Protein AF-0000000077965692 (afdb_homodimer)

Sequence (1534 aa):
MMKACFEKTFIILVHLPHLLVQPVHASSDSSGSSSQPGALPLSIAKLDIVFDLKQIVYFKNTDRTGEGQREEEEVNTMHAKKRQTDRMEVKLLWMSVLLSTPILTLCDPLFILSAPNLLRVGSPENILVEAQDYNGDALSVRISVKNFPAKNIEVFSKVVTLPKGTFQILTDIEIPADSNIFSDDEEKHFVFLQAQFPSVTLEKVILVSFQSGYIFIQTDKPIYTPSSTVRYRIFSVMPNLVSPSSETAVTVDIMNPQNITIESYQLSTSKGVKSTNFILPKLGTTGFWKIIARYTRSPKKTFTAEFEVKEYVLPTFEIKLKTSKSYYYVGSKPTTLELTIEATYLFGQKVYGNAYVIFGVMQGETKTALEHSLQKVTINDGVGTAVLTREMIEKTFKHLTELIGDSIYISVNVLTESGSEMVEAERRGIQIVTSPYTIRFERTAHFYKPGMPFDVAVLVTNPDGTPAGNVEVKITPGDSSGVTKPNGITKVKVNTPGDSRSLTITAKTNDEGLTSEQQDSKTLTAQAYQSIANSQNYLHIGIDSPEFEIGDTATVNLYTGKSPGVTNQDVTYMILSKGQIVKAGRFKREGQALVALSLPVTKDMVPSFRFVAYYNVGSNEVVSDSVWVDVKDTCMGKLQLEVKEKKDLKFFDTGKKITLQITGDPGAKVGLVVVDKAVHVLNKNRLTQTKIWDVVEKHDTGCTGGSGADNMGVFTDAGLAFESNTAGGTKTRTGFSPSSVSADLNVNPLCSVCGKFKCKIWNGSHLMMKACFEKTFIILVHLPHLLVQPVHASSDSSGSSSQPGALPLSIAKLDIVFDLKQIVYFKNTDRTGEGQREEEEVNTMHAKKRQTDRMEVKLLWMSVLLSTPILTLCDPLFILSAPNLLRVGSPENILVEAQDYNGDALSVRISVKNFPAKNIEVFSKVVTLPKGTFQILTDIEIPADSNIFSDDEEKHFVFLQAQFPSVTLEKVILVSFQSGYIFIQTDKPIYTPSSTVRYRIFSVMPNLVSPSSETAVTVDIMNPQNITIESYQLSTSKGVKSTNFILPKLGTTGFWKIIARYTRSPKKTFTAEFEVKEYVLPTFEIKLKTSKSYYYVGSKPTTLELTIEATYLFGQKVYGNAYVIFGVMQGETKTALEHSLQKVTINDGVGTAVLTREMIEKTFKHLTELIGDSIYISVNVLTESGSEMVEAERRGIQIVTSPYTIRFERTAHFYKPGMPFDVAVLVTNPDGTPAGNVEVKITPGDSSGVTKPNGITKVKVNTPGDSRSLTITAKTNDEGLTSEQQDSKTLTAQAYQSIANSQNYLHIGIDSPEFEIGDTATVNLYTGKSPGVTNQDVTYMILSKGQIVKAGRFKREGQALVALSLPVTKDMVPSFRFVAYYNVGSNEVVSDSVWVDVKDTCMGKLQLEVKEKKDLKFFDTGKKITLQITGDPGAKVGLVVVDKAVHVLNKNRLTQTKIWDVVEKHDTGCTGGSGADNMGVFTDAGLAFESNTAGGTKTRTGFSPSSVSADLNVNPLCSVCGKFKCKIWNGSHL

Nearest PDB structures (foldseek):
  2qki-assembly1_A  TM=9.426E-01  e=3.457E-65  Homo sapiens
  2ice-assembly2_D  TM=9.412E-01  e=1.027E-64  Homo sapiens
  8ayh-assembly1_B  TM=9.323E-01  e=8.019E-61  Naja kaouthia
  3l5n-assembly1_A  TM=9.253E-01  e=7.263E-61  Homo sapiens
  6tav-assembly1_C  TM=7.176E-01  e=3.365E-34  Homo sapiens

Organism: NCBI:txid2873325

Secondary structure (DSSP, 8-state):
-------------EE--------------------------S--EEEEEEE----------------------------------------------------------EEEEEEESEEEBTSEEEEEEEEES--SS-EEEEEEEEETTT---EEEEEEEEE-TTT-EEEEEEEB-TT-TTS-TT-S-EEEEEEEE-SS-EEEEEEEEE----EEEEEES-SEE-TT-EEEEEEEEE-TTSPPPSS-EEEEEEEE-TTS-EEEEEEEEEBTTEEEEEEEPPTTPPPEEEEEEEEETTEEEEEEEEEEEE------SEEEEEEES-SEEE-SSS---EEEEEEEEETTSPBP-EEEEEEEEEEETTEEEE-GGG-EEEEEBTTEEEEEE-HHHHHTT-S-GGGGTT-EEEEEEEEEETTSS-EEEEEEEEEEEES-S-EEE-TT--SEE-TTSEEEEEEEEE-TTS-B--S-EEEEETTTEEEE--TTSEEEEEEEPPTT-SEEEEEEEE--TTS-TTTS-EEEEEEEEP--GGG-----EEE---S-B-TT-EEEEEEE-TT-TT-SS--EEEEEEETTEEEEEEEE--SS-SEEEEEEE--GGG-SEEEEEEEEEETTTEEEEEEEEEEB----SS-EEEEESS-TT---EETT--EEEEEEE-TT---------HHHHHH------HHHHHHHHHTT----SSB--SSHHHHHHHTTEEEEESSS-BPPPP--SSGGGS-----S--TT--SS------------/------------EEE--------------------------S--EEEEEEE----------------------------------------------------------EEEEEEESEEEBTSEEEEEEEEES--SS-EEEEEEEEETTT---EEEEEEEEE-TTT-EEEEEEEB-TT-TTS-TT-S-EEEEEEEE-SS-EEEEEEEEE----EEEEEES-SEE-TT-EEEEEEEEE-TTSPPPSS-EEEEEEEE-TTS-EEEEEEEEEBTTEEEEEEEPPTTPPPEEEEEEEEETTEEEEEEEEEEEE------SEEEEEEES-SEEE-SSS---EEEEEEEEETTSPBP-EEEEEEEEEEETTEEEE-GGG-EEEEEBTTEEEEEE-HHHHHTT-S-GGGGTT-EEEEEEEEEETTSS-EEEEEEEEEEEES-S-EEE--S--SEE-TTSEEEEEEEEE-TTS-B--S-EEEEETTTEEEE--TTSEEEEEEEPPTT-SEEEEEEEE--TTS-TTTS-EEEEEEEEPB-GGG-----EEE---S-B-TT-EEEEEEE-TT-TT-SS--EEEEEEETTEEEEEEEE--SS-SEEEEEEE--GGG-SEEEEEEEEEETTTEEEEEEEEEEB----SS-EEEEESS-TT--EEETT--EEEEEEE-TT---------HHHHHH------HHHHHHHHHTT----SSB--SBHHHHHHHTTEEEEESSS-BPPPP--SSGGGS-----S--TT--SS------------

Radius of gyration: 38.32 Å; Cα contacts (8 Å, |Δi|>4): 3491; chains: 2; bounding box: 116×124×104 Å

Foldseek 3Di:
DFQCQDDPFDFFFAAADDCPPDPPDPDDDDDDDPDDPDDPPLDQDWDWDWDQVDDPDDDDDDDDDDDDDDPDDDDDDDDDDDDDDDDDDDDDDDDDPPPPDVPPCLFPKWWKKKFFLEAEAADKFKIKTFIFSDQDAKWKKKKWKAFPPRRPDTQWIDIDIQHHPGRMDIDITHRYLPPPRDDPPDPWGWMWIWIDTPVDIWIDIGIYDHDFFDKDKFWLFQEAEAQDKIKMKIFTAGLLRFFDPDWFKKKKFKAAPVGDTPDIDIDTDDSGMDIDMDGGHNPGDWFKIKIWMDTPSHRPDIDIDIHTYDDDDQAQKFKDKDKPDLAAADDPDKDKIKIKIFIAGSQGFAFWFKKWKWKWKDDDPDIGTQPQQTDIWTQDRRITMGMDTPVSVCVVPVDLVVRAQIWMKMKMWTAGRVSPDIDIDMDIQHGYHNAQKDKDQPQFFQEDAAQDKGKTKIAIAGSSRQADFQWKKFKPDPRWIFTAHNRRITITIDGHHRDDQKDKMKIWTDDPVDDRRRIDMDIGMHGYADEDVNQSFAKDWDWPDQEAEQFDKTKIKIARPVRVLDDFWKKKKFKAALSHTDDIDIGGGDGDRMDIDIHHHHPRQPQKMKMKMWTDRRNAAIHIKMAIHGYDQDRPKDWDKAWPPDNPDSYHHNSDITIIIIGIRPPHDDDHRHDHVSSCSVPVDTDDSVVVSVVSVQSQLAAHRMGANYRQRRQLNNSMWMIMDRHGTHDNDDDRHSLPDDPPPPDPCVSPDVDDDDPPPPPPPDD/DFQCQADPFDFFFAAADDCPPDPPDDDDDDDDDPPDPDDPPLDQDWDWDWDQVDDPDDDDDPDDDDDPDDDDDDDDDDDDDDDDDDDDDDDDDDPDDCPPPVCPVLQPKWWKKKFFLEAEAADKFKIKTFIFSDQDAKWKKKKWKAFPPVRPDTQWIDIDIQHHPGRMDIDITHRYLPDPRDDPPDPWGWMWIWIGTPVDIWIDIGIYDHDFFDKDKFWLFQEAEAQDKIKMKIFTAGLLRFFDPDWFKKKKFKAAPVRHTDDIDIDTDDSGMDIDMDGGHNPGDWFKIKIWMDTPSHRVDIDIDIHTYDDDDQAQKFKDKDKPDLAAADDDDWDKIKIKIFIAGSQGFAFWFKKWKWKWKDDDPDIGTQPQQTDIWTQDRRITMGMDTPVSVCVVPVDLVVRQQIKMKMKMWTAGRVSPDIDIDMDIQHGYHNAQKDKDQDQFFQEDAAQDKGKTKIAIAGSSRQADFQWKKFKPDPGWIFTHHNRRITITIDGHHRPDQKDKMKIWTDDPVDDRRRIDMDIGMHGYADEDVNQSFAKDWDWPDQEAEQFDKTKIKIARPVRVLDDFWKKKKFKAALSHTDDIDIGGGDGDRMDIDIHHHHPRQPQKMKMKMWTDRRNAGIHIKMAIHGYDQDRPKDWDKAFPPDNPDSHHHNSDITIIIIGIRPPHDHDHRHDHPSSCSVPVDTDDSVVVSVVSVQSQLAAHRMGANYRQRRQLNNSMWMIMDRHGTHDNDDDRGNLPDDDPPPDPSVSPDPDDDDPPPPPPDDD

Structure (mmCIF, N/CA/C/O backbone):
data_AF-0000000077965692-model_v1
#
loop_
_entity.id
_entity.type
_entity.pdbx_description
1 polymer 'Alpha-2-macroglobulin bait region domain-containing protein'
#
loop_
_atom_site.group_PDB
_atom_site.id
_atom_site.type_symbol
_atom_site.label_atom_id
_atom_site.label_alt_id
_atom_site.label_comp_id
_atom_site.label_asym_id
_atom_site.label_entity_id
_atom_site.label_seq_id
_atom_site.pdbx_PDB_ins_code
_atom_site.Cartn_x
_atom_site.Cartn_y
_atom_site.Cartn_z
_atom_site.occupancy
_atom_site.B_iso_or_equiv
_atom_site.auth_seq_id
_atom_site.auth_comp_id
_atom_site.auth_asym_id
_atom_site.auth_atom_id
_atom_site.pdbx_PDB_model_num
ATOM 1 N N . MET A 1 1 ? 13.414 -26.125 9.875 1 20.34 1 MET A N 1
ATOM 2 C CA . MET A 1 1 ? 12.57 -25.844 8.719 1 20.34 1 MET A CA 1
ATOM 3 C C . MET A 1 1 ? 13.289 -24.938 7.723 1 20.34 1 MET A C 1
ATOM 5 O O . MET A 1 1 ? 13.688 -23.828 8.062 1 20.34 1 MET A O 1
ATOM 9 N N . MET A 1 2 ? 13.93 -25.578 6.766 1 22.38 2 MET A N 1
ATOM 10 C CA . MET A 1 2 ? 14.781 -25 5.73 1 22.38 2 MET A CA 1
ATOM 11 C C . MET A 1 2 ? 13.977 -24.078 4.812 1 22.38 2 MET A C 1
ATOM 13 O O . MET A 1 2 ? 13.086 -24.547 4.098 1 22.38 2 MET A O 1
ATOM 17 N N . LYS A 1 3 ? 13.656 -22.891 5.227 1 29.83 3 LYS A N 1
ATOM 18 C CA . LYS A 1 3 ? 12.961 -21.859 4.438 1 29.83 3 LYS A CA 1
ATOM 19 C C . LYS A 1 3 ? 13.773 -21.469 3.209 1 29.83 3 LYS A C 1
ATOM 21 O O . LYS A 1 3 ? 14.969 -21.188 3.314 1 29.83 3 LYS A O 1
ATOM 26 N N . ALA A 1 4 ? 13.375 -21.922 2.07 1 27.72 4 ALA A N 1
ATOM 27 C CA . ALA A 1 4 ? 14.047 -21.828 0.774 1 27.72 4 ALA A CA 1
ATOM 28 C C . ALA A 1 4 ? 14.211 -20.391 0.331 1 27.72 4 ALA A C 1
ATOM 30 O O . ALA A 1 4 ? 13.227 -19.719 0.004 1 27.72 4 ALA A O 1
ATOM 31 N N . CYS A 1 5 ? 14.961 -19.609 0.973 1 32.5 5 CYS A N 1
ATOM 32 C CA . CYS A 1 5 ? 15.305 -18.281 0.483 1 32.5 5 CYS A CA 1
ATOM 33 C C . CYS A 1 5 ? 16.266 -18.359 -0.698 1 32.5 5 CYS A C 1
ATOM 35 O O . CYS A 1 5 ? 17.328 -18.984 -0.598 1 32.5 5 CYS A O 1
ATOM 37 N N . PHE A 1 6 ? 15.789 -18.453 -1.827 1 27.97 6 PHE A N 1
ATOM 38 C CA . PHE A 1 6 ? 16.641 -18.578 -3.002 1 27.97 6 PHE A CA 1
ATOM 39 C C . PHE A 1 6 ? 17.594 -17.406 -3.117 1 27.97 6 PHE A C 1
ATOM 41 O O . PHE A 1 6 ? 17.312 -16.312 -2.631 1 27.97 6 PHE A O 1
ATOM 48 N N . GLU A 1 7 ? 18.781 -17.719 -3.635 1 26.59 7 GLU A N 1
ATOM 49 C CA . GLU A 1 7 ? 20.109 -17.125 -3.746 1 26.59 7 GLU A CA 1
ATOM 50 C C . GLU A 1 7 ? 20.094 -15.914 -4.676 1 26.59 7 GLU A C 1
ATOM 52 O O . GLU A 1 7 ? 19.547 -15.984 -5.777 1 26.59 7 GLU A O 1
ATOM 57 N N . LYS A 1 8 ? 20.062 -14.734 -4.168 1 30.25 8 LYS A N 1
ATOM 58 C CA . LYS A 1 8 ? 20.438 -13.594 -4.996 1 30.25 8 LYS A CA 1
ATOM 59 C C . LYS A 1 8 ? 21.797 -13.812 -5.633 1 30.25 8 LYS A C 1
ATOM 61 O O . LYS A 1 8 ? 22.781 -14.117 -4.941 1 30.25 8 LYS A O 1
ATOM 66 N N . THR A 1 9 ? 21.891 -14.305 -6.836 1 26.03 9 THR A N 1
ATOM 67 C CA . THR A 1 9 ? 23.141 -14.484 -7.578 1 26.03 9 THR A CA 1
ATOM 68 C C . THR A 1 9 ? 23.875 -13.156 -7.734 1 26.03 9 THR A C 1
ATOM 70 O O . THR A 1 9 ? 23.297 -12.18 -8.234 1 26.03 9 THR A O 1
ATOM 73 N N . PHE A 1 10 ? 24.641 -12.859 -6.887 1 26.67 10 PHE A N 1
ATOM 74 C CA . PHE A 1 10 ? 25.547 -11.75 -7.133 1 26.67 10 PHE A CA 1
ATOM 75 C C . PHE A 1 10 ? 26.594 -12.133 -8.18 1 26.67 10 PHE A C 1
ATOM 77 O O . PHE A 1 10 ? 27.219 -13.188 -8.086 1 26.67 10 PHE A O 1
ATOM 84 N N . ILE A 1 11 ? 26.375 -11.641 -9.297 1 25.83 11 ILE A N 1
ATOM 85 C CA . ILE A 1 11 ? 27.359 -11.797 -10.359 1 25.83 11 ILE A CA 1
ATOM 86 C C . ILE A 1 11 ? 28.562 -10.922 -10.078 1 25.83 11 ILE A C 1
ATOM 88 O O . ILE A 1 11 ? 28.453 -9.695 -10 1 25.83 11 ILE A O 1
ATOM 92 N N . ILE A 1 12 ? 29.453 -11.398 -9.312 1 26.05 12 ILE A N 1
ATOM 93 C CA . ILE A 1 12 ? 30.734 -10.727 -9.172 1 26.05 12 ILE A CA 1
ATOM 94 C C . ILE A 1 12 ? 31.5 -10.773 -10.5 1 26.05 12 ILE A C 1
ATOM 96 O O . ILE A 1 12 ? 31.766 -11.859 -11.023 1 26.05 12 ILE A O 1
ATOM 100 N N . LEU A 1 13 ? 31.469 -9.672 -11.18 1 24.53 13 LEU A N 1
ATOM 101 C CA . LEU A 1 13 ? 32.156 -9.539 -12.461 1 24.53 13 LEU A CA 1
ATOM 102 C C . LEU A 1 13 ? 33.688 -9.453 -12.258 1 24.53 13 LEU A C 1
ATOM 104 O O . LEU A 1 13 ? 34.156 -8.523 -11.617 1 24.53 13 LEU A O 1
ATOM 108 N N . VAL A 1 14 ? 34.469 -10.523 -12.133 1 24.59 14 VAL A N 1
ATOM 109 C CA . VAL A 1 14 ? 35.906 -10.578 -11.969 1 24.59 14 VAL A CA 1
ATOM 110 C C . VAL A 1 14 ? 36.594 -10.406 -13.328 1 24.59 14 VAL A C 1
ATOM 112 O O . VAL A 1 14 ? 36.25 -11.102 -14.289 1 24.59 14 VAL A O 1
ATOM 115 N N . HIS A 1 15 ? 37.125 -9.258 -13.625 1 22.61 15 HIS A N 1
ATOM 116 C CA . HIS A 1 15 ? 38.031 -9.133 -14.781 1 22.61 15 HIS A CA 1
ATOM 117 C C . HIS A 1 15 ? 39.312 -9.898 -14.562 1 22.61 15 HIS A C 1
ATOM 119 O O . HIS A 1 15 ? 40.031 -9.641 -13.602 1 22.61 15 HIS A O 1
ATOM 125 N N . LEU A 1 16 ? 39.469 -11.086 -15.008 1 22.11 16 LEU A N 1
ATOM 126 C CA . LEU A 1 16 ? 40.656 -11.938 -14.906 1 22.11 16 LEU A CA 1
ATOM 127 C C . LEU A 1 16 ? 41.781 -11.43 -15.805 1 22.11 16 LEU A C 1
ATOM 129 O O . LEU A 1 16 ? 41.656 -11.445 -17.031 1 22.11 16 LEU A O 1
ATOM 133 N N . PRO A 1 17 ? 42.5 -10.336 -15.453 1 22.45 17 PRO A N 1
ATOM 134 C CA . PRO A 1 17 ? 43.688 -10.211 -16.312 1 22.45 17 PRO A CA 1
ATOM 135 C C . PRO A 1 17 ? 44.5 -11.5 -16.391 1 22.45 17 PRO A C 1
ATOM 137 O O . PRO A 1 17 ? 44.25 -12.43 -15.625 1 22.45 17 PRO A O 1
ATOM 140 N N . HIS A 1 18 ? 45.719 -11.375 -17.125 1 19.8 18 HIS A N 1
ATOM 141 C CA . HIS A 1 18 ? 46.719 -12.414 -17.391 1 19.8 18 HIS A CA 1
ATOM 142 C C . HIS A 1 18 ? 47.25 -13.016 -16.094 1 19.8 18 HIS A C 1
ATOM 144 O O . HIS A 1 18 ? 47.375 -12.32 -15.078 1 19.8 18 HIS A O 1
ATOM 150 N N . LEU A 1 19 ? 47.219 -14.312 -16 1 20.28 19 LEU A N 1
ATOM 151 C CA . LEU A 1 19 ? 47.406 -15.375 -15.023 1 20.28 19 LEU A CA 1
ATOM 152 C C . LEU A 1 19 ? 48.875 -15.375 -14.523 1 20.28 19 LEU A C 1
ATOM 154 O O . LEU A 1 19 ? 49.719 -16.062 -15.086 1 20.28 19 LEU A O 1
ATOM 158 N N . LEU A 1 20 ? 49.562 -14.203 -14.289 1 18.62 20 LEU A N 1
ATOM 159 C CA . LEU A 1 20 ? 50.875 -14.617 -13.836 1 18.62 20 LEU A CA 1
ATOM 160 C C . LEU A 1 20 ? 50.812 -15.289 -12.469 1 18.62 20 LEU A C 1
ATOM 162 O O . LEU A 1 20 ? 50.219 -14.734 -11.531 1 18.62 20 LEU A O 1
ATOM 166 N N . VAL A 1 21 ? 50.844 -16.578 -12.375 1 18.39 21 VAL A N 1
ATOM 167 C CA . VAL A 1 21 ? 50.719 -17.625 -11.375 1 18.39 21 VAL A CA 1
ATOM 168 C C . VAL A 1 21 ? 51.781 -17.469 -10.297 1 18.39 21 VAL A C 1
ATOM 170 O O . VAL A 1 21 ? 52.188 -18.453 -9.664 1 18.39 21 VAL A O 1
ATOM 173 N N . GLN A 1 22 ? 52.156 -16.328 -9.758 1 18.36 22 GLN A N 1
ATOM 174 C CA . GLN A 1 22 ? 53.281 -16.656 -8.906 1 18.36 22 GLN A CA 1
ATOM 175 C C . GLN A 1 22 ? 52.844 -17.359 -7.633 1 18.36 22 GLN A C 1
ATOM 177 O O . GLN A 1 22 ? 51.781 -17.016 -7.062 1 18.36 22 GLN A O 1
ATOM 182 N N . PRO A 1 23 ? 53.375 -18.547 -7.23 1 19 23 PRO A N 1
ATOM 183 C CA . PRO A 1 23 ? 53.125 -19.578 -6.215 1 19 23 PRO A CA 1
ATOM 184 C C . PRO A 1 23 ? 53.312 -19.062 -4.793 1 19 23 PRO A C 1
ATOM 186 O O . PRO A 1 23 ? 54.375 -18.609 -4.43 1 19 23 PRO A O 1
ATOM 189 N N . VAL A 1 24 ? 52.562 -18.062 -4.332 1 19.28 24 VAL A N 1
ATOM 190 C CA . VAL A 1 24 ? 53.062 -17.609 -3.037 1 19.28 24 VAL A CA 1
ATOM 191 C C . VAL A 1 24 ? 52.781 -18.656 -1.971 1 19.28 24 VAL A C 1
ATOM 193 O O . VAL A 1 24 ? 51.688 -19.219 -1.938 1 19.28 24 VAL A O 1
ATOM 196 N N . HIS A 1 25 ? 53.812 -19.328 -1.282 1 18.61 25 HIS A N 1
ATOM 197 C CA . HIS A 1 25 ? 54 -20.375 -0.296 1 18.61 25 HIS A CA 1
ATOM 198 C C . HIS A 1 25 ? 53.406 -20 1.05 1 18.61 25 HIS A C 1
ATOM 200 O O . HIS A 1 25 ? 53.781 -18.984 1.646 1 18.61 25 HIS A O 1
ATOM 206 N N . ALA A 1 26 ? 52.062 -20.203 1.242 1 18.59 26 ALA A N 1
ATOM 207 C CA . ALA A 1 26 ? 51.344 -19.875 2.473 1 18.59 26 ALA A CA 1
ATOM 208 C C . ALA A 1 26 ? 51.812 -20.766 3.627 1 18.59 26 ALA A C 1
ATOM 210 O O . ALA A 1 26 ? 51.844 -21.984 3.5 1 18.59 26 ALA A O 1
ATOM 211 N N . SER A 1 27 ? 52.688 -20.281 4.488 1 18.56 27 SER A N 1
ATOM 212 C CA . SER A 1 27 ? 53.188 -20.953 5.672 1 18.56 27 SER A CA 1
ATOM 213 C C . SER A 1 27 ? 52.094 -21.234 6.668 1 18.56 27 SER A C 1
ATOM 215 O O . SER A 1 27 ? 51.094 -20.5 6.738 1 18.56 27 SER A O 1
ATOM 217 N N . SER A 1 28 ? 51.969 -22.5 7.262 1 17.98 28 SER A N 1
ATOM 218 C CA . SER A 1 28 ? 51.094 -23.406 7.988 1 17.98 28 SER A CA 1
ATOM 219 C C . SER A 1 28 ? 50.875 -22.938 9.43 1 17.98 28 SER A C 1
ATOM 221 O O . SER A 1 28 ? 50.219 -23.625 10.219 1 17.98 28 SER A O 1
ATOM 223 N N . ASP A 1 29 ? 51 -21.703 9.93 1 19.22 29 ASP A N 1
ATOM 224 C CA . ASP A 1 29 ? 51.188 -21.781 11.367 1 19.22 29 ASP A CA 1
ATOM 225 C C . ASP A 1 29 ? 49.906 -22.156 12.086 1 19.22 29 ASP A C 1
ATOM 227 O O . ASP A 1 29 ? 48.844 -21.672 11.734 1 19.22 29 ASP A O 1
ATOM 231 N N . SER A 1 30 ? 49.844 -23.312 12.922 1 17.92 30 SER A N 1
ATOM 232 C CA . SER A 1 30 ? 48.906 -24.234 13.578 1 17.92 30 SER A CA 1
ATOM 233 C C . SER A 1 30 ? 48.25 -23.609 14.797 1 17.92 30 SER A C 1
ATOM 235 O O . SER A 1 30 ? 47.469 -24.25 15.492 1 17.92 30 SER A O 1
ATOM 237 N N . SER A 1 31 ? 48.312 -22.312 15.227 1 19.34 31 SER A N 1
ATOM 238 C CA . SER A 1 31 ? 48.156 -22.266 16.672 1 19.34 31 SER A CA 1
ATOM 239 C C . SER A 1 31 ? 46.719 -22.531 17.078 1 19.34 31 SER A C 1
ATOM 241 O O . SER A 1 31 ? 45.781 -22.234 16.328 1 19.34 31 SER A O 1
ATOM 243 N N . GLY A 1 32 ? 46.406 -23.453 18.094 1 18.28 32 GLY A N 1
ATOM 244 C CA . GLY A 1 32 ? 45.406 -24.297 18.719 1 18.28 32 GLY A CA 1
ATOM 245 C C . GLY A 1 32 ? 44.375 -23.516 19.516 1 18.28 32 GLY A C 1
ATOM 246 O O . GLY A 1 32 ? 43.562 -24.109 20.234 1 18.28 32 GLY A O 1
ATOM 247 N N . SER A 1 33 ? 44.125 -22.188 19.422 1 19.03 33 SER A N 1
ATOM 248 C CA . SER A 1 33 ? 43.5 -21.656 20.641 1 19.03 33 SER A CA 1
ATOM 249 C C . SER A 1 33 ? 42.062 -22.109 20.781 1 19.03 33 SER A C 1
ATOM 251 O O . SER A 1 33 ? 41.344 -22.281 19.781 1 19.03 33 SER A O 1
ATOM 253 N N . SER A 1 34 ? 41.625 -22.766 21.922 1 19.19 34 SER A N 1
ATOM 254 C CA . SER A 1 34 ? 40.531 -23.516 22.469 1 19.19 34 SER A CA 1
ATOM 255 C C . SER A 1 34 ? 39.312 -22.625 22.703 1 19.19 34 SER A C 1
ATOM 257 O O . SER A 1 34 ? 38.344 -23.031 23.328 1 19.19 34 SER A O 1
ATOM 259 N N . SER A 1 35 ? 38.875 -21.766 21.766 1 18.41 35 SER A N 1
ATOM 260 C CA . SER A 1 35 ? 37.875 -20.781 22.203 1 18.41 35 SER A CA 1
ATOM 261 C C . SER A 1 35 ? 36.562 -21.438 22.531 1 18.41 35 SER A C 1
ATOM 263 O O . SER A 1 35 ? 36.125 -22.375 21.844 1 18.41 35 SER A O 1
ATOM 265 N N . GLN A 1 36 ? 36.062 -21.328 23.828 1 19.59 36 GLN A N 1
ATOM 266 C CA . GLN A 1 36 ? 34.906 -21.875 24.547 1 19.59 36 GLN A CA 1
ATOM 267 C C . GLN A 1 36 ? 33.594 -21.469 23.891 1 19.59 36 GLN A C 1
ATOM 269 O O . GLN A 1 36 ? 33.5 -20.359 23.359 1 19.59 36 GLN A O 1
ATOM 274 N N . PRO A 1 37 ? 32.594 -22.438 23.719 1 20.31 37 PRO A N 1
ATOM 275 C CA . PRO A 1 37 ? 31.406 -22.469 22.859 1 20.31 37 PRO A CA 1
ATOM 276 C C . PRO A 1 37 ? 30.281 -21.578 23.391 1 20.31 37 PRO A C 1
ATOM 278 O O . PRO A 1 37 ? 29.141 -21.672 22.906 1 20.31 37 PRO A O 1
ATOM 281 N N . GLY A 1 38 ? 30.594 -20.359 23.938 1 18.16 38 GLY A N 1
ATOM 282 C CA . GLY A 1 38 ? 29.484 -19.75 24.641 1 18.16 38 GLY A CA 1
ATOM 283 C C . GLY A 1 38 ? 28.219 -19.656 23.812 1 18.16 38 GLY A C 1
ATOM 284 O O . GLY A 1 38 ? 28.25 -19.859 22.594 1 18.16 38 GLY A O 1
ATOM 285 N N . ALA A 1 39 ? 26.953 -19.203 24.5 1 20.78 39 ALA A N 1
ATOM 286 C CA . ALA A 1 39 ? 25.516 -19.203 24.312 1 20.78 39 ALA A CA 1
ATOM 287 C C . ALA A 1 39 ? 25.109 -18.375 23.094 1 20.78 39 ALA A C 1
ATOM 289 O O . ALA A 1 39 ? 25.344 -17.156 23.062 1 20.78 39 ALA A O 1
ATOM 290 N N . LEU A 1 40 ? 25.156 -18.984 21.953 1 21.86 40 LEU A N 1
ATOM 291 C CA . LEU A 1 40 ? 25.062 -18.25 20.703 1 21.86 40 LEU A CA 1
ATOM 292 C C . LEU A 1 40 ? 23.672 -17.625 20.531 1 21.86 40 LEU A C 1
ATOM 294 O O . LEU A 1 40 ? 22.672 -18.328 20.516 1 21.86 40 LEU A O 1
ATOM 298 N N . PRO A 1 41 ? 23.391 -16.5 21.172 1 24.17 41 PRO A N 1
ATOM 299 C CA . PRO A 1 41 ? 22.125 -15.82 20.891 1 24.17 41 PRO A CA 1
ATOM 300 C C . PRO A 1 41 ? 21.75 -15.844 19.406 1 24.17 41 PRO A C 1
ATOM 302 O O . PRO A 1 41 ? 22.625 -16 18.562 1 24.17 41 PRO A O 1
ATOM 305 N N . LEU A 1 42 ? 20.484 -16.234 19.125 1 28.45 42 LEU A N 1
ATOM 306 C CA . LEU A 1 42 ? 19.859 -16.422 17.828 1 28.45 42 LEU A CA 1
ATOM 307 C C . LEU A 1 42 ? 20.297 -15.344 16.844 1 28.45 42 LEU A C 1
ATOM 309 O O . LEU A 1 42 ? 19.562 -14.375 16.625 1 28.45 42 LEU A O 1
ATOM 313 N N . SER A 1 43 ? 21.547 -14.844 16.984 1 26.5 43 SER A N 1
ATOM 314 C CA . SER A 1 43 ? 22.203 -13.758 16.266 1 26.5 43 SER A CA 1
ATOM 315 C C . SER A 1 43 ? 22.344 -14.094 14.781 1 26.5 43 SER A C 1
ATOM 317 O O . SER A 1 43 ? 22.484 -15.258 14.414 1 26.5 43 SER A O 1
ATOM 319 N N . ILE A 1 44 ? 21.75 -13.258 13.883 1 33.59 44 ILE A N 1
ATOM 320 C CA . ILE A 1 44 ? 22.047 -13.18 12.461 1 33.59 44 ILE A CA 1
ATOM 321 C C . ILE A 1 44 ? 23.516 -13.578 12.227 1 33.59 44 ILE A C 1
ATOM 323 O O . ILE A 1 44 ? 24.422 -13.062 12.891 1 33.59 44 ILE A O 1
ATOM 327 N N . ALA A 1 45 ? 23.688 -14.805 12 1 32.72 45 ALA A N 1
ATOM 328 C CA . ALA A 1 45 ? 25.031 -15.312 11.766 1 32.72 45 ALA A CA 1
ATOM 329 C C . ALA A 1 45 ? 25.672 -14.656 10.539 1 32.72 45 ALA A C 1
ATOM 331 O O . ALA A 1 45 ? 25.047 -14.562 9.484 1 32.72 45 ALA A O 1
ATOM 332 N N . LYS A 1 46 ? 26.578 -13.797 10.773 1 37.38 46 LYS A N 1
ATOM 333 C CA . LYS A 1 46 ? 27.406 -13.227 9.719 1 37.38 46 LYS A CA 1
ATOM 334 C C . LYS A 1 46 ? 28.562 -14.156 9.367 1 37.38 46 LYS A C 1
ATOM 336 O O . LYS A 1 46 ? 29.281 -14.625 10.258 1 37.38 46 LYS A O 1
ATOM 341 N N . LEU A 1 47 ? 28.453 -15.008 8.328 1 32.66 47 LEU A N 1
ATOM 342 C CA . LEU A 1 47 ? 29.547 -15.859 7.852 1 32.66 47 LEU A CA 1
ATOM 343 C C . LEU A 1 47 ? 30.375 -15.141 6.797 1 32.66 47 LEU A C 1
ATOM 345 O O . LEU A 1 47 ? 29.828 -14.555 5.859 1 32.66 47 LEU A O 1
ATOM 349 N N . ASP A 1 48 ? 31.625 -14.961 7.137 1 33.25 48 ASP A N 1
ATOM 350 C CA . ASP A 1 48 ? 32.562 -14.461 6.16 1 33.25 48 ASP A CA 1
ATOM 351 C C . ASP A 1 48 ? 33.125 -15.594 5.285 1 33.25 48 ASP A C 1
ATOM 353 O O . ASP A 1 48 ? 33.594 -16.594 5.797 1 33.25 48 ASP A O 1
ATOM 357 N N . ILE A 1 49 ? 32.625 -15.781 4.199 1 31.31 49 ILE A N 1
ATOM 358 C CA . ILE A 1 49 ? 33.156 -16.781 3.293 1 31.31 49 ILE A CA 1
ATOM 359 C C . ILE A 1 49 ? 34.219 -16.141 2.406 1 31.31 49 ILE A C 1
ATOM 361 O O . ILE A 1 49 ? 34 -15.117 1.771 1 31.31 49 ILE A O 1
ATOM 365 N N . VAL A 1 50 ? 35.438 -16.594 2.641 1 31.55 50 VAL A N 1
ATOM 366 C CA . VAL A 1 50 ? 36.562 -16.172 1.842 1 31.55 50 VAL A CA 1
ATOM 367 C C . VAL A 1 50 ? 36.688 -17.062 0.604 1 31.55 50 VAL A C 1
ATOM 369 O O . VAL A 1 50 ? 36.719 -18.297 0.712 1 31.55 50 VAL A O 1
ATOM 372 N N . PHE A 1 51 ? 36.312 -16.672 -0.489 1 27.39 51 PHE A N 1
ATOM 373 C CA . PHE A 1 51 ? 36.469 -17.438 -1.725 1 27.39 51 PHE A CA 1
ATOM 374 C C . PHE A 1 51 ? 37.875 -17.266 -2.275 1 27.39 51 PHE A C 1
ATOM 376 O O . PHE A 1 51 ? 38.375 -16.141 -2.43 1 27.39 51 PHE A O 1
ATOM 383 N N . ASP A 1 52 ? 38.719 -18.359 -1.998 1 26.03 52 ASP A N 1
ATOM 384 C CA . ASP A 1 52 ? 39.938 -18.453 -2.812 1 26.03 52 ASP A CA 1
ATOM 385 C C . ASP A 1 52 ? 39.594 -18.844 -4.25 1 26.03 52 ASP A C 1
ATOM 387 O O . ASP A 1 52 ? 39.031 -19.906 -4.492 1 26.03 52 ASP A O 1
ATOM 391 N N . LEU A 1 53 ? 39.469 -18.016 -5.098 1 25.91 53 LEU A N 1
ATOM 392 C CA . LEU A 1 53 ? 39.062 -18.281 -6.469 1 25.91 53 LEU A CA 1
ATOM 393 C C . LEU A 1 53 ? 39.969 -19.328 -7.113 1 25.91 53 LEU A C 1
ATOM 395 O O . LEU A 1 53 ? 40.719 -19.016 -8.031 1 25.91 53 LEU A O 1
ATOM 399 N N . LYS A 1 54 ? 40.625 -20.266 -6.246 1 22.17 54 LYS A N 1
ATOM 400 C CA . LYS A 1 54 ? 41.438 -21.234 -6.984 1 22.17 54 LYS A CA 1
ATOM 401 C C . LYS A 1 54 ? 40.562 -22.062 -7.926 1 22.17 54 LYS A C 1
ATOM 403 O O . LYS A 1 54 ? 39.344 -22.031 -7.855 1 22.17 54 LYS A O 1
ATOM 408 N N . GLN A 1 55 ? 41.188 -23.438 -8.461 1 19.61 55 GLN A N 1
ATOM 409 C CA . GLN A 1 55 ? 40.969 -24.453 -9.477 1 19.61 55 GLN A CA 1
ATOM 410 C C . GLN A 1 55 ? 39.688 -25.266 -9.172 1 19.61 55 GLN A C 1
ATOM 412 O O . GLN A 1 55 ? 39.406 -25.562 -8.008 1 19.61 55 GLN A O 1
ATOM 417 N N . ILE A 1 56 ? 38.781 -25.266 -10.055 1 20.05 56 ILE A N 1
ATOM 418 C CA . ILE A 1 56 ? 37.531 -26.016 -10.125 1 20.05 56 ILE A CA 1
ATOM 419 C C . ILE A 1 56 ? 37.844 -27.516 -10.008 1 20.05 56 ILE A C 1
ATOM 421 O O . ILE A 1 56 ? 38.562 -28.078 -10.828 1 20.05 56 ILE A O 1
ATOM 425 N N . VAL A 1 57 ? 38 -28.125 -8.875 1 17.42 57 VAL A N 1
ATOM 426 C CA . VAL A 1 57 ? 38.406 -29.516 -8.664 1 17.42 57 VAL A CA 1
ATOM 427 C C . VAL A 1 57 ? 37.281 -30.438 -9.141 1 17.42 57 VAL A C 1
ATOM 429 O O . VAL A 1 57 ? 36.094 -30.234 -8.805 1 17.42 57 VAL A O 1
ATOM 432 N N . TYR A 1 58 ? 37.562 -31.234 -10.266 1 18.03 58 TYR A N 1
ATOM 433 C CA . TYR A 1 58 ? 36.844 -32.219 -11.062 1 18.03 58 TYR A CA 1
ATOM 434 C C . TYR A 1 58 ? 36.531 -33.469 -10.227 1 18.03 58 TYR A C 1
ATOM 436 O O . TYR A 1 58 ? 37.406 -34.031 -9.578 1 18.03 58 TYR A O 1
ATOM 444 N N . PHE A 1 59 ? 35.344 -33.5 -9.68 1 17.05 59 PHE A N 1
ATOM 445 C CA . PHE A 1 59 ? 35 -34.688 -8.906 1 17.05 59 PHE A CA 1
ATOM 446 C C . PHE A 1 59 ? 34.75 -35.875 -9.828 1 17.05 59 PHE A C 1
ATOM 448 O O . PHE A 1 59 ? 34.094 -35.75 -10.867 1 17.05 59 PHE A O 1
ATOM 455 N N . LYS A 1 60 ? 35.5 -37 -9.797 1 17.39 60 LYS A N 1
ATOM 456 C CA . LYS A 1 60 ? 35.594 -38.219 -10.594 1 17.39 60 LYS A CA 1
ATOM 457 C C . LYS A 1 60 ? 34.531 -39.219 -10.203 1 17.39 60 LYS A C 1
ATOM 459 O O . LYS A 1 60 ? 34.562 -39.781 -9.117 1 17.39 60 LYS A O 1
ATOM 464 N N . ASN A 1 61 ? 33.344 -38.969 -10.633 1 16.3 61 ASN A N 1
ATOM 465 C CA . ASN A 1 61 ? 32.312 -39.938 -10.312 1 16.3 61 ASN A CA 1
ATOM 466 C C . ASN A 1 61 ? 32.5 -41.25 -11.094 1 16.3 61 ASN A C 1
ATOM 468 O O . ASN A 1 61 ? 32.625 -41.219 -12.32 1 16.3 61 ASN A O 1
ATOM 472 N N . THR A 1 62 ? 32.656 -42.406 -10.477 1 15.64 62 THR A N 1
ATOM 473 C CA . THR A 1 62 ? 33 -43.688 -11.102 1 15.64 62 THR A CA 1
ATOM 474 C C . THR A 1 62 ? 31.719 -44.438 -11.539 1 15.64 62 THR A C 1
ATOM 476 O O . THR A 1 62 ? 31.703 -45.062 -12.594 1 15.64 62 THR A O 1
ATOM 479 N N . ASP A 1 63 ? 30.594 -44.688 -10.891 1 16.08 63 ASP A N 1
ATOM 480 C CA . ASP A 1 63 ? 30.203 -46.094 -10.836 1 16.08 63 ASP A CA 1
ATOM 481 C C . ASP A 1 63 ? 29.281 -46.469 -11.984 1 16.08 63 ASP A C 1
ATOM 483 O O . ASP A 1 63 ? 28.453 -45.656 -12.406 1 16.08 63 ASP A O 1
ATOM 487 N N . ARG A 1 64 ? 29.203 -47.875 -12.523 1 16.16 64 ARG A N 1
ATOM 488 C CA . ARG A 1 64 ? 28.938 -48.594 -13.766 1 16.16 64 ARG A CA 1
ATOM 489 C C . ARG A 1 64 ? 27.453 -48.906 -13.891 1 16.16 64 ARG A C 1
ATOM 491 O O . ARG A 1 64 ? 26.828 -48.625 -14.906 1 16.16 64 ARG A O 1
ATOM 498 N N . THR A 1 65 ? 26.844 -50.156 -13.406 1 15.26 65 THR A N 1
ATOM 499 C CA . THR A 1 65 ? 26.609 -51.219 -14.359 1 15.26 65 THR A CA 1
ATOM 500 C C . THR A 1 65 ? 25.156 -51.219 -14.828 1 15.26 65 THR A C 1
ATOM 502 O O . THR A 1 65 ? 24.891 -51.156 -16.031 1 15.26 65 THR A O 1
ATOM 505 N N . GLY A 1 66 ? 24.25 -52.344 -14.438 1 14.72 66 GLY A N 1
ATOM 506 C CA . GLY A 1 66 ? 23.719 -53.438 -15.234 1 14.72 66 GLY A CA 1
ATOM 507 C C . GLY A 1 66 ? 22.312 -53.188 -15.727 1 14.72 66 GLY A C 1
ATOM 508 O O . GLY A 1 66 ? 21.656 -52.25 -15.297 1 14.72 66 GLY A O 1
ATOM 509 N N . GLU A 1 67 ? 21.406 -54.375 -15.977 1 15.93 67 GLU A N 1
ATOM 510 C CA . GLU A 1 67 ? 20.688 -55.125 -17 1 15.93 67 GLU A CA 1
ATOM 511 C C . GLU A 1 67 ? 19.188 -54.875 -16.922 1 15.93 67 GLU A C 1
ATOM 513 O O . GLU A 1 67 ? 18.672 -54.469 -15.883 1 15.93 67 GLU A O 1
ATOM 518 N N . GLY A 1 68 ? 18.531 -55.094 -18.031 1 15.47 68 GLY A N 1
ATOM 519 C CA . GLY A 1 68 ? 17.359 -54.75 -18.828 1 15.47 68 GLY A CA 1
ATOM 520 C C . GLY A 1 68 ? 16.078 -55.312 -18.266 1 15.47 68 GLY A C 1
ATOM 521 O O . GLY A 1 68 ? 15.102 -54.594 -18.078 1 15.47 68 GLY A O 1
ATOM 522 N N . GLN A 1 69 ? 15.547 -56.656 -18.578 1 16.28 69 GLN A N 1
ATOM 523 C CA . GLN A 1 69 ? 14.391 -56.875 -19.438 1 16.28 69 GLN A CA 1
ATOM 524 C C . GLN A 1 69 ? 13.172 -57.281 -18.625 1 16.28 69 GLN A C 1
ATOM 526 O O . GLN A 1 69 ? 12.109 -57.594 -19.172 1 16.28 69 GLN A O 1
ATOM 531 N N . ARG A 1 70 ? 12.883 -57 -17.453 1 16.09 70 ARG A N 1
ATOM 532 C CA . ARG A 1 70 ? 11.984 -58.031 -16.906 1 16.09 70 ARG A CA 1
ATOM 533 C C . ARG A 1 70 ? 10.562 -57.812 -17.406 1 16.09 70 ARG A C 1
ATOM 535 O O . ARG A 1 70 ? 9.961 -56.75 -17.203 1 16.09 70 ARG A O 1
ATOM 542 N N . GLU A 1 71 ? 9.977 -58.688 -18.328 1 15.95 71 GLU A N 1
ATOM 543 C CA . GLU A 1 71 ? 8.703 -58.688 -19.047 1 15.95 71 GLU A CA 1
ATOM 544 C C . GLU A 1 71 ? 7.57 -59.188 -18.141 1 15.95 71 GLU A C 1
ATOM 546 O O . GLU A 1 71 ? 6.402 -59.188 -18.547 1 15.95 71 GLU A O 1
ATOM 551 N N . GLU A 1 72 ? 7.832 -59.719 -16.875 1 14.56 72 GLU A N 1
ATOM 552 C CA . GLU A 1 72 ? 6.934 -60.812 -16.578 1 14.56 72 GLU A CA 1
ATOM 553 C C . GLU A 1 72 ? 5.473 -60.375 -16.609 1 14.56 72 GLU A C 1
ATOM 555 O O . GLU A 1 72 ? 5.188 -59.188 -16.609 1 14.56 72 GLU A O 1
ATOM 560 N N . GLU A 1 73 ? 4.699 -61 -15.656 1 14.98 73 GLU A N 1
ATOM 561 C CA . GLU A 1 73 ? 3.668 -62.031 -15.547 1 14.98 73 GLU A CA 1
ATOM 562 C C . GLU A 1 73 ? 2.287 -61.406 -15.352 1 14.98 73 GLU A C 1
ATOM 564 O O . GLU A 1 73 ? 1.356 -61.688 -16.109 1 14.98 73 GLU A O 1
ATOM 569 N N . GLU A 1 74 ? 1.732 -61.531 -14.172 1 14.99 74 GLU A N 1
ATOM 570 C CA . GLU A 1 74 ? 0.628 -62.438 -13.883 1 14.99 74 GLU A CA 1
ATOM 571 C C . GLU A 1 74 ? -0.7 -61.688 -13.812 1 14.99 74 GLU A C 1
ATOM 573 O O . GLU A 1 74 ? -1.672 -62.094 -14.461 1 14.99 74 GLU A O 1
ATOM 578 N N . VAL A 1 75 ? -1.079 -61.062 -12.688 1 14.52 75 VAL A N 1
ATOM 579 C CA . VAL A 1 75 ? -2.07 -61.781 -11.883 1 14.52 75 VAL A CA 1
ATOM 580 C C . VAL A 1 75 ? -3.463 -61.219 -12.172 1 14.52 75 VAL A C 1
ATOM 582 O O . VAL A 1 75 ? -3.6 -60.156 -12.781 1 14.52 75 VAL A O 1
ATOM 585 N N . ASN A 1 76 ? -4.348 -60.906 -11.109 1 14.5 76 ASN A N 1
ATOM 586 C CA . ASN A 1 76 ? -5.469 -61.594 -10.469 1 14.5 76 ASN A CA 1
ATOM 587 C C . ASN A 1 76 ? -6.789 -60.875 -10.742 1 14.5 76 ASN A C 1
ATOM 589 O O . ASN A 1 76 ? -7.695 -61.438 -11.359 1 14.5 76 ASN A O 1
ATOM 593 N N . THR A 1 77 ? -7.543 -60.344 -9.695 1 14.66 77 THR A N 1
ATOM 594 C CA . THR A 1 77 ? -8.727 -60.938 -9.062 1 14.66 77 THR A CA 1
ATOM 595 C C . THR A 1 77 ? -9.969 -60.094 -9.375 1 14.66 77 THR A C 1
ATOM 597 O O . THR A 1 77 ? -10.992 -60.656 -9.797 1 14.66 77 THR A O 1
ATOM 600 N N . MET A 1 78 ? -10.25 -58.906 -8.734 1 14.46 78 MET A N 1
ATOM 601 C CA . MET A 1 78 ? -11.352 -58.969 -7.785 1 14.46 78 MET A CA 1
ATOM 602 C C . MET A 1 78 ? -12.656 -58.531 -8.422 1 14.46 78 MET A C 1
ATOM 604 O O . MET A 1 78 ? -12.656 -57.969 -9.531 1 14.46 78 MET A O 1
ATOM 608 N N . HIS A 1 79 ? -13.453 -57.469 -7.766 1 15 79 HIS A N 1
ATOM 609 C CA . HIS A 1 79 ? -14.641 -57.594 -6.93 1 15 79 HIS A CA 1
ATOM 610 C C . HIS A 1 79 ? -15.883 -57.062 -7.641 1 15 79 HIS A C 1
ATOM 612 O O . HIS A 1 79 ? -16.938 -57.719 -7.641 1 15 79 HIS A O 1
ATOM 618 N N . ALA A 1 80 ? -16.094 -55.844 -8.195 1 13.66 80 ALA A N 1
ATOM 619 C CA . ALA A 1 80 ? -17.078 -55.062 -7.457 1 13.66 80 ALA A CA 1
ATOM 620 C C . ALA A 1 80 ? -18.484 -55.344 -7.973 1 13.66 80 ALA A C 1
ATOM 622 O O . ALA A 1 80 ? -18.672 -55.719 -9.125 1 13.66 80 ALA A O 1
ATOM 623 N N . LYS A 1 81 ? -19.484 -54.75 -7.047 1 15.08 81 LYS A N 1
ATOM 624 C CA . LYS A 1 81 ? -20.734 -54.906 -6.301 1 15.08 81 LYS A CA 1
ATOM 625 C C . LYS A 1 81 ? -21.906 -54.281 -7.051 1 15.08 81 LYS A C 1
ATOM 627 O O . LYS A 1 81 ? -23.062 -54.562 -6.746 1 15.08 81 LYS A O 1
ATOM 632 N N . LYS A 1 82 ? -21.844 -53.406 -8.094 1 15.07 82 LYS A N 1
ATOM 633 C CA . LYS A 1 82 ? -22.734 -52.281 -7.887 1 15.07 82 LYS A CA 1
ATOM 634 C C . LYS A 1 82 ? -24.188 -52.656 -8.109 1 15.07 82 LYS A C 1
ATOM 636 O O . LYS A 1 82 ? -24.609 -52.938 -9.242 1 15.07 82 LYS A O 1
ATOM 641 N N . ARG A 1 83 ? -24.891 -53.219 -7.105 1 15.73 83 ARG A N 1
ATOM 642 C CA . ARG A 1 83 ? -26.234 -53.781 -7.254 1 15.73 83 ARG A CA 1
ATOM 643 C C . ARG A 1 83 ? -27.281 -52.656 -7.309 1 15.73 83 ARG A C 1
ATOM 645 O O . ARG A 1 83 ? -28.453 -52.906 -7.551 1 15.73 83 ARG A O 1
ATOM 652 N N . GLN A 1 84 ? -27.109 -51.406 -6.875 1 15.7 84 GLN A N 1
ATOM 653 C CA . GLN A 1 84 ? -28.188 -50.844 -6.07 1 15.7 84 GLN A CA 1
ATOM 654 C C . GLN A 1 84 ? -29.422 -50.562 -6.922 1 15.7 84 GLN A C 1
ATOM 656 O O . GLN A 1 84 ? -29.328 -50 -8.016 1 15.7 84 GLN A O 1
ATOM 661 N N . THR A 1 85 ? -30.609 -51.188 -6.531 1 16.89 85 THR A N 1
ATOM 662 C CA . THR A 1 85 ? -32 -51.375 -6.965 1 16.89 85 THR A CA 1
ATOM 663 C C . THR A 1 85 ? -32.812 -50.125 -6.703 1 16.89 85 THR A C 1
ATOM 665 O O . THR A 1 85 ? -32.719 -49.531 -5.621 1 16.89 85 THR A O 1
ATOM 668 N N . ASP A 1 86 ? -33.312 -49.312 -7.637 1 17.83 86 ASP A N 1
ATOM 669 C CA . ASP A 1 86 ? -34 -48.031 -7.801 1 17.83 86 ASP A CA 1
ATOM 670 C C . ASP A 1 86 ? -35.438 -48.094 -7.348 1 17.83 86 ASP A C 1
ATOM 672 O O . ASP A 1 86 ? -36.344 -48.438 -8.141 1 17.83 86 ASP A O 1
ATOM 676 N N . ARG A 1 87 ? -35.75 -48.406 -5.996 1 17.36 87 ARG A N 1
ATOM 677 C CA . ARG A 1 87 ? -37.156 -48.594 -5.691 1 17.36 87 ARG A CA 1
ATOM 678 C C . ARG A 1 87 ? -37.938 -47.281 -5.73 1 17.36 87 ARG A C 1
ATOM 680 O O . ARG A 1 87 ? -37.438 -46.25 -5.215 1 17.36 87 ARG A O 1
ATOM 687 N N . MET A 1 88 ? -39.062 -47.188 -6.414 1 18.92 88 MET A N 1
ATOM 688 C CA . MET A 1 88 ? -39.969 -46.156 -6.934 1 18.92 88 MET A CA 1
ATOM 689 C C . MET A 1 88 ? -40.969 -45.719 -5.875 1 18.92 88 MET A C 1
ATOM 691 O O . MET A 1 88 ? -41.812 -44.875 -6.129 1 18.92 88 MET A O 1
ATOM 695 N N . GLU A 1 89 ? -40.688 -45.719 -4.508 1 18.28 89 GLU A N 1
ATOM 696 C CA . GLU A 1 89 ? -41.969 -45.688 -3.766 1 18.28 89 GLU A CA 1
ATOM 697 C C . GLU A 1 89 ? -42.656 -44.312 -3.91 1 18.28 89 GLU A C 1
ATOM 699 O O . GLU A 1 89 ? -41.969 -43.281 -3.977 1 18.28 89 GLU A O 1
ATOM 704 N N . VAL A 1 90 ? -44.031 -44.25 -3.986 1 20.03 90 VAL A N 1
ATOM 705 C CA . VAL A 1 90 ? -45.188 -43.438 -4.367 1 20.03 90 VAL A CA 1
ATOM 706 C C . VAL A 1 90 ? -45.688 -42.656 -3.158 1 20.03 90 VAL A C 1
ATOM 708 O O . VAL A 1 90 ? -46.656 -41.906 -3.258 1 20.03 90 VAL A O 1
ATOM 711 N N . LYS A 1 91 ? -44.938 -42.219 -2.16 1 19.59 91 LYS A N 1
ATOM 712 C CA . LYS A 1 91 ? -45.688 -41.844 -0.974 1 19.59 91 LYS A CA 1
ATOM 713 C C . LYS A 1 91 ? -46.656 -40.688 -1.282 1 19.59 91 LYS A C 1
ATOM 715 O O . LYS A 1 91 ? -46.375 -39.844 -2.135 1 19.59 91 LYS A O 1
ATOM 720 N N . LEU A 1 92 ? -47.844 -40.75 -0.506 1 20.28 92 LEU A N 1
ATOM 721 C CA . LEU A 1 92 ? -49.156 -40.188 -0.281 1 20.28 92 LEU A CA 1
ATOM 722 C C . LEU A 1 92 ? -49.062 -38.781 0.331 1 20.28 92 LEU A C 1
ATOM 724 O O . LEU A 1 92 ? -48.25 -38.562 1.251 1 20.28 92 LEU A O 1
ATOM 728 N N . LEU A 1 93 ? -49.75 -37.719 -0.228 1 21.7 93 LEU A N 1
ATOM 729 C CA . LEU A 1 93 ? -49.875 -36.281 -0.255 1 21.7 93 LEU A CA 1
ATOM 730 C C . LEU A 1 93 ? -50.594 -35.781 0.993 1 21.7 93 LEU A C 1
ATOM 732 O O . LEU A 1 93 ? -50.906 -34.562 1.107 1 21.7 93 LEU A O 1
ATOM 736 N N . TRP A 1 94 ? -50.656 -36.406 2.234 1 24.34 94 TRP A N 1
ATOM 737 C CA . TRP A 1 94 ? -51.688 -35.906 3.135 1 24.34 94 TRP A CA 1
ATOM 738 C C . TRP A 1 94 ? -51.406 -34.469 3.545 1 24.34 94 TRP A C 1
ATOM 740 O O . TRP A 1 94 ? -50.25 -34.125 3.781 1 24.34 94 TRP A O 1
ATOM 750 N N . MET A 1 95 ? -52.438 -33.594 3.504 1 24.88 95 MET A N 1
ATOM 751 C CA . MET A 1 95 ? -52.688 -32.156 3.561 1 24.88 95 MET A CA 1
ATOM 752 C C . MET A 1 95 ? -52.656 -31.641 5 1 24.88 95 MET A C 1
ATOM 754 O O . MET A 1 95 ? -53.719 -31.453 5.613 1 24.88 95 MET A O 1
ATOM 758 N N . SER A 1 96 ? -52 -32.219 6.023 1 27.41 96 SER A N 1
ATOM 759 C CA . SER A 1 96 ? -52.375 -31.75 7.352 1 27.41 96 SER A CA 1
ATOM 760 C C . SER A 1 96 ? -52.094 -30.25 7.523 1 27.41 96 SER A C 1
ATOM 762 O O . SER A 1 96 ? -51.062 -29.75 7.07 1 27.41 96 SER A O 1
ATOM 764 N N . VAL A 1 97 ? -53.094 -29.5 7.883 1 30.73 97 VAL A N 1
ATOM 765 C CA . VAL A 1 97 ? -53.281 -28.078 8.195 1 30.73 97 VAL A CA 1
ATOM 766 C C . VAL A 1 97 ? -52.5 -27.734 9.461 1 30.73 97 VAL A C 1
ATOM 768 O O . VAL A 1 97 ? -52.875 -28.141 10.562 1 30.73 97 VAL A O 1
ATOM 771 N N . LEU A 1 98 ? -51.219 -27.969 9.625 1 27.97 98 LEU A N 1
ATOM 772 C CA . LEU A 1 98 ? -50.562 -27.734 10.898 1 27.97 98 LEU A CA 1
ATOM 773 C C . LEU A 1 98 ? -50.625 -26.25 11.281 1 27.97 98 LEU A C 1
ATOM 775 O O . LEU A 1 98 ? -50.406 -25.375 10.445 1 27.97 98 LEU A O 1
ATOM 779 N N . LEU A 1 99 ? -51.438 -25.906 12.289 1 32.44 99 LEU A N 1
ATOM 780 C CA . LEU A 1 99 ? -51.531 -24.75 13.164 1 32.44 99 LEU A CA 1
ATOM 781 C C . LEU A 1 99 ? -50.156 -24.266 13.586 1 32.44 99 LEU A C 1
ATOM 783 O O . LEU A 1 99 ? -49.406 -25 14.234 1 32.44 99 LEU A O 1
ATOM 787 N N . SER A 1 100 ? -49.594 -23.375 12.844 1 28.16 100 SER A N 1
ATOM 788 C CA . SER A 1 100 ? -48.188 -22.969 12.914 1 28.16 100 SER A CA 1
ATOM 789 C C . SER A 1 100 ? -47.938 -22.172 14.18 1 28.16 100 SER A C 1
ATOM 791 O O . SER A 1 100 ? -48.438 -21.062 14.352 1 28.16 100 SER A O 1
ATOM 793 N N . THR A 1 101 ? -48.094 -22.75 15.422 1 33.97 101 THR A N 1
ATOM 794 C CA . THR A 1 101 ? -47.5 -22.078 16.578 1 33.97 101 THR A CA 1
ATOM 795 C C . THR A 1 101 ? -46.188 -21.391 16.203 1 33.97 101 THR A C 1
ATOM 797 O O . THR A 1 101 ? -45.469 -21.859 15.32 1 33.97 101 THR A O 1
ATOM 800 N N . PRO A 1 102 ? -46.125 -20.125 16.609 1 36.06 102 PRO A N 1
ATOM 801 C CA . PRO A 1 102 ? -44.812 -19.547 16.266 1 36.06 102 PRO A CA 1
ATOM 802 C C . PRO A 1 102 ? -43.656 -20.438 16.656 1 36.06 102 PRO A C 1
ATOM 804 O O . PRO A 1 102 ? -43.469 -20.734 17.844 1 36.06 102 PRO A O 1
ATOM 807 N N . ILE A 1 103 ? -43.469 -21.531 16.016 1 33.44 103 ILE A N 1
ATOM 808 C CA . ILE A 1 103 ? -42.312 -22.406 16.219 1 33.44 103 ILE A CA 1
ATOM 809 C C . ILE A 1 103 ? -41.062 -21.562 16.359 1 33.44 103 ILE A C 1
ATOM 811 O O . ILE A 1 103 ? -40.688 -20.812 15.438 1 33.44 103 ILE A O 1
ATOM 815 N N . LEU A 1 104 ? -40.875 -21.062 17.594 1 36.69 104 LEU A N 1
ATOM 816 C CA . LEU A 1 104 ? -39.438 -20.797 17.766 1 36.69 104 LEU A CA 1
ATOM 817 C C . LEU A 1 104 ? -38.594 -21.734 16.906 1 36.69 104 LEU A C 1
ATOM 819 O O . LEU A 1 104 ? -38.625 -22.953 17.125 1 36.69 104 LEU A O 1
ATOM 823 N N . THR A 1 105 ? -38.812 -21.688 15.703 1 37.41 105 THR A N 1
ATOM 824 C CA . THR A 1 105 ? -38.125 -22.531 14.734 1 37.41 105 THR A CA 1
ATOM 825 C C . THR A 1 105 ? -36.719 -22.844 15.203 1 37.41 105 THR A C 1
ATOM 827 O O . THR A 1 105 ? -35.875 -21.938 15.289 1 37.41 105 THR A O 1
ATOM 830 N N . LEU A 1 106 ? -36.594 -23.531 16.281 1 44.69 106 LEU A N 1
ATOM 831 C CA . LEU A 1 106 ? -35.312 -24.172 16.547 1 44.69 106 LEU A CA 1
ATOM 832 C C . LEU A 1 106 ? -34.625 -24.578 15.242 1 44.69 106 LEU A C 1
ATOM 834 O O . LEU A 1 106 ? -35.125 -25.391 14.484 1 44.69 106 LEU A O 1
ATOM 838 N N . CYS A 1 107 ? -34.062 -23.656 14.594 1 59.25 107 CYS A N 1
ATOM 839 C CA . CYS A 1 107 ? -33.375 -23.906 13.344 1 59.25 107 CYS A CA 1
ATOM 840 C C . CYS A 1 107 ? -32.531 -25.188 13.453 1 59.25 107 CYS A C 1
ATOM 842 O O . CYS A 1 107 ? -31.828 -25.391 14.445 1 59.25 107 CYS A O 1
ATOM 844 N N . ASP A 1 108 ? -32.906 -26.281 12.805 1 80.12 108 ASP A N 1
ATOM 845 C CA . ASP A 1 108 ? -32.156 -27.516 12.68 1 80.12 108 ASP A CA 1
ATOM 846 C C . ASP A 1 108 ? -30.672 -27.234 12.398 1 80.12 108 ASP A C 1
ATOM 848 O O . ASP A 1 108 ? -30.359 -26.375 11.586 1 80.12 108 ASP A O 1
ATOM 852 N N . PRO A 1 109 ? -29.938 -27.891 13.234 1 89.94 109 PRO A N 1
ATOM 853 C CA . PRO A 1 109 ? -28.5 -27.656 13.039 1 89.94 109 PRO A CA 1
ATOM 854 C C . PRO A 1 109 ? -28.016 -28.062 11.648 1 89.94 109 PRO A C 1
ATOM 856 O O . PRO A 1 109 ? -28.594 -28.953 11.031 1 89.94 109 PRO A O 1
ATOM 859 N N . LEU A 1 110 ? -27.172 -27.359 11.125 1 94.19 110 LEU A N 1
ATOM 860 C CA . LEU A 1 110 ? -26.516 -27.656 9.852 1 94.19 110 LEU A CA 1
ATOM 861 C C . LEU A 1 110 ? -25.109 -28.203 10.078 1 94.19 110 LEU A C 1
ATOM 863 O O . LEU A 1 110 ? -24.25 -27.5 10.602 1 94.19 110 LEU A O 1
ATOM 867 N N . PHE A 1 111 ? -24.922 -29.516 9.711 1 96 111 PHE A N 1
ATOM 868 C CA . PHE A 1 111 ? -23.609 -30.141 9.797 1 96 111 PHE A CA 1
ATOM 869 C C . PHE A 1 111 ? -22.859 -30 8.477 1 96 111 PHE A C 1
ATOM 871 O O . PHE A 1 111 ? -23.438 -30.234 7.406 1 96 111 PHE A O 1
ATOM 878 N N . ILE A 1 112 ? -21.578 -29.562 8.609 1 97.12 112 ILE A N 1
ATOM 879 C CA . ILE A 1 112 ? -20.859 -29.234 7.391 1 97.12 112 ILE A CA 1
ATOM 880 C C . ILE A 1 112 ? -19.484 -29.891 7.41 1 97.12 112 ILE A C 1
ATOM 882 O O . ILE A 1 112 ? -18.828 -29.969 8.453 1 97.12 112 ILE A O 1
ATOM 886 N N . LEU A 1 113 ? -19.062 -30.422 6.273 1 98 113 LEU A N 1
ATOM 887 C CA . LEU A 1 113 ? -17.719 -30.922 5.988 1 98 113 LEU A CA 1
ATOM 888 C C . LEU A 1 113 ? -17.125 -30.219 4.781 1 98 113 LEU A C 1
ATOM 890 O O . LEU A 1 113 ? -17.703 -30.234 3.691 1 98 113 LEU A O 1
ATOM 894 N N . SER A 1 114 ? -16.031 -29.5 4.992 1 98 114 SER A N 1
ATOM 895 C CA . SER A 1 114 ? -15.312 -28.828 3.912 1 98 114 SER A CA 1
ATOM 896 C C . SER A 1 114 ? -13.875 -29.328 3.795 1 98 114 SER A C 1
ATOM 898 O O . SER A 1 114 ? -13.211 -29.547 4.805 1 98 114 SER A O 1
ATOM 900 N N . ALA A 1 115 ? -13.406 -29.547 2.576 1 97.44 115 ALA A N 1
ATOM 901 C CA . ALA A 1 115 ? -12.062 -30.047 2.279 1 97.44 115 ALA A CA 1
ATOM 902 C C . ALA A 1 115 ? -11.586 -29.547 0.921 1 97.44 115 ALA A C 1
ATOM 904 O O . ALA A 1 115 ? -12.383 -29.094 0.096 1 97.44 115 ALA A O 1
ATOM 905 N N . PRO A 1 116 ? -10.258 -29.547 0.781 1 94.38 116 PRO A N 1
ATOM 906 C CA . PRO A 1 116 ? -9.812 -29.297 -0.594 1 94.38 116 PRO A CA 1
ATOM 907 C C . PRO A 1 116 ? -10.406 -30.297 -1.589 1 94.38 116 PRO A C 1
ATOM 909 O O . PRO A 1 116 ? -10.57 -31.469 -1.268 1 94.38 116 PRO A O 1
ATOM 912 N N . ASN A 1 117 ? -10.828 -29.812 -2.746 1 94 117 ASN A N 1
ATOM 913 C CA . ASN A 1 117 ? -11.469 -30.719 -3.699 1 94 117 ASN A CA 1
ATOM 914 C C . ASN A 1 117 ? -10.445 -31.578 -4.434 1 94 117 ASN A C 1
ATOM 916 O O . ASN A 1 117 ? -10.797 -32.344 -5.324 1 94 117 ASN A O 1
ATOM 920 N N . LEU A 1 118 ? -9.234 -31.375 -4.172 1 90.75 118 LEU A N 1
ATOM 921 C CA . LEU A 1 118 ? -8.117 -32.219 -4.574 1 90.75 118 LEU A CA 1
ATOM 922 C C . LEU A 1 118 ? -7.219 -32.531 -3.385 1 90.75 118 LEU A C 1
ATOM 924 O O . LEU A 1 118 ? -6.531 -31.656 -2.867 1 90.75 118 LEU A O 1
ATOM 928 N N . LEU A 1 119 ? -7.191 -33.781 -2.963 1 90.62 119 LEU A N 1
ATOM 929 C CA . LEU A 1 119 ? -6.402 -34.188 -1.798 1 90.62 119 LEU A CA 1
ATOM 930 C C . LEU A 1 119 ? -5.055 -34.75 -2.221 1 90.62 119 LEU A C 1
ATOM 932 O O . LEU A 1 119 ? -4.992 -35.562 -3.143 1 90.62 119 LEU A O 1
ATOM 936 N N . ARG A 1 120 ? -4.102 -34.406 -1.518 1 85.94 120 ARG A N 1
ATOM 937 C CA . ARG A 1 120 ? -2.77 -34.906 -1.827 1 85.94 120 ARG A CA 1
ATOM 938 C C . ARG A 1 120 ? -2.455 -36.156 -1.008 1 85.94 120 ARG A C 1
ATOM 940 O O . ARG A 1 120 ? -2.805 -36.25 0.172 1 85.94 120 ARG A O 1
ATOM 947 N N . VAL A 1 121 ? -1.803 -37 -1.675 1 82.88 121 VAL A N 1
ATOM 948 C CA . VAL A 1 121 ? -1.392 -38.25 -1.018 1 82.88 121 VAL A CA 1
ATOM 949 C C . VAL A 1 121 ? -0.011 -38.062 -0.39 1 82.88 121 VAL A C 1
ATOM 951 O O . VAL A 1 121 ? 0.885 -37.469 -1.006 1 82.88 121 VAL A O 1
ATOM 954 N N . GLY A 1 122 ? 0.142 -38.438 0.834 1 78.06 122 GLY A N 1
ATOM 955 C CA . GLY A 1 122 ? 1.439 -38.375 1.491 1 78.06 122 GLY A CA 1
ATOM 956 C C . GLY A 1 122 ? 1.684 -37.094 2.26 1 78.06 122 GLY A C 1
ATOM 957 O O . GLY A 1 122 ? 2.791 -36.875 2.748 1 78.06 122 GLY A O 1
ATOM 958 N N . SER A 1 123 ? 0.825 -36.25 2.23 1 79.81 123 SER A N 1
ATOM 959 C CA . SER A 1 123 ? 0.953 -34.969 2.947 1 79.81 123 SER A CA 1
ATOM 960 C C . SER A 1 123 ? -0.297 -34.688 3.768 1 79.81 123 SER A C 1
ATOM 962 O O . SER A 1 123 ? -1.409 -35.031 3.365 1 79.81 123 SER A O 1
ATOM 964 N N . PRO A 1 124 ? -0.069 -34.031 4.852 1 87.81 124 PRO A N 1
ATOM 965 C CA . PRO A 1 124 ? -1.244 -33.656 5.637 1 87.81 124 PRO A CA 1
ATOM 966 C C . PRO A 1 124 ? -2.107 -32.625 4.945 1 87.81 124 PRO A C 1
ATOM 968 O O . PRO A 1 124 ? -1.581 -31.688 4.328 1 87.81 124 PRO A O 1
ATOM 971 N N . GLU A 1 125 ? -3.381 -32.875 5.008 1 91.81 125 GLU A N 1
ATOM 972 C CA . GLU A 1 125 ? -4.359 -31.969 4.43 1 91.81 125 GLU A CA 1
ATOM 973 C C . GLU A 1 125 ? -5.359 -31.5 5.484 1 91.81 125 GLU A C 1
ATOM 975 O O . GLU A 1 125 ? -5.938 -32.312 6.207 1 91.81 125 GLU A O 1
ATOM 980 N N . ASN A 1 126 ? -5.57 -30.188 5.516 1 95.44 126 ASN A N 1
ATOM 981 C CA . ASN A 1 126 ? -6.516 -29.656 6.484 1 95.44 126 ASN A CA 1
ATOM 982 C C . ASN A 1 126 ? -7.953 -29.75 5.977 1 95.44 126 ASN A C 1
ATOM 984 O O . ASN A 1 126 ? -8.211 -29.531 4.793 1 95.44 126 ASN A O 1
ATOM 988 N N . ILE A 1 127 ? -8.859 -30.141 6.801 1 97.62 127 ILE A N 1
ATOM 989 C CA . ILE A 1 127 ? -10.289 -30.141 6.508 1 97.62 127 ILE A CA 1
ATOM 990 C C . ILE A 1 127 ? -11.039 -29.406 7.617 1 97.62 127 ILE A C 1
ATOM 992 O O . ILE A 1 127 ? -10.555 -29.297 8.742 1 97.62 127 ILE A O 1
ATOM 996 N N . LEU A 1 128 ? -12.141 -28.828 7.297 1 98.12 128 LEU A N 1
ATOM 997 C CA . LEU A 1 128 ? -12.969 -28.109 8.25 1 98.12 128 LEU A CA 1
ATOM 998 C C . LEU A 1 128 ? -14.258 -28.859 8.547 1 98.12 128 LEU A C 1
ATOM 1000 O O . LEU A 1 128 ? -14.977 -29.25 7.621 1 98.12 128 LEU A O 1
ATOM 1004 N N . VAL A 1 129 ? -14.523 -29.156 9.797 1 97.81 129 VAL A N 1
ATOM 1005 C CA . VAL A 1 129 ? -15.766 -29.766 10.258 1 97.81 129 VAL A CA 1
ATOM 1006 C C . VAL A 1 129 ? -16.469 -28.844 11.242 1 97.81 129 VAL A C 1
ATOM 1008 O O . VAL A 1 129 ? -15.852 -28.344 12.188 1 97.81 129 VAL A O 1
ATOM 1011 N N . GLU A 1 130 ? -17.734 -28.609 10.977 1 96.5 130 GLU A N 1
ATOM 1012 C CA . GLU A 1 130 ? -18.422 -27.688 11.875 1 96.5 130 GLU A CA 1
ATOM 1013 C C . GLU A 1 130 ? -19.922 -28.016 11.953 1 96.5 130 GLU A C 1
ATOM 1015 O O . GLU A 1 130 ? -20.438 -28.75 11.117 1 96.5 130 GLU A O 1
ATOM 1020 N N . ALA A 1 131 ? -20.547 -27.594 12.992 1 95 131 ALA A N 1
ATOM 1021 C CA . ALA A 1 131 ? -21.984 -27.594 13.203 1 95 131 ALA A CA 1
ATOM 1022 C C . ALA A 1 131 ? -22.516 -26.188 13.453 1 95 131 ALA A C 1
ATOM 1024 O O . ALA A 1 131 ? -22.062 -25.5 14.375 1 95 131 ALA A O 1
ATOM 1025 N N . GLN A 1 132 ? -23.406 -25.797 12.617 1 92.44 132 GLN A N 1
ATOM 1026 C CA . GLN A 1 132 ? -24 -24.469 12.75 1 92.44 132 GLN A CA 1
ATOM 1027 C C . GLN A 1 132 ? -25.391 -24.547 13.391 1 92.44 132 GLN A C 1
ATOM 1029 O O . GLN A 1 132 ? -26.125 -25.5 13.172 1 92.44 132 GLN A O 1
ATOM 1034 N N . ASP A 1 133 ? -25.703 -23.531 14.148 1 88.75 133 ASP A N 1
ATOM 1035 C CA . ASP A 1 133 ? -26.984 -23.391 14.82 1 88.75 133 ASP A CA 1
ATOM 1036 C C . ASP A 1 133 ? -27.234 -24.547 15.773 1 88.75 133 ASP A C 1
ATOM 1038 O O . ASP A 1 133 ? -28.359 -25.031 15.891 1 88.75 133 ASP A O 1
ATOM 1042 N N . TYR A 1 134 ? -26.172 -25.078 16.328 1 89.69 134 TYR A N 1
ATOM 1043 C CA . TYR A 1 134 ? -26.25 -26.156 17.312 1 89.69 134 TYR A CA 1
ATOM 1044 C C . TYR A 1 134 ? -26.109 -25.609 18.734 1 89.69 134 TYR A C 1
ATOM 1046 O O . TYR A 1 134 ? -25.266 -24.75 18.984 1 89.69 134 TYR A O 1
ATOM 1054 N N . ASN A 1 135 ? -26.984 -25.969 19.641 1 86.69 135 ASN A N 1
ATOM 1055 C CA . ASN A 1 135 ? -26.969 -25.469 21.016 1 86.69 135 ASN A CA 1
ATOM 1056 C C . ASN A 1 135 ? -26.688 -26.578 22.016 1 86.69 135 ASN A C 1
ATOM 1058 O O . ASN A 1 135 ? -26.922 -26.422 23.219 1 86.69 135 ASN A O 1
ATOM 1062 N N . GLY A 1 136 ? -26.062 -27.594 21.703 1 87.81 136 GLY A N 1
ATOM 1063 C CA . GLY A 1 136 ? -25.781 -28.672 22.625 1 87.81 136 GLY A CA 1
ATOM 1064 C C . GLY A 1 136 ? -24.375 -28.625 23.203 1 87.81 136 GLY A C 1
ATOM 1065 O O . GLY A 1 136 ? -23.797 -27.547 23.359 1 87.81 136 GLY A O 1
ATOM 1066 N N . ASP A 1 137 ? -23.953 -29.734 23.688 1 91.19 137 ASP A N 1
ATOM 1067 C CA . ASP A 1 137 ? -22.609 -29.859 24.234 1 91.19 137 ASP A CA 1
ATOM 1068 C C . ASP A 1 137 ? -21.594 -30.156 23.141 1 91.19 137 ASP A C 1
ATOM 1070 O O . ASP A 1 137 ? -21.938 -30.188 21.953 1 91.19 137 ASP A O 1
ATOM 1074 N N . ALA A 1 138 ? -20.391 -30.297 23.625 1 94.06 138 ALA A N 1
ATOM 1075 C CA . ALA A 1 138 ? -19.328 -30.625 22.672 1 94.06 138 ALA A CA 1
ATOM 1076 C C . ALA A 1 138 ? -19.703 -31.859 21.844 1 94.06 138 ALA A C 1
ATOM 1078 O O . ALA A 1 138 ? -20.344 -32.781 22.344 1 94.06 138 ALA A O 1
ATOM 1079 N N . LEU A 1 139 ? -19.359 -31.859 20.547 1 94.69 139 LEU A N 1
ATOM 1080 C CA . LEU A 1 139 ? -19.719 -32.906 19.609 1 94.69 139 LEU A CA 1
ATOM 1081 C C . LEU A 1 139 ? -18.484 -33.719 19.219 1 94.69 139 LEU A C 1
ATOM 1083 O O . LEU A 1 139 ? -17.469 -33.156 18.828 1 94.69 139 LEU A O 1
ATOM 1087 N N . SER A 1 140 ? -18.625 -34.938 19.359 1 96.19 140 SER A N 1
ATOM 1088 C CA . SER A 1 140 ? -17.578 -35.844 18.859 1 96.19 140 SER A CA 1
ATOM 1089 C C . SER A 1 140 ? -17.859 -36.281 17.438 1 96.19 140 SER A C 1
ATOM 1091 O O . SER A 1 140 ? -18.938 -36.781 17.141 1 96.19 140 SER A O 1
ATOM 1093 N N . VAL A 1 141 ? -16.906 -36.094 16.562 1 97.56 141 VAL A N 1
ATOM 1094 C CA . VAL A 1 141 ? -17.062 -36.438 15.148 1 97.56 141 VAL A CA 1
ATOM 1095 C C . VAL A 1 141 ? -15.93 -37.375 14.727 1 97.56 141 VAL A C 1
ATOM 1097 O O . VAL A 1 141 ? -14.758 -37.094 15 1 97.56 141 VAL A O 1
ATOM 1100 N N . ARG A 1 142 ? -16.234 -38.438 14.07 1 98 142 ARG A N 1
ATOM 1101 C CA . ARG A 1 142 ? -15.227 -39.344 13.531 1 98 142 ARG A CA 1
ATOM 1102 C C . ARG A 1 142 ? -14.977 -39.062 12.055 1 98 142 ARG A C 1
ATOM 1104 O O . ARG A 1 142 ? -15.898 -39.156 11.242 1 98 142 ARG A O 1
ATOM 1111 N N . ILE A 1 143 ? -13.766 -38.812 11.766 1 98 143 ILE A N 1
ATOM 1112 C CA . ILE A 1 143 ? -13.359 -38.594 10.391 1 98 143 ILE A CA 1
ATOM 1113 C C . ILE A 1 143 ? -12.656 -39.812 9.828 1 98 143 ILE A C 1
ATOM 1115 O O . ILE A 1 143 ? -11.797 -40.406 10.484 1 98 143 ILE A O 1
ATOM 1119 N N . SER A 1 144 ? -13.055 -40.188 8.609 1 97.12 144 SER A N 1
ATOM 1120 C CA . SER A 1 144 ? -12.43 -41.375 8 1 97.12 144 SER A CA 1
ATOM 1121 C C . SER A 1 144 ? -12.266 -41.188 6.492 1 97.12 144 SER A C 1
ATOM 1123 O O . SER A 1 144 ? -13.008 -40.438 5.867 1 97.12 144 SER A O 1
ATOM 1125 N N . VAL A 1 145 ? -11.242 -41.812 6.02 1 96.69 145 VAL A N 1
ATOM 1126 C CA . VAL A 1 145 ? -10.992 -41.844 4.582 1 96.69 145 VAL A CA 1
ATOM 1127 C C . VAL A 1 145 ? -11.008 -43.312 4.109 1 96.69 145 VAL A C 1
ATOM 1129 O O . VAL A 1 145 ? -10.297 -44.156 4.648 1 96.69 145 VAL A O 1
ATOM 1132 N N . LYS A 1 146 ? -11.828 -43.531 3.045 1 95.12 146 LYS A N 1
ATOM 1133 C CA . LYS A 1 146 ? -11.969 -44.875 2.529 1 95.12 146 LYS A CA 1
ATOM 1134 C C . LYS A 1 146 ? -11.656 -44.938 1.034 1 95.12 146 LYS A C 1
ATOM 1136 O O . LYS A 1 146 ? -11.695 -43.906 0.351 1 95.12 146 LYS A O 1
ATOM 1141 N N . ASN A 1 147 ? -11.352 -46.125 0.639 1 91.25 147 ASN A N 1
ATOM 1142 C CA . ASN A 1 147 ? -11.039 -46.281 -0.776 1 91.25 147 ASN A CA 1
ATOM 1143 C C . ASN A 1 147 ? -12.281 -46.125 -1.647 1 91.25 147 ASN A C 1
ATOM 1145 O O . ASN A 1 147 ? -13.406 -46.344 -1.179 1 91.25 147 ASN A O 1
ATOM 1149 N N . PHE A 1 148 ? -12.086 -45.75 -2.711 1 90.62 148 PHE A N 1
ATOM 1150 C CA . PHE A 1 148 ? -13.125 -45.625 -3.721 1 90.62 148 PHE A CA 1
ATOM 1151 C C . PHE A 1 148 ? -12.859 -46.531 -4.91 1 90.62 148 PHE A C 1
ATOM 1153 O O . PHE A 1 148 ? -11.727 -46.656 -5.363 1 90.62 148 PHE A O 1
ATOM 1160 N N . PRO A 1 149 ? -13.836 -47.219 -5.418 1 89.75 149 PRO A N 1
ATOM 1161 C CA . PRO A 1 149 ? -15.273 -47.125 -5.137 1 89.75 149 PRO A CA 1
ATOM 1162 C C . PRO A 1 149 ? -15.742 -48.156 -4.117 1 89.75 149 PRO A C 1
ATOM 1164 O O . PRO A 1 149 ? -16.891 -48.125 -3.664 1 89.75 149 PRO A O 1
ATOM 1167 N N . ALA A 1 150 ? -14.945 -49.094 -3.701 1 87.38 150 ALA A N 1
ATOM 1168 C CA . ALA A 1 150 ? -15.344 -50.219 -2.898 1 87.38 150 ALA A CA 1
ATOM 1169 C C . ALA A 1 150 ? -15.719 -49.812 -1.48 1 87.38 150 ALA A C 1
ATOM 1171 O O . ALA A 1 150 ? -16.625 -50.375 -0.869 1 87.38 150 ALA A O 1
ATOM 1172 N N . LYS A 1 151 ? -15.102 -48.844 -0.919 1 91.25 151 LYS A N 1
ATOM 1173 C CA . LYS A 1 151 ? -15.383 -48.312 0.418 1 91.25 151 LYS A CA 1
ATOM 1174 C C . LYS A 1 151 ? -15.133 -49.375 1.481 1 91.25 151 LYS A C 1
ATOM 1176 O O . LYS A 1 151 ? -15.852 -49.438 2.479 1 91.25 151 LYS A O 1
ATOM 1181 N N . ASN A 1 152 ? -14.266 -50.312 1.254 1 90.44 152 ASN A N 1
ATOM 1182 C CA . ASN A 1 152 ? -14.055 -51.438 2.174 1 90.44 152 ASN A CA 1
ATOM 1183 C C . ASN A 1 152 ? -12.734 -51.281 2.932 1 90.44 152 ASN A C 1
ATOM 1185 O O . ASN A 1 152 ? -12.484 -52 3.893 1 90.44 152 ASN A O 1
ATOM 1189 N N . ILE A 1 153 ? -11.953 -50.406 2.461 1 92.62 153 ILE A N 1
ATOM 1190 C CA . ILE A 1 153 ? -10.672 -50.219 3.125 1 92.62 153 ILE A CA 1
ATOM 1191 C C . ILE A 1 153 ? -10.625 -48.781 3.711 1 92.62 153 ILE A C 1
ATOM 1193 O O . ILE A 1 153 ? -10.828 -47.812 2.994 1 92.62 153 ILE A O 1
ATOM 1197 N N . GLU A 1 154 ? -10.406 -48.719 5.02 1 93.81 154 GLU A N 1
ATOM 1198 C CA . GLU A 1 154 ? -10.195 -47.438 5.695 1 93.81 154 GLU A CA 1
ATOM 1199 C C . GLU A 1 154 ? -8.711 -47.094 5.793 1 93.81 154 GLU A C 1
ATOM 1201 O O . GLU A 1 154 ? -7.961 -47.781 6.492 1 93.81 154 GLU A O 1
ATOM 1206 N N . VAL A 1 155 ? -8.344 -46.125 5.211 1 91.94 155 VAL A N 1
ATOM 1207 C CA . VAL A 1 155 ? -6.926 -45.781 5.125 1 91.94 155 VAL A CA 1
ATOM 1208 C C . VAL A 1 155 ? -6.559 -44.812 6.23 1 91.94 155 VAL A C 1
ATOM 1210 O O . VAL A 1 155 ? -5.391 -44.688 6.605 1 91.94 155 VAL A O 1
ATOM 1213 N N . PHE A 1 156 ? -7.461 -44.094 6.691 1 94.19 156 PHE A N 1
ATOM 1214 C CA . PHE A 1 156 ? -7.238 -43.094 7.738 1 94.19 156 PHE A CA 1
ATOM 1215 C C . PHE A 1 156 ? -8.484 -42.906 8.586 1 94.19 156 PHE A C 1
ATOM 1217 O O . PHE A 1 156 ? -9.609 -43 8.086 1 94.19 156 PHE A O 1
ATOM 1224 N N . SER A 1 157 ? -8.297 -42.75 9.906 1 95.25 157 SER A N 1
ATOM 1225 C CA . SER A 1 157 ? -9.406 -42.406 10.797 1 95.25 157 SER A CA 1
ATOM 1226 C C . SER A 1 157 ? -8.93 -41.625 12 1 95.25 157 SER A C 1
ATOM 1228 O O . SER A 1 157 ? -7.812 -41.812 12.477 1 95.25 157 SER A O 1
ATOM 1230 N N . LYS A 1 158 ? -9.727 -40.625 12.367 1 96 158 LYS A N 1
ATOM 1231 C CA . LYS A 1 158 ? -9.422 -39.781 13.508 1 96 158 LYS A CA 1
ATOM 1232 C C . LYS A 1 158 ? -10.703 -39.25 14.148 1 96 158 LYS A C 1
ATOM 1234 O O . LYS A 1 158 ? -11.68 -38.969 13.453 1 96 158 LYS A O 1
ATOM 1239 N N . VAL A 1 159 ? -10.727 -39.281 15.445 1 97.12 159 VAL A N 1
ATOM 1240 C CA . VAL A 1 159 ? -11.867 -38.719 16.156 1 97.12 159 VAL A CA 1
ATOM 1241 C C . VAL A 1 159 ? -11.523 -37.312 16.672 1 97.12 159 VAL A C 1
ATOM 1243 O O . VAL A 1 159 ? -10.477 -37.125 17.297 1 97.12 159 VAL A O 1
ATOM 1246 N N . VAL A 1 160 ? -12.375 -36.438 16.375 1 97 160 VAL A N 1
ATOM 1247 C CA . VAL A 1 160 ? -12.141 -35.062 16.828 1 97 160 VAL A CA 1
ATOM 1248 C C . VAL A 1 160 ? -13.344 -34.562 17.625 1 97 160 VAL A C 1
ATOM 1250 O O . VAL A 1 160 ? -14.445 -35.094 17.5 1 97 160 VAL A O 1
ATOM 1253 N N . THR A 1 161 ? -13.094 -33.562 18.484 1 96.62 161 THR A N 1
ATOM 1254 C CA . THR A 1 161 ? -14.148 -32.969 19.297 1 96.62 161 THR A CA 1
ATOM 1255 C C . THR A 1 161 ? -14.383 -31.516 18.875 1 96.62 161 THR A C 1
ATOM 1257 O O . THR A 1 161 ? -13.445 -30.703 18.859 1 96.62 161 THR A O 1
ATOM 1260 N N . LEU A 1 162 ? -15.602 -31.234 18.516 1 96.44 162 LEU A N 1
ATOM 1261 C CA . LEU A 1 162 ? -15.984 -29.859 18.281 1 96.44 162 LEU A CA 1
ATOM 1262 C C . LEU A 1 162 ? -16.25 -29.125 19.594 1 96.44 162 LEU A C 1
ATOM 1264 O O . LEU A 1 162 ? -17.188 -29.484 20.312 1 96.44 162 LEU A O 1
ATOM 1268 N N . PRO A 1 163 ? -15.477 -28.156 19.922 1 94.56 163 PRO A N 1
ATOM 1269 C CA . PRO A 1 163 ? -15.648 -27.484 21.219 1 94.56 163 PRO A CA 1
ATOM 1270 C C . PRO A 1 163 ? -17 -26.797 21.344 1 94.56 163 PRO A C 1
ATOM 1272 O O . PRO A 1 163 ? -17.5 -26.234 20.359 1 94.56 163 PRO A O 1
ATOM 1275 N N . LYS A 1 164 ? -17.484 -26.797 22.578 1 92.38 164 LYS A N 1
ATOM 1276 C CA . LYS A 1 164 ? -18.734 -26.125 22.859 1 92.38 164 LYS A CA 1
ATOM 1277 C C . LYS A 1 164 ? -18.641 -24.625 22.562 1 92.38 164 LYS A C 1
ATOM 1279 O O . LYS A 1 164 ? -17.656 -23.984 22.906 1 92.38 164 LYS A O 1
ATOM 1284 N N . GLY A 1 165 ? -19.656 -24.141 21.891 1 86.81 165 GLY A N 1
ATOM 1285 C CA . GLY A 1 165 ? -19.688 -22.734 21.578 1 86.81 165 GLY A CA 1
ATOM 1286 C C . GLY A 1 165 ? -19.469 -22.453 20.094 1 86.81 165 GLY A C 1
ATOM 1287 O O . GLY A 1 165 ? -20.391 -22.062 19.391 1 86.81 165 GLY A O 1
ATOM 1288 N N . THR A 1 166 ? -18.328 -22.812 19.609 1 88.19 166 THR A N 1
ATOM 1289 C CA . THR A 1 166 ? -18.016 -22.562 18.203 1 88.19 166 THR A CA 1
ATOM 1290 C C . THR A 1 166 ? -18.438 -23.734 17.328 1 88.19 166 THR A C 1
ATOM 1292 O O . THR A 1 166 ? -18.922 -23.547 16.219 1 88.19 166 THR A O 1
ATOM 1295 N N . PHE A 1 167 ? -18.266 -24.984 17.875 1 94.38 167 PHE A N 1
ATOM 1296 C CA . PHE A 1 167 ? -18.578 -26.234 17.188 1 94.38 167 PHE A CA 1
ATOM 1297 C C . PHE A 1 167 ? -17.922 -26.281 15.82 1 94.38 167 PHE A C 1
ATOM 1299 O O . PHE A 1 167 ? -18.562 -26.594 14.82 1 94.38 167 PHE A O 1
ATOM 1306 N N . GLN A 1 168 ? -16.75 -25.797 15.719 1 95.88 168 GLN A N 1
ATOM 1307 C CA . GLN A 1 168 ? -15.93 -25.781 14.516 1 95.88 168 GLN A CA 1
ATOM 1308 C C . GLN A 1 168 ? -14.508 -26.25 14.805 1 95.88 168 GLN A C 1
ATOM 1310 O O . GLN A 1 168 ? -13.953 -25.938 15.859 1 95.88 168 GLN A O 1
ATOM 1315 N N . ILE A 1 169 ? -13.961 -27.016 13.898 1 96 169 ILE A N 1
ATOM 1316 C CA . ILE A 1 169 ? -12.578 -27.438 14.094 1 96 169 ILE A CA 1
ATOM 1317 C C . ILE A 1 169 ? -11.891 -27.594 12.742 1 96 169 ILE A C 1
ATOM 1319 O O . ILE A 1 169 ? -12.508 -28.047 11.773 1 96 169 ILE A O 1
ATOM 1323 N N . LEU A 1 170 ? -10.773 -27.031 12.625 1 96.75 170 LEU A N 1
ATOM 1324 C CA . LEU A 1 170 ? -9.859 -27.312 11.523 1 96.75 170 LEU A CA 1
ATOM 1325 C C . LEU A 1 170 ? -8.875 -28.406 11.906 1 96.75 170 LEU A C 1
ATOM 1327 O O . LEU A 1 170 ? -8.117 -28.266 12.867 1 96.75 170 LEU A O 1
ATOM 1331 N N . THR A 1 171 ? -8.93 -29.484 11.211 1 95.94 171 THR A N 1
ATOM 1332 C CA . THR A 1 171 ? -8.078 -30.625 11.531 1 95.94 171 THR A CA 1
ATOM 1333 C C . THR A 1 171 ? -7.41 -31.188 10.281 1 95.94 171 THR A C 1
ATOM 1335 O O . THR A 1 171 ? -7.766 -30.797 9.164 1 95.94 171 THR A O 1
ATOM 1338 N N . ASP A 1 172 ? -6.402 -31.984 10.469 1 94.69 172 ASP A N 1
ATOM 1339 C CA . ASP A 1 172 ? -5.668 -32.531 9.328 1 94.69 172 ASP A CA 1
ATOM 1340 C C . ASP A 1 172 ? -5.949 -34 9.141 1 94.69 172 ASP A C 1
ATOM 1342 O O . ASP A 1 172 ? -6.297 -34.719 10.094 1 94.69 172 ASP A O 1
ATOM 1346 N N . ILE A 1 173 ? -5.918 -34.406 7.898 1 94.56 173 ILE A N 1
ATOM 1347 C CA . ILE A 1 173 ? -5.953 -35.812 7.52 1 94.56 173 ILE A CA 1
ATOM 1348 C C . ILE A 1 173 ? -4.746 -36.156 6.648 1 94.56 173 ILE A C 1
ATOM 1350 O O . ILE A 1 173 ? -4.109 -35.25 6.086 1 94.56 173 ILE A O 1
ATOM 1354 N N . GLU A 1 174 ? -4.445 -37.406 6.66 1 90.38 174 GLU A N 1
ATOM 1355 C CA . GLU A 1 174 ? -3.33 -37.812 5.816 1 90.38 174 GLU A CA 1
ATOM 1356 C C . GLU A 1 174 ? -3.629 -39.156 5.125 1 90.38 174 GLU A C 1
ATOM 1358 O O . GLU A 1 174 ? -3.998 -40.125 5.781 1 90.38 174 GLU A O 1
ATOM 1363 N N . ILE A 1 175 ? -3.578 -39.094 3.852 1 88.81 175 ILE A N 1
ATOM 1364 C CA . ILE A 1 175 ? -3.646 -40.312 3.07 1 88.81 175 ILE A CA 1
ATOM 1365 C C . ILE A 1 175 ? -2.24 -40.875 2.861 1 88.81 175 ILE A C 1
ATOM 1367 O O . ILE A 1 175 ? -1.42 -40.281 2.17 1 88.81 175 ILE A O 1
ATOM 1371 N N . PRO A 1 176 ? -2.014 -41.938 3.355 1 83.75 176 PRO A N 1
ATOM 1372 C CA . PRO A 1 176 ? -0.655 -42.469 3.238 1 83.75 176 PRO A CA 1
ATOM 1373 C C . PRO A 1 176 ? -0.27 -42.781 1.795 1 83.75 176 PRO A C 1
ATOM 1375 O O . PRO A 1 176 ? -1.098 -43.281 1.025 1 83.75 176 PRO A O 1
ATOM 1378 N N . ALA A 1 177 ? 0.961 -42.5 1.439 1 72.94 177 ALA A N 1
ATOM 1379 C CA . ALA A 1 177 ? 1.467 -42.75 0.089 1 72.94 177 ALA A CA 1
ATOM 1380 C C . ALA A 1 177 ? 1.564 -44.219 -0.208 1 72.94 177 ALA A C 1
ATOM 1382 O O . ALA A 1 177 ? 1.438 -44.656 -1.36 1 72.94 177 ALA A O 1
ATOM 1383 N N . ASP A 1 178 ? 1.865 -45 0.785 1 68.88 178 ASP A N 1
ATOM 1384 C CA . ASP A 1 178 ? 2.08 -46.406 0.618 1 68.88 178 ASP A CA 1
ATOM 1385 C C . ASP A 1 178 ? 0.762 -47.188 0.699 1 68.88 178 ASP A C 1
ATOM 1387 O O . ASP A 1 178 ? 0.757 -48.406 0.862 1 68.88 178 ASP A O 1
ATOM 1391 N N . SER A 1 179 ? -0.235 -46.438 0.474 1 67.25 179 SER A N 1
ATOM 1392 C CA . SER A 1 179 ? -1.516 -47.125 0.574 1 67.25 179 SER A CA 1
ATOM 1393 C C . SER A 1 179 ? -1.787 -47.969 -0.668 1 67.25 179 SER A C 1
ATOM 1395 O O . SER A 1 179 ? -1.407 -47.594 -1.777 1 67.25 179 SER A O 1
ATOM 1397 N N . ASN A 1 180 ? -1.826 -49.188 -0.605 1 68.62 180 ASN A N 1
ATOM 1398 C CA . ASN A 1 180 ? -2.096 -50.125 -1.699 1 68.62 180 ASN A CA 1
ATOM 1399 C C . ASN A 1 180 ? -3.52 -49.969 -2.225 1 68.62 180 ASN A C 1
ATOM 1401 O O . ASN A 1 180 ? -4.109 -50.938 -2.715 1 68.62 180 ASN A O 1
ATOM 1405 N N . ILE A 1 181 ? -3.965 -48.75 -2.074 1 76.12 181 ILE A N 1
ATOM 1406 C CA . ILE A 1 181 ? -5.359 -48.594 -2.48 1 76.12 181 ILE A CA 1
ATOM 1407 C C . ILE A 1 181 ? -5.434 -48.031 -3.893 1 76.12 181 ILE A C 1
ATOM 1409 O O . ILE A 1 181 ? -6.5 -48.031 -4.512 1 76.12 181 ILE A O 1
ATOM 1413 N N . PHE A 1 182 ? -4.348 -47.656 -4.344 1 77 182 PHE A N 1
ATOM 1414 C CA . PHE A 1 182 ? -4.375 -47 -5.656 1 77 182 PHE A CA 1
ATOM 1415 C C . PHE A 1 182 ? -3.783 -47.938 -6.711 1 77 182 PHE A C 1
ATOM 1417 O O . PHE A 1 182 ? -2.734 -48.562 -6.492 1 77 182 PHE A O 1
ATOM 1424 N N . SER A 1 183 ? -4.629 -48.125 -7.707 1 69.19 183 SER A N 1
ATOM 1425 C CA . SER A 1 183 ? -4.156 -48.969 -8.812 1 69.19 183 SER A CA 1
ATOM 1426 C C . SER A 1 183 ? -3.271 -48.156 -9.766 1 69.19 183 SER A C 1
ATOM 1428 O O . SER A 1 183 ? -3.486 -46.969 -9.961 1 69.19 183 SER A O 1
ATOM 1430 N N . ASP A 1 184 ? -2.223 -48.719 -10.18 1 62.16 184 ASP A N 1
ATOM 1431 C CA . ASP A 1 184 ? -1.269 -48.094 -11.094 1 62.16 184 ASP A CA 1
ATOM 1432 C C . ASP A 1 184 ? -1.903 -47.844 -12.453 1 62.16 184 ASP A C 1
ATOM 1434 O O . ASP A 1 184 ? -1.431 -46.969 -13.203 1 62.16 184 ASP A O 1
ATOM 1438 N N . ASP A 1 185 ? -2.996 -48.406 -12.742 1 59.94 185 ASP A N 1
ATOM 1439 C CA . ASP A 1 185 ? -3.512 -48.375 -14.109 1 59.94 185 ASP A CA 1
ATOM 1440 C C . ASP A 1 185 ? -4.41 -47.156 -14.336 1 59.94 185 ASP A C 1
ATOM 1442 O O . ASP A 1 185 ? -4.703 -46.812 -15.477 1 59.94 185 ASP A O 1
ATOM 1446 N N . GLU A 1 186 ? -4.848 -46.625 -13.281 1 66.25 186 GLU A N 1
ATOM 1447 C CA . GLU A 1 186 ? -5.801 -45.531 -13.5 1 66.25 186 GLU A CA 1
ATOM 1448 C C . GLU A 1 186 ? -5.129 -44.156 -13.359 1 66.25 186 GLU A C 1
ATOM 1450 O O . GLU A 1 186 ? -4.219 -44 -12.547 1 66.25 186 GLU A O 1
ATOM 1455 N N . GLU A 1 187 ? -5.59 -43.281 -14.328 1 71.06 187 GLU A N 1
ATOM 1456 C CA . GLU A 1 187 ? -5.031 -41.938 -14.328 1 71.06 187 GLU A CA 1
ATOM 1457 C C . GLU A 1 187 ? -5.59 -41.094 -13.18 1 71.06 187 GLU A C 1
ATOM 1459 O O . GLU A 1 187 ? -4.875 -40.281 -12.594 1 71.06 187 GLU A O 1
ATOM 1464 N N . LYS A 1 188 ? -6.902 -41.438 -12.867 1 83.12 188 LYS A N 1
ATOM 1465 C CA . LYS A 1 188 ? -7.566 -40.656 -11.82 1 83.12 188 LYS A CA 1
ATOM 1466 C C . LYS A 1 188 ? -7.988 -41.562 -10.656 1 83.12 188 LYS A C 1
ATOM 1468 O O . LYS A 1 188 ? -8.531 -42.656 -10.867 1 83.12 188 LYS A O 1
ATOM 1473 N N . HIS A 1 189 ? -7.648 -41.219 -9.484 1 86.19 189 HIS A N 1
ATOM 1474 C CA . HIS A 1 189 ? -8.016 -41.938 -8.266 1 86.19 189 HIS A CA 1
ATOM 1475 C C . HIS A 1 189 ? -8.867 -41.062 -7.348 1 86.19 189 HIS A C 1
ATOM 1477 O O . HIS A 1 189 ? -8.719 -39.844 -7.336 1 86.19 189 HIS A O 1
ATOM 1483 N N . PHE A 1 190 ? -9.805 -41.688 -6.676 1 91.94 190 PHE A N 1
ATOM 1484 C CA . PHE A 1 190 ? -10.711 -41 -5.77 1 91.94 190 PHE A CA 1
ATOM 1485 C C . PHE A 1 190 ? -10.719 -41.656 -4.398 1 91.94 190 PHE A C 1
ATOM 1487 O O . PHE A 1 190 ? -10.312 -42.812 -4.262 1 91.94 190 PHE A O 1
ATOM 1494 N N . VAL A 1 191 ? -11.156 -40.938 -3.432 1 94.25 191 VAL A N 1
ATOM 1495 C CA . VAL A 1 191 ? -11.352 -41.469 -2.092 1 94.25 191 VAL A CA 1
ATOM 1496 C C . VAL A 1 191 ? -12.68 -40.969 -1.526 1 94.25 191 VAL A C 1
ATOM 1498 O O . VAL A 1 191 ? -13.227 -39.969 -1.996 1 94.25 191 VAL A O 1
ATOM 1501 N N . PHE A 1 192 ? -13.219 -41.781 -0.543 1 96.25 192 PHE A N 1
ATOM 1502 C CA . PHE A 1 192 ? -14.359 -41.312 0.237 1 96.25 192 PHE A CA 1
ATOM 1503 C C . PHE A 1 192 ? -13.898 -40.594 1.504 1 96.25 192 PHE A C 1
ATOM 1505 O O . PHE A 1 192 ? -13.164 -41.188 2.312 1 96.25 192 PHE A O 1
ATOM 1512 N N . LEU A 1 193 ? -14.25 -39.406 1.626 1 97.38 193 LEU A N 1
ATOM 1513 C CA . LEU A 1 193 ? -14.062 -38.656 2.875 1 97.38 193 LEU A CA 1
ATOM 1514 C C . LEU A 1 193 ? -15.359 -38.594 3.67 1 97.38 193 LEU A C 1
ATOM 1516 O O . LEU A 1 193 ? -16.375 -38.125 3.164 1 97.38 193 LEU A O 1
ATOM 1520 N N . GLN A 1 194 ? -15.266 -39.094 4.906 1 97.69 194 GLN A N 1
ATOM 1521 C CA . GLN A 1 194 ? -16.484 -39.188 5.707 1 97.69 194 GLN A CA 1
ATOM 1522 C C . GLN A 1 194 ? -16.312 -38.469 7.043 1 97.69 194 GLN A C 1
ATOM 1524 O O . GLN A 1 194 ? -15.242 -38.531 7.656 1 97.69 194 GLN A O 1
ATOM 1529 N N . ALA A 1 195 ? -17.297 -37.75 7.445 1 98 195 ALA A N 1
ATOM 1530 C CA . ALA A 1 195 ? -17.438 -37.188 8.789 1 98 195 ALA A CA 1
ATOM 1531 C C . ALA A 1 195 ? -18.703 -37.719 9.469 1 98 195 ALA A C 1
ATOM 1533 O O . ALA A 1 195 ? -19.812 -37.344 9.078 1 98 195 ALA A O 1
ATOM 1534 N N . GLN A 1 196 ? -18.484 -38.469 10.469 1 97.88 196 GLN A N 1
ATOM 1535 C CA . GLN A 1 196 ? -19.609 -39.094 11.172 1 97.88 196 GLN A CA 1
ATOM 1536 C C . GLN A 1 196 ? -19.969 -38.312 12.43 1 97.88 196 GLN A C 1
ATOM 1538 O O . GLN A 1 196 ? -19.344 -38.5 13.477 1 97.88 196 GLN A O 1
ATOM 1543 N N . PHE A 1 197 ? -21.031 -37.562 12.305 1 96.31 197 PHE A N 1
ATOM 1544 C CA . PHE A 1 197 ? -21.625 -36.906 13.461 1 96.31 197 PHE A CA 1
ATOM 1545 C C . PHE A 1 197 ? -22.531 -37.844 14.234 1 96.31 197 PHE A C 1
ATOM 1547 O O . PHE A 1 197 ? -22.891 -38.906 13.727 1 96.31 197 PHE A O 1
ATOM 1554 N N . PRO A 1 198 ? -22.906 -37.5 15.461 1 93.5 198 PRO A N 1
ATOM 1555 C CA . PRO A 1 198 ? -23.797 -38.375 16.203 1 93.5 198 PRO A CA 1
ATOM 1556 C C . PRO A 1 198 ? -25.125 -38.594 15.5 1 93.5 198 PRO A C 1
ATOM 1558 O O . PRO A 1 198 ? -25.672 -39.719 15.539 1 93.5 198 PRO A O 1
ATOM 1561 N N . SER A 1 199 ? -25.625 -37.625 14.812 1 91.5 199 SER A N 1
ATOM 1562 C CA . SER A 1 199 ? -26.969 -37.688 14.234 1 91.5 199 SER A CA 1
ATOM 1563 C C . SER A 1 199 ? -26.906 -38 12.742 1 91.5 199 SER A C 1
ATOM 1565 O O . SER A 1 199 ? -27.891 -38.438 12.156 1 91.5 199 SER A O 1
ATOM 1567 N N . VAL A 1 200 ? -25.781 -37.688 12.094 1 95.19 200 VAL A N 1
ATOM 1568 C CA . VAL A 1 200 ? -25.719 -37.812 10.641 1 95.19 200 VAL A CA 1
ATOM 1569 C C . VAL A 1 200 ? -24.281 -38.125 10.203 1 95.19 200 VAL A C 1
ATOM 1571 O O . VAL A 1 200 ? -23.328 -37.781 10.906 1 95.19 200 VAL A O 1
ATOM 1574 N N . THR A 1 201 ? -24.156 -38.812 9.086 1 96.94 201 THR A N 1
ATOM 1575 C CA . THR A 1 201 ? -22.844 -39.031 8.469 1 96.94 201 THR A CA 1
ATOM 1576 C C . THR A 1 201 ? -22.766 -38.312 7.121 1 96.94 201 THR A C 1
ATOM 1578 O O . THR A 1 201 ? -23.578 -38.562 6.234 1 96.94 201 THR A O 1
ATOM 1581 N N . LEU A 1 202 ? -21.781 -37.469 7.062 1 97.69 202 LEU A N 1
ATOM 1582 C CA . LEU A 1 202 ? -21.516 -36.781 5.797 1 97.69 202 LEU A CA 1
ATOM 1583 C C . LEU A 1 202 ? -20.438 -37.5 5.008 1 97.69 202 LEU A C 1
ATOM 1585 O O . LEU A 1 202 ? -19.469 -38 5.586 1 97.69 202 LEU A O 1
ATOM 1589 N N . GLU A 1 203 ? -20.641 -37.594 3.674 1 96.5 203 GLU A N 1
ATOM 1590 C CA . GLU A 1 203 ? -19.703 -38.281 2.805 1 96.5 203 GLU A CA 1
ATOM 1591 C C . GLU A 1 203 ? -19.469 -37.5 1.508 1 96.5 203 GLU A C 1
ATOM 1593 O O . GLU A 1 203 ? -20.422 -36.969 0.931 1 96.5 203 GLU A O 1
ATOM 1598 N N . LYS A 1 204 ? -18.234 -37.5 1.151 1 96.19 204 LYS A N 1
ATOM 1599 C CA . LYS A 1 204 ? -17.859 -36.812 -0.091 1 96.19 204 LYS A CA 1
ATOM 1600 C C . LYS A 1 204 ? -16.781 -37.594 -0.842 1 96.19 204 LYS A C 1
ATOM 1602 O O . LYS A 1 204 ? -15.852 -38.125 -0.231 1 96.19 204 LYS A O 1
ATOM 1607 N N . VAL A 1 205 ? -17 -37.781 -2.189 1 95.81 205 VAL A N 1
ATOM 1608 C CA . VAL A 1 205 ? -15.969 -38.344 -3.047 1 95.81 205 VAL A CA 1
ATOM 1609 C C . VAL A 1 205 ? -15.008 -37.25 -3.516 1 95.81 205 VAL A C 1
ATOM 1611 O O . VAL A 1 205 ? -15.43 -36.25 -4.074 1 95.81 205 VAL A O 1
ATOM 1614 N N . ILE A 1 206 ? -13.742 -37.469 -3.285 1 95.62 206 ILE A N 1
ATOM 1615 C CA . ILE A 1 206 ? -12.766 -36.406 -3.611 1 95.62 206 ILE A CA 1
ATOM 1616 C C . ILE A 1 206 ? -11.648 -37 -4.469 1 95.62 206 ILE A C 1
ATOM 1618 O O . ILE A 1 206 ? -11.188 -38.125 -4.215 1 95.62 206 ILE A O 1
ATOM 1622 N N . LEU A 1 207 ? -11.289 -36.25 -5.477 1 91.75 207 LEU A N 1
ATOM 1623 C CA . LEU A 1 207 ? -10.156 -36.594 -6.332 1 91.75 207 LEU A CA 1
ATOM 1624 C C . LEU A 1 207 ? -8.852 -36.531 -5.555 1 91.75 207 LEU A C 1
ATOM 1626 O O . LEU A 1 207 ? -8.695 -35.688 -4.672 1 91.75 207 LEU A O 1
ATOM 1630 N N . VAL A 1 208 ? -7.859 -37.406 -5.855 1 88.31 208 VAL A N 1
ATOM 1631 C CA . VAL A 1 208 ? -6.578 -37.406 -5.152 1 88.31 208 VAL A CA 1
ATOM 1632 C C . VAL A 1 208 ? -5.453 -37.094 -6.129 1 88.31 208 VAL A C 1
ATOM 1634 O O . VAL A 1 208 ? -5.539 -37.406 -7.316 1 88.31 208 VAL A O 1
ATOM 1637 N N . SER A 1 209 ? -4.473 -36.344 -5.594 1 82.38 209 SER A N 1
ATOM 1638 C CA . SER A 1 209 ? -3.283 -36 -6.371 1 82.38 209 SER A CA 1
ATOM 1639 C C . SER A 1 209 ? -2.023 -36.562 -5.711 1 82.38 209 SER A C 1
ATOM 1641 O O . SER A 1 209 ? -1.904 -36.562 -4.484 1 82.38 209 SER A O 1
ATOM 1643 N N . PHE A 1 210 ? -1.122 -37.062 -6.52 1 76.25 210 PHE A N 1
ATOM 1644 C CA . PHE A 1 210 ? 0.12 -37.625 -6.008 1 76.25 210 PHE A CA 1
ATOM 1645 C C . PHE A 1 210 ? 1.252 -36.625 -6.078 1 76.25 210 PHE A C 1
ATOM 1647 O O . PHE A 1 210 ? 2.426 -37 -6.125 1 76.25 210 PHE A O 1
ATOM 1654 N N . GLN A 1 211 ? 0.845 -35.406 -5.953 1 69.88 211 GLN A N 1
ATOM 1655 C CA . GLN A 1 211 ? 1.863 -34.344 -5.93 1 69.88 211 GLN A CA 1
ATOM 1656 C C . GLN A 1 211 ? 2.619 -34.344 -4.602 1 69.88 211 GLN A C 1
ATOM 1658 O O . GLN A 1 211 ? 2.043 -34.062 -3.553 1 69.88 211 GLN A O 1
ATOM 1663 N N . SER A 1 212 ? 3.891 -34.688 -4.68 1 68.81 212 SER A N 1
ATOM 1664 C CA . SER A 1 212 ? 4.695 -34.844 -3.471 1 68.81 212 SER A CA 1
ATOM 1665 C C . SER A 1 212 ? 5.426 -33.562 -3.123 1 68.81 212 SER A C 1
ATOM 1667 O O . SER A 1 212 ? 5.953 -33.406 -2.018 1 68.81 212 SER A O 1
ATOM 1669 N N . GLY A 1 213 ? 5.395 -32.656 -3.998 1 80.44 213 GLY A N 1
ATOM 1670 C CA . GLY A 1 213 ? 6.129 -31.422 -3.752 1 80.44 213 GLY A CA 1
ATOM 1671 C C . GLY A 1 213 ? 6.598 -30.734 -5.023 1 80.44 213 GLY A C 1
ATOM 1672 O O . GLY A 1 213 ? 5.973 -30.875 -6.078 1 80.44 213 GLY A O 1
ATOM 1673 N N . TYR A 1 214 ? 7.594 -29.906 -4.805 1 86.44 214 TYR A N 1
ATOM 1674 C CA . TYR A 1 214 ? 8.195 -29.203 -5.93 1 86.44 214 TYR A CA 1
ATOM 1675 C C . TYR A 1 214 ? 9.672 -29.547 -6.066 1 86.44 214 TYR A C 1
ATOM 1677 O O . TYR A 1 214 ? 10.344 -29.812 -5.07 1 86.44 214 TYR A O 1
ATOM 1685 N N . ILE A 1 215 ? 10.094 -29.578 -7.281 1 89.88 215 ILE A N 1
ATOM 1686 C CA . ILE A 1 215 ? 11.508 -29.75 -7.562 1 89.88 215 ILE A CA 1
ATOM 1687 C C . ILE A 1 215 ? 12.016 -28.578 -8.406 1 89.88 215 ILE A C 1
ATOM 1689 O O . ILE A 1 215 ? 11.398 -28.219 -9.414 1 89.88 215 ILE A O 1
ATOM 1693 N N . PHE A 1 216 ? 13 -28 -7.949 1 91.62 216 PHE A N 1
ATOM 1694 C CA . PHE A 1 216 ? 13.641 -26.938 -8.711 1 91.62 216 PHE A CA 1
ATOM 1695 C C . PHE A 1 216 ? 15.055 -27.328 -9.117 1 91.62 216 PHE A C 1
ATOM 1697 O O . PHE A 1 216 ? 15.797 -27.906 -8.32 1 91.62 216 PHE A O 1
ATOM 1704 N N . ILE A 1 217 ? 15.383 -27.031 -10.359 1 93.5 217 ILE A N 1
ATOM 1705 C CA . ILE A 1 217 ? 16.688 -27.391 -10.906 1 93.5 217 ILE A CA 1
ATOM 1706 C C . ILE A 1 217 ? 17.469 -26.125 -11.266 1 93.5 217 ILE A C 1
ATOM 1708 O O . ILE A 1 217 ? 16.938 -25.234 -11.922 1 93.5 217 ILE A O 1
ATOM 1712 N N . GLN A 1 218 ? 18.656 -26.062 -10.805 1 92.38 218 GLN A N 1
ATOM 1713 C CA . GLN A 1 218 ? 19.516 -24.922 -11.109 1 92.38 218 GLN A CA 1
ATOM 1714 C C . GLN A 1 218 ? 20.828 -25.391 -11.758 1 92.38 218 GLN A C 1
ATOM 1716 O O . GLN A 1 218 ? 21.547 -26.203 -11.195 1 92.38 218 GLN A O 1
ATOM 1721 N N . THR A 1 219 ? 21.109 -24.875 -12.938 1 92.44 219 THR A N 1
ATOM 1722 C CA . THR A 1 219 ? 22.406 -25.125 -13.57 1 92.44 219 THR A CA 1
ATOM 1723 C C . THR A 1 219 ? 23.391 -24.016 -13.219 1 92.44 219 THR A C 1
ATOM 1725 O O . THR A 1 219 ? 22.984 -22.891 -12.883 1 92.44 219 THR A O 1
ATOM 1728 N N . ASP A 1 220 ? 24.609 -24.312 -13.305 1 88.94 220 ASP A N 1
ATOM 1729 C CA . ASP A 1 220 ? 25.625 -23.312 -12.961 1 88.94 220 ASP A CA 1
ATOM 1730 C C . ASP A 1 220 ? 25.719 -22.25 -14.047 1 88.94 220 ASP A C 1
ATOM 1732 O O . ASP A 1 220 ? 26.031 -21.094 -13.758 1 88.94 220 ASP A O 1
ATOM 1736 N N . LYS A 1 221 ? 25.469 -22.766 -15.273 1 89.19 221 LYS A N 1
ATOM 1737 C CA . LYS A 1 221 ? 25.484 -21.859 -16.422 1 89.19 221 LYS A CA 1
ATOM 1738 C C . LYS A 1 221 ? 24.266 -22.062 -17.297 1 89.19 221 LYS A C 1
ATOM 1740 O O . LYS A 1 221 ? 23.703 -23.156 -17.359 1 89.19 221 LYS A O 1
ATOM 1745 N N . PRO A 1 222 ? 24 -20.953 -18.016 1 89.94 222 PRO A N 1
ATOM 1746 C CA . PRO A 1 222 ? 22.891 -21.109 -18.938 1 89.94 222 PRO A CA 1
ATOM 1747 C C . PRO A 1 222 ? 23.328 -21.672 -20.297 1 89.94 222 PRO A C 1
ATOM 1749 O O . PRO A 1 222 ? 22.484 -22.125 -21.078 1 89.94 222 PRO A O 1
ATOM 1752 N N . ILE A 1 223 ? 24.609 -21.625 -20.547 1 90.19 223 ILE A N 1
ATOM 1753 C CA . ILE A 1 223 ? 25.141 -22.047 -21.828 1 90.19 223 ILE A CA 1
ATOM 1754 C C . ILE A 1 223 ? 26.422 -22.844 -21.641 1 90.19 223 ILE A C 1
ATOM 1756 O O . ILE A 1 223 ? 27.266 -22.484 -20.812 1 90.19 223 ILE A O 1
ATOM 1760 N N . TYR A 1 224 ? 26.5 -23.953 -22.438 1 90.94 224 TYR A N 1
ATOM 1761 C CA . TYR A 1 224 ? 27.656 -24.844 -22.344 1 90.94 224 TYR A CA 1
ATOM 1762 C C . TYR A 1 224 ? 28.219 -25.141 -23.734 1 90.94 224 TYR A C 1
ATOM 1764 O O . TYR A 1 224 ? 27.5 -25.047 -24.734 1 90.94 224 TYR A O 1
ATOM 1772 N N . THR A 1 225 ? 29.5 -25.469 -23.719 1 89.19 225 THR A N 1
ATOM 1773 C CA . THR A 1 225 ? 30.125 -26 -24.922 1 89.19 225 THR A CA 1
ATOM 1774 C C . THR A 1 225 ? 30.078 -27.516 -24.938 1 89.19 225 THR A C 1
ATOM 1776 O O . THR A 1 225 ? 30.016 -28.156 -23.875 1 89.19 225 THR A O 1
ATOM 1779 N N . PRO A 1 226 ? 30.078 -27.984 -26.156 1 89.12 226 PRO A N 1
ATOM 1780 C CA . PRO A 1 226 ? 30.141 -29.453 -26.172 1 89.12 226 PRO A CA 1
ATOM 1781 C C . PRO A 1 226 ? 31.312 -30.016 -25.375 1 89.12 226 PRO A C 1
ATOM 1783 O O . PRO A 1 226 ? 32.375 -29.375 -25.297 1 89.12 226 PRO A O 1
ATOM 1786 N N . SER A 1 227 ? 31.188 -31.172 -24.75 1 87.5 227 SER A N 1
ATOM 1787 C CA . SER A 1 227 ? 32.188 -31.875 -23.938 1 87.5 227 SER A CA 1
ATOM 1788 C C . SER A 1 227 ? 32.375 -31.203 -22.594 1 87.5 227 SER A C 1
ATOM 1790 O O . SER A 1 227 ? 33.188 -31.656 -21.781 1 87.5 227 SER A O 1
ATOM 1792 N N . SER A 1 228 ? 31.609 -30.156 -22.406 1 89.81 228 SER A N 1
ATOM 1793 C CA . SER A 1 228 ? 31.688 -29.484 -21.109 1 89.81 228 SER A CA 1
ATOM 1794 C C . SER A 1 228 ? 30.875 -30.219 -20.047 1 89.81 228 SER A C 1
ATOM 1796 O O . SER A 1 228 ? 30.016 -31.047 -20.375 1 89.81 228 SER A O 1
ATOM 1798 N N . THR A 1 229 ? 31.234 -29.906 -18.844 1 92.38 229 THR A N 1
ATOM 1799 C CA . THR A 1 229 ? 30.516 -30.484 -17.719 1 92.38 229 THR A CA 1
ATOM 1800 C C . THR A 1 229 ? 29.375 -29.562 -17.266 1 92.38 229 THR A C 1
ATOM 1802 O O . THR A 1 229 ? 29.609 -28.391 -16.938 1 92.38 229 THR A O 1
ATOM 1805 N N . VAL A 1 230 ? 28.188 -30.141 -17.297 1 93.5 230 VAL A N 1
ATOM 1806 C CA . VAL A 1 230 ? 27.031 -29.422 -16.797 1 93.5 230 VAL A CA 1
ATOM 1807 C C . VAL A 1 230 ? 26.844 -29.688 -15.297 1 93.5 230 VAL A C 1
ATOM 1809 O O . VAL A 1 230 ? 26.531 -30.812 -14.898 1 93.5 230 VAL A O 1
ATOM 1812 N N . ARG A 1 231 ? 27.109 -28.703 -14.508 1 93.88 231 ARG A N 1
ATOM 1813 C CA . ARG A 1 231 ? 26.859 -28.812 -13.07 1 93.88 231 ARG A CA 1
ATOM 1814 C C . ARG A 1 231 ? 25.484 -28.266 -12.695 1 93.88 231 ARG A C 1
ATOM 1816 O O . ARG A 1 231 ? 25.109 -27.172 -13.141 1 93.88 231 ARG A O 1
ATOM 1823 N N . TYR A 1 232 ? 24.766 -29.078 -11.984 1 92.94 232 TYR A N 1
ATOM 1824 C CA . TYR A 1 232 ? 23.438 -28.609 -11.609 1 92.94 232 TYR A CA 1
ATOM 1825 C C . TYR A 1 232 ? 23.062 -29.109 -10.219 1 92.94 232 TYR A C 1
ATOM 1827 O O . TYR A 1 232 ? 23.688 -30.016 -9.68 1 92.94 232 TYR A O 1
ATOM 1835 N N . ARG A 1 233 ? 22.172 -28.391 -9.648 1 92.75 233 ARG A N 1
ATOM 1836 C CA . ARG A 1 233 ? 21.625 -28.734 -8.328 1 92.75 233 ARG A CA 1
ATOM 1837 C C . ARG A 1 233 ? 20.125 -28.922 -8.391 1 92.75 233 ARG A C 1
ATOM 1839 O O . ARG A 1 233 ? 19.438 -28.281 -9.18 1 92.75 233 ARG A O 1
ATOM 1846 N N . ILE A 1 234 ? 19.734 -29.859 -7.559 1 91.75 234 ILE A N 1
ATOM 1847 C CA . ILE A 1 234 ? 18.312 -30.141 -7.461 1 91.75 234 ILE A CA 1
ATOM 1848 C C . ILE A 1 234 ? 17.812 -29.781 -6.066 1 91.75 234 ILE A C 1
ATOM 1850 O O . ILE A 1 234 ? 18.406 -30.188 -5.062 1 91.75 234 ILE A O 1
ATOM 1854 N N . PHE A 1 235 ? 16.781 -29.016 -6.047 1 89.81 235 PHE A N 1
ATOM 1855 C CA . PHE A 1 235 ? 16.094 -28.672 -4.805 1 89.81 235 PHE A CA 1
ATOM 1856 C C . PHE A 1 235 ? 14.727 -29.344 -4.73 1 89.81 235 PHE A C 1
ATOM 1858 O O . PHE A 1 235 ? 13.852 -29.078 -5.559 1 89.81 235 PHE A O 1
ATOM 1865 N N . SER A 1 236 ? 14.594 -30.203 -3.812 1 88.06 236 SER A N 1
ATOM 1866 C CA . SER A 1 236 ? 13.297 -30.828 -3.594 1 88.06 236 SER A CA 1
ATOM 1867 C C . SER A 1 236 ? 12.617 -30.281 -2.342 1 88.06 236 SER A C 1
ATOM 1869 O O . SER A 1 236 ? 13.195 -30.312 -1.253 1 88.06 236 SER A O 1
ATOM 1871 N N . VAL A 1 237 ? 11.438 -29.812 -2.486 1 85.12 237 VAL A N 1
ATOM 1872 C CA . VAL A 1 237 ? 10.711 -29.25 -1.349 1 85.12 237 VAL A CA 1
ATOM 1873 C C . VAL A 1 237 ? 9.312 -29.859 -1.28 1 85.12 237 VAL A C 1
ATOM 1875 O O . VAL A 1 237 ? 8.766 -30.281 -2.2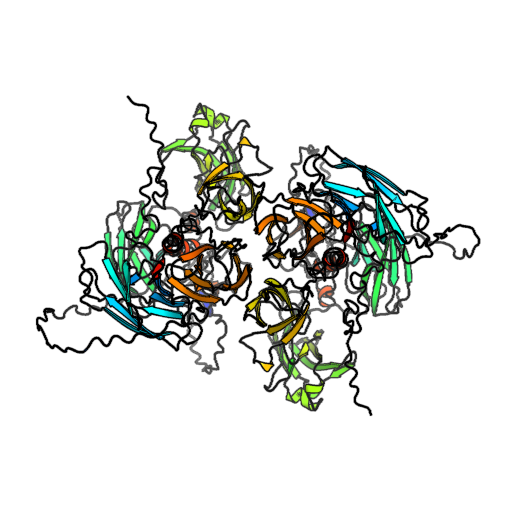99 1 85.12 237 VAL A O 1
ATOM 1878 N N . MET A 1 238 ? 8.773 -29.828 -0.109 1 79.31 238 MET A N 1
ATOM 1879 C CA . MET A 1 238 ? 7.41 -30.297 0.124 1 79.31 238 MET A CA 1
ATOM 1880 C C . MET A 1 238 ? 6.391 -29.266 -0.354 1 79.31 238 MET A C 1
ATOM 1882 O O . MET A 1 238 ? 6.754 -28.141 -0.694 1 79.31 238 MET A O 1
ATOM 1886 N N . PRO A 1 239 ? 5.188 -29.672 -0.383 1 75.62 239 PRO A N 1
ATOM 1887 C CA . PRO A 1 239 ? 4.172 -28.734 -0.859 1 75.62 239 PRO A CA 1
ATOM 1888 C C . PRO A 1 239 ? 4.105 -27.469 -0.021 1 75.62 239 PRO A C 1
ATOM 1890 O O . PRO A 1 239 ? 3.723 -26.406 -0.528 1 75.62 239 PRO A O 1
ATOM 1893 N N . ASN A 1 240 ? 4.453 -27.516 1.22 1 73.19 240 ASN A N 1
ATOM 1894 C CA . ASN A 1 240 ? 4.477 -26.328 2.066 1 73.19 240 ASN A CA 1
ATOM 1895 C C . ASN A 1 240 ? 5.812 -25.594 1.968 1 73.19 240 ASN A C 1
ATOM 1897 O O . ASN A 1 240 ? 6.082 -24.672 2.746 1 73.19 240 ASN A O 1
ATOM 1901 N N . LEU A 1 241 ? 6.648 -26.078 1.039 1 79.31 241 LEU A N 1
ATOM 1902 C CA . LEU A 1 241 ? 7.91 -25.453 0.651 1 79.31 241 LEU A CA 1
ATOM 1903 C C . LEU A 1 241 ? 8.969 -25.641 1.736 1 79.31 241 LEU A C 1
ATOM 1905 O O . LEU A 1 241 ? 9.922 -24.859 1.82 1 79.31 241 LEU A O 1
ATOM 1909 N N . VAL A 1 242 ? 8.703 -26.625 2.568 1 76.94 242 VAL A N 1
ATOM 1910 C CA . VAL A 1 242 ? 9.727 -27 3.543 1 76.94 242 VAL A CA 1
ATOM 1911 C C . VAL A 1 242 ? 10.508 -28.203 3.033 1 76.94 242 VAL A C 1
ATOM 1913 O O . VAL A 1 242 ? 10 -29 2.234 1 76.94 242 VAL A O 1
ATOM 1916 N N . SER A 1 243 ? 11.734 -28.234 3.434 1 79.38 243 SER A N 1
ATOM 1917 C CA . SER A 1 243 ? 12.547 -29.375 3.039 1 79.38 243 SER A CA 1
ATOM 1918 C C . SER A 1 243 ? 11.984 -30.672 3.605 1 79.38 243 SER A C 1
ATOM 1920 O O . SER A 1 243 ? 11.492 -30.703 4.738 1 79.38 243 SER A O 1
ATOM 1922 N N . PRO A 1 244 ? 12.062 -31.703 2.803 1 75.19 244 PRO A N 1
ATOM 1923 C CA . PRO A 1 244 ? 11.602 -33 3.318 1 75.19 244 PRO A CA 1
ATOM 1924 C C . PRO A 1 244 ? 12.445 -33.5 4.484 1 75.19 244 PRO A C 1
ATOM 1926 O O . PRO A 1 244 ? 13.648 -33.25 4.527 1 75.19 244 PRO A O 1
ATOM 1929 N N . SER A 1 245 ? 11.734 -33.938 5.461 1 67.19 245 SER A N 1
ATOM 1930 C CA . SER A 1 245 ? 12.422 -34.469 6.637 1 67.19 245 SER A CA 1
ATOM 1931 C C . SER A 1 245 ? 13.203 -35.75 6.301 1 67.19 245 SER A C 1
ATOM 1933 O O . SER A 1 245 ? 14.234 -36.031 6.918 1 67.19 245 SER A O 1
ATOM 1935 N N . SER A 1 246 ? 12.648 -36.5 5.379 1 69.62 246 SER A N 1
ATOM 1936 C CA . SER A 1 246 ? 13.297 -37.75 5.012 1 69.62 246 SER A CA 1
ATOM 1937 C C . SER A 1 246 ? 13.883 -37.688 3.607 1 69.62 246 SER A C 1
ATOM 1939 O O . SER A 1 246 ? 13.633 -36.719 2.869 1 69.62 246 SER A O 1
ATOM 1941 N N . GLU A 1 247 ? 14.75 -38.625 3.389 1 75.31 247 GLU A N 1
ATOM 1942 C CA . GLU A 1 247 ? 15.336 -38.75 2.057 1 75.31 247 GLU A CA 1
ATOM 1943 C C . GLU A 1 247 ? 14.266 -39 1.005 1 75.31 247 GLU A C 1
ATOM 1945 O O . GLU A 1 247 ? 13.359 -39.812 1.228 1 75.31 247 GLU A O 1
ATOM 1950 N N . THR A 1 248 ? 14.25 -38.188 0.052 1 77.56 248 THR A N 1
ATOM 1951 C CA . THR A 1 248 ? 13.312 -38.312 -1.05 1 77.56 248 THR A CA 1
ATOM 1952 C C . THR A 1 248 ? 14.039 -38.688 -2.342 1 77.56 248 THR A C 1
ATOM 1954 O O . THR A 1 248 ? 15.07 -38.094 -2.662 1 77.56 248 THR A O 1
ATOM 1957 N N . ALA A 1 249 ? 13.547 -39.656 -2.957 1 83.81 249 ALA A N 1
ATOM 1958 C CA . ALA A 1 249 ? 14.156 -40.094 -4.207 1 83.81 249 ALA A CA 1
ATOM 1959 C C . ALA A 1 249 ? 13.625 -39.281 -5.391 1 83.81 249 ALA A C 1
ATOM 1961 O O . ALA A 1 249 ? 12.414 -39.125 -5.543 1 83.81 249 ALA A O 1
ATOM 1962 N N . VAL A 1 250 ? 14.555 -38.781 -6.113 1 89.62 250 VAL A N 1
ATOM 1963 C CA . VAL A 1 250 ? 14.234 -38 -7.309 1 89.62 250 VAL A CA 1
ATOM 1964 C C . VAL A 1 250 ? 14.867 -38.656 -8.531 1 89.62 250 VAL A C 1
ATOM 1966 O O . VAL A 1 250 ? 16.047 -39.031 -8.508 1 89.62 250 VAL A O 1
ATOM 1969 N N . THR A 1 251 ? 14.039 -38.812 -9.539 1 92.06 251 THR A N 1
ATOM 1970 C CA . THR A 1 251 ? 14.547 -39.312 -10.82 1 92.06 251 THR A CA 1
ATOM 1971 C C . THR A 1 251 ? 14.859 -38.156 -11.758 1 92.06 251 THR A C 1
ATOM 1973 O O . THR A 1 251 ? 14.047 -37.25 -11.93 1 92.06 251 THR A O 1
ATOM 1976 N N . VAL A 1 252 ? 16.031 -38.188 -12.305 1 94.62 252 VAL A N 1
ATOM 1977 C CA . VAL A 1 252 ? 16.484 -37.125 -13.188 1 94.62 252 VAL A CA 1
ATOM 1978 C C . VAL A 1 252 ? 16.766 -37.688 -14.578 1 94.62 252 VAL A C 1
ATOM 1980 O O . VAL A 1 252 ? 17.484 -38.656 -14.719 1 94.62 252 VAL A O 1
ATOM 1983 N N . ASP A 1 253 ? 16.172 -37.031 -15.586 1 95.19 253 ASP A N 1
ATOM 1984 C CA . ASP A 1 253 ? 16.438 -37.344 -16.984 1 95.19 253 ASP A CA 1
ATOM 1985 C C . ASP A 1 253 ? 17.062 -36.156 -17.719 1 95.19 253 ASP A C 1
ATOM 1987 O O . ASP A 1 253 ? 16.609 -35.031 -17.578 1 95.19 253 ASP A O 1
ATOM 1991 N N . ILE A 1 254 ? 18.125 -36.406 -18.406 1 95.5 254 ILE A N 1
ATOM 1992 C CA . ILE A 1 254 ? 18.734 -35.406 -19.266 1 95.5 254 ILE A CA 1
ATOM 1993 C C . ILE A 1 254 ? 18.328 -35.688 -20.719 1 95.5 254 ILE A C 1
ATOM 1995 O O . ILE A 1 254 ? 18.594 -36.75 -21.266 1 95.5 254 ILE A O 1
ATOM 1999 N N . MET A 1 255 ? 17.734 -34.688 -21.266 1 94.81 255 MET A N 1
ATOM 2000 C CA . MET A 1 255 ? 17.203 -34.844 -22.609 1 94.81 255 MET A CA 1
ATOM 2001 C C . MET A 1 255 ? 17.922 -33.906 -23.594 1 94.81 255 MET A C 1
ATOM 2003 O O . MET A 1 255 ? 18.188 -32.75 -23.266 1 94.81 255 MET A O 1
ATOM 2007 N N . ASN A 1 256 ? 18.188 -34.406 -24.734 1 91.69 256 ASN A N 1
ATOM 2008 C CA . ASN A 1 256 ? 18.797 -33.562 -25.781 1 91.69 256 ASN A CA 1
ATOM 2009 C C . ASN A 1 256 ? 17.75 -32.75 -26.531 1 91.69 256 ASN A C 1
ATOM 2011 O O . ASN A 1 256 ? 16.562 -32.875 -26.25 1 91.69 256 ASN A O 1
ATOM 2015 N N . PRO A 1 257 ? 18.172 -31.875 -27.406 1 90.75 257 PRO A N 1
ATOM 2016 C CA . PRO A 1 257 ? 17.234 -31 -28.109 1 90.75 257 PRO A CA 1
ATOM 2017 C C . PRO A 1 257 ? 16.219 -31.781 -28.953 1 90.75 257 PRO A C 1
ATOM 2019 O O . PRO A 1 257 ? 15.164 -31.234 -29.297 1 90.75 257 PRO A O 1
ATOM 2022 N N . GLN A 1 258 ? 16.469 -33.031 -29.281 1 89.62 258 GLN A N 1
ATOM 2023 C CA . GLN A 1 258 ? 15.555 -33.844 -30.047 1 89.62 258 GLN A CA 1
ATOM 2024 C C . GLN A 1 258 ? 14.594 -34.594 -29.141 1 89.62 258 GLN A C 1
ATOM 2026 O O . GLN A 1 258 ? 13.867 -35.5 -29.578 1 89.62 258 GLN A O 1
ATOM 2031 N N . ASN A 1 259 ? 14.758 -34.375 -27.891 1 91.44 259 ASN A N 1
ATOM 2032 C CA . ASN A 1 259 ? 13.883 -34.938 -26.875 1 91.44 259 ASN A CA 1
ATOM 2033 C C . ASN A 1 259 ? 14.188 -36.406 -26.625 1 91.44 259 ASN A C 1
ATOM 2035 O O . ASN A 1 259 ? 13.273 -37.219 -26.422 1 91.44 259 ASN A O 1
ATOM 2039 N N . ILE A 1 260 ? 15.344 -36.719 -26.828 1 91.94 260 ILE A N 1
ATOM 2040 C CA . ILE A 1 260 ? 15.805 -38.062 -26.5 1 91.94 260 ILE A CA 1
ATOM 2041 C C . ILE A 1 260 ? 16.531 -38.062 -25.172 1 91.94 260 ILE A C 1
ATOM 2043 O O . ILE A 1 260 ? 17.438 -37.25 -24.953 1 91.94 260 ILE A O 1
ATOM 2047 N N . THR A 1 261 ? 16.141 -39 -24.312 1 93.94 261 THR A N 1
ATOM 2048 C CA . THR A 1 261 ? 16.812 -39.125 -23.031 1 93.94 261 THR A CA 1
ATOM 2049 C C . THR A 1 261 ? 18.203 -39.719 -23.172 1 93.94 261 THR A C 1
ATOM 2051 O O . THR A 1 261 ? 18.328 -40.875 -23.625 1 93.94 261 THR A O 1
ATOM 2054 N N . ILE A 1 262 ? 19.172 -39.094 -22.766 1 91.5 262 ILE A N 1
ATOM 2055 C CA . ILE A 1 262 ? 20.562 -39.531 -22.891 1 91.5 262 ILE A CA 1
ATOM 2056 C C . ILE A 1 262 ? 21 -40.25 -21.609 1 91.5 262 ILE A C 1
ATOM 2058 O O . ILE A 1 262 ? 21.797 -41.188 -21.656 1 91.5 262 ILE A O 1
ATOM 2062 N N . GLU A 1 263 ? 20.578 -39.75 -20.562 1 92.31 263 GLU A N 1
ATOM 2063 C CA . GLU A 1 263 ? 20.922 -40.281 -19.25 1 92.31 263 GLU A CA 1
ATOM 2064 C C . GLU A 1 263 ? 19.75 -40.188 -18.281 1 92.31 263 GLU A C 1
ATOM 2066 O O . GLU A 1 263 ? 19 -39.188 -18.312 1 92.31 263 GLU A O 1
ATOM 2071 N N . SER A 1 264 ? 19.531 -41.25 -17.562 1 92.88 264 SER A N 1
ATOM 2072 C CA . SER A 1 264 ? 18.5 -41.312 -16.531 1 92.88 264 SER A CA 1
ATOM 2073 C C . SER A 1 264 ? 19.062 -41.875 -15.227 1 92.88 264 SER A C 1
ATOM 2075 O O . SER A 1 264 ? 19.719 -42.906 -15.234 1 92.88 264 SER A O 1
ATOM 2077 N N . TYR A 1 265 ? 18.938 -41.188 -14.133 1 90.94 265 TYR A N 1
ATOM 2078 C CA . TYR A 1 265 ? 19.438 -41.719 -12.867 1 90.94 265 TYR A CA 1
ATOM 2079 C C . TYR A 1 265 ? 18.578 -41.25 -11.695 1 90.94 265 TYR A C 1
ATOM 2081 O O . TYR A 1 265 ? 17.797 -40.312 -11.828 1 90.94 265 TYR A O 1
ATOM 2089 N N . GLN A 1 266 ? 18.672 -42 -10.672 1 90.5 266 GLN A N 1
ATOM 2090 C CA . GLN A 1 266 ? 17.938 -41.688 -9.445 1 90.5 266 GLN A CA 1
ATOM 2091 C C . GLN A 1 266 ? 18.859 -41.062 -8.398 1 90.5 266 GLN A C 1
ATOM 2093 O O . GLN A 1 266 ? 20.016 -41.5 -8.234 1 90.5 266 GLN A O 1
ATOM 2098 N N . LEU A 1 267 ? 18.391 -39.969 -7.883 1 89.19 267 LEU A N 1
ATOM 2099 C CA . LEU A 1 267 ? 19.125 -39.25 -6.844 1 89.19 267 LEU A CA 1
ATOM 2100 C C . LEU A 1 267 ? 18.328 -39.219 -5.543 1 89.19 267 LEU A C 1
ATOM 2102 O O . LEU A 1 267 ? 17.094 -39.188 -5.566 1 89.19 267 LEU A O 1
ATOM 2106 N N . SER A 1 268 ? 19.062 -39.375 -4.504 1 85.5 268 SER A N 1
ATOM 2107 C CA . SER A 1 268 ? 18.453 -39.125 -3.195 1 85.5 268 SER A CA 1
ATOM 2108 C C . SER A 1 268 ? 18.781 -37.75 -2.658 1 85.5 268 SER A C 1
ATOM 2110 O O . SER A 1 268 ? 19.953 -37.344 -2.621 1 85.5 268 SER A O 1
ATOM 2112 N N . THR A 1 269 ? 17.812 -37.031 -2.391 1 79.81 269 THR A N 1
ATOM 2113 C CA . THR A 1 269 ? 18.047 -35.688 -1.848 1 79.81 269 THR A CA 1
ATOM 2114 C C . THR A 1 269 ? 17.938 -35.688 -0.325 1 79.81 269 THR A C 1
ATOM 2116 O O . THR A 1 269 ? 16.922 -36.125 0.23 1 79.81 269 THR A O 1
ATOM 2119 N N . SER A 1 270 ? 19.109 -35.469 0.262 1 76 270 SER A N 1
ATOM 2120 C CA . SER A 1 270 ? 19.141 -35.312 1.712 1 76 270 SER A CA 1
ATOM 2121 C C . SER A 1 270 ? 18.844 -33.875 2.115 1 76 270 SER A C 1
ATOM 2123 O O . SER A 1 270 ? 19.531 -32.938 1.666 1 76 270 SER A O 1
ATOM 2125 N N . LYS A 1 271 ? 17.938 -33.719 2.879 1 78 271 LYS A N 1
ATOM 2126 C CA . LYS A 1 271 ? 17.531 -32.406 3.361 1 78 271 LYS A CA 1
ATOM 2127 C C . LYS A 1 271 ? 17.109 -31.5 2.207 1 78 271 LYS A C 1
ATOM 2129 O O . LYS A 1 271 ? 17.312 -30.281 2.252 1 78 271 LYS A O 1
ATOM 2134 N N . GLY A 1 272 ? 16.859 -32.062 1.04 1 83 272 GLY A N 1
ATOM 2135 C CA . GLY A 1 272 ? 16.172 -31.375 -0.034 1 83 272 GLY A CA 1
ATOM 2136 C C . GLY A 1 272 ? 17.109 -30.844 -1.096 1 83 272 GLY A C 1
ATOM 2137 O O . GLY A 1 272 ? 16.672 -30.203 -2.059 1 83 272 GLY A O 1
ATOM 2138 N N . VAL A 1 273 ? 18.422 -30.969 -0.918 1 87.81 273 VAL A N 1
ATOM 2139 C CA . VAL A 1 273 ? 19.328 -30.422 -1.92 1 87.81 273 VAL A CA 1
ATOM 2140 C C . VAL A 1 273 ? 20.344 -31.484 -2.33 1 87.81 273 VAL A C 1
ATOM 2142 O O . VAL A 1 273 ? 20.844 -32.219 -1.49 1 87.81 273 VAL A O 1
ATOM 2145 N N . LYS A 1 274 ? 20.547 -31.562 -3.564 1 89.62 274 LYS A N 1
ATOM 2146 C CA . LYS A 1 274 ? 21.594 -32.438 -4.102 1 89.62 274 LYS A CA 1
ATOM 2147 C C . LYS A 1 274 ? 22.297 -31.797 -5.293 1 89.62 274 LYS A C 1
ATOM 2149 O O . LYS A 1 274 ? 21.641 -31.266 -6.191 1 89.62 274 LYS A O 1
ATOM 2154 N N . SER A 1 275 ? 23.594 -31.781 -5.188 1 90.5 275 SER A N 1
ATOM 2155 C CA . SER A 1 275 ? 24.406 -31.297 -6.301 1 90.5 275 SER A CA 1
ATOM 2156 C C . SER A 1 275 ? 24.984 -32.438 -7.113 1 90.5 275 SER A C 1
ATOM 2158 O O . SER A 1 275 ? 25.391 -33.469 -6.551 1 90.5 275 SER A O 1
ATOM 2160 N N . THR A 1 276 ? 24.844 -32.312 -8.406 1 90.88 276 THR A N 1
ATOM 2161 C CA . THR A 1 276 ? 25.375 -33.312 -9.297 1 90.88 276 THR A CA 1
ATOM 2162 C C . THR A 1 276 ? 25.859 -32.719 -10.609 1 90.88 276 THR A C 1
ATOM 2164 O O . THR A 1 276 ? 25.844 -31.484 -10.766 1 90.88 276 THR A O 1
ATOM 2167 N N . ASN A 1 277 ? 26.422 -33.531 -11.461 1 93.56 277 ASN A N 1
ATOM 2168 C CA . ASN A 1 277 ? 26.953 -33.031 -12.734 1 93.56 277 ASN A CA 1
ATOM 2169 C C . ASN A 1 277 ? 26.688 -34.031 -13.859 1 93.56 277 ASN A C 1
ATOM 2171 O O . ASN A 1 277 ? 26.359 -35.188 -13.617 1 93.56 277 ASN A O 1
ATOM 2175 N N . PHE A 1 278 ? 26.719 -33.562 -15.07 1 93 278 PHE A N 1
ATOM 2176 C CA . PHE A 1 278 ? 26.578 -34.312 -16.312 1 93 278 PHE A CA 1
ATOM 2177 C C . PHE A 1 278 ? 27.594 -33.844 -17.344 1 93 278 PHE A C 1
ATOM 2179 O O . PHE A 1 278 ? 27.766 -32.656 -17.562 1 93 278 PHE A O 1
ATOM 2186 N N . ILE A 1 279 ? 28.281 -34.812 -17.828 1 92.38 279 ILE A N 1
ATOM 2187 C CA . ILE A 1 279 ? 29.266 -34.469 -18.844 1 92.38 279 ILE A CA 1
ATOM 2188 C C . ILE A 1 279 ? 28.641 -34.562 -20.219 1 92.38 279 ILE A C 1
ATOM 2190 O O . ILE A 1 279 ? 28.172 -35.625 -20.625 1 92.38 279 ILE A O 1
ATOM 2194 N N . LEU A 1 280 ? 28.656 -33.531 -20.938 1 92.94 280 LEU A N 1
ATOM 2195 C CA . LEU A 1 280 ? 28.125 -33.5 -22.281 1 92.94 280 LEU A CA 1
ATOM 2196 C C . LEU A 1 280 ? 28.984 -34.312 -23.234 1 92.94 280 LEU A C 1
ATOM 2198 O O . LEU A 1 280 ? 30.219 -34.312 -23.141 1 92.94 280 LEU A O 1
ATOM 2202 N N . PRO A 1 281 ? 28.266 -34.938 -24.125 1 86.88 281 PRO A N 1
ATOM 2203 C CA . PRO A 1 281 ? 29.047 -35.719 -25.094 1 86.88 281 PRO A CA 1
ATOM 2204 C C . PRO A 1 281 ? 29.844 -34.812 -26.047 1 86.88 281 PRO A C 1
ATOM 2206 O O . PRO A 1 281 ? 29.453 -33.688 -26.312 1 86.88 281 PRO A O 1
ATOM 2209 N N . LYS A 1 282 ? 31.047 -35.344 -26.5 1 77.88 282 LYS A N 1
ATOM 2210 C CA . LYS A 1 282 ? 31.922 -34.625 -27.406 1 77.88 282 LYS A CA 1
ATOM 2211 C C . LYS A 1 282 ? 31.203 -34.281 -28.719 1 77.88 282 LYS A C 1
ATOM 2213 O O . LYS A 1 282 ? 31.344 -33.188 -29.25 1 77.88 282 LYS A O 1
ATOM 2218 N N . LEU A 1 283 ? 30.562 -35.312 -29.328 1 69 283 LEU A N 1
ATOM 2219 C CA . LEU A 1 283 ? 29.844 -35.094 -30.578 1 69 283 LEU A CA 1
ATOM 2220 C C . LEU A 1 283 ? 28.359 -34.812 -30.297 1 69 283 LEU A C 1
ATOM 2222 O O . LEU A 1 283 ? 27.5 -35.281 -31.062 1 69 283 LEU A O 1
ATOM 2226 N N . GLY A 1 284 ? 28.172 -34 -29.344 1 65.69 284 GLY A N 1
ATOM 2227 C CA . GLY A 1 284 ? 26.797 -33.844 -28.953 1 65.69 284 GLY A CA 1
ATOM 2228 C C . GLY A 1 284 ? 26.031 -32.844 -29.781 1 65.69 284 GLY A C 1
ATOM 2229 O O . GLY A 1 284 ? 26.656 -31.984 -30.438 1 65.69 284 GLY A O 1
ATOM 2230 N N . THR A 1 285 ? 24.703 -32.875 -29.875 1 80.56 285 THR A N 1
ATOM 2231 C CA . THR A 1 285 ? 23.766 -32.031 -30.609 1 80.56 285 THR A CA 1
ATOM 2232 C C . THR A 1 285 ? 23.688 -30.656 -29.953 1 80.56 285 THR A C 1
ATOM 2234 O O . THR A 1 285 ? 23.594 -30.531 -28.734 1 80.56 285 THR A O 1
ATOM 2237 N N . THR A 1 286 ? 23.953 -29.625 -30.781 1 88.62 286 THR A N 1
ATOM 2238 C CA . THR A 1 286 ? 23.797 -28.25 -30.312 1 88.62 286 THR A CA 1
ATOM 2239 C C . THR A 1 286 ? 22.312 -27.891 -30.203 1 88.62 286 THR A C 1
ATOM 2241 O O . THR A 1 286 ? 21.469 -28.5 -30.859 1 88.62 286 THR A O 1
ATOM 2244 N N . GLY A 1 287 ? 22.016 -27.172 -29.25 1 89.31 287 GLY A N 1
ATOM 2245 C CA . GLY A 1 287 ? 20.641 -26.766 -29.016 1 89.31 287 GLY A CA 1
ATOM 2246 C C . GLY A 1 287 ? 20.281 -26.688 -27.531 1 89.31 287 GLY A C 1
ATOM 2247 O O . GLY A 1 287 ? 21.156 -26.609 -26.688 1 89.31 287 GLY A O 1
ATOM 2248 N N . PHE A 1 288 ? 19.016 -26.594 -27.359 1 90.81 288 PHE A N 1
ATOM 2249 C CA . PHE A 1 288 ? 18.531 -26.5 -25.984 1 90.81 288 PHE A CA 1
ATOM 2250 C C . PHE A 1 288 ? 18.312 -27.891 -25.391 1 90.81 288 PHE A C 1
ATOM 2252 O O . PHE A 1 288 ? 17.516 -28.672 -25.906 1 90.81 288 PHE A O 1
ATOM 2259 N N . TRP A 1 289 ? 19.016 -28.125 -24.359 1 92.25 289 TRP A N 1
ATOM 2260 C CA . TRP A 1 289 ? 18.891 -29.359 -23.594 1 92.25 289 TRP A CA 1
ATOM 2261 C C . TRP A 1 289 ? 17.969 -29.172 -22.391 1 92.25 289 TRP A C 1
ATOM 2263 O O . TRP A 1 289 ? 17.672 -28.047 -22 1 92.25 289 TRP A O 1
ATOM 2273 N N . LYS A 1 290 ? 17.5 -30.312 -21.891 1 94.94 290 LYS A N 1
ATOM 2274 C CA . LYS A 1 290 ? 16.578 -30.25 -20.766 1 94.94 290 LYS A CA 1
ATOM 2275 C C . LYS A 1 290 ? 17 -31.203 -19.656 1 94.94 290 LYS A C 1
ATOM 2277 O O . LYS A 1 290 ? 17.469 -32.312 -19.938 1 94.94 290 LYS A O 1
ATOM 2282 N N . ILE A 1 291 ? 16.906 -30.75 -18.469 1 94.94 291 ILE A N 1
ATOM 2283 C CA . ILE A 1 291 ? 16.969 -31.594 -17.297 1 94.94 291 ILE A CA 1
ATOM 2284 C C . ILE A 1 291 ? 15.562 -31.781 -16.719 1 94.94 291 ILE A C 1
ATOM 2286 O O . ILE A 1 291 ? 14.922 -30.828 -16.297 1 94.94 291 ILE A O 1
ATOM 2290 N N . ILE A 1 292 ? 15.109 -33 -16.734 1 95 292 ILE A N 1
ATOM 2291 C CA . ILE A 1 292 ? 13.766 -33.312 -16.25 1 95 292 ILE A CA 1
ATOM 2292 C C . ILE A 1 292 ? 13.859 -34.094 -14.945 1 95 292 ILE A C 1
ATOM 2294 O O . ILE A 1 292 ? 14.539 -35.125 -14.883 1 95 292 ILE A O 1
ATOM 2298 N N . ALA A 1 293 ? 13.258 -33.562 -13.961 1 92.75 293 ALA A N 1
ATOM 2299 C CA . ALA A 1 293 ? 13.25 -34.219 -12.664 1 92.75 293 ALA A CA 1
ATOM 2300 C C . ALA A 1 293 ? 11.82 -34.531 -12.211 1 92.75 293 ALA A C 1
ATOM 2302 O O . ALA A 1 293 ? 10.891 -33.812 -12.531 1 92.75 293 ALA A O 1
ATOM 2303 N N . ARG A 1 294 ? 11.703 -35.625 -11.516 1 89.81 294 ARG A N 1
ATOM 2304 C CA . ARG A 1 294 ? 10.422 -36.031 -10.945 1 89.81 294 ARG A CA 1
ATOM 2305 C C . ARG A 1 294 ? 10.633 -36.844 -9.664 1 89.81 294 ARG A C 1
ATOM 2307 O O . ARG A 1 294 ? 11.656 -37.5 -9.5 1 89.81 294 ARG A O 1
ATOM 2314 N N . TYR A 1 295 ? 9.695 -36.688 -8.82 1 82.69 295 TYR A N 1
ATOM 2315 C CA . TYR A 1 295 ? 9.727 -37.594 -7.668 1 82.69 295 TYR A CA 1
ATOM 2316 C C . TYR A 1 295 ? 9.508 -39.031 -8.102 1 82.69 295 TYR A C 1
ATOM 2318 O O . TYR A 1 295 ? 8.609 -39.312 -8.898 1 82.69 295 TYR A O 1
ATOM 2326 N N . THR A 1 296 ? 10.305 -39.812 -7.555 1 76.94 296 THR A N 1
ATOM 2327 C CA . THR A 1 296 ? 10.266 -41.219 -7.973 1 76.94 296 THR A CA 1
ATOM 2328 C C . THR A 1 296 ? 8.898 -41.844 -7.676 1 76.94 296 THR A C 1
ATOM 2330 O O . THR A 1 296 ? 8.391 -42.625 -8.461 1 76.94 296 THR A O 1
ATOM 2333 N N . ARG A 1 297 ? 8.32 -41.406 -6.633 1 69.06 297 ARG A N 1
ATOM 2334 C CA . ARG A 1 297 ? 7.039 -41.938 -6.199 1 69.06 297 ARG A CA 1
ATOM 2335 C C . ARG A 1 297 ? 5.879 -41.312 -6.953 1 69.06 297 ARG A C 1
ATOM 2337 O O . ARG A 1 297 ? 4.762 -41.812 -6.945 1 69.06 297 ARG A O 1
ATOM 2344 N N . SER A 1 298 ? 6.102 -40.156 -7.527 1 72.31 298 SER A N 1
ATOM 2345 C CA . SER A 1 298 ? 5.094 -39.438 -8.312 1 72.31 298 SER A CA 1
ATOM 2346 C C . SER A 1 298 ? 5.633 -39.062 -9.688 1 72.31 298 SER A C 1
ATOM 2348 O O . SER A 1 298 ? 5.867 -37.875 -9.961 1 72.31 298 SER A O 1
ATOM 2350 N N . PRO A 1 299 ? 5.652 -39.969 -10.57 1 69.88 299 PRO A N 1
ATOM 2351 C CA . PRO A 1 299 ? 6.355 -39.75 -11.828 1 69.88 299 PRO A CA 1
ATOM 2352 C C . PRO A 1 299 ? 5.555 -38.875 -12.805 1 69.88 299 PRO A C 1
ATOM 2354 O O . PRO A 1 299 ? 6.102 -38.375 -13.789 1 69.88 299 PRO A O 1
ATOM 2357 N N . LYS A 1 300 ? 4.395 -38.688 -12.539 1 70.88 300 LYS A N 1
ATOM 2358 C CA . LYS A 1 300 ? 3.564 -37.969 -13.508 1 70.88 300 LYS A CA 1
ATOM 2359 C C . LYS A 1 300 ? 3.889 -36.469 -13.523 1 70.88 300 LYS A C 1
ATOM 2361 O O . LYS A 1 300 ? 3.73 -35.812 -14.547 1 70.88 300 LYS A O 1
ATOM 2366 N N . LYS A 1 301 ? 4.254 -35.938 -12.43 1 77.19 301 LYS A N 1
ATOM 2367 C CA . LYS A 1 301 ? 4.594 -34.531 -12.398 1 77.19 301 LYS A CA 1
ATOM 2368 C C . LYS A 1 301 ? 6.094 -34.312 -12.609 1 77.19 301 LYS A C 1
ATOM 2370 O O . LYS A 1 301 ? 6.906 -34.844 -11.844 1 77.19 301 LYS A O 1
ATOM 2375 N N . THR A 1 302 ? 6.367 -33.594 -13.633 1 86.06 302 THR A N 1
ATOM 2376 C CA . THR A 1 302 ? 7.773 -33.375 -13.945 1 86.06 302 THR A CA 1
ATOM 2377 C C . THR A 1 302 ? 8.133 -31.906 -13.797 1 86.06 302 THR A C 1
ATOM 2379 O O . THR A 1 302 ? 7.273 -31.031 -13.938 1 86.06 302 THR A O 1
ATOM 2382 N N . PHE A 1 303 ? 9.289 -31.703 -13.422 1 90 303 PHE A N 1
ATOM 2383 C CA . PHE A 1 303 ? 9.891 -30.391 -13.352 1 90 303 PHE A CA 1
ATOM 2384 C C . PHE A 1 303 ? 11.086 -30.281 -14.297 1 90 303 PHE A C 1
ATOM 2386 O O . PHE A 1 303 ? 11.898 -31.203 -14.375 1 90 303 PHE A O 1
ATOM 2393 N N . THR A 1 304 ? 11.133 -29.172 -15.016 1 91.56 304 THR A N 1
ATOM 2394 C CA . THR A 1 304 ? 12.117 -29.109 -16.094 1 91.56 304 THR A CA 1
ATOM 2395 C C . THR A 1 304 ? 12.945 -27.844 -16 1 91.56 304 THR A C 1
ATOM 2397 O O . THR A 1 304 ? 12.438 -26.781 -15.609 1 91.56 304 THR A O 1
ATOM 2400 N N . ALA A 1 305 ? 14.188 -27.906 -16.281 1 92.31 305 ALA A N 1
ATOM 2401 C CA . ALA A 1 305 ? 15.102 -26.797 -16.516 1 92.31 305 ALA A CA 1
ATOM 2402 C C . ALA A 1 305 ? 15.82 -26.938 -17.844 1 92.31 305 ALA A C 1
ATOM 2404 O O . ALA A 1 305 ? 16.188 -28.047 -18.25 1 92.31 305 ALA A O 1
ATOM 2405 N N . GLU A 1 306 ? 16.062 -25.859 -18.516 1 92.38 306 GLU A N 1
ATOM 2406 C CA . GLU A 1 306 ? 16.703 -25.891 -19.828 1 92.38 306 GLU A CA 1
ATOM 2407 C C . GLU A 1 306 ? 18.047 -25.172 -19.812 1 92.38 306 GLU A C 1
ATOM 2409 O O . GLU A 1 306 ? 18.266 -24.266 -19.016 1 92.38 306 GLU A O 1
ATOM 2414 N N . PHE A 1 307 ? 18.953 -25.656 -20.609 1 91.31 307 PHE A N 1
ATOM 2415 C CA . PHE A 1 307 ? 20.234 -25 -20.859 1 91.31 307 PHE A CA 1
ATOM 2416 C C . PHE A 1 307 ? 20.641 -25.141 -22.328 1 91.31 307 PHE A C 1
ATOM 2418 O O . PHE A 1 307 ? 20.188 -26.062 -23.016 1 91.31 307 PHE A O 1
ATOM 2425 N N . GLU A 1 308 ? 21.438 -24.266 -22.766 1 92 308 GLU A N 1
ATOM 2426 C CA . GLU A 1 308 ? 21.828 -24.25 -24.172 1 92 308 GLU A CA 1
ATOM 2427 C C . GLU A 1 308 ? 23.234 -24.828 -24.359 1 92 308 GLU A C 1
ATOM 2429 O O . GLU A 1 308 ? 24.125 -24.562 -23.531 1 92 308 GLU A O 1
ATOM 2434 N N . VAL A 1 309 ? 23.344 -25.641 -25.406 1 90.81 309 VAL A N 1
ATOM 2435 C CA . VAL A 1 309 ? 24.656 -26.156 -25.766 1 90.81 309 VAL A CA 1
ATOM 2436 C C . VAL A 1 309 ? 25.047 -25.656 -27.156 1 90.81 309 VAL A C 1
ATOM 2438 O O . VAL A 1 309 ? 24.328 -25.875 -28.141 1 90.81 309 VAL A O 1
ATOM 2441 N N . LYS A 1 310 ? 26.109 -24.938 -27.234 1 88.69 310 LYS A N 1
ATOM 2442 C CA . LYS A 1 310 ? 26.641 -24.438 -28.5 1 88.69 310 LYS A CA 1
ATOM 2443 C C . LYS A 1 310 ? 28.094 -24 -28.359 1 88.69 310 LYS A C 1
ATOM 2445 O O . LYS A 1 310 ? 28.562 -23.75 -27.234 1 88.69 310 LYS A O 1
ATOM 2450 N N . GLU A 1 311 ? 28.688 -23.953 -29.578 1 84.62 311 GLU A N 1
ATOM 2451 C CA . GLU A 1 311 ? 30.031 -23.359 -29.562 1 84.62 311 GLU A CA 1
ATOM 2452 C C . GLU A 1 311 ? 29.938 -21.844 -29.453 1 84.62 311 GLU A C 1
ATOM 2454 O O . GLU A 1 311 ? 29.094 -21.203 -30.078 1 84.62 311 GLU A O 1
ATOM 2459 N N . TYR A 1 312 ? 30.672 -21.344 -28.484 1 80.88 312 TYR A N 1
ATOM 2460 C CA . TYR A 1 312 ? 30.641 -19.891 -28.359 1 80.88 312 TYR A CA 1
ATOM 2461 C C . TYR A 1 312 ? 32 -19.359 -27.906 1 80.88 312 TYR A C 1
ATOM 2463 O O . TYR A 1 312 ? 32.812 -20.094 -27.359 1 80.88 312 TYR A O 1
ATOM 2471 N N . VAL A 1 313 ? 32.219 -18.141 -28.391 1 77.5 313 VAL A N 1
ATOM 2472 C CA . VAL A 1 313 ? 33.375 -17.391 -27.906 1 77.5 313 VAL A CA 1
ATOM 2473 C C . VAL A 1 313 ? 32.938 -16.297 -26.938 1 77.5 313 VAL A C 1
ATOM 2475 O O . VAL A 1 313 ? 31.891 -15.656 -27.172 1 77.5 313 VAL A O 1
ATOM 2478 N N . LEU A 1 314 ? 33.656 -16.219 -25.844 1 78.62 314 LEU A N 1
ATOM 2479 C CA . LEU A 1 314 ? 33.281 -15.203 -24.859 1 78.62 314 LEU A CA 1
ATOM 2480 C C . LEU A 1 314 ? 33.531 -13.805 -25.422 1 78.62 314 LEU A C 1
ATOM 2482 O O . LEU A 1 314 ? 34.594 -13.508 -25.938 1 78.62 314 LEU A O 1
ATOM 2486 N N . PRO A 1 315 ? 32.531 -13.039 -25.391 1 82.38 315 PRO A N 1
ATOM 2487 C CA . PRO A 1 315 ? 32.719 -11.672 -25.891 1 82.38 315 PRO A CA 1
ATOM 2488 C C . PRO A 1 315 ? 33.625 -10.828 -25 1 82.38 315 PRO A C 1
ATOM 2490 O O . PRO A 1 315 ? 33.688 -11.062 -23.781 1 82.38 315 PRO A O 1
ATOM 2493 N N . THR A 1 316 ? 34.344 -9.969 -25.703 1 80.81 316 THR A N 1
ATOM 2494 C CA . THR A 1 316 ? 35.25 -9.102 -24.969 1 80.81 316 THR A CA 1
ATOM 2495 C C . THR A 1 316 ? 34.531 -7.844 -24.469 1 80.81 316 THR A C 1
ATOM 2497 O O . THR A 1 316 ? 35.031 -7.148 -23.578 1 80.81 316 THR A O 1
ATOM 2500 N N . PHE A 1 317 ? 33.562 -7.484 -25.188 1 86.5 317 PHE A N 1
ATOM 2501 C CA . PHE A 1 317 ? 32.781 -6.352 -24.734 1 86.5 317 PHE A CA 1
ATOM 2502 C C . PHE A 1 317 ? 31.281 -6.652 -24.875 1 86.5 317 PHE A C 1
ATOM 2504 O O . PHE A 1 317 ? 30.891 -7.617 -25.531 1 86.5 317 PHE A O 1
ATOM 2511 N N . GLU A 1 318 ? 30.547 -5.957 -24.156 1 88.06 318 GLU A N 1
ATOM 2512 C CA . GLU A 1 318 ? 29.094 -6.133 -24.141 1 88.06 318 GLU A CA 1
ATOM 2513 C C . GLU A 1 318 ? 28.406 -5.078 -25 1 88.06 318 GLU A C 1
ATOM 2515 O O . GLU A 1 318 ? 28.812 -3.914 -25 1 88.06 318 GLU A O 1
ATOM 2520 N N . ILE A 1 319 ? 27.5 -5.594 -25.812 1 90.94 319 ILE A N 1
ATOM 2521 C CA . ILE A 1 319 ? 26.672 -4.703 -26.609 1 90.94 319 ILE A CA 1
ATOM 2522 C C . ILE A 1 319 ? 25.25 -4.672 -26.047 1 90.94 319 ILE A C 1
ATOM 2524 O O . ILE A 1 319 ? 24.625 -5.719 -25.875 1 90.94 319 ILE A O 1
ATOM 2528 N N . LYS A 1 320 ? 24.859 -3.51 -25.688 1 91.19 320 LYS A N 1
ATOM 2529 C CA . LYS A 1 320 ? 23.469 -3.312 -25.281 1 91.19 320 LYS A CA 1
ATOM 2530 C C . LYS A 1 320 ? 22.688 -2.551 -26.344 1 91.19 320 LYS A C 1
ATOM 2532 O O . LYS A 1 320 ? 23.109 -1.472 -26.766 1 91.19 320 LYS A O 1
ATOM 2537 N N . LEU A 1 321 ? 21.656 -3.193 -26.797 1 93.75 321 LEU A N 1
ATOM 2538 C CA . LEU A 1 321 ? 20.797 -2.588 -27.812 1 93.75 321 LEU A CA 1
ATOM 2539 C C . LEU A 1 321 ? 19.531 -2.023 -27.172 1 93.75 321 LEU A C 1
ATOM 2541 O O . LEU A 1 321 ? 18.656 -2.779 -26.766 1 93.75 321 LEU A O 1
ATOM 2545 N N . LYS A 1 322 ? 19.453 -0.7 -27.156 1 92.38 322 LYS A N 1
ATOM 2546 C CA . LYS A 1 322 ? 18.297 -0.029 -26.578 1 92.38 322 LYS A CA 1
ATOM 2547 C C . LYS A 1 322 ? 17.469 0.679 -27.641 1 92.38 322 LYS A C 1
ATOM 2549 O O . LYS A 1 322 ? 18.016 1.482 -28.406 1 92.38 322 LYS A O 1
ATOM 2554 N N . THR A 1 323 ? 16.266 0.337 -27.703 1 92 323 THR A N 1
ATOM 2555 C CA . THR A 1 323 ? 15.383 1.009 -28.656 1 92 323 THR A CA 1
ATOM 2556 C C . THR A 1 323 ? 14.586 2.113 -27.969 1 92 323 THR A C 1
ATOM 2558 O O . THR A 1 323 ? 14.391 2.074 -26.75 1 92 323 THR A O 1
ATOM 2561 N N . SER A 1 324 ? 14.25 3.064 -28.75 1 86.94 324 SER A N 1
ATOM 2562 C CA . SER A 1 324 ? 13.453 4.168 -28.219 1 86.94 324 SER A CA 1
ATOM 2563 C C . SER A 1 324 ? 12.117 3.678 -27.672 1 86.94 324 SER A C 1
ATOM 2565 O O . SER A 1 324 ? 11.609 4.203 -26.672 1 86.94 324 SER A O 1
ATOM 2567 N N . LYS A 1 325 ? 11.578 2.695 -28.422 1 84.12 325 LYS A N 1
ATOM 2568 C CA . LYS A 1 325 ? 10.352 2.033 -28 1 84.12 325 LYS A CA 1
ATOM 2569 C C . LYS A 1 325 ? 10.5 0.514 -28.031 1 84.12 325 LYS A C 1
ATOM 2571 O O . LYS A 1 325 ? 11.328 -0.014 -28.781 1 84.12 325 LYS A O 1
ATOM 2576 N N . SER A 1 326 ? 9.82 -0.063 -27.219 1 84.88 326 SER A N 1
ATOM 2577 C CA . SER A 1 326 ? 9.898 -1.521 -27.203 1 84.88 326 SER A CA 1
ATOM 2578 C C . SER A 1 326 ? 8.93 -2.139 -28.203 1 84.88 326 SER A C 1
ATOM 2580 O O . SER A 1 326 ? 8.836 -3.363 -28.312 1 84.88 326 SER A O 1
ATOM 2582 N N . TYR A 1 327 ? 8.281 -1.273 -28.984 1 87.5 327 TYR A N 1
ATOM 2583 C CA . TYR A 1 327 ? 7.312 -1.698 -30 1 87.5 327 TYR A CA 1
ATOM 2584 C C . TYR A 1 327 ? 7.363 -0.79 -31.219 1 87.5 327 TYR A C 1
ATOM 2586 O O . TYR A 1 327 ? 8.016 0.259 -31.188 1 87.5 327 TYR A O 1
ATOM 2594 N N . TYR A 1 328 ? 6.832 -1.353 -32.312 1 89.69 328 TYR A N 1
ATOM 2595 C CA . TYR A 1 328 ? 6.664 -0.544 -33.5 1 89.69 328 TYR A CA 1
ATOM 2596 C C . TYR A 1 328 ? 5.188 -0.334 -33.812 1 89.69 328 TYR A C 1
ATOM 2598 O O . TYR A 1 328 ? 4.465 -1.293 -34.094 1 89.69 328 TYR A O 1
ATOM 2606 N N . TYR A 1 329 ? 4.855 0.932 -33.812 1 86.25 329 TYR A N 1
ATOM 2607 C CA . TYR A 1 329 ? 3.449 1.276 -33.969 1 86.25 329 TYR A CA 1
ATOM 2608 C C . TYR A 1 329 ? 3.119 1.456 -35.469 1 86.25 329 TYR A C 1
ATOM 2610 O O . TYR A 1 329 ? 3.844 2.141 -36.188 1 86.25 329 TYR A O 1
ATOM 2618 N N . VAL A 1 330 ? 2.094 0.726 -35.812 1 84.38 330 VAL A N 1
ATOM 2619 C CA . VAL A 1 330 ? 1.573 0.886 -37.188 1 84.38 330 VAL A CA 1
ATOM 2620 C C . VAL A 1 330 ? 0.31 1.743 -37.156 1 84.38 330 VAL A C 1
ATOM 2622 O O . VAL A 1 330 ? -0.72 1.324 -36.625 1 84.38 330 VAL A O 1
ATOM 2625 N N . GLY A 1 331 ? 0.287 2.961 -37.375 1 75.25 331 GLY A N 1
ATOM 2626 C CA . GLY A 1 331 ? -0.869 3.84 -37.438 1 75.25 331 GLY A CA 1
ATOM 2627 C C . GLY A 1 331 ? -0.737 4.922 -38.5 1 75.25 331 GLY A C 1
ATOM 2628 O O . GLY A 1 331 ? 0.017 4.766 -39.469 1 75.25 331 GLY A O 1
ATOM 2629 N N . SER A 1 332 ? -1.598 5.953 -38.312 1 67.75 332 SER A N 1
ATOM 2630 C CA . SER A 1 332 ? -1.688 7.012 -39.312 1 67.75 332 SER A CA 1
ATOM 2631 C C . SER A 1 332 ? -0.451 7.902 -39.281 1 67.75 332 SER A C 1
ATOM 2633 O O . SER A 1 332 ? -0.051 8.445 -40.344 1 67.75 332 SER A O 1
ATOM 2635 N N . LYS A 1 333 ? 0.268 7.875 -38.156 1 70.25 333 LYS A N 1
ATOM 2636 C CA . LYS A 1 333 ? 1.437 8.742 -38.062 1 70.25 333 LYS A CA 1
ATOM 2637 C C . LYS A 1 333 ? 2.727 7.957 -38.281 1 70.25 333 LYS A C 1
ATOM 2639 O O . LYS A 1 333 ? 2.846 6.816 -37.812 1 70.25 333 LYS A O 1
ATOM 2644 N N . PRO A 1 334 ? 3.562 8.656 -39.031 1 70.69 334 PRO A N 1
ATOM 2645 C CA . PRO A 1 334 ? 4.836 7.969 -39.25 1 70.69 334 PRO A CA 1
ATOM 2646 C C . PRO A 1 334 ? 5.602 7.738 -37.938 1 70.69 334 PRO A C 1
ATOM 2648 O O . PRO A 1 334 ? 5.734 8.656 -37.125 1 70.69 334 PRO A O 1
ATOM 2651 N N . THR A 1 335 ? 5.852 6.457 -37.719 1 79.12 335 THR A N 1
ATOM 2652 C CA . THR A 1 335 ? 6.598 6.094 -36.5 1 79.12 335 THR A CA 1
ATOM 2653 C C . THR A 1 335 ? 8 5.625 -36.875 1 79.12 335 THR A C 1
ATOM 2655 O O . THR A 1 335 ? 8.203 4.965 -37.906 1 79.12 335 THR A O 1
ATOM 2658 N N . THR A 1 336 ? 9.031 6.195 -36.25 1 88.81 336 THR A N 1
ATOM 2659 C CA . THR A 1 336 ? 10.406 5.742 -36.406 1 88.81 336 THR A CA 1
ATOM 2660 C C . THR A 1 336 ? 10.875 4.992 -35.156 1 88.81 336 THR A C 1
ATOM 2662 O O . THR A 1 336 ? 10.352 5.207 -34.062 1 88.81 336 THR A O 1
ATOM 2665 N N . LEU A 1 337 ? 11.648 4.027 -35.375 1 92.31 337 LEU A N 1
ATOM 2666 C CA . LEU A 1 337 ? 12.273 3.285 -34.312 1 92.31 337 LEU A CA 1
ATOM 2667 C C . LEU A 1 337 ? 13.758 3.611 -34.219 1 92.31 337 LEU A C 1
ATOM 2669 O O . LEU A 1 337 ? 14.523 3.336 -35.125 1 92.31 337 LEU A O 1
ATOM 2673 N N . GLU A 1 338 ? 14.109 4.207 -33.156 1 94.12 338 GLU A N 1
ATOM 2674 C CA . GLU A 1 338 ? 15.508 4.559 -32.938 1 94.12 338 GLU A CA 1
ATOM 2675 C C . GLU A 1 338 ? 16.219 3.508 -32.094 1 94.12 338 GLU A C 1
ATOM 2677 O O . GLU A 1 338 ? 15.656 2.99 -31.141 1 94.12 338 GLU A O 1
ATOM 2682 N N . LEU A 1 339 ? 17.375 3.172 -32.5 1 95.56 339 LEU A N 1
ATOM 2683 C CA . LEU A 1 339 ? 18.219 2.213 -31.797 1 95.56 339 LEU A CA 1
ATOM 2684 C C . LEU A 1 339 ? 19.453 2.896 -31.234 1 95.56 339 LEU A C 1
ATOM 2686 O O . LEU A 1 339 ? 20.141 3.633 -31.938 1 95.56 339 LEU A O 1
ATOM 2690 N N . THR A 1 340 ? 19.672 2.721 -30 1 95.44 340 THR A N 1
ATOM 2691 C CA . THR A 1 340 ? 20.906 3.137 -29.359 1 95.44 340 THR A CA 1
ATOM 2692 C C . THR A 1 340 ? 21.781 1.927 -29.047 1 95.44 340 THR A C 1
ATOM 2694 O O . THR A 1 340 ? 21.344 1.002 -28.359 1 95.44 340 THR A O 1
ATOM 2697 N N . ILE A 1 341 ? 22.984 1.959 -29.531 1 96.06 341 ILE A N 1
ATOM 2698 C CA . ILE A 1 341 ? 23.953 0.894 -29.297 1 96.06 341 ILE A CA 1
ATOM 2699 C C . ILE A 1 341 ? 24.953 1.323 -28.234 1 96.06 341 ILE A C 1
ATOM 2701 O O . ILE A 1 341 ? 25.578 2.375 -28.344 1 96.06 341 ILE A O 1
ATOM 2705 N N . GLU A 1 342 ? 25.047 0.561 -27.234 1 94.88 342 GLU A N 1
ATOM 2706 C CA . GLU A 1 342 ? 26.062 0.775 -26.203 1 94.88 342 GLU A CA 1
ATOM 2707 C C . GLU A 1 342 ? 27.047 -0.381 -26.141 1 94.88 342 GLU A C 1
ATOM 2709 O O . GLU A 1 342 ? 26.672 -1.524 -25.891 1 94.88 342 GLU A O 1
ATOM 2714 N N . ALA A 1 343 ? 28.234 -0.082 -26.375 1 93.19 343 ALA A N 1
ATOM 2715 C CA . ALA A 1 343 ? 29.297 -1.089 -26.359 1 93.19 343 ALA A CA 1
ATOM 2716 C C . ALA A 1 343 ? 30.344 -0.773 -25.297 1 93.19 343 ALA A C 1
ATOM 2718 O O . ALA A 1 343 ? 30.969 0.284 -25.344 1 93.19 343 ALA A O 1
ATOM 2719 N N . THR A 1 344 ? 30.5 -1.673 -24.406 1 89.25 344 THR A N 1
ATOM 2720 C CA . THR A 1 344 ? 31.438 -1.493 -23.312 1 89.25 344 THR A CA 1
ATOM 2721 C C . THR A 1 344 ? 32.25 -2.758 -23.094 1 89.25 344 THR A C 1
ATOM 2723 O O . THR A 1 344 ? 31.703 -3.859 -23.031 1 89.25 344 THR A O 1
ATOM 2726 N N . TYR A 1 345 ? 33.469 -2.51 -23.062 1 84.44 345 TYR A N 1
ATOM 2727 C CA . TYR A 1 345 ? 34.312 -3.648 -22.734 1 84.44 345 TYR A CA 1
ATOM 2728 C C . TYR A 1 345 ? 33.906 -4.25 -21.391 1 84.44 345 TYR A C 1
ATOM 2730 O O . TYR A 1 345 ? 33.375 -3.549 -20.516 1 84.44 345 TYR A O 1
ATOM 2738 N N . LEU A 1 346 ? 34.094 -5.441 -21.172 1 77.75 346 LEU A N 1
ATOM 2739 C CA . LEU A 1 346 ? 33.688 -6.145 -19.953 1 77.75 346 LEU A CA 1
ATOM 2740 C C . LEU A 1 346 ? 34.406 -5.566 -18.734 1 77.75 346 LEU A C 1
ATOM 2742 O O . LEU A 1 346 ? 33.938 -5.715 -17.609 1 77.75 346 LEU A O 1
ATOM 2746 N N . PHE A 1 347 ? 35.531 -4.93 -19 1 68.75 347 PHE A N 1
ATOM 2747 C CA . PHE A 1 347 ? 36.25 -4.309 -17.906 1 68.75 347 PHE A CA 1
ATOM 2748 C C . PHE A 1 347 ? 35.875 -2.846 -17.75 1 68.75 347 PHE A C 1
ATOM 2750 O O . PHE A 1 347 ? 36.469 -2.119 -16.938 1 68.75 347 PHE A O 1
ATOM 2757 N N . GLY A 1 348 ? 34.906 -2.328 -18.531 1 75.69 348 GLY A N 1
ATOM 2758 C CA . GLY A 1 348 ? 34.312 -1.048 -18.203 1 75.69 348 GLY A CA 1
ATOM 2759 C C . GLY A 1 348 ? 34.625 0.036 -19.219 1 75.69 348 GLY A C 1
ATOM 2760 O O . GLY A 1 348 ? 33.938 1.051 -19.297 1 75.69 348 GLY A O 1
ATOM 2761 N N . GLN A 1 349 ? 35.719 -0.169 -20.031 1 79.81 349 GLN A N 1
ATOM 2762 C CA . GLN A 1 349 ? 36.094 0.859 -21 1 79.81 349 GLN A CA 1
ATOM 2763 C C . GLN A 1 349 ? 35.094 0.894 -22.156 1 79.81 349 GLN A C 1
ATOM 2765 O O . GLN A 1 349 ? 34.562 -0.139 -22.547 1 79.81 349 GLN A O 1
ATOM 2770 N N . LYS A 1 350 ? 35 2.084 -22.703 1 90.31 350 LYS A N 1
ATOM 2771 C CA . LYS A 1 350 ? 34.062 2.268 -23.828 1 90.31 350 LYS A CA 1
ATOM 2772 C C . LYS A 1 350 ? 34.719 1.819 -25.141 1 90.31 350 LYS A C 1
ATOM 2774 O O . LYS A 1 350 ? 35.938 1.987 -25.328 1 90.31 350 LYS A O 1
ATOM 2779 N N . VAL A 1 351 ? 33.906 1.333 -25.953 1 91.62 351 VAL A N 1
ATOM 2780 C CA . VAL A 1 351 ? 34.375 0.811 -27.219 1 91.62 351 VAL A CA 1
ATOM 2781 C C . VAL A 1 351 ? 34.375 1.917 -28.281 1 91.62 351 VAL A C 1
ATOM 2783 O O . VAL A 1 351 ? 33.438 2.746 -28.297 1 91.62 351 VAL A O 1
ATOM 2786 N N . TYR A 1 352 ? 35.438 1.943 -29.078 1 92.88 352 TYR A N 1
ATOM 2787 C CA . TYR A 1 352 ? 35.469 2.771 -30.281 1 92.88 352 TYR A CA 1
ATOM 2788 C C . TYR A 1 352 ? 35.531 1.908 -31.531 1 92.88 352 TYR A C 1
ATOM 2790 O O . TYR A 1 352 ? 36.281 0.936 -31.594 1 92.88 352 TYR A O 1
ATOM 2798 N N . GLY A 1 353 ? 34.656 2.281 -32.5 1 94.44 353 GLY A N 1
ATOM 2799 C CA . GLY A 1 353 ? 34.625 1.513 -33.719 1 94.44 353 GLY A CA 1
ATOM 2800 C C . GLY A 1 353 ? 33.406 1.808 -34.594 1 94.44 353 GLY A C 1
ATOM 2801 O O . GLY A 1 353 ? 32.969 2.955 -34.688 1 94.44 353 GLY A O 1
ATOM 2802 N N . ASN A 1 354 ? 33.094 0.751 -35.344 1 95.25 354 ASN A N 1
ATOM 2803 C CA . ASN A 1 354 ? 31.938 0.875 -36.25 1 95.25 354 ASN A CA 1
ATOM 2804 C C . ASN A 1 354 ? 30.938 -0.257 -36.031 1 95.25 354 ASN A C 1
ATOM 2806 O O . ASN A 1 354 ? 31.328 -1.396 -35.75 1 95.25 354 ASN A O 1
ATOM 2810 N N . ALA A 1 355 ? 29.688 0.152 -36.125 1 96.5 355 ALA A N 1
ATOM 2811 C CA . ALA A 1 355 ? 28.625 -0.839 -36.031 1 96.5 355 ALA A CA 1
ATOM 2812 C C . ALA A 1 355 ? 27.844 -0.956 -37.344 1 96.5 355 ALA A C 1
ATOM 2814 O O . ALA A 1 355 ? 27.609 0.048 -38 1 96.5 355 ALA A O 1
ATOM 2815 N N . TYR A 1 356 ? 27.578 -2.131 -37.719 1 95.94 356 TYR A N 1
ATOM 2816 C CA . TYR A 1 356 ? 26.719 -2.428 -38.875 1 95.94 356 TYR A CA 1
ATOM 2817 C C . TYR A 1 356 ? 25.359 -2.939 -38.406 1 95.94 356 TYR A C 1
ATOM 2819 O O . TYR A 1 356 ? 25.281 -3.988 -37.75 1 95.94 356 TYR A O 1
ATOM 2827 N N . VAL A 1 357 ? 24.344 -2.168 -38.719 1 97.44 357 VAL A N 1
ATOM 2828 C CA . VAL A 1 357 ? 23 -2.443 -38.188 1 97.44 357 VAL A CA 1
ATOM 2829 C C . VAL A 1 357 ? 22.078 -2.855 -39.312 1 97.44 357 VAL A C 1
ATOM 2831 O O . VAL A 1 357 ? 22.078 -2.236 -40.375 1 97.44 357 VAL A O 1
ATOM 2834 N N . ILE A 1 358 ? 21.375 -3.889 -39.156 1 96.5 358 ILE A N 1
ATOM 2835 C CA . ILE A 1 358 ? 20.328 -4.301 -40.094 1 96.5 358 ILE A CA 1
ATOM 2836 C C . ILE A 1 358 ? 19.047 -4.637 -39.344 1 96.5 358 ILE A C 1
ATOM 2838 O O . ILE A 1 358 ? 19.109 -5.273 -38.281 1 96.5 358 ILE A O 1
ATOM 2842 N N . PHE A 1 359 ? 17.953 -4.098 -39.812 1 97 359 PHE A N 1
ATOM 2843 C CA . PHE A 1 359 ? 16.656 -4.418 -39.25 1 97 359 PHE A CA 1
ATOM 2844 C C . PHE A 1 359 ? 15.969 -5.516 -40.062 1 97 359 PHE A C 1
ATOM 2846 O O . PHE A 1 359 ? 16.297 -5.734 -41.219 1 97 359 PHE A O 1
ATOM 2853 N N . GLY A 1 360 ? 15.094 -6.199 -39.406 1 95.88 360 GLY A N 1
ATOM 2854 C CA . GLY A 1 360 ? 14.328 -7.238 -40.062 1 95.88 360 GLY A CA 1
ATOM 2855 C C . GLY A 1 360 ? 13 -7.535 -39.406 1 95.88 360 GLY A C 1
ATOM 2856 O O . GLY A 1 360 ? 12.68 -6.945 -38.375 1 95.88 360 GLY A O 1
ATOM 2857 N N . VAL A 1 361 ? 12.203 -8.398 -40.062 1 95 361 VAL A N 1
ATOM 2858 C CA . VAL A 1 361 ? 10.898 -8.805 -39.531 1 95 361 VAL A CA 1
ATOM 2859 C C . VAL A 1 361 ? 10.875 -10.312 -39.281 1 95 361 VAL A C 1
ATOM 2861 O O . VAL A 1 361 ? 11.391 -11.078 -40.094 1 95 361 VAL A O 1
ATOM 2864 N N . MET A 1 362 ? 10.461 -10.602 -38.125 1 93.81 362 MET A N 1
ATOM 2865 C CA . MET A 1 362 ? 10.266 -12.008 -37.781 1 93.81 362 MET A CA 1
ATOM 2866 C C . MET A 1 362 ? 8.812 -12.414 -38 1 93.81 362 MET A C 1
ATOM 2868 O O . MET A 1 362 ? 7.914 -11.891 -37.312 1 93.81 362 MET A O 1
ATOM 2872 N N . GLN A 1 363 ? 8.531 -13.281 -38.844 1 90.88 363 GLN A N 1
ATOM 2873 C CA . GLN A 1 363 ? 7.219 -13.891 -39.031 1 90.88 363 GLN A CA 1
ATOM 2874 C C . GLN A 1 363 ? 7.223 -15.352 -38.594 1 90.88 363 GLN A C 1
ATOM 2876 O O . GLN A 1 363 ? 7.598 -16.234 -39.375 1 90.88 363 GLN A O 1
ATOM 2881 N N . GLY A 1 364 ? 6.773 -15.633 -37.438 1 80.94 364 GLY A N 1
ATOM 2882 C CA . GLY A 1 364 ? 6.988 -16.953 -36.875 1 80.94 364 GLY A CA 1
ATOM 2883 C C . GLY A 1 364 ? 8.453 -17.281 -36.656 1 80.94 364 GLY A C 1
ATOM 2884 O O . GLY A 1 364 ? 9.148 -16.578 -35.938 1 80.94 364 GLY A O 1
ATOM 2885 N N . GLU A 1 365 ? 8.922 -18.297 -37.344 1 82.69 365 GLU A N 1
ATOM 2886 C CA . GLU A 1 365 ? 10.32 -18.703 -37.219 1 82.69 365 GLU A CA 1
ATOM 2887 C C . GLU A 1 365 ? 11.141 -18.188 -38.406 1 82.69 365 GLU A C 1
ATOM 2889 O O . GLU A 1 365 ? 12.367 -18.328 -38.406 1 82.69 365 GLU A O 1
ATOM 2894 N N . THR A 1 366 ? 10.461 -17.453 -39.281 1 88.62 366 THR A N 1
ATOM 2895 C CA . THR A 1 366 ? 11.133 -16.984 -40.469 1 88.62 366 THR A CA 1
ATOM 2896 C C . THR A 1 366 ? 11.641 -15.555 -40.281 1 88.62 366 THR A C 1
ATOM 2898 O O . THR A 1 366 ? 10.891 -14.672 -39.844 1 88.62 366 THR A O 1
ATOM 2901 N N . LYS A 1 367 ? 12.844 -15.375 -40.594 1 92.25 367 LYS A N 1
ATOM 2902 C CA . LYS A 1 367 ? 13.484 -14.07 -40.531 1 92.25 367 LYS A CA 1
ATOM 2903 C C . LYS A 1 367 ? 13.602 -13.453 -41.938 1 92.25 367 LYS A C 1
ATOM 2905 O O . LYS A 1 367 ? 14.109 -14.094 -42.875 1 92.25 367 LYS A O 1
ATOM 2910 N N . THR A 1 368 ? 13.023 -12.25 -42.094 1 93.62 368 THR A N 1
ATOM 2911 C CA . THR A 1 368 ? 13.195 -11.492 -43.344 1 93.62 368 THR A CA 1
ATOM 2912 C C . THR A 1 368 ? 13.938 -10.188 -43.062 1 93.62 368 THR A C 1
ATOM 2914 O O . THR A 1 368 ? 13.438 -9.312 -42.344 1 93.62 368 THR A O 1
ATOM 2917 N N . ALA A 1 369 ? 15.07 -10.07 -43.562 1 95.06 369 ALA A N 1
ATOM 2918 C CA . ALA A 1 369 ? 15.875 -8.867 -43.375 1 95.06 369 ALA A CA 1
ATOM 2919 C C . ALA A 1 369 ? 15.367 -7.73 -44.25 1 95.06 369 ALA A C 1
ATOM 2921 O O . ALA A 1 369 ? 14.969 -7.957 -45.406 1 95.06 369 ALA A O 1
ATOM 2922 N N . LEU A 1 370 ? 15.391 -6.578 -43.781 1 95.25 370 LEU A N 1
ATOM 2923 C CA . LEU A 1 370 ? 15.125 -5.371 -44.562 1 95.25 370 LEU A CA 1
ATOM 2924 C C . LEU A 1 370 ? 16.406 -4.824 -45.156 1 95.25 370 LEU A C 1
ATOM 2926 O O . LEU A 1 370 ? 17.094 -3.998 -44.562 1 95.25 370 LEU A O 1
ATOM 2930 N N . GLU A 1 371 ? 16.625 -5.145 -46.281 1 93.31 371 GLU A N 1
ATOM 2931 C CA . GLU A 1 371 ? 17.906 -4.863 -46.938 1 93.31 371 GLU A CA 1
ATOM 2932 C C . GLU A 1 371 ? 18.172 -3.363 -46.969 1 93.31 371 GLU A C 1
ATOM 2934 O O . GLU A 1 371 ? 19.328 -2.932 -46.844 1 93.31 371 GLU A O 1
ATOM 2939 N N . HIS A 1 372 ? 17.141 -2.631 -47.156 1 92.94 372 HIS A N 1
ATOM 2940 C CA . HIS A 1 372 ? 17.297 -1.19 -47.312 1 92.94 372 HIS A CA 1
ATOM 2941 C C . HIS A 1 372 ? 17.531 -0.516 -45.969 1 92.94 372 HIS A C 1
ATOM 2943 O O . HIS A 1 372 ? 17.797 0.686 -45.906 1 92.94 372 HIS A O 1
ATOM 2949 N N . SER A 1 373 ? 17.516 -1.267 -44.906 1 94.31 373 SER A N 1
ATOM 2950 C CA . SER A 1 373 ? 17.703 -0.694 -43.594 1 94.31 373 SER A CA 1
ATOM 2951 C C . SER A 1 373 ? 19.156 -0.808 -43.156 1 94.31 373 SER A C 1
ATOM 2953 O O . SER A 1 373 ? 19.516 -0.322 -42.062 1 94.31 373 SER A O 1
ATOM 2955 N N . LEU A 1 374 ? 20.016 -1.438 -43.875 1 95.56 374 LEU A N 1
ATOM 2956 C CA . LEU A 1 374 ? 21.406 -1.592 -43.531 1 95.56 374 LEU A CA 1
ATOM 2957 C C . LEU A 1 374 ? 22.078 -0.234 -43.312 1 95.56 374 LEU A C 1
ATOM 2959 O O . LEU A 1 374 ? 22 0.64 -44.188 1 95.56 374 LEU A O 1
ATOM 2963 N N . GLN A 1 375 ? 22.688 -0.07 -42.156 1 95.75 375 GLN A N 1
ATOM 2964 C CA . GLN A 1 375 ? 23.328 1.19 -41.812 1 95.75 375 GLN A CA 1
ATOM 2965 C C . GLN A 1 375 ? 24.688 0.95 -41.156 1 95.75 375 GLN A C 1
ATOM 2967 O O . GLN A 1 375 ? 24.844 0.013 -40.375 1 95.75 375 GLN A O 1
ATOM 2972 N N . LYS A 1 376 ? 25.672 1.718 -41.531 1 95.06 376 LYS A N 1
ATOM 2973 C CA . LYS A 1 376 ? 26.953 1.796 -40.844 1 95.06 376 LYS A CA 1
ATOM 2974 C C . LYS A 1 376 ? 26.969 2.971 -39.875 1 95.06 376 LYS A C 1
ATOM 2976 O O . LYS A 1 376 ? 26.766 4.117 -40.25 1 95.06 376 LYS A O 1
ATOM 2981 N N . VAL A 1 377 ? 27.156 2.684 -38.656 1 95.81 377 VAL A N 1
ATOM 2982 C CA . VAL A 1 377 ? 27.094 3.691 -37.594 1 95.81 377 VAL A CA 1
ATOM 2983 C C . VAL A 1 377 ? 28.438 3.738 -36.844 1 95.81 377 VAL A C 1
ATOM 2985 O O . VAL A 1 377 ? 29.031 2.695 -36.562 1 95.81 377 VAL A O 1
ATOM 2988 N N . THR A 1 378 ? 28.922 4.918 -36.531 1 95.31 378 THR A N 1
ATOM 2989 C CA . THR A 1 378 ? 30.156 5.078 -35.75 1 95.31 378 THR A CA 1
ATOM 2990 C C . THR A 1 378 ? 29.875 4.973 -34.281 1 95.31 378 THR A C 1
ATOM 2992 O O . THR A 1 378 ? 28.922 5.559 -33.75 1 95.31 378 THR A O 1
ATOM 2995 N N . ILE A 1 379 ? 30.641 4.141 -33.625 1 95.5 379 ILE A N 1
ATOM 2996 C CA . ILE A 1 379 ? 30.578 4.027 -32.188 1 95.5 379 ILE A CA 1
ATOM 2997 C C . ILE A 1 379 ? 31.625 4.934 -31.547 1 95.5 379 ILE A C 1
ATOM 2999 O O . ILE A 1 379 ? 32.844 4.695 -31.688 1 95.5 379 ILE A O 1
ATOM 3003 N N . ASN A 1 380 ? 31.141 5.926 -30.922 1 93.19 380 ASN A N 1
ATOM 3004 C CA . ASN A 1 380 ? 32 6.863 -30.203 1 93.19 380 ASN A CA 1
ATOM 3005 C C . ASN A 1 380 ? 31.75 6.82 -28.703 1 93.19 380 ASN A C 1
ATOM 3007 O O . ASN A 1 380 ? 30.625 7 -28.25 1 93.19 380 ASN A O 1
ATOM 3011 N N . ASP A 1 381 ? 32.781 6.559 -28.031 1 92 381 ASP A N 1
ATOM 3012 C CA . ASP A 1 381 ? 32.719 6.438 -26.578 1 92 381 ASP A CA 1
ATOM 3013 C C . ASP A 1 381 ? 31.672 5.398 -26.172 1 92 381 ASP A C 1
ATOM 3015 O O . ASP A 1 381 ? 30.875 5.625 -25.25 1 92 381 ASP A O 1
ATOM 3019 N N . GLY A 1 382 ? 31.656 4.441 -27.031 1 93.62 382 GLY A N 1
ATOM 3020 C CA . GLY A 1 382 ? 30.844 3.281 -26.719 1 93.62 382 GLY A CA 1
ATOM 3021 C C . GLY A 1 382 ? 29.391 3.443 -27.141 1 93.62 382 GLY A C 1
ATOM 3022 O O . GLY A 1 382 ? 28.547 2.588 -26.859 1 93.62 382 GLY A O 1
ATOM 3023 N N . VAL A 1 383 ? 29.047 4.57 -27.797 1 95.44 383 VAL A N 1
ATOM 3024 C CA . VAL A 1 383 ? 27.641 4.805 -28.109 1 95.44 383 VAL A CA 1
ATOM 3025 C C . VAL A 1 383 ? 27.469 5.047 -29.609 1 95.44 383 VAL A C 1
ATOM 3027 O O . VAL A 1 383 ? 28.312 5.711 -30.219 1 95.44 383 VAL A O 1
ATOM 3030 N N . GLY A 1 384 ? 26.5 4.461 -30.234 1 95.38 384 GLY A N 1
ATOM 3031 C CA . GLY A 1 384 ? 26.062 4.68 -31.594 1 95.38 384 GLY A CA 1
ATOM 3032 C C . GLY A 1 384 ? 24.547 4.656 -31.75 1 95.38 384 GLY A C 1
ATOM 3033 O O . GLY A 1 384 ? 23.844 4.117 -30.906 1 95.38 384 GLY A O 1
ATOM 3034 N N . THR A 1 385 ? 24.016 5.344 -32.844 1 96.12 385 THR A N 1
ATOM 3035 C CA . THR A 1 385 ? 22.562 5.395 -33.031 1 96.12 385 THR A CA 1
ATOM 3036 C C . THR A 1 385 ? 22.188 5.031 -34.438 1 96.12 385 THR A C 1
ATOM 3038 O O . THR A 1 385 ? 22.891 5.375 -35.406 1 96.12 385 THR A O 1
ATOM 3041 N N . ALA A 1 386 ? 21.156 4.289 -34.594 1 96.06 386 ALA A N 1
ATOM 3042 C CA . ALA A 1 386 ? 20.562 3.928 -35.875 1 96.06 386 ALA A CA 1
ATOM 3043 C C . ALA A 1 386 ? 19.047 4.148 -35.875 1 96.06 386 ALA A C 1
ATOM 3045 O O . ALA A 1 386 ? 18.438 4.27 -34.812 1 96.06 386 ALA A O 1
ATOM 3046 N N . VAL A 1 387 ? 18.422 4.273 -37.094 1 95.88 387 VAL A N 1
ATOM 3047 C CA . VAL A 1 387 ? 17 4.57 -37.156 1 95.88 387 VAL A CA 1
ATOM 3048 C C . VAL A 1 387 ? 16.328 3.695 -38.219 1 95.88 387 VAL A C 1
ATOM 3050 O O . VAL A 1 387 ? 16.891 3.473 -39.281 1 95.88 387 VAL A O 1
ATOM 3053 N N . LEU A 1 388 ? 15.242 3.145 -37.906 1 95.06 388 LEU A N 1
ATOM 3054 C CA . LEU A 1 388 ? 14.367 2.459 -38.844 1 95.06 388 LEU A CA 1
ATOM 3055 C C . LEU A 1 388 ? 13.18 3.338 -39.219 1 95.06 388 LEU A C 1
ATOM 3057 O O . LEU A 1 388 ? 12.414 3.758 -38.344 1 95.06 388 LEU A O 1
ATOM 3061 N N . THR A 1 389 ? 13.008 3.582 -40.5 1 92.25 389 THR A N 1
ATOM 3062 C CA . THR A 1 389 ? 11.891 4.406 -40.969 1 92.25 389 THR A CA 1
ATOM 3063 C C . THR A 1 389 ? 10.812 3.543 -41.625 1 92.25 389 THR A C 1
ATOM 3065 O O . THR A 1 389 ? 11.078 2.4 -42 1 92.25 389 THR A O 1
ATOM 3068 N N . ARG A 1 390 ? 9.664 4.105 -41.719 1 90.12 390 ARG A N 1
ATOM 3069 C CA . ARG A 1 390 ? 8.531 3.418 -42.312 1 90.12 390 ARG A CA 1
ATOM 3070 C C . ARG A 1 390 ? 8.836 3.072 -43.781 1 90.12 390 ARG A C 1
ATOM 3072 O O . ARG A 1 390 ? 8.469 1.997 -44.25 1 90.12 390 ARG A O 1
ATOM 3079 N N . GLU A 1 391 ? 9.539 3.936 -44.469 1 89.31 391 GLU A N 1
ATOM 3080 C CA . GLU A 1 391 ? 9.875 3.74 -45.875 1 89.31 391 GLU A CA 1
ATOM 3081 C C . GLU A 1 391 ? 10.75 2.508 -46.062 1 89.31 391 GLU A C 1
ATOM 3083 O O . GLU A 1 391 ? 10.602 1.776 -47.031 1 89.31 391 GLU A O 1
ATOM 3088 N N . MET A 1 392 ? 11.586 2.32 -45.094 1 93.44 392 MET A N 1
ATOM 3089 C CA . MET A 1 392 ? 12.492 1.181 -45.188 1 93.44 392 MET A CA 1
ATOM 3090 C C . MET A 1 392 ? 11.727 -0.135 -45.094 1 93.44 392 MET A C 1
ATOM 3092 O O . MET A 1 392 ? 12.094 -1.111 -45.75 1 93.44 392 MET A O 1
ATOM 3096 N N . ILE A 1 393 ? 10.711 -0.148 -44.375 1 92.62 393 ILE A N 1
ATOM 3097 C CA . ILE A 1 393 ? 9.891 -1.343 -44.219 1 92.62 393 ILE A CA 1
ATOM 3098 C C . ILE A 1 393 ? 9.023 -1.541 -45.469 1 92.62 393 ILE A C 1
ATOM 3100 O O . ILE A 1 393 ? 8.891 -2.66 -45.969 1 92.62 393 ILE A O 1
ATOM 3104 N N . GLU A 1 394 ? 8.461 -0.412 -46 1 89.94 394 GLU A N 1
ATOM 3105 C CA . GLU A 1 394 ? 7.516 -0.468 -47.094 1 89.94 394 GLU A CA 1
ATOM 3106 C C . GLU A 1 394 ? 8.211 -0.897 -48.406 1 89.94 394 GLU A C 1
ATOM 3108 O O . GLU A 1 394 ? 7.555 -1.363 -49.344 1 89.94 394 GLU A O 1
ATOM 3113 N N . LYS A 1 395 ? 9.492 -0.757 -48.406 1 92.31 395 LYS A N 1
ATOM 3114 C CA . LYS A 1 395 ? 10.234 -1.196 -49.562 1 92.31 395 LYS A CA 1
ATOM 3115 C C . LYS A 1 395 ? 10.227 -2.717 -49.688 1 92.31 395 LYS A C 1
ATOM 3117 O O . LYS A 1 395 ? 10.336 -3.262 -50.781 1 92.31 395 LYS A O 1
ATOM 3122 N N . THR A 1 396 ? 10.133 -3.322 -48.625 1 91.94 396 THR A N 1
ATOM 3123 C CA . THR A 1 396 ? 10.094 -4.781 -48.625 1 91.94 396 THR A CA 1
ATOM 3124 C C . THR A 1 396 ? 8.664 -5.289 -48.5 1 91.94 396 THR A C 1
ATOM 3126 O O . THR A 1 396 ? 8.281 -6.258 -49.156 1 91.94 396 THR A O 1
ATOM 3129 N N . PHE A 1 397 ? 7.926 -4.645 -47.625 1 91.19 397 PHE A N 1
ATOM 3130 C CA . PHE A 1 397 ? 6.531 -5.012 -47.406 1 91.19 397 PHE A CA 1
ATOM 3131 C C . PHE A 1 397 ? 5.598 -3.893 -47.844 1 91.19 397 PHE A C 1
ATOM 3133 O O . PHE A 1 397 ? 5.594 -2.809 -47.281 1 91.19 397 PHE A O 1
ATOM 3140 N N . LYS A 1 398 ? 4.777 -4.129 -48.781 1 86.62 398 LYS A N 1
ATOM 3141 C CA . LYS A 1 398 ? 3.941 -3.09 -49.375 1 86.62 398 LYS A CA 1
ATOM 3142 C C . LYS A 1 398 ? 2.91 -2.57 -48.406 1 86.62 398 LYS A C 1
ATOM 3144 O O . LYS A 1 398 ? 2.613 -1.374 -48.375 1 86.62 398 LYS A O 1
ATOM 3149 N N . HIS A 1 399 ? 2.336 -3.486 -47.562 1 86.81 399 HIS A N 1
ATOM 3150 C CA . HIS A 1 399 ? 1.334 -3.057 -46.594 1 86.81 399 HIS A CA 1
ATOM 3151 C C . HIS A 1 399 ? 1.77 -3.383 -45.188 1 86.81 399 HIS A C 1
ATOM 3153 O O . HIS A 1 399 ? 1.771 -4.551 -44.781 1 86.81 399 HIS A O 1
ATOM 3159 N N . LEU A 1 400 ? 2.014 -2.35 -44.406 1 86.31 400 LEU A N 1
ATOM 3160 C CA . LEU A 1 400 ? 2.477 -2.498 -43.031 1 86.31 400 LEU A CA 1
ATOM 3161 C C . LEU A 1 400 ? 1.444 -3.238 -42.188 1 86.31 400 LEU A C 1
ATOM 3163 O O . LEU A 1 400 ? 1.791 -3.863 -41.188 1 86.31 400 LEU A O 1
ATOM 3167 N N . THR A 1 401 ? 0.14 -3.121 -42.562 1 85.62 401 THR A N 1
ATOM 3168 C CA . THR A 1 401 ? -0.948 -3.713 -41.781 1 85.62 401 THR A CA 1
ATOM 3169 C C . THR A 1 401 ? -0.829 -5.234 -41.781 1 85.62 401 THR A C 1
ATOM 3171 O O . THR A 1 401 ? -1.347 -5.887 -40.844 1 85.62 401 THR A O 1
ATOM 3174 N N . GLU A 1 402 ? -0.081 -5.785 -42.75 1 87.19 402 GLU A N 1
ATOM 3175 C CA . GLU A 1 402 ? 0.09 -7.23 -42.812 1 87.19 402 GLU A CA 1
ATOM 3176 C C . GLU A 1 402 ? 1.084 -7.727 -41.781 1 87.19 402 GLU A C 1
ATOM 3178 O O . GLU A 1 402 ? 1.114 -8.914 -41.438 1 87.19 402 GLU A O 1
ATOM 3183 N N . LEU A 1 403 ? 1.797 -6.785 -41.25 1 91.19 403 LEU A N 1
ATOM 3184 C CA . LEU A 1 403 ? 2.855 -7.168 -40.344 1 91.19 403 LEU A CA 1
ATOM 3185 C C . LEU A 1 403 ? 2.367 -7.086 -38.906 1 91.19 403 LEU A C 1
ATOM 3187 O O . LEU A 1 403 ? 3.104 -7.43 -37.969 1 91.19 403 LEU A O 1
ATOM 3191 N N . ILE A 1 404 ? 1.115 -6.695 -38.781 1 88.12 404 ILE A N 1
ATOM 3192 C CA . ILE A 1 404 ? 0.584 -6.574 -37.406 1 88.12 404 ILE A CA 1
ATOM 3193 C C . ILE A 1 404 ? 0.599 -7.938 -36.719 1 88.12 404 ILE A C 1
ATOM 3195 O O . ILE A 1 404 ? 0.13 -8.93 -37.281 1 88.12 404 ILE A O 1
ATOM 3199 N N . GLY A 1 405 ? 1.194 -8.008 -35.5 1 86.12 405 GLY A N 1
ATOM 3200 C CA . GLY A 1 405 ? 1.336 -9.258 -34.781 1 86.12 405 GLY A CA 1
ATOM 3201 C C . GLY A 1 405 ? 2.729 -9.852 -34.875 1 86.12 405 GLY A C 1
ATOM 3202 O O . GLY A 1 405 ? 3.123 -10.664 -34.062 1 86.12 405 GLY A O 1
ATOM 3203 N N . ASP A 1 406 ? 3.426 -9.383 -35.969 1 91.5 406 ASP A N 1
ATOM 3204 C CA . ASP A 1 406 ? 4.805 -9.828 -36.156 1 91.5 406 ASP A CA 1
ATOM 3205 C C . ASP A 1 406 ? 5.762 -8.961 -35.312 1 91.5 406 ASP A C 1
ATOM 3207 O O . ASP A 1 406 ? 5.332 -8.062 -34.594 1 91.5 406 ASP A O 1
ATOM 3211 N N . SER A 1 407 ? 7.043 -9.344 -35.406 1 93.5 407 SER A N 1
ATOM 3212 C CA . SER A 1 407 ? 8.016 -8.586 -34.625 1 93.5 407 SER A CA 1
ATOM 3213 C C . SER A 1 407 ? 9.219 -8.188 -35.469 1 93.5 407 SER A C 1
ATOM 3215 O O . SER A 1 407 ? 9.5 -8.812 -36.5 1 93.5 407 SER A O 1
ATOM 3217 N N . ILE A 1 408 ? 9.812 -7.109 -35.062 1 93.62 408 ILE A N 1
ATOM 3218 C CA . ILE A 1 408 ? 11.039 -6.625 -35.656 1 93.62 408 ILE A CA 1
ATOM 3219 C C . ILE A 1 408 ? 12.25 -7.145 -34.906 1 93.62 408 ILE A C 1
ATOM 3221 O O . ILE A 1 408 ? 12.219 -7.223 -33.656 1 93.62 408 ILE A O 1
ATOM 3225 N N . TYR A 1 409 ? 13.219 -7.594 -35.594 1 94.81 409 TYR A N 1
ATOM 3226 C CA . TYR A 1 409 ? 14.5 -7.895 -34.969 1 94.81 409 TYR A CA 1
ATOM 3227 C C . TYR A 1 409 ? 15.594 -6.965 -35.469 1 94.81 409 TYR A C 1
ATOM 3229 O O . TYR A 1 409 ? 15.461 -6.379 -36.562 1 94.81 409 TYR A O 1
ATOM 3237 N N . ILE A 1 410 ? 16.578 -6.777 -34.688 1 96.06 410 ILE A N 1
ATOM 3238 C CA . ILE A 1 410 ? 17.734 -5.938 -35 1 96.06 410 ILE A CA 1
ATOM 3239 C C . ILE A 1 410 ? 19.016 -6.742 -34.875 1 96.06 410 ILE A C 1
ATOM 3241 O O . ILE A 1 410 ? 19.25 -7.379 -33.844 1 96.06 410 ILE A O 1
ATOM 3245 N N . SER A 1 411 ? 19.75 -6.719 -35.844 1 95.19 411 SER A N 1
ATOM 3246 C CA . SER A 1 411 ? 21.062 -7.348 -35.844 1 95.19 411 SER A CA 1
ATOM 3247 C C . SER A 1 411 ? 22.188 -6.309 -35.938 1 95.19 411 SER A C 1
ATOM 3249 O O . SER A 1 411 ? 22.188 -5.5 -36.875 1 95.19 411 SER A O 1
ATOM 3251 N N . VAL A 1 412 ? 23.062 -6.41 -35 1 95.75 412 VAL A N 1
ATOM 3252 C CA . VAL A 1 412 ? 24.141 -5.43 -34.969 1 95.75 412 VAL A CA 1
ATOM 3253 C C . VAL A 1 412 ? 25.484 -6.152 -34.875 1 95.75 412 VAL A C 1
ATOM 3255 O O . VAL A 1 412 ? 25.641 -7.094 -34.094 1 95.75 412 VAL A O 1
ATOM 3258 N N . ASN A 1 413 ? 26.391 -5.711 -35.688 1 94.31 413 ASN A N 1
ATOM 3259 C CA . ASN A 1 413 ? 27.781 -6.141 -35.625 1 94.31 413 ASN A CA 1
ATOM 3260 C C . ASN A 1 413 ? 28.719 -4.973 -35.344 1 94.31 413 ASN A C 1
ATOM 3262 O O . ASN A 1 413 ? 28.812 -4.039 -36.125 1 94.31 413 ASN A O 1
ATOM 3266 N N . VAL A 1 414 ? 29.375 -5.066 -34.219 1 94.62 414 VAL A N 1
ATOM 3267 C CA . VAL A 1 414 ? 30.281 -3.986 -33.844 1 94.62 414 VAL A CA 1
ATOM 3268 C C . VAL A 1 414 ? 31.719 -4.426 -34.094 1 94.62 414 VAL A C 1
ATOM 3270 O O . VAL A 1 414 ? 32.156 -5.461 -33.594 1 94.62 414 VAL A O 1
ATOM 3273 N N . LEU A 1 415 ? 32.375 -3.613 -34.844 1 93.62 415 LEU A N 1
ATOM 3274 C CA . LEU A 1 415 ? 33.781 -3.818 -35.125 1 93.62 415 LEU A CA 1
ATOM 3275 C C . LEU A 1 415 ? 34.625 -2.725 -34.5 1 93.62 415 LEU A C 1
ATOM 3277 O O . LEU A 1 415 ? 34.375 -1.536 -34.688 1 93.62 415 LEU A O 1
ATOM 3281 N N . THR A 1 416 ? 35.562 -3.191 -33.656 1 92.31 416 THR A N 1
ATOM 3282 C CA . THR A 1 416 ? 36.438 -2.209 -33.031 1 92.31 416 THR A CA 1
ATOM 3283 C C . THR A 1 416 ? 37.219 -1.409 -34.062 1 92.31 416 THR A C 1
ATOM 3285 O O . THR A 1 416 ? 37.312 -1.822 -35.219 1 92.31 416 THR A O 1
ATOM 3288 N N . GLU A 1 417 ? 37.688 -0.345 -33.656 1 88.44 417 GLU A N 1
ATOM 3289 C CA . GLU A 1 417 ? 38.438 0.527 -34.531 1 88.44 417 GLU A CA 1
ATOM 3290 C C . GLU A 1 417 ? 39.656 -0.191 -35.125 1 88.44 417 GLU A C 1
ATOM 3292 O O . GLU A 1 417 ? 40 0.023 -36.281 1 88.44 417 GLU A O 1
ATOM 3297 N N . SER A 1 418 ? 40.25 -1.021 -34.188 1 83.5 418 SER A N 1
ATOM 3298 C CA . SER A 1 418 ? 41.406 -1.772 -34.625 1 83.5 418 SER A CA 1
ATOM 3299 C C . SER A 1 418 ? 41.031 -2.873 -35.625 1 83.5 418 SER A C 1
ATOM 3301 O O . SER A 1 418 ? 41.875 -3.395 -36.344 1 83.5 418 SER A O 1
ATOM 3303 N N . GLY A 1 419 ? 39.75 -3.217 -35.688 1 82 419 GLY A N 1
ATOM 3304 C CA . GLY A 1 419 ? 39.281 -4.309 -36.531 1 82 419 GLY A CA 1
ATOM 3305 C C . GLY A 1 419 ? 39.625 -5.68 -35.969 1 82 419 GLY A C 1
ATOM 3306 O O . GLY A 1 419 ? 39.375 -6.699 -36.625 1 82 419 GLY A O 1
ATOM 3307 N N . SER A 1 420 ? 40.156 -5.73 -34.812 1 80.88 420 SER A N 1
ATOM 3308 C CA . SER A 1 420 ? 40.656 -6.977 -34.219 1 80.88 420 SER A CA 1
ATOM 3309 C C . SER A 1 420 ? 39.531 -7.781 -33.594 1 80.88 420 SER A C 1
ATOM 3311 O O . SER A 1 420 ? 39.594 -9.008 -33.5 1 80.88 420 SER A O 1
ATOM 3313 N N . GLU A 1 421 ? 38.531 -7.043 -33.188 1 86.44 421 GLU A N 1
ATOM 3314 C CA . GLU A 1 421 ? 37.469 -7.742 -32.469 1 86.44 421 GLU A CA 1
ATOM 3315 C C . GLU A 1 421 ? 36.094 -7.379 -33.062 1 86.44 421 GLU A C 1
ATOM 3317 O O . GLU A 1 421 ? 35.844 -6.227 -33.438 1 86.44 421 GLU A O 1
ATOM 3322 N N . MET A 1 422 ? 35.281 -8.422 -33.219 1 87.88 422 MET A N 1
ATOM 3323 C CA . MET A 1 422 ? 33.906 -8.234 -33.656 1 87.88 422 MET A CA 1
ATOM 3324 C C . MET A 1 422 ? 32.938 -8.969 -32.75 1 87.88 422 MET A C 1
ATOM 3326 O O . MET A 1 422 ? 33.156 -10.133 -32.406 1 87.88 422 MET A O 1
ATOM 3330 N N . VAL A 1 423 ? 32.031 -8.234 -32.312 1 89.19 423 VAL A N 1
ATOM 3331 C CA . VAL A 1 423 ? 30.984 -8.836 -31.469 1 89.19 423 VAL A CA 1
ATOM 3332 C C . VAL A 1 423 ? 29.609 -8.594 -32.094 1 89.19 423 VAL A C 1
ATOM 3334 O O . VAL A 1 423 ? 29.344 -7.508 -32.594 1 89.19 423 VAL A O 1
ATOM 3337 N N . GLU A 1 424 ? 28.859 -9.625 -32.125 1 88.19 424 GLU A N 1
ATOM 3338 C CA . GLU A 1 424 ? 27.516 -9.547 -32.688 1 88.19 424 GLU A CA 1
ATOM 3339 C C . GLU A 1 424 ? 26.453 -9.555 -31.578 1 88.19 424 GLU A C 1
ATOM 3341 O O . GLU A 1 424 ? 26.641 -10.211 -30.547 1 88.19 424 GLU A O 1
ATOM 3346 N N . ALA A 1 425 ? 25.453 -8.766 -31.766 1 90.06 425 ALA A N 1
ATOM 3347 C CA . ALA A 1 425 ? 24.312 -8.734 -30.859 1 90.06 425 ALA A CA 1
ATOM 3348 C C . ALA A 1 425 ? 23 -8.648 -31.625 1 90.06 425 ALA A C 1
ATOM 3350 O O . ALA A 1 425 ? 22.953 -8.07 -32.719 1 90.06 425 ALA A O 1
ATOM 3351 N N . GLU A 1 426 ? 22.047 -9.266 -31.109 1 90.5 426 GLU A N 1
ATOM 3352 C CA . GLU A 1 426 ? 20.734 -9.258 -31.734 1 90.5 426 GLU A CA 1
ATOM 3353 C C . GLU A 1 426 ? 19.641 -8.961 -30.703 1 90.5 426 GLU A C 1
ATOM 3355 O O . GLU A 1 426 ? 19.703 -9.445 -29.578 1 90.5 426 GLU A O 1
ATOM 3360 N N . ARG A 1 427 ? 18.781 -8.117 -31.109 1 91.5 427 ARG A N 1
ATOM 3361 C CA . ARG A 1 427 ? 17.594 -7.84 -30.297 1 91.5 427 ARG A CA 1
ATOM 3362 C C . ARG A 1 427 ? 16.328 -8.258 -31.031 1 91.5 427 ARG A C 1
ATOM 3364 O O . ARG A 1 427 ? 16.094 -7.855 -32.188 1 91.5 427 ARG A O 1
ATOM 3371 N N . ARG A 1 428 ? 15.633 -9.102 -30.406 1 88.69 428 ARG A N 1
ATOM 3372 C CA . ARG A 1 428 ? 14.375 -9.578 -30.969 1 88.69 428 ARG A CA 1
ATOM 3373 C C . ARG A 1 428 ? 13.188 -9.125 -30.125 1 88.69 428 ARG A C 1
ATOM 3375 O O . ARG A 1 428 ? 13.359 -8.461 -29.109 1 88.69 428 ARG A O 1
ATOM 3382 N N . GLY A 1 429 ? 11.977 -9.336 -30.656 1 87.12 429 GLY A N 1
ATOM 3383 C CA . GLY A 1 429 ? 10.773 -9.188 -29.844 1 87.12 429 GLY A CA 1
ATOM 3384 C C . GLY A 1 429 ? 10.18 -7.793 -29.922 1 87.12 429 GLY A C 1
ATOM 3385 O O . GLY A 1 429 ? 9.422 -7.391 -29.031 1 87.12 429 GLY A O 1
ATOM 3386 N N . ILE A 1 430 ? 10.562 -6.961 -30.812 1 91.5 430 ILE A N 1
ATOM 3387 C CA . ILE A 1 430 ? 9.922 -5.664 -31 1 91.5 430 ILE A CA 1
ATOM 3388 C C . ILE A 1 430 ? 8.617 -5.836 -31.781 1 91.5 430 ILE A C 1
ATOM 3390 O O . ILE A 1 430 ? 8.617 -5.812 -33 1 91.5 430 ILE A O 1
ATOM 3394 N N . GLN A 1 431 ? 7.582 -5.898 -31.125 1 91.06 431 GLN A N 1
ATOM 3395 C CA . GLN A 1 431 ? 6.293 -6.25 -31.719 1 91.06 431 GLN A CA 1
ATOM 3396 C C . GLN A 1 431 ? 5.742 -5.109 -32.562 1 91.06 431 GLN A C 1
ATOM 3398 O O . GLN A 1 431 ? 5.883 -3.938 -32.219 1 91.06 431 GLN A O 1
ATOM 3403 N N . ILE A 1 432 ? 5.207 -5.461 -33.688 1 91.5 432 ILE A N 1
ATOM 3404 C CA . ILE A 1 432 ? 4.484 -4.512 -34.531 1 91.5 432 ILE A CA 1
ATOM 3405 C C . ILE A 1 432 ? 3.012 -4.484 -34.125 1 91.5 432 ILE A C 1
ATOM 3407 O O . ILE A 1 432 ? 2.295 -5.473 -34.281 1 91.5 432 ILE A O 1
ATOM 3411 N N . VAL A 1 433 ? 2.646 -3.402 -33.531 1 90 433 VAL A N 1
ATOM 3412 C CA . VAL A 1 433 ? 1.335 -3.381 -32.906 1 90 433 VAL A CA 1
ATOM 3413 C C . VAL A 1 433 ? 0.572 -2.129 -33.344 1 90 433 VAL A C 1
ATOM 3415 O O . VAL A 1 433 ? 1.15 -1.213 -33.938 1 90 433 VAL A O 1
ATOM 3418 N N . THR A 1 434 ? -0.757 -2.17 -33.062 1 87.56 434 THR A N 1
ATOM 3419 C CA . THR A 1 434 ? -1.595 -0.994 -33.25 1 87.56 434 THR A CA 1
ATOM 3420 C C . THR A 1 434 ? -1.785 -0.233 -31.953 1 87.56 434 THR A C 1
ATOM 3422 O O . THR A 1 434 ? -2.221 0.92 -31.953 1 87.56 434 THR A O 1
ATOM 3425 N N . SER A 1 435 ? -1.545 -0.926 -30.875 1 88.19 435 SER A N 1
ATOM 3426 C CA . SER A 1 435 ? -1.527 -0.325 -29.547 1 88.19 435 SER A CA 1
ATOM 3427 C C . SER A 1 435 ? -0.331 -0.813 -28.734 1 88.19 435 SER A C 1
ATOM 3429 O O . SER A 1 435 ? 0.037 -1.987 -28.812 1 88.19 435 SER A O 1
ATOM 3431 N N . PRO A 1 436 ? 0.243 0.094 -28.031 1 89.62 436 PRO A N 1
ATOM 3432 C CA . PRO A 1 436 ? 1.387 -0.331 -27.219 1 89.62 436 PRO A CA 1
ATOM 3433 C C . PRO A 1 436 ? 0.971 -1.105 -25.969 1 89.62 436 PRO A C 1
ATOM 3435 O O . PRO A 1 436 ? 1.827 -1.591 -25.234 1 89.62 436 PRO A O 1
ATOM 3438 N N . TYR A 1 437 ? -0.326 -1.153 -25.828 1 93.5 437 TYR A N 1
ATOM 3439 C CA . TYR A 1 437 ? -0.801 -1.856 -24.641 1 93.5 437 TYR A CA 1
ATOM 3440 C C . TYR A 1 437 ? -1.714 -3.016 -25.016 1 93.5 437 TYR A C 1
ATOM 3442 O O . TYR A 1 437 ? -2.297 -3.023 -26.109 1 93.5 437 TYR A O 1
ATOM 3450 N N . THR A 1 438 ? -1.702 -4.012 -24.203 1 91.75 438 THR A N 1
ATOM 3451 C CA . THR A 1 438 ? -2.684 -5.086 -24.281 1 91.75 438 THR A CA 1
ATOM 3452 C C . THR A 1 438 ? -3.412 -5.25 -22.953 1 91.75 438 THR A C 1
ATOM 3454 O O . THR A 1 438 ? -2.779 -5.406 -21.906 1 91.75 438 THR A O 1
ATOM 3457 N N . ILE A 1 439 ? -4.754 -5.215 -23.047 1 94.75 439 ILE A N 1
ATOM 3458 C CA . ILE A 1 439 ? -5.57 -5.352 -21.844 1 94.75 439 ILE A CA 1
ATOM 3459 C C . ILE A 1 439 ? -6.07 -6.793 -21.719 1 94.75 439 ILE A C 1
ATOM 3461 O O . ILE A 1 439 ? -6.488 -7.395 -22.703 1 94.75 439 ILE A O 1
ATOM 3465 N N . ARG A 1 440 ? -5.965 -7.297 -20.516 1 93.19 440 ARG A N 1
ATOM 3466 C CA . ARG A 1 440 ? -6.551 -8.594 -20.203 1 93.19 440 ARG A CA 1
ATOM 3467 C C . ARG A 1 440 ? -7.289 -8.547 -18.875 1 93.19 440 ARG A C 1
ATOM 3469 O O . ARG A 1 440 ? -6.855 -7.863 -17.938 1 93.19 440 ARG A O 1
ATOM 3476 N N . PHE A 1 441 ? -8.422 -9.242 -18.797 1 91.19 441 PHE A N 1
ATOM 3477 C CA . PHE A 1 441 ? -9.141 -9.391 -17.547 1 91.19 441 PHE A CA 1
ATOM 3478 C C . PHE A 1 441 ? -8.656 -10.625 -16.797 1 91.19 441 PHE A C 1
ATOM 3480 O O . PHE A 1 441 ? -9.305 -11.68 -16.828 1 91.19 441 PHE A O 1
ATOM 3487 N N . GLU A 1 442 ? -7.48 -10.375 -16.156 1 80.62 442 GLU A N 1
ATOM 3488 C CA . GLU A 1 442 ? -6.922 -11.484 -15.398 1 80.62 442 GLU A CA 1
ATOM 3489 C C . GLU A 1 442 ? -7.465 -11.5 -13.969 1 80.62 442 GLU A C 1
ATOM 3491 O O . GLU A 1 442 ? -7.461 -10.469 -13.289 1 80.62 442 GLU A O 1
ATOM 3496 N N . ARG A 1 443 ? -8.117 -12.562 -13.523 1 79.75 443 ARG A N 1
ATOM 3497 C CA . ARG A 1 443 ? -8.562 -12.789 -12.156 1 79.75 443 ARG A CA 1
ATOM 3498 C C . ARG A 1 443 ? -9.844 -12 -11.852 1 79.75 443 ARG A C 1
ATOM 3500 O O . ARG A 1 443 ? -10.086 -11.617 -10.711 1 79.75 443 ARG A O 1
ATOM 3507 N N . THR A 1 444 ? -10.445 -11.414 -12.828 1 90.5 444 THR A N 1
ATOM 3508 C CA . THR A 1 444 ? -11.781 -10.867 -12.664 1 90.5 444 THR A CA 1
ATOM 3509 C C . THR A 1 444 ? -12.82 -11.977 -12.633 1 90.5 444 THR A C 1
ATOM 3511 O O . THR A 1 444 ? -12.797 -12.883 -13.469 1 90.5 444 THR A O 1
ATOM 3514 N N . ALA A 1 445 ? -13.688 -11.883 -11.719 1 90.12 445 ALA A N 1
ATOM 3515 C CA . ALA A 1 445 ? -14.75 -12.891 -11.602 1 90.12 445 ALA A CA 1
ATOM 3516 C C . ALA A 1 445 ? -15.703 -12.812 -12.789 1 90.12 445 ALA A C 1
ATOM 3518 O O . ALA A 1 445 ? -15.836 -11.766 -13.422 1 90.12 445 ALA A O 1
ATOM 3519 N N . HIS A 1 446 ? -16.406 -13.914 -13.078 1 91.62 446 HIS A N 1
ATOM 3520 C CA . HIS A 1 446 ? -17.344 -13.969 -14.195 1 91.62 446 HIS A CA 1
ATOM 3521 C C . HIS A 1 446 ? -18.781 -13.781 -13.719 1 91.62 446 HIS A C 1
ATOM 3523 O O . HIS A 1 446 ? -19.688 -13.625 -14.531 1 91.62 446 HIS A O 1
ATOM 3529 N N . PHE A 1 447 ? -18.891 -13.789 -12.453 1 93.56 447 PHE A N 1
ATOM 3530 C CA . PHE A 1 447 ? -20.203 -13.625 -11.859 1 93.56 447 PHE A CA 1
ATOM 3531 C C . PHE A 1 447 ? -20.203 -12.5 -10.836 1 93.56 447 PHE A C 1
ATOM 3533 O O . PHE A 1 447 ? -19.25 -12.336 -10.086 1 93.56 447 PHE A O 1
ATOM 3540 N N . TYR A 1 448 ? -21.203 -11.695 -10.891 1 92.12 448 TYR A N 1
ATOM 3541 C CA . TYR A 1 448 ? -21.312 -10.594 -9.938 1 92.12 448 TYR A CA 1
ATOM 3542 C C . TYR A 1 448 ? -22.594 -10.719 -9.117 1 92.12 448 TYR A C 1
ATOM 3544 O O . TYR A 1 448 ? -23.5 -11.469 -9.484 1 92.12 448 TYR A O 1
ATOM 3552 N N . LYS A 1 449 ? -22.672 -10.117 -8.016 1 91.56 449 LYS A N 1
ATOM 3553 C CA . LYS A 1 449 ? -23.875 -10.023 -7.18 1 91.56 449 LYS A CA 1
ATOM 3554 C C . LYS A 1 449 ? -24.609 -8.711 -7.434 1 91.56 449 LYS A C 1
ATOM 3556 O O . LYS A 1 449 ? -24.094 -7.633 -7.125 1 91.56 449 LYS A O 1
ATOM 3561 N N . PRO A 1 450 ? -25.797 -8.82 -7.852 1 88.81 450 PRO A N 1
ATOM 3562 C CA . PRO A 1 450 ? -26.547 -7.605 -8.188 1 88.81 450 PRO A CA 1
ATOM 3563 C C . PRO A 1 450 ? -26.688 -6.648 -7.012 1 88.81 450 PRO A C 1
ATOM 3565 O O . PRO A 1 450 ? -26.984 -7.082 -5.891 1 88.81 450 PRO A O 1
ATOM 3568 N N . GLY A 1 451 ? -26.469 -5.418 -7.281 1 86.31 451 GLY A N 1
ATOM 3569 C CA . GLY A 1 451 ? -26.641 -4.391 -6.27 1 86.31 451 GLY A CA 1
ATOM 3570 C C . GLY A 1 451 ? -25.406 -4.211 -5.395 1 86.31 451 GLY A C 1
ATOM 3571 O O . GLY A 1 451 ? -25.422 -3.406 -4.461 1 86.31 451 GLY A O 1
ATOM 3572 N N . MET A 1 452 ? -24.422 -5.023 -5.695 1 88.81 452 MET A N 1
ATOM 3573 C CA . MET A 1 452 ? -23.172 -4.938 -4.949 1 88.81 452 MET A CA 1
ATOM 3574 C C . MET A 1 452 ? -22.016 -4.52 -5.855 1 88.81 452 MET A C 1
ATOM 3576 O O . MET A 1 452 ? -22.094 -4.699 -7.074 1 88.81 452 MET A O 1
ATOM 3580 N N . PRO A 1 453 ? -21.016 -3.969 -5.281 1 89.69 453 PRO A N 1
ATOM 3581 C CA . PRO A 1 453 ? -19.875 -3.615 -6.129 1 89.69 453 PRO A CA 1
ATOM 3582 C C . PRO A 1 453 ? -19.203 -4.836 -6.754 1 89.69 453 PRO A C 1
ATOM 3584 O O . PRO A 1 453 ? -19.156 -5.902 -6.133 1 89.69 453 PRO A O 1
ATOM 3587 N N . PHE A 1 454 ? -18.797 -4.66 -7.977 1 90.69 454 PHE A N 1
ATOM 3588 C CA . PHE A 1 454 ? -18.094 -5.695 -8.727 1 90.69 454 PHE A CA 1
ATOM 3589 C C . PHE A 1 454 ? -16.641 -5.316 -8.945 1 90.69 454 PHE A C 1
ATOM 3591 O O . PHE A 1 454 ? -16.344 -4.258 -9.5 1 90.69 454 PHE A O 1
ATOM 3598 N N . ASP A 1 455 ? -15.727 -6.172 -8.438 1 89.06 455 ASP A N 1
ATOM 3599 C CA . ASP A 1 455 ? -14.297 -5.91 -8.586 1 89.06 455 ASP A CA 1
ATOM 3600 C C . ASP A 1 455 ? -13.812 -6.309 -9.977 1 89.06 455 ASP A C 1
ATOM 3602 O O . ASP A 1 455 ? -13.898 -7.477 -10.367 1 89.06 455 ASP A O 1
ATOM 3606 N N . VAL A 1 456 ? -13.242 -5.363 -10.656 1 90.75 456 VAL A N 1
ATOM 3607 C CA . VAL A 1 456 ? -12.688 -5.613 -11.977 1 90.75 456 VAL A CA 1
ATOM 3608 C C . VAL A 1 456 ? -11.164 -5.465 -11.938 1 90.75 456 VAL A C 1
ATOM 3610 O O . VAL A 1 456 ? -10.648 -4.375 -11.664 1 90.75 456 VAL A O 1
ATOM 3613 N N . ALA A 1 457 ? -10.516 -6.562 -12.125 1 89.25 457 ALA A N 1
ATOM 3614 C CA . ALA A 1 457 ? -9.055 -6.547 -12.219 1 89.25 457 ALA A CA 1
ATOM 3615 C C . ALA A 1 457 ? -8.602 -6.57 -13.68 1 89.25 457 ALA A C 1
ATOM 3617 O O . ALA A 1 457 ? -8.984 -7.457 -14.438 1 89.25 457 ALA A O 1
ATOM 3618 N N . VAL A 1 458 ? -7.793 -5.57 -14.016 1 92.06 458 VAL A N 1
ATOM 3619 C CA . VAL A 1 458 ? -7.312 -5.449 -15.391 1 92.06 458 VAL A CA 1
ATOM 3620 C C . VAL A 1 458 ? -5.785 -5.52 -15.414 1 92.06 458 VAL A C 1
ATOM 3622 O O . VAL A 1 458 ? -5.113 -4.82 -14.648 1 92.06 458 VAL A O 1
ATOM 3625 N N . LEU A 1 459 ? -5.289 -6.402 -16.219 1 92.94 459 LEU A N 1
ATOM 3626 C CA . LEU A 1 459 ? -3.855 -6.48 -16.484 1 92.94 459 LEU A CA 1
ATOM 3627 C C . LEU A 1 459 ? -3.502 -5.797 -17.797 1 92.94 459 LEU A C 1
ATOM 3629 O O . LEU A 1 459 ? -4.074 -6.117 -18.844 1 92.94 459 LEU A O 1
ATOM 3633 N N . VAL A 1 460 ? -2.641 -4.828 -17.688 1 95 460 VAL A N 1
ATOM 3634 C CA . VAL A 1 460 ? -2.129 -4.16 -18.875 1 95 460 VAL A CA 1
ATOM 3635 C C . VAL A 1 460 ? -0.673 -4.562 -19.109 1 95 460 VAL A C 1
ATOM 3637 O O . VAL A 1 460 ? 0.153 -4.48 -18.203 1 95 460 VAL A O 1
ATOM 3640 N N . THR A 1 461 ? -0.4 -5.023 -20.281 1 92.94 461 THR A N 1
ATOM 3641 C CA . THR A 1 461 ? 0.962 -5.426 -20.625 1 92.94 461 THR A CA 1
ATOM 3642 C C . THR A 1 461 ? 1.465 -4.66 -21.844 1 92.94 461 THR A C 1
ATOM 3644 O O . THR A 1 461 ? 0.669 -4.164 -22.641 1 92.94 461 THR A O 1
ATOM 3647 N N . ASN A 1 462 ? 2.773 -4.617 -21.859 1 89.56 462 ASN A N 1
ATOM 3648 C CA . ASN A 1 462 ? 3.422 -4.156 -23.078 1 89.56 462 ASN A CA 1
ATOM 3649 C C . ASN A 1 462 ? 3.338 -5.199 -24.188 1 89.56 462 ASN A C 1
ATOM 3651 O O . ASN A 1 462 ? 2.934 -6.34 -23.953 1 89.56 462 ASN A O 1
ATOM 3655 N N . PRO A 1 463 ? 3.629 -4.859 -25.375 1 84.31 463 PRO A N 1
ATOM 3656 C CA . PRO A 1 463 ? 3.547 -5.824 -26.469 1 84.31 463 PRO A CA 1
ATOM 3657 C C . PRO A 1 463 ? 4.438 -7.043 -26.25 1 84.31 463 PRO A C 1
ATOM 3659 O O . PRO A 1 463 ? 4.141 -8.133 -26.75 1 84.31 463 PRO A O 1
ATOM 3662 N N . ASP A 1 464 ? 5.477 -6.844 -25.438 1 77.94 464 ASP A N 1
ATOM 3663 C CA . ASP A 1 464 ? 6.379 -7.965 -25.203 1 77.94 464 ASP A CA 1
ATOM 3664 C C . ASP A 1 464 ? 5.871 -8.844 -24.062 1 77.94 464 ASP A C 1
ATOM 3666 O O . ASP A 1 464 ? 6.504 -9.836 -23.703 1 77.94 464 ASP A O 1
ATOM 3670 N N . GLY A 1 465 ? 4.828 -8.375 -23.484 1 83.06 465 GLY A N 1
ATOM 3671 C CA . GLY A 1 465 ? 4.23 -9.195 -22.453 1 83.06 465 GLY A CA 1
ATOM 3672 C C . GLY A 1 465 ? 4.594 -8.734 -21.047 1 83.06 465 GLY A C 1
ATOM 3673 O O . GLY A 1 465 ? 4.047 -9.227 -20.062 1 83.06 465 GLY A O 1
ATOM 3674 N N . THR A 1 466 ? 5.539 -7.828 -21.031 1 84.88 466 THR A N 1
ATOM 3675 C CA . THR A 1 466 ? 5.914 -7.32 -19.719 1 84.88 466 THR A CA 1
ATOM 3676 C C . THR A 1 466 ? 4.82 -6.414 -19.156 1 84.88 466 THR A C 1
ATOM 3678 O O . THR A 1 466 ? 4.117 -5.738 -19.906 1 84.88 466 THR A O 1
ATOM 3681 N N . PRO A 1 467 ? 4.688 -6.402 -17.828 1 90.12 467 PRO A N 1
ATOM 3682 C CA . PRO A 1 467 ? 3.652 -5.555 -17.234 1 90.12 467 PRO A CA 1
ATOM 3683 C C . PRO A 1 467 ? 3.895 -4.07 -17.469 1 90.12 467 PRO A C 1
ATOM 3685 O O . PRO A 1 467 ? 5.039 -3.613 -17.453 1 90.12 467 PRO A O 1
ATOM 3688 N N . ALA A 1 468 ? 2.814 -3.402 -17.812 1 91.88 468 ALA A N 1
ATOM 3689 C CA . ALA A 1 468 ? 2.879 -1.957 -18 1 91.88 468 ALA A CA 1
ATOM 3690 C C . ALA A 1 468 ? 2.398 -1.211 -16.766 1 91.88 468 ALA A C 1
ATOM 3692 O O . ALA A 1 468 ? 1.208 -1.232 -16.438 1 91.88 468 ALA A O 1
ATOM 3693 N N . GLY A 1 469 ? 3.279 -0.5 -16.125 1 88.81 469 GLY A N 1
ATOM 3694 C CA . GLY A 1 469 ? 2.918 0.272 -14.953 1 88.81 469 GLY A CA 1
ATOM 3695 C C . GLY A 1 469 ? 2.557 1.71 -15.273 1 88.81 469 GLY A C 1
ATOM 3696 O O . GLY A 1 469 ? 2.93 2.232 -16.328 1 88.81 469 GLY A O 1
ATOM 3697 N N . ASN A 1 470 ? 1.716 2.326 -14.398 1 87.62 470 ASN A N 1
ATOM 3698 C CA . ASN A 1 470 ? 1.366 3.742 -14.438 1 87.62 470 ASN A CA 1
ATOM 3699 C C . ASN A 1 470 ? 0.536 4.082 -15.672 1 87.62 470 ASN A C 1
ATOM 3701 O O . ASN A 1 470 ? 0.761 5.105 -16.312 1 87.62 470 ASN A O 1
ATOM 3705 N N . VAL A 1 471 ? -0.285 3.188 -16.078 1 91.19 471 VAL A N 1
ATOM 3706 C CA . VAL A 1 471 ? -1.211 3.418 -17.172 1 91.19 471 VAL A CA 1
ATOM 3707 C C . VAL A 1 471 ? -2.631 3.578 -16.641 1 91.19 471 VAL A C 1
ATOM 3709 O O . VAL A 1 471 ? -3.129 2.709 -15.922 1 91.19 471 VAL A O 1
ATOM 3712 N N . GLU A 1 472 ? -3.244 4.645 -16.984 1 91.94 472 GLU A N 1
ATOM 3713 C CA . GLU A 1 472 ? -4.629 4.848 -16.578 1 91.94 472 GLU A CA 1
ATOM 3714 C C . GLU A 1 472 ? -5.586 4.004 -17.406 1 91.94 472 GLU A C 1
ATOM 3716 O O . GLU A 1 472 ? -5.445 3.92 -18.625 1 91.94 472 GLU A O 1
ATOM 3721 N N . VAL A 1 473 ? -6.453 3.379 -16.75 1 93.12 473 VAL A N 1
ATOM 3722 C CA . VAL A 1 473 ? -7.465 2.557 -17.406 1 93.12 473 VAL A CA 1
ATOM 3723 C C . VAL A 1 473 ? -8.859 3.043 -17.016 1 93.12 473 VAL A C 1
ATOM 3725 O O . VAL A 1 473 ? -9.172 3.18 -15.836 1 93.12 473 VAL A O 1
ATOM 3728 N N . LYS A 1 474 ? -9.656 3.273 -18.047 1 93.25 474 LYS A N 1
ATOM 3729 C CA . LYS A 1 474 ? -11.047 3.674 -17.828 1 93.25 474 LYS A CA 1
ATOM 3730 C C . LYS A 1 474 ? -11.992 2.49 -18 1 93.25 474 LYS A C 1
ATOM 3732 O O . LYS A 1 474 ? -11.852 1.702 -18.938 1 93.25 474 LYS A O 1
ATOM 3737 N N . ILE A 1 475 ? -12.859 2.395 -17.047 1 93.25 475 ILE A N 1
ATOM 3738 C CA . ILE A 1 475 ? -13.812 1.291 -17.062 1 93.25 475 ILE A CA 1
ATOM 3739 C C . ILE A 1 475 ? -15.219 1.831 -17.297 1 93.25 475 ILE A C 1
ATOM 3741 O O . ILE A 1 475 ? -15.625 2.816 -16.672 1 93.25 475 ILE A O 1
ATOM 3745 N N . THR A 1 476 ? -15.922 1.282 -18.219 1 91.44 476 THR A N 1
ATOM 3746 C CA . THR A 1 476 ? -17.328 1.59 -18.484 1 91.44 476 THR A CA 1
ATOM 3747 C C . THR A 1 476 ? -18.188 0.345 -18.328 1 91.44 476 THR A C 1
ATOM 3749 O O . THR A 1 476 ? -17.812 -0.744 -18.766 1 91.44 476 THR A O 1
ATOM 3752 N N . PRO A 1 477 ? -19.312 0.413 -17.641 1 86.69 477 PRO A N 1
ATOM 3753 C CA . PRO A 1 477 ? -20.062 1.595 -17.203 1 86.69 477 PRO A CA 1
ATOM 3754 C C . PRO A 1 477 ? -19.562 2.152 -15.867 1 86.69 477 PRO A C 1
ATOM 3756 O O . PRO A 1 477 ? -18.75 1.518 -15.195 1 86.69 477 PRO A O 1
ATOM 3759 N N . GLY A 1 478 ? -20.078 3.402 -15.352 1 78.12 478 GLY A N 1
ATOM 3760 C CA . GLY A 1 478 ? -19.828 4.016 -14.055 1 78.12 478 GLY A CA 1
ATOM 3761 C C . GLY A 1 478 ? -18.703 5.035 -14.078 1 78.12 478 GLY A C 1
ATOM 3762 O O . GLY A 1 478 ? -18.516 5.777 -13.117 1 78.12 478 GLY A O 1
ATOM 3763 N N . ASP A 1 479 ? -17.969 5.105 -15.125 1 78.56 479 ASP A N 1
ATOM 3764 C CA . ASP A 1 479 ? -16.906 6.094 -15.289 1 78.56 479 ASP A CA 1
ATOM 3765 C C . ASP A 1 479 ? -15.836 5.934 -14.219 1 78.56 479 ASP A C 1
ATOM 3767 O O . ASP A 1 479 ? -15.406 6.918 -13.609 1 78.56 479 ASP A O 1
ATOM 3771 N N . SER A 1 480 ? -15.555 4.801 -13.867 1 84.88 480 SER A N 1
ATOM 3772 C CA . SER A 1 480 ? -14.477 4.543 -12.914 1 84.88 480 SER A CA 1
ATOM 3773 C C . SER A 1 480 ? -13.141 4.387 -13.633 1 84.88 480 SER A C 1
ATOM 3775 O O . SER A 1 480 ? -13.094 4.027 -14.805 1 84.88 480 SER A O 1
ATOM 3777 N N . SER A 1 481 ? -12.094 4.859 -13 1 88.38 481 SER A N 1
ATOM 3778 C CA . SER A 1 481 ? -10.758 4.727 -13.586 1 88.38 481 SER A CA 1
ATOM 3779 C C . SER A 1 481 ? -9.742 4.281 -12.547 1 88.38 481 SER A C 1
ATOM 3781 O O . SER A 1 481 ? -9.969 4.418 -11.344 1 88.38 481 SER A O 1
ATOM 3783 N N . GLY A 1 482 ? -8.766 3.576 -13.023 1 86.88 482 GLY A N 1
ATOM 3784 C CA . GLY A 1 482 ? -7.641 3.148 -12.203 1 86.88 482 GLY A CA 1
ATOM 3785 C C . GLY A 1 482 ? -6.305 3.26 -12.914 1 86.88 482 GLY A C 1
ATOM 3786 O O . GLY A 1 482 ? -6.258 3.396 -14.141 1 86.88 482 GLY A O 1
ATOM 3787 N N . VAL A 1 483 ? -5.23 3.322 -12.141 1 88.25 483 VAL A N 1
ATOM 3788 C CA . VAL A 1 483 ? -3.879 3.363 -12.688 1 88.25 483 VAL A CA 1
ATOM 3789 C C . VAL A 1 483 ? -3.143 2.068 -12.352 1 88.25 483 VAL A C 1
ATOM 3791 O O . VAL A 1 483 ? -3.152 1.624 -11.203 1 88.25 483 VAL A O 1
ATOM 3794 N N . THR A 1 484 ? -2.535 1.528 -13.312 1 89.88 484 THR A N 1
ATOM 3795 C CA . THR A 1 484 ? -1.862 0.25 -13.117 1 89.88 484 THR A CA 1
ATOM 3796 C C . THR A 1 484 ? -0.633 0.419 -12.227 1 89.88 484 THR A C 1
ATOM 3798 O O . THR A 1 484 ? 0.077 1.423 -12.328 1 89.88 484 THR A O 1
ATOM 3801 N N . LYS A 1 485 ? -0.42 -0.567 -11.445 1 83.69 485 LYS A N 1
ATOM 3802 C CA . LYS A 1 485 ? 0.792 -0.653 -10.633 1 83.69 485 LYS A CA 1
ATOM 3803 C C . LYS A 1 485 ? 1.948 -1.243 -11.438 1 83.69 485 LYS A C 1
ATOM 3805 O O . LYS A 1 485 ? 1.783 -1.593 -12.609 1 83.69 485 LYS A O 1
ATOM 3810 N N . PRO A 1 486 ? 3.16 -1.326 -10.82 1 82.38 486 PRO A N 1
ATOM 3811 C CA . PRO A 1 486 ? 4.312 -1.861 -11.555 1 82.38 486 PRO A CA 1
ATOM 3812 C C . PRO A 1 486 ? 4.078 -3.283 -12.062 1 82.38 486 PRO A C 1
ATOM 3814 O O . PRO A 1 486 ? 4.684 -3.697 -13.055 1 82.38 486 PRO A O 1
ATOM 3817 N N . ASN A 1 487 ? 3.234 -3.975 -11.445 1 82 487 ASN A N 1
ATOM 3818 C CA . ASN A 1 487 ? 2.93 -5.328 -11.898 1 82 487 ASN A CA 1
ATOM 3819 C C . ASN A 1 487 ? 1.916 -5.32 -13.047 1 82 487 ASN A C 1
ATOM 3821 O O . ASN A 1 487 ? 1.512 -6.379 -13.523 1 82 487 ASN A O 1
ATOM 3825 N N . GLY A 1 488 ? 1.485 -4.148 -13.438 1 90.12 488 GLY A N 1
ATOM 3826 C CA . GLY A 1 488 ? 0.598 -3.982 -14.578 1 90.12 488 GLY A CA 1
ATOM 3827 C C . GLY A 1 488 ? -0.868 -4.141 -14.219 1 90.12 488 GLY A C 1
ATOM 3828 O O . GLY A 1 488 ? -1.735 -4.082 -15.094 1 90.12 488 GLY A O 1
ATOM 3829 N N . ILE A 1 489 ? -1.169 -4.336 -12.945 1 88.56 489 ILE A N 1
ATOM 3830 C CA . ILE A 1 489 ? -2.541 -4.645 -12.555 1 88.56 489 ILE A CA 1
ATOM 3831 C C . ILE A 1 489 ? -3.178 -3.42 -11.906 1 88.56 489 ILE A C 1
ATOM 3833 O O . ILE A 1 489 ? -2.527 -2.709 -11.133 1 88.56 489 ILE A O 1
ATOM 3837 N N . THR A 1 490 ? -4.402 -3.137 -12.242 1 87.25 490 THR A N 1
ATOM 3838 C CA . THR A 1 490 ? -5.246 -2.186 -11.523 1 87.25 490 THR A CA 1
ATOM 3839 C C . THR A 1 490 ? -6.594 -2.811 -11.18 1 87.25 490 THR A C 1
ATOM 3841 O O . THR A 1 490 ? -7.098 -3.66 -11.914 1 87.25 490 THR A O 1
ATOM 3844 N N . LYS A 1 491 ? -7.039 -2.502 -10.055 1 86.12 491 LYS A N 1
ATOM 3845 C CA . LYS A 1 491 ? -8.344 -2.986 -9.602 1 86.12 491 LYS A CA 1
ATOM 3846 C C . LYS A 1 491 ? -9.328 -1.834 -9.43 1 86.12 491 LYS A C 1
ATOM 3848 O O . LYS A 1 491 ? -9.016 -0.843 -8.766 1 86.12 491 LYS A O 1
ATOM 3853 N N . VAL A 1 492 ? -10.469 -1.986 -10.094 1 87.5 492 VAL A N 1
ATOM 3854 C CA . VAL A 1 492 ? -11.492 -0.947 -10.031 1 87.5 492 VAL A CA 1
ATOM 3855 C C . VAL A 1 492 ? -12.844 -1.57 -9.68 1 87.5 492 VAL A C 1
ATOM 3857 O O . VAL A 1 492 ? -13.164 -2.67 -10.141 1 87.5 492 VAL A O 1
ATOM 3860 N N . LYS A 1 493 ? -13.578 -0.893 -8.852 1 89.06 493 LYS A N 1
ATOM 3861 C CA . LYS A 1 493 ? -14.906 -1.373 -8.484 1 89.06 493 LYS A CA 1
ATOM 3862 C C . LYS A 1 493 ? -15.977 -0.737 -9.367 1 89.06 493 LYS A C 1
ATOM 3864 O O . LYS A 1 493 ? -15.922 0.46 -9.656 1 89.06 493 LYS A O 1
ATOM 3869 N N . VAL A 1 494 ? -16.875 -1.543 -9.844 1 90.5 494 VAL A N 1
ATOM 3870 C CA . VAL A 1 494 ? -18.016 -1.087 -10.625 1 90.5 494 VAL A CA 1
ATOM 3871 C C . VAL A 1 494 ? -19.312 -1.386 -9.867 1 90.5 494 VAL A C 1
ATOM 3873 O O . VAL A 1 494 ? -19.547 -2.521 -9.453 1 90.5 494 VAL A O 1
ATOM 3876 N N . ASN A 1 495 ? -20.109 -0.392 -9.688 1 90.5 495 ASN A N 1
ATOM 3877 C CA . ASN A 1 495 ? -21.391 -0.599 -9.047 1 90.5 495 ASN A CA 1
ATOM 3878 C C . ASN A 1 495 ? -22.391 -1.263 -9.992 1 90.5 495 ASN A C 1
ATOM 3880 O O . ASN A 1 495 ? -22.531 -0.844 -11.141 1 90.5 495 ASN A O 1
ATOM 3884 N N . THR A 1 496 ? -23 -2.297 -9.555 1 90.31 496 THR A N 1
ATOM 3885 C CA . THR A 1 496 ? -23.953 -3.021 -10.391 1 90.31 496 THR A CA 1
ATOM 3886 C C . THR A 1 496 ? -25.391 -2.654 -10.031 1 90.31 496 THR A C 1
ATOM 3888 O O . THR A 1 496 ? -25.703 -2.424 -8.859 1 90.31 496 THR A O 1
ATOM 3891 N N . PRO A 1 497 ? -26.172 -2.576 -11.086 1 85.38 497 PRO A N 1
ATOM 3892 C CA . PRO A 1 497 ? -27.594 -2.348 -10.781 1 85.38 497 PRO A CA 1
ATOM 3893 C C . PRO A 1 497 ? -28.219 -3.516 -10.031 1 85.38 497 PRO A C 1
ATOM 3895 O O . PRO A 1 497 ? -27.797 -4.66 -10.188 1 85.38 497 PRO A O 1
ATOM 3898 N N . GLY A 1 498 ? -29.234 -3.299 -9.25 1 80.56 498 GLY A N 1
ATOM 3899 C CA . GLY A 1 498 ? -29.875 -4.316 -8.43 1 80.56 498 GLY A CA 1
ATOM 3900 C C . GLY A 1 498 ? -30.656 -5.336 -9.234 1 80.56 498 GLY A C 1
ATOM 3901 O O . GLY A 1 498 ? -30.891 -6.449 -8.758 1 80.56 498 GLY A O 1
ATOM 3902 N N . ASP A 1 499 ? -31.031 -5.008 -10.43 1 79.81 499 ASP A N 1
ATOM 3903 C CA . ASP A 1 499 ? -31.953 -5.887 -11.156 1 79.81 499 ASP A CA 1
ATOM 3904 C C . ASP A 1 499 ? -31.328 -6.355 -12.469 1 79.81 499 ASP A C 1
ATOM 3906 O O . ASP A 1 499 ? -32 -7.004 -13.281 1 79.81 499 ASP A O 1
ATOM 3910 N N . SER A 1 500 ? -30.125 -6.312 -12.648 1 83.44 500 SER A N 1
ATOM 3911 C CA . SER A 1 500 ? -29.516 -6.664 -13.93 1 83.44 500 SER A CA 1
ATOM 3912 C C . SER A 1 500 ? -29.047 -8.117 -13.945 1 83.44 500 SER A C 1
ATOM 3914 O O . SER A 1 500 ? -28.578 -8.633 -12.922 1 83.44 500 SER A O 1
ATOM 3916 N N . ARG A 1 501 ? -29.234 -8.852 -15.117 1 88.75 501 ARG A N 1
ATOM 3917 C CA . ARG A 1 501 ? -28.844 -10.25 -15.266 1 88.75 501 ARG A CA 1
ATOM 3918 C C . ARG A 1 501 ? -27.438 -10.375 -15.828 1 88.75 501 ARG A C 1
ATOM 3920 O O . ARG A 1 501 ? -26.797 -11.43 -15.719 1 88.75 501 ARG A O 1
ATOM 3927 N N . SER A 1 502 ? -27.062 -9.352 -16.531 1 93.19 502 SER A N 1
ATOM 3928 C CA . SER A 1 502 ? -25.703 -9.336 -17.078 1 93.19 502 SER A CA 1
ATOM 3929 C C . SER A 1 502 ? -25.109 -7.938 -17.031 1 93.19 502 SER A C 1
ATOM 3931 O O . SER A 1 502 ? -25.828 -6.949 -16.891 1 93.19 502 SER A O 1
ATOM 3933 N N . LEU A 1 503 ? -23.891 -7.871 -16.922 1 92.38 503 LEU A N 1
ATOM 3934 C CA . LEU A 1 503 ? -23.141 -6.621 -16.859 1 92.38 503 LEU A CA 1
ATOM 3935 C C . LEU A 1 503 ? -21.969 -6.633 -17.859 1 92.38 503 LEU A C 1
ATOM 3937 O O . LEU A 1 503 ? -21.078 -7.469 -17.75 1 92.38 503 LEU A O 1
ATOM 3941 N N . THR A 1 504 ? -22.062 -5.801 -18.875 1 94.62 504 THR A N 1
ATOM 3942 C CA . THR A 1 504 ? -20.984 -5.672 -19.828 1 94.62 504 THR A CA 1
ATOM 3943 C C . THR A 1 504 ? -20 -4.57 -19.422 1 94.62 504 THR A C 1
ATOM 3945 O O . THR A 1 504 ? -20.406 -3.416 -19.25 1 94.62 504 THR A O 1
ATOM 3948 N N . ILE A 1 505 ? -18.797 -4.949 -19.25 1 94.25 505 ILE A N 1
ATOM 3949 C CA . ILE A 1 505 ? -17.766 -4.039 -18.781 1 94.25 505 ILE A CA 1
ATOM 3950 C C . ILE A 1 505 ? -16.719 -3.842 -19.875 1 94.25 505 ILE A C 1
ATOM 3952 O O . ILE A 1 505 ? -16.25 -4.812 -20.469 1 94.25 505 ILE A O 1
ATOM 3956 N N . THR A 1 506 ? -16.375 -2.67 -20.156 1 95.75 506 THR A N 1
ATOM 3957 C CA . THR A 1 506 ? -15.328 -2.348 -21.109 1 95.75 506 THR A CA 1
ATOM 3958 C C . THR A 1 506 ? -14.195 -1.587 -20.438 1 95.75 506 THR A C 1
ATOM 3960 O O . THR A 1 506 ? -14.43 -0.596 -19.75 1 95.75 506 THR A O 1
ATOM 3963 N N . ALA A 1 507 ? -13.008 -2.135 -20.594 1 95 507 ALA A N 1
ATOM 3964 C CA . ALA A 1 507 ? -11.797 -1.466 -20.125 1 95 507 ALA A CA 1
ATOM 3965 C C . ALA A 1 507 ? -11.023 -0.838 -21.281 1 95 507 ALA A C 1
ATOM 3967 O O . ALA A 1 507 ? -10.836 -1.469 -22.312 1 95 507 ALA A O 1
ATOM 3968 N N . LYS A 1 508 ? -10.641 0.421 -21.109 1 95.56 508 LYS A N 1
ATOM 3969 C CA . LYS A 1 508 ? -9.891 1.15 -22.125 1 95.56 508 LYS A CA 1
ATOM 3970 C C . LYS A 1 508 ? -8.719 1.913 -21.516 1 95.56 508 LYS A C 1
ATOM 3972 O O . LYS A 1 508 ? -8.875 2.578 -20.484 1 95.56 508 LYS A O 1
ATOM 3977 N N . THR A 1 509 ? -7.562 1.716 -22.156 1 95.56 509 THR A N 1
ATOM 3978 C CA . THR A 1 509 ? -6.426 2.5 -21.672 1 95.56 509 THR A CA 1
ATOM 3979 C C . THR A 1 509 ? -6.633 3.982 -21.984 1 95.56 509 THR A C 1
ATOM 3981 O O . THR A 1 509 ? -7.301 4.34 -22.953 1 95.56 509 THR A O 1
ATOM 3984 N N . ASN A 1 510 ? -6.176 4.773 -21.047 1 92.88 510 ASN A N 1
ATOM 3985 C CA . ASN A 1 510 ? -6.25 6.223 -21.203 1 92.88 510 ASN A CA 1
ATOM 3986 C C . ASN A 1 510 ? -4.895 6.883 -20.969 1 92.88 510 ASN A C 1
ATOM 3988 O O . ASN A 1 510 ? -4.738 7.672 -20.031 1 92.88 510 ASN A O 1
ATOM 3992 N N . ASP A 1 511 ? -4.035 6.578 -21.859 1 89.31 511 ASP A N 1
ATOM 3993 C CA . ASP A 1 511 ? -2.709 7.191 -21.828 1 89.31 511 ASP A CA 1
ATOM 3994 C C . ASP A 1 511 ? -2.707 8.531 -22.578 1 89.31 511 ASP A C 1
ATOM 3996 O O . ASP A 1 511 ? -3.012 8.586 -23.766 1 89.31 511 ASP A O 1
ATOM 4000 N N . GLU A 1 512 ? -2.371 9.594 -21.938 1 84.88 512 GLU A N 1
ATOM 4001 C CA . GLU A 1 512 ? -2.412 10.945 -22.5 1 84.88 512 GLU A CA 1
ATOM 4002 C C . GLU A 1 512 ? -1.453 11.086 -23.672 1 84.88 512 GLU A C 1
ATOM 4004 O O . GLU A 1 512 ? -1.668 11.914 -24.562 1 84.88 512 GLU A O 1
ATOM 4009 N N . GLY A 1 513 ? -0.435 10.297 -23.766 1 80.31 513 GLY A N 1
ATOM 4010 C CA . GLY A 1 513 ? 0.543 10.367 -24.844 1 80.31 513 GLY A CA 1
ATOM 4011 C C . GLY A 1 513 ? 0.107 9.633 -26.094 1 80.31 513 GLY A C 1
ATOM 4012 O O . GLY A 1 513 ? 0.791 9.688 -27.109 1 80.31 513 GLY A O 1
ATOM 4013 N N . LEU A 1 514 ? -1.064 9.016 -26.031 1 86.19 514 LEU A N 1
ATOM 4014 C CA . LEU A 1 514 ? -1.556 8.227 -27.156 1 86.19 514 LEU A CA 1
ATOM 4015 C C . LEU A 1 514 ? -2.869 8.797 -27.672 1 86.19 514 LEU A C 1
ATOM 4017 O O . LEU A 1 514 ? -3.621 9.43 -26.938 1 86.19 514 LEU A O 1
ATOM 4021 N N . THR A 1 515 ? -3.08 8.586 -28.938 1 85.81 515 THR A N 1
ATOM 4022 C CA . THR A 1 515 ? -4.363 8.945 -29.531 1 85.81 515 THR A CA 1
ATOM 4023 C C . THR A 1 515 ? -5.441 7.93 -29.141 1 85.81 515 THR A C 1
ATOM 4025 O O . THR A 1 515 ? -5.129 6.848 -28.641 1 85.81 515 THR A O 1
ATOM 4028 N N . SER A 1 516 ? -6.652 8.227 -29.328 1 86.56 516 SER A N 1
ATOM 4029 C CA . SER A 1 516 ? -7.766 7.352 -28.969 1 86.56 516 SER A CA 1
ATOM 4030 C C . SER A 1 516 ? -7.684 6.027 -29.719 1 86.56 516 SER A C 1
ATOM 4032 O O . SER A 1 516 ? -8.062 4.98 -29.188 1 86.56 516 SER A O 1
ATOM 4034 N N . GLU A 1 517 ? -7.105 6.066 -30.953 1 83.56 517 GLU A N 1
ATOM 4035 C CA . GLU A 1 517 ? -7.016 4.863 -31.766 1 83.56 517 GLU A CA 1
ATOM 4036 C C . GLU A 1 517 ? -5.895 3.947 -31.281 1 83.56 517 GLU A C 1
ATOM 4038 O O . GLU A 1 517 ? -5.949 2.732 -31.469 1 83.56 517 GLU A O 1
ATOM 4043 N N . GLN A 1 518 ? -5.016 4.559 -30.609 1 86.69 518 GLN A N 1
ATOM 4044 C CA . GLN A 1 518 ? -3.859 3.799 -30.156 1 86.69 518 GLN A CA 1
ATOM 4045 C C . GLN A 1 518 ? -4.137 3.127 -28.812 1 86.69 518 GLN A C 1
ATOM 4047 O O . GLN A 1 518 ? -3.391 2.24 -28.391 1 86.69 518 GLN A O 1
ATOM 4052 N N . GLN A 1 519 ? -5.223 3.561 -28.25 1 92.62 519 GLN A N 1
ATOM 4053 C CA . GLN A 1 519 ? -5.562 2.959 -26.969 1 92.62 519 GLN A CA 1
ATOM 4054 C C . GLN A 1 519 ? -6.113 1.547 -27.156 1 92.62 519 GLN A C 1
ATOM 4056 O O . GLN A 1 519 ? -6.715 1.236 -28.188 1 92.62 519 GLN A O 1
ATOM 4061 N N . ASP A 1 520 ? -5.828 0.701 -26.297 1 92.06 520 ASP A N 1
ATOM 4062 C CA . ASP A 1 520 ? -6.402 -0.64 -26.328 1 92.06 520 ASP A CA 1
ATOM 4063 C C . ASP A 1 520 ? -7.719 -0.694 -25.562 1 92.06 520 ASP A C 1
ATOM 4065 O O . ASP A 1 520 ? -7.965 0.131 -24.688 1 92.06 520 ASP A O 1
ATOM 4069 N N . SER A 1 521 ? -8.586 -1.521 -26.031 1 94.56 521 SER A N 1
ATOM 4070 C CA . SER A 1 521 ? -9.883 -1.706 -25.391 1 94.56 521 SER A CA 1
ATOM 4071 C C . SER A 1 521 ? -10.312 -3.172 -25.406 1 94.56 521 SER A C 1
ATOM 4073 O O . SER A 1 521 ? -10.07 -3.879 -26.391 1 94.56 521 SER A O 1
ATOM 4075 N N . LYS A 1 522 ? -10.758 -3.66 -24.297 1 94.62 522 LYS A N 1
ATOM 4076 C CA . LYS A 1 522 ? -11.273 -5.02 -24.172 1 94.62 522 LYS A CA 1
ATOM 4077 C C . LYS A 1 522 ? -12.594 -5.035 -23.406 1 94.62 522 LYS A C 1
ATOM 4079 O O . LYS A 1 522 ? -12.805 -4.23 -22.5 1 94.62 522 LYS A O 1
ATOM 4084 N N . THR A 1 523 ? -13.516 -5.953 -23.812 1 95.25 523 THR A N 1
ATOM 4085 C CA . THR A 1 523 ? -14.828 -6.035 -23.172 1 95.25 523 THR A CA 1
ATOM 4086 C C . THR A 1 523 ? -15.047 -7.414 -22.562 1 95.25 523 THR A C 1
ATOM 4088 O O . THR A 1 523 ? -14.617 -8.422 -23.125 1 95.25 523 THR A O 1
ATOM 4091 N N . LEU A 1 524 ? -15.594 -7.441 -21.375 1 93.56 524 LEU A N 1
ATOM 4092 C CA . LEU A 1 524 ? -15.984 -8.648 -20.656 1 93.56 524 LEU A CA 1
ATOM 4093 C C . LEU A 1 524 ? -17.453 -8.57 -20.219 1 93.56 524 LEU A C 1
ATOM 4095 O O . LEU A 1 524 ? -17.922 -7.516 -19.797 1 93.56 524 LEU A O 1
ATOM 4099 N N . THR A 1 525 ? -18.156 -9.625 -20.375 1 94.25 525 THR A N 1
ATOM 4100 C CA . THR A 1 525 ? -19.531 -9.688 -19.891 1 94.25 525 THR A CA 1
ATOM 4101 C C . THR A 1 525 ? -19.641 -10.617 -18.688 1 94.25 525 THR A C 1
ATOM 4103 O O . THR A 1 525 ? -19.375 -11.82 -18.812 1 94.25 525 THR A O 1
ATOM 4106 N N . ALA A 1 526 ? -19.969 -10.125 -17.578 1 93.56 526 ALA A N 1
ATOM 4107 C CA . ALA A 1 526 ? -20.188 -10.898 -16.359 1 93.56 526 ALA A CA 1
ATOM 4108 C C . ALA A 1 526 ? -21.656 -11.234 -16.188 1 93.56 526 ALA A C 1
ATOM 4110 O O . ALA A 1 526 ? -22.531 -10.445 -16.562 1 93.56 526 ALA A O 1
ATOM 4111 N N . GLN A 1 527 ? -21.938 -12.422 -15.617 1 94.75 527 GLN A N 1
ATOM 4112 C CA . GLN A 1 527 ? -23.312 -12.859 -15.367 1 94.75 527 GLN A CA 1
ATOM 4113 C C . GLN A 1 527 ? -23.688 -12.695 -13.898 1 94.75 527 GLN A C 1
ATOM 4115 O O . GLN A 1 527 ? -22.812 -12.719 -13.031 1 94.75 527 GLN A O 1
ATOM 4120 N N . ALA A 1 528 ? -24.953 -12.484 -13.672 1 94.12 528 ALA A N 1
ATOM 4121 C CA . ALA A 1 528 ? -25.422 -12.328 -12.297 1 94.12 528 ALA A CA 1
ATOM 4122 C C . ALA A 1 528 ? -25.359 -13.648 -11.539 1 94.12 528 ALA A C 1
ATOM 4124 O O . ALA A 1 528 ? -25.672 -14.703 -12.094 1 94.12 528 ALA A O 1
ATOM 4125 N N . TYR A 1 529 ? -24.891 -13.578 -10.32 1 94 529 TYR A N 1
ATOM 4126 C CA . TYR A 1 529 ? -24.953 -14.688 -9.375 1 94 529 TYR A CA 1
ATOM 4127 C C . TYR A 1 529 ? -26.391 -15.195 -9.219 1 94 529 TYR A C 1
ATOM 4129 O O . TYR A 1 529 ? -27.328 -14.398 -9.125 1 94 529 TYR A O 1
ATOM 4137 N N . GLN A 1 530 ? -26.516 -16.531 -9.25 1 93.25 530 GLN A N 1
ATOM 4138 C CA . GLN A 1 530 ? -27.844 -17.125 -9.109 1 93.25 530 GLN A CA 1
ATOM 4139 C C . GLN A 1 530 ? -28.062 -17.641 -7.688 1 93.25 530 GLN A C 1
ATOM 4141 O O . GLN A 1 530 ? -27.469 -18.641 -7.293 1 93.25 530 GLN A O 1
ATOM 4146 N N . SER A 1 531 ? -28.938 -16.969 -6.953 1 92.25 531 SER A N 1
ATOM 4147 C CA . SER A 1 531 ? -29.266 -17.453 -5.613 1 92.25 531 SER A CA 1
ATOM 4148 C C . SER A 1 531 ? -30.203 -18.641 -5.672 1 92.25 531 SER A C 1
ATOM 4150 O O . SER A 1 531 ? -30.938 -18.828 -6.652 1 92.25 531 SER A O 1
ATOM 4152 N N . ILE A 1 532 ? -30.172 -19.453 -4.676 1 91.44 532 ILE A N 1
ATOM 4153 C CA . ILE A 1 532 ? -31.016 -20.625 -4.641 1 91.44 532 ILE A CA 1
ATOM 4154 C C . ILE A 1 532 ? -32.5 -20.219 -4.66 1 91.44 532 ILE A C 1
ATOM 4156 O O . ILE A 1 532 ? -32.906 -19.375 -3.865 1 91.44 532 ILE A O 1
ATOM 4160 N N . ALA A 1 533 ? -33.25 -20.719 -5.551 1 90.38 533 ALA A N 1
ATOM 4161 C CA . ALA A 1 533 ? -34.688 -20.469 -5.688 1 90.38 533 ALA A CA 1
ATOM 4162 C C . ALA A 1 533 ? -34.969 -18.969 -5.707 1 90.38 533 ALA A C 1
ATOM 4164 O O . ALA A 1 533 ? -35.969 -18.516 -5.117 1 90.38 533 ALA A O 1
ATOM 4165 N N . ASN A 1 534 ? -34.031 -18.219 -6.219 1 89.88 534 ASN A N 1
ATOM 4166 C CA . ASN A 1 534 ? -34.156 -16.766 -6.336 1 89.88 534 ASN A CA 1
ATOM 4167 C C . ASN A 1 534 ? -34.406 -16.109 -4.98 1 89.88 534 ASN A C 1
ATOM 4169 O O . ASN A 1 534 ? -35.281 -15.25 -4.855 1 89.88 534 ASN A O 1
ATOM 4173 N N . SER A 1 535 ? -33.75 -16.594 -3.965 1 91.88 535 SER A N 1
ATOM 4174 C CA . SER A 1 535 ? -33.906 -16.062 -2.611 1 91.88 535 SER A CA 1
ATOM 4175 C C . SER A 1 535 ? -33.406 -14.633 -2.508 1 91.88 535 SER A C 1
ATOM 4177 O O . SER A 1 535 ? -33.781 -13.898 -1.592 1 91.88 535 SER A O 1
ATOM 4179 N N . GLN A 1 536 ? -32.5 -14.211 -3.371 1 90.44 536 GLN A N 1
ATOM 4180 C CA . GLN A 1 536 ? -31.906 -12.883 -3.404 1 90.44 536 GLN A CA 1
ATOM 4181 C C . GLN A 1 536 ? -31.062 -12.641 -2.156 1 90.44 536 GLN A C 1
ATOM 4183 O O . GLN A 1 536 ? -30.922 -11.5 -1.711 1 90.44 536 GLN A O 1
ATOM 4188 N N . ASN A 1 537 ? -30.625 -13.805 -1.489 1 92.5 537 ASN A N 1
ATOM 4189 C CA . ASN A 1 537 ? -29.609 -13.703 -0.433 1 92.5 537 ASN A CA 1
ATOM 4190 C C . ASN A 1 537 ? -28.203 -13.688 -1.002 1 92.5 537 ASN A C 1
ATOM 4192 O O . ASN A 1 537 ? -27.812 -14.578 -1.76 1 92.5 537 ASN A O 1
ATOM 4196 N N . TYR A 1 538 ? -27.484 -12.602 -0.637 1 92 538 TYR A N 1
ATOM 4197 C CA . TYR A 1 538 ? -26.156 -12.438 -1.197 1 92 538 TYR A CA 1
ATOM 4198 C C . TYR A 1 538 ? -25.125 -12.219 -0.096 1 92 538 TYR A C 1
ATOM 4200 O O . TYR A 1 538 ? -25.484 -11.891 1.038 1 92 538 TYR A O 1
ATOM 4208 N N . LEU A 1 539 ? -23.938 -12.516 -0.356 1 93.75 539 LEU A N 1
ATOM 4209 C CA . LEU A 1 539 ? -22.75 -12.164 0.422 1 93.75 539 LEU A CA 1
ATOM 4210 C C . LEU A 1 539 ? -21.672 -11.562 -0.472 1 93.75 539 LEU A C 1
ATOM 4212 O O . LEU A 1 539 ? -21.375 -12.109 -1.54 1 93.75 539 LEU A O 1
ATOM 4216 N N . HIS A 1 540 ? -21.266 -10.406 -0.11 1 93 540 HIS A N 1
ATOM 4217 C CA . HIS A 1 540 ? -20.188 -9.773 -0.855 1 93 540 HIS A CA 1
ATOM 4218 C C . HIS A 1 540 ? -18.953 -9.57 0.024 1 93 540 HIS A C 1
ATOM 4220 O O . HIS A 1 540 ? -19.062 -9.039 1.133 1 93 540 HIS A O 1
ATOM 4226 N N . ILE A 1 541 ? -17.859 -10.047 -0.545 1 94 541 ILE A N 1
ATOM 4227 C CA . ILE A 1 541 ? -16.594 -9.859 0.156 1 94 541 ILE A CA 1
ATOM 4228 C C . ILE A 1 541 ? -15.797 -8.727 -0.49 1 94 541 ILE A C 1
ATOM 4230 O O . ILE A 1 541 ? -15.516 -8.766 -1.69 1 94 541 ILE A O 1
ATOM 4234 N N . GLY A 1 542 ? -15.523 -7.719 0.314 1 89.62 542 GLY A N 1
ATOM 4235 C CA . GLY A 1 542 ? -14.727 -6.605 -0.181 1 89.62 542 GLY A CA 1
ATOM 4236 C C . GLY A 1 542 ? -13.328 -6.562 0.413 1 89.62 542 GLY A C 1
ATOM 4237 O O . GLY A 1 542 ? -13.172 -6.492 1.633 1 89.62 542 GLY A O 1
ATOM 4238 N N . ILE A 1 543 ? -12.32 -6.664 -0.479 1 86.88 543 ILE A N 1
ATOM 4239 C CA . ILE A 1 543 ? -10.922 -6.457 -0.118 1 86.88 543 ILE A CA 1
ATOM 4240 C C . ILE A 1 543 ? -10.305 -5.414 -1.043 1 86.88 543 ILE A C 1
ATOM 4242 O O . ILE A 1 543 ? -10.242 -5.609 -2.258 1 86.88 543 ILE A O 1
ATOM 4246 N N . ASP A 1 544 ? -9.859 -4.32 -0.602 1 74.75 544 ASP A N 1
ATOM 4247 C CA . ASP A 1 544 ? -9.547 -3.178 -1.455 1 74.75 544 ASP A CA 1
ATOM 4248 C C . ASP A 1 544 ? -8.094 -3.219 -1.919 1 74.75 544 ASP A C 1
ATOM 4250 O O . ASP A 1 544 ? -7.766 -2.721 -2.998 1 74.75 544 ASP A O 1
ATOM 4254 N N . SER A 1 545 ? -7.191 -3.9 -1.298 1 70.94 545 SER A N 1
ATOM 4255 C CA . SER A 1 545 ? -5.801 -3.871 -1.738 1 70.94 545 SER A CA 1
ATOM 4256 C C . SER A 1 545 ? -5.566 -4.836 -2.895 1 70.94 545 SER A C 1
ATOM 4258 O O . SER A 1 545 ? -6.035 -5.977 -2.863 1 70.94 545 SER A O 1
ATOM 4260 N N . PRO A 1 546 ? -4.883 -4.258 -3.934 1 65.88 546 PRO A N 1
ATOM 4261 C CA . PRO A 1 546 ? -4.547 -5.168 -5.031 1 65.88 546 PRO A CA 1
ATOM 4262 C C . PRO A 1 546 ? -3.484 -6.195 -4.645 1 65.88 546 PRO A C 1
ATOM 4264 O O . PRO A 1 546 ? -3.387 -7.254 -5.273 1 65.88 546 PRO A O 1
ATOM 4267 N N . GLU A 1 547 ? -2.674 -5.812 -3.74 1 79.94 547 GLU A N 1
ATOM 4268 C CA . GLU A 1 547 ? -1.601 -6.707 -3.324 1 79.94 547 GLU A CA 1
ATOM 4269 C C . GLU A 1 547 ? -1.194 -6.449 -1.877 1 79.94 547 GLU A C 1
ATOM 4271 O O . GLU A 1 547 ? -1.111 -5.297 -1.446 1 79.94 547 GLU A O 1
ATOM 4276 N N . PHE A 1 548 ? -1.004 -7.566 -1.127 1 86.12 548 PHE A N 1
ATOM 4277 C CA . PHE A 1 548 ? -0.575 -7.457 0.262 1 86.12 548 PHE A CA 1
ATOM 4278 C C . PHE A 1 548 ? 0.855 -7.961 0.427 1 86.12 548 PHE A C 1
ATOM 4280 O O . PHE A 1 548 ? 1.383 -8.648 -0.45 1 86.12 548 PHE A O 1
ATOM 4287 N N . GLU A 1 549 ? 1.518 -7.523 1.496 1 84.75 549 GLU A N 1
ATOM 4288 C CA . GLU A 1 549 ? 2.811 -8.055 1.914 1 84.75 549 GLU A CA 1
ATOM 4289 C C . GLU A 1 549 ? 2.697 -8.805 3.236 1 84.75 549 GLU A C 1
ATOM 4291 O O . GLU A 1 549 ? 1.759 -8.586 4.004 1 84.75 549 GLU A O 1
ATOM 4296 N N . ILE A 1 550 ? 3.631 -9.695 3.379 1 83.88 550 ILE A N 1
ATOM 4297 C CA . ILE A 1 550 ? 3.658 -10.414 4.648 1 83.88 550 ILE A CA 1
ATOM 4298 C C . ILE A 1 550 ? 3.752 -9.414 5.801 1 83.88 550 ILE A C 1
ATOM 4300 O O . ILE A 1 550 ? 4.539 -8.469 5.75 1 83.88 550 ILE A O 1
ATOM 4304 N N . GLY A 1 551 ? 2.922 -9.617 6.762 1 77.38 551 GLY A N 1
ATOM 4305 C CA . GLY A 1 551 ? 2.92 -8.719 7.906 1 77.38 551 GLY A CA 1
ATOM 4306 C C . GLY A 1 551 ? 1.813 -7.688 7.852 1 77.38 551 GLY A C 1
ATOM 4307 O O . GLY A 1 551 ? 1.448 -7.105 8.875 1 77.38 551 GLY A O 1
ATOM 4308 N N . ASP A 1 552 ? 1.325 -7.48 6.676 1 81.19 552 ASP A N 1
ATOM 4309 C CA . ASP A 1 552 ? 0.182 -6.582 6.543 1 81.19 552 ASP A CA 1
ATOM 4310 C C . ASP A 1 552 ? -1.058 -7.168 7.215 1 81.19 552 ASP A C 1
ATOM 4312 O O . ASP A 1 552 ? -1.112 -8.367 7.488 1 81.19 552 ASP A O 1
ATOM 4316 N N . THR A 1 553 ? -1.937 -6.289 7.559 1 82.12 553 THR A N 1
ATOM 4317 C CA . THR A 1 553 ? -3.26 -6.707 8.008 1 82.12 553 THR A CA 1
ATOM 4318 C C . THR A 1 553 ? -4.324 -6.34 6.977 1 82.12 553 THR A C 1
ATOM 4320 O O . THR A 1 553 ? -4.57 -5.156 6.73 1 82.12 553 THR A O 1
ATOM 4323 N N . ALA A 1 554 ? -4.875 -7.34 6.418 1 87.5 554 ALA A N 1
ATOM 4324 C CA . ALA A 1 554 ? -5.93 -7.117 5.434 1 87.5 554 ALA A CA 1
ATOM 4325 C C . ALA A 1 554 ? -7.281 -6.926 6.109 1 87.5 554 ALA A C 1
ATOM 4327 O O . ALA A 1 554 ? -7.625 -7.656 7.047 1 87.5 554 ALA A O 1
ATOM 4328 N N . THR A 1 555 ? -7.98 -5.926 5.703 1 87.75 555 THR A N 1
ATOM 4329 C CA . THR A 1 555 ? -9.359 -5.754 6.148 1 87.75 555 THR A CA 1
ATOM 4330 C C . THR A 1 555 ? -10.328 -6.41 5.176 1 87.75 555 THR A C 1
ATOM 4332 O O . THR A 1 555 ? -10.359 -6.066 3.992 1 87.75 555 THR A O 1
ATOM 4335 N N . VAL A 1 556 ? -11.062 -7.344 5.66 1 92.25 556 VAL A N 1
ATOM 4336 C CA . VAL A 1 556 ? -12.062 -8.039 4.855 1 92.25 556 VAL A CA 1
ATOM 4337 C C . VAL A 1 556 ? -13.461 -7.57 5.242 1 92.25 556 VAL A C 1
ATOM 4339 O O . VAL A 1 556 ? -13.898 -7.766 6.379 1 92.25 556 VAL A O 1
ATOM 4342 N N . ASN A 1 557 ? -14.133 -6.988 4.289 1 91.25 557 ASN A N 1
ATOM 4343 C CA . ASN A 1 557 ? -15.492 -6.523 4.531 1 91.25 557 ASN A CA 1
ATOM 4344 C C . ASN A 1 557 ? -16.531 -7.52 4.012 1 91.25 557 ASN A C 1
ATOM 4346 O O . ASN A 1 557 ? -16.469 -7.938 2.854 1 91.25 557 ASN A O 1
ATOM 4350 N N . LEU A 1 558 ? -17.375 -7.914 4.859 1 93.12 558 LEU A N 1
ATOM 4351 C CA . LEU A 1 558 ? -18.469 -8.812 4.512 1 93.12 558 LEU A CA 1
ATOM 4352 C C . LEU A 1 558 ? -19.797 -8.07 4.523 1 93.12 558 LEU A C 1
ATOM 4354 O O . LEU A 1 558 ? -20.203 -7.508 5.551 1 93.12 558 LEU A O 1
ATOM 4358 N N . TYR A 1 559 ? -20.453 -8.164 3.398 1 90 559 TYR A N 1
ATOM 4359 C CA . TYR A 1 559 ? -21.703 -7.422 3.238 1 90 559 TYR A CA 1
ATOM 4360 C C . TYR A 1 559 ? -22.828 -8.336 2.777 1 90 559 TYR A C 1
ATOM 4362 O O . TYR A 1 559 ? -22.672 -9.078 1.806 1 90 559 TYR A O 1
ATOM 4370 N N . THR A 1 560 ? -23.922 -8.25 3.439 1 89.12 560 THR A N 1
ATOM 4371 C CA . THR A 1 560 ? -25.047 -9.109 3.088 1 89.12 560 THR A CA 1
ATOM 4372 C C . THR A 1 560 ? -26.078 -8.328 2.275 1 89.12 560 THR A C 1
ATOM 4374 O O . THR A 1 560 ? -27.016 -8.914 1.735 1 89.12 560 THR A O 1
ATOM 4377 N N . GLY A 1 561 ? -25.844 -7.059 2.143 1 77.94 561 GLY A N 1
ATOM 4378 C CA . GLY A 1 561 ? -26.781 -6.254 1.375 1 77.94 561 GLY A CA 1
ATOM 4379 C C . GLY A 1 561 ? -28.188 -6.262 1.953 1 77.94 561 GLY A C 1
ATOM 4380 O O . GLY A 1 561 ? -28.359 -6.246 3.174 1 77.94 561 GLY A O 1
ATOM 4381 N N . LYS A 1 562 ? -29.172 -6.156 1.013 1 76.81 562 LYS A N 1
ATOM 4382 C CA . LYS A 1 562 ? -30.578 -6.172 1.407 1 76.81 562 LYS A CA 1
ATOM 4383 C C . LYS A 1 562 ? -31.141 -7.594 1.375 1 76.81 562 LYS A C 1
ATOM 4385 O O . LYS A 1 562 ? -32.281 -7.805 0.947 1 76.81 562 LYS A O 1
ATOM 4390 N N . SER A 1 563 ? -30.328 -8.523 1.822 1 82.44 563 SER A N 1
ATOM 4391 C CA . SER A 1 563 ? -30.75 -9.922 1.811 1 82.44 563 SER A CA 1
ATOM 4392 C C . SER A 1 563 ? -31.906 -10.164 2.771 1 82.44 563 SER A C 1
ATOM 4394 O O . SER A 1 563 ? -31.781 -9.961 3.979 1 82.44 563 SER A O 1
ATOM 4396 N N . PRO A 1 564 ? -32.969 -10.609 2.23 1 82 564 PRO A N 1
ATOM 4397 C CA . PRO A 1 564 ? -34.156 -10.75 3.061 1 82 564 PRO A CA 1
ATOM 4398 C C . PRO A 1 564 ? -34 -11.797 4.156 1 82 564 PRO A C 1
ATOM 4400 O O . PRO A 1 564 ? -34.625 -11.703 5.207 1 82 564 PRO A O 1
ATOM 4403 N N . GLY A 1 565 ? -33.156 -12.758 3.955 1 81.94 565 GLY A N 1
ATOM 4404 C CA . GLY A 1 565 ? -33.031 -13.852 4.91 1 81.94 565 GLY A CA 1
ATOM 4405 C C . GLY A 1 565 ? -32.031 -13.578 6.004 1 81.94 565 GLY A C 1
ATOM 4406 O O . GLY A 1 565 ? -31.875 -14.383 6.926 1 81.94 565 GLY A O 1
ATOM 4407 N N . VAL A 1 566 ? -31.516 -12.383 5.996 1 81.19 566 VAL A N 1
ATOM 4408 C CA . VAL A 1 566 ? -30.422 -12.109 6.926 1 81.19 566 VAL A CA 1
ATOM 4409 C C . VAL A 1 566 ? -31 -11.633 8.258 1 81.19 566 VAL A C 1
ATOM 4411 O O . VAL A 1 566 ? -31.828 -10.727 8.297 1 81.19 566 VAL A O 1
ATOM 4414 N N . THR A 1 567 ? -30.594 -12.273 9.273 1 82.31 567 THR A N 1
ATOM 4415 C CA . THR A 1 567 ? -30.844 -11.852 10.648 1 82.31 567 THR A CA 1
ATOM 4416 C C . THR A 1 567 ? -29.547 -11.742 11.438 1 82.31 567 THR A C 1
ATOM 4418 O O . THR A 1 567 ? -28.75 -10.82 11.203 1 82.31 567 THR A O 1
ATOM 4421 N N . ASN A 1 568 ? -29.297 -12.672 12.352 1 82.56 568 ASN A N 1
ATOM 4422 C CA . ASN A 1 568 ? -28.062 -12.656 13.117 1 82.56 568 ASN A CA 1
ATOM 4423 C C . ASN A 1 568 ? -27.281 -13.953 12.953 1 82.56 568 ASN A C 1
ATOM 4425 O O . ASN A 1 568 ? -26.781 -14.516 13.93 1 82.56 568 ASN A O 1
ATOM 4429 N N . GLN A 1 569 ? -27.219 -14.328 11.703 1 87.19 569 GLN A N 1
ATOM 4430 C CA . GLN A 1 569 ? -26.484 -15.562 11.43 1 87.19 569 GLN A CA 1
ATOM 4431 C C . GLN A 1 569 ? -24.984 -15.352 11.586 1 87.19 569 GLN A C 1
ATOM 4433 O O . GLN A 1 569 ? -24.453 -14.281 11.258 1 87.19 569 GLN A O 1
ATOM 4438 N N . ASP A 1 570 ? -24.344 -16.406 12.023 1 90.12 570 ASP A N 1
ATOM 4439 C CA . ASP A 1 570 ? -22.875 -16.391 12.055 1 90.12 570 ASP A CA 1
ATOM 4440 C C . ASP A 1 570 ? -22.297 -16.5 10.648 1 90.12 570 ASP A C 1
ATOM 4442 O O . ASP A 1 570 ? -22.969 -17.016 9.742 1 90.12 570 ASP A O 1
ATOM 4446 N N . VAL A 1 571 ? -21.156 -15.977 10.531 1 93.81 571 VAL A N 1
ATOM 4447 C CA . VAL A 1 571 ? -20.453 -16.109 9.266 1 93.81 571 VAL A CA 1
ATOM 4448 C C . VAL A 1 571 ? -19.172 -16.922 9.453 1 93.81 571 VAL A C 1
ATOM 4450 O O . VAL A 1 571 ? -18.359 -16.625 10.336 1 93.81 571 VAL A O 1
ATOM 4453 N N . THR A 1 572 ? -19.047 -17.969 8.711 1 96.38 572 THR A N 1
ATOM 4454 C CA . THR A 1 572 ? -17.828 -18.766 8.695 1 96.38 572 THR A CA 1
ATOM 4455 C C . THR A 1 572 ? -16.922 -18.359 7.543 1 96.38 572 THR A C 1
ATOM 4457 O O . THR A 1 572 ? -17.391 -18.031 6.457 1 96.38 572 THR A O 1
ATOM 4460 N N . TYR A 1 573 ? -15.648 -18.344 7.793 1 96.94 573 TYR A N 1
ATOM 4461 C CA . TYR A 1 573 ? -14.719 -18.016 6.715 1 96.94 573 TYR A CA 1
ATOM 4462 C C . TYR A 1 573 ? -13.555 -19 6.695 1 96.94 573 TYR A C 1
ATOM 4464 O O . TYR A 1 573 ? -13.242 -19.625 7.715 1 96.94 573 TYR A O 1
ATOM 4472 N N . MET A 1 574 ? -12.984 -19.172 5.547 1 97.56 574 MET A N 1
ATOM 4473 C CA . MET A 1 574 ? -11.812 -20.016 5.316 1 97.56 574 MET A CA 1
ATOM 4474 C C . MET A 1 574 ? -10.805 -19.312 4.414 1 97.56 574 MET A C 1
ATOM 4476 O O . MET A 1 574 ? -11.195 -18.562 3.512 1 97.56 574 MET A O 1
ATOM 4480 N N . ILE A 1 575 ? -9.617 -19.578 4.695 1 96.56 575 ILE A N 1
ATOM 4481 C CA . ILE A 1 575 ? -8.523 -19.094 3.852 1 96.56 575 ILE A CA 1
ATOM 4482 C C . ILE A 1 575 ? -7.844 -20.266 3.16 1 96.56 575 ILE A C 1
ATOM 4484 O O . ILE A 1 575 ? -7.367 -21.188 3.82 1 96.56 575 ILE A O 1
ATOM 4488 N N . LEU A 1 576 ? -7.855 -20.156 1.85 1 94.94 576 LEU A N 1
ATOM 4489 C CA . LEU A 1 576 ? -7.223 -21.203 1.053 1 94.94 576 LEU A CA 1
ATOM 4490 C C . LEU A 1 576 ? -5.965 -20.688 0.369 1 94.94 576 LEU A C 1
ATOM 4492 O O . LEU A 1 576 ? -5.957 -19.562 -0.15 1 94.94 576 LEU A O 1
ATOM 4496 N N . SER A 1 577 ? -4.949 -21.406 0.447 1 91.94 577 SER A N 1
ATOM 4497 C CA . SER A 1 577 ? -3.701 -21.094 -0.242 1 91.94 577 SER A CA 1
ATOM 4498 C C . SER A 1 577 ? -2.994 -22.359 -0.711 1 91.94 577 SER A C 1
ATOM 4500 O O . SER A 1 577 ? -2.969 -23.359 0.004 1 91.94 577 SER A O 1
ATOM 4502 N N . LYS A 1 578 ? -2.5 -22.359 -1.948 1 87.31 578 LYS A N 1
ATOM 4503 C CA . LYS A 1 578 ? -1.793 -23.5 -2.527 1 87.31 578 LYS A CA 1
ATOM 4504 C C . LYS A 1 578 ? -2.629 -24.781 -2.434 1 87.31 578 LYS A C 1
ATOM 4506 O O . LYS A 1 578 ? -2.107 -25.844 -2.117 1 87.31 578 LYS A O 1
ATOM 4511 N N . GLY A 1 579 ? -3.908 -24.625 -2.457 1 87.06 579 GLY A N 1
ATOM 4512 C CA . GLY A 1 579 ? -4.828 -25.75 -2.5 1 87.06 579 GLY A CA 1
ATOM 4513 C C . GLY A 1 579 ? -5.18 -26.281 -1.126 1 87.06 579 GLY A C 1
ATOM 4514 O O . GLY A 1 579 ? -5.824 -27.328 -1.008 1 87.06 579 GLY A O 1
ATOM 4515 N N . GLN A 1 580 ? -4.809 -25.594 -0.094 1 90.44 580 GLN A N 1
ATOM 4516 C CA . GLN A 1 580 ? -5.043 -26.062 1.27 1 90.44 580 GLN A CA 1
ATOM 4517 C C . GLN A 1 580 ? -5.801 -25.016 2.084 1 90.44 580 GLN A C 1
ATOM 4519 O O . GLN A 1 580 ? -5.699 -23.828 1.815 1 90.44 580 GLN A O 1
ATOM 4524 N N . ILE A 1 581 ? -6.547 -25.547 3.043 1 95.56 581 ILE A N 1
ATOM 4525 C CA . ILE A 1 581 ? -7.145 -24.641 4.016 1 95.56 581 ILE A CA 1
ATOM 4526 C C . ILE A 1 581 ? -6.109 -24.266 5.074 1 95.56 581 ILE A C 1
ATOM 4528 O O . ILE A 1 581 ? -5.641 -25.125 5.824 1 95.56 581 ILE A O 1
ATOM 4532 N N . VAL A 1 582 ? -5.797 -23.062 5.129 1 93.69 582 VAL A N 1
ATOM 4533 C CA . VAL A 1 582 ? -4.715 -22.656 6.016 1 93.69 582 VAL A CA 1
ATOM 4534 C C . VAL A 1 582 ? -5.289 -22.062 7.305 1 93.69 582 VAL A C 1
ATOM 4536 O O . VAL A 1 582 ? -4.648 -22.109 8.359 1 93.69 582 VAL A O 1
ATOM 4539 N N . LYS A 1 583 ? -6.379 -21.5 7.215 1 94.94 583 LYS A N 1
ATOM 4540 C CA . LYS A 1 583 ? -7.031 -20.906 8.375 1 94.94 583 LYS A CA 1
ATOM 4541 C C . LYS A 1 583 ? -8.555 -20.938 8.234 1 94.94 583 LYS A C 1
ATOM 4543 O O . LYS A 1 583 ? -9.078 -20.953 7.117 1 94.94 583 LYS A O 1
ATOM 4548 N N . ALA A 1 584 ? -9.195 -21.094 9.32 1 96.06 584 ALA A N 1
ATOM 4549 C CA . ALA A 1 584 ? -10.648 -21.031 9.352 1 96.06 584 ALA A CA 1
ATOM 4550 C C . ALA A 1 584 ? -11.141 -20.344 10.633 1 96.06 584 ALA A C 1
ATOM 4552 O O . ALA A 1 584 ? -10.438 -20.344 11.641 1 96.06 584 ALA A O 1
ATOM 4553 N N . GLY A 1 585 ? -12.258 -19.672 10.531 1 92.81 585 GLY A N 1
ATOM 4554 C CA . GLY A 1 585 ? -12.828 -19 11.688 1 92.81 585 GLY A CA 1
ATOM 4555 C C . GLY A 1 585 ? -14.305 -18.688 11.531 1 92.81 585 GLY A C 1
ATOM 4556 O O . GLY A 1 585 ? -14.867 -18.875 10.445 1 92.81 585 GLY A O 1
ATOM 4557 N N . ARG A 1 586 ? -14.875 -18.359 12.664 1 92.12 586 ARG A N 1
ATOM 4558 C CA . ARG A 1 586 ? -16.281 -18 12.695 1 92.12 586 ARG A CA 1
ATOM 4559 C C . ARG A 1 586 ? -16.484 -16.641 13.375 1 92.12 586 ARG A C 1
ATOM 4561 O O . ARG A 1 586 ? -15.852 -16.359 14.391 1 92.12 586 ARG A O 1
ATOM 4568 N N . PHE A 1 587 ? -17.297 -15.812 12.695 1 89.81 587 PHE A N 1
ATOM 4569 C CA . PHE A 1 587 ? -17.672 -14.523 13.273 1 89.81 587 PHE A CA 1
A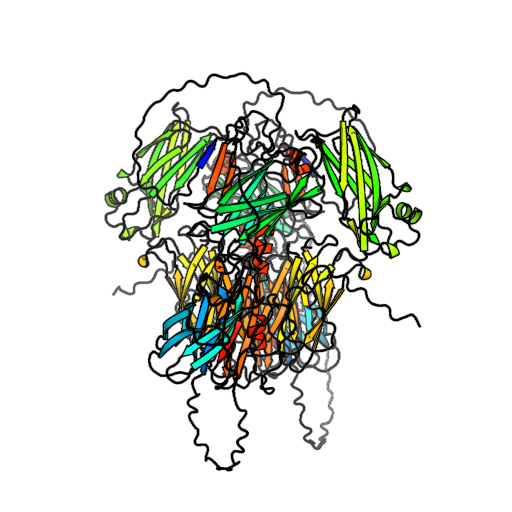TOM 4570 C C . PHE A 1 587 ? -19.125 -14.539 13.742 1 89.81 587 PHE A C 1
ATOM 4572 O O . PHE A 1 587 ? -20.031 -14.836 12.953 1 89.81 587 PHE A O 1
ATOM 4579 N N . LYS A 1 588 ? -19.203 -14.18 15 1 87.56 588 LYS A N 1
ATOM 4580 C CA . LYS A 1 588 ? -20.562 -14.07 15.547 1 87.56 588 LYS A CA 1
ATOM 4581 C C . LYS A 1 588 ? -21.141 -12.688 15.297 1 87.56 588 LYS A C 1
ATOM 4583 O O . LYS A 1 588 ? -20.672 -11.695 15.867 1 87.56 588 LYS A O 1
ATOM 4588 N N . ARG A 1 589 ? -22.141 -12.617 14.477 1 85.56 589 ARG A N 1
ATOM 4589 C CA . ARG A 1 589 ? -22.766 -11.336 14.117 1 85.56 589 ARG A CA 1
ATOM 4590 C C . ARG A 1 589 ? -23.766 -10.898 15.172 1 85.56 589 ARG A C 1
ATOM 4592 O O . ARG A 1 589 ? -24.484 -11.727 15.727 1 85.56 589 ARG A O 1
ATOM 4599 N N . GLU A 1 590 ? -23.75 -9.656 15.453 1 81.81 590 GLU A N 1
ATOM 4600 C CA . GLU A 1 590 ? -24.688 -9.055 16.391 1 81.81 590 GLU A CA 1
ATOM 4601 C C . GLU A 1 590 ? -25.438 -7.895 15.758 1 81.81 590 GLU A C 1
ATOM 4603 O O . GLU A 1 590 ? -25.344 -6.758 16.234 1 81.81 590 GLU A O 1
ATOM 4608 N N . GLY A 1 591 ? -26.141 -8.25 14.664 1 75.94 591 GLY A N 1
ATOM 4609 C CA . GLY A 1 591 ? -26.984 -7.254 14.031 1 75.94 591 GLY A CA 1
ATOM 4610 C C . GLY A 1 591 ? -26.266 -6.418 13 1 75.94 591 GLY A C 1
ATOM 4611 O O . GLY A 1 591 ? -26.859 -5.539 12.367 1 75.94 591 GLY A O 1
ATOM 4612 N N . GLN A 1 592 ? -25.078 -6.691 12.742 1 80.62 592 GLN A N 1
ATOM 4613 C CA . GLN A 1 592 ? -24.297 -5.914 11.781 1 80.62 592 GLN A CA 1
ATOM 4614 C C . GLN A 1 592 ? -24.656 -6.305 10.344 1 80.62 592 GLN A C 1
ATOM 4616 O O . GLN A 1 592 ? -24.766 -7.488 10.031 1 80.62 592 GLN A O 1
ATOM 4621 N N . ALA A 1 593 ? -24.922 -5.293 9.578 1 76.19 593 ALA A N 1
ATOM 4622 C CA . ALA A 1 593 ? -25.109 -5.566 8.156 1 76.19 593 ALA A CA 1
ATOM 4623 C C . ALA A 1 593 ? -23.766 -5.559 7.414 1 76.19 593 ALA A C 1
ATOM 4625 O O . ALA A 1 593 ? -23.672 -6.078 6.301 1 76.19 593 ALA A O 1
ATOM 4626 N N . LEU A 1 594 ? -22.859 -4.918 7.965 1 86.19 594 LEU A N 1
ATOM 4627 C CA . LEU A 1 594 ? -21.484 -4.895 7.461 1 86.19 594 LEU A CA 1
ATOM 4628 C C . LEU A 1 594 ? -20.5 -5.305 8.547 1 86.19 594 LEU A C 1
ATOM 4630 O O . LEU A 1 594 ? -20.5 -4.734 9.641 1 86.19 594 LEU A O 1
ATOM 4634 N N . VAL A 1 595 ? -19.766 -6.32 8.195 1 89 595 VAL A N 1
ATOM 4635 C CA . VAL A 1 595 ? -18.766 -6.832 9.133 1 89 595 VAL A CA 1
ATOM 4636 C C . VAL A 1 595 ? -17.375 -6.613 8.57 1 89 595 VAL A C 1
ATOM 4638 O O . VAL A 1 595 ? -17.141 -6.828 7.379 1 89 595 VAL A O 1
ATOM 4641 N N . ALA A 1 596 ? -16.531 -6.094 9.352 1 89.56 596 ALA A N 1
ATOM 4642 C CA . ALA A 1 596 ? -15.125 -5.949 8.969 1 89.56 596 ALA A CA 1
ATOM 4643 C C . ALA A 1 596 ? -14.242 -6.914 9.758 1 89.56 596 ALA A C 1
ATOM 4645 O O . ALA A 1 596 ? -14.227 -6.883 10.992 1 89.56 596 ALA A O 1
ATOM 4646 N N . LEU A 1 597 ? -13.547 -7.723 9.062 1 90.12 597 LEU A N 1
ATOM 4647 C CA . LEU A 1 597 ? -12.633 -8.672 9.688 1 90.12 597 LEU A CA 1
ATOM 4648 C C . LEU A 1 597 ? -11.18 -8.266 9.461 1 90.12 597 LEU A C 1
ATOM 4650 O O . LEU A 1 597 ? -10.82 -7.809 8.367 1 90.12 597 LEU A O 1
ATOM 4654 N N . SER A 1 598 ? -10.391 -8.391 10.516 1 85.62 598 SER A N 1
ATOM 4655 C CA . SER A 1 598 ? -8.953 -8.164 10.398 1 85.62 598 SER A CA 1
ATOM 4656 C C . SER A 1 598 ? -8.211 -9.477 10.164 1 85.62 598 SER A C 1
ATOM 4658 O O . SER A 1 598 ? -8.273 -10.391 10.984 1 85.62 598 SER A O 1
ATOM 4660 N N . LEU A 1 599 ? -7.508 -9.5 9.055 1 88.88 599 LEU A N 1
ATOM 4661 C CA . LEU A 1 599 ? -6.793 -10.711 8.688 1 88.88 599 LEU A CA 1
ATOM 4662 C C . LEU A 1 599 ? -5.297 -10.445 8.547 1 88.88 599 LEU A C 1
ATOM 4664 O O . LEU A 1 599 ? -4.859 -9.828 7.574 1 88.88 599 LEU A O 1
ATOM 4668 N N . PRO A 1 600 ? -4.516 -10.891 9.469 1 85.5 600 PRO A N 1
ATOM 4669 C CA . PRO A 1 600 ? -3.066 -10.781 9.281 1 85.5 600 PRO A CA 1
ATOM 4670 C C . PRO A 1 600 ? -2.557 -11.648 8.125 1 85.5 600 PRO A C 1
ATOM 4672 O O . PRO A 1 600 ? -2.891 -12.828 8.039 1 85.5 600 PRO A O 1
ATOM 4675 N N . VAL A 1 601 ? -1.847 -11.07 7.258 1 89.5 601 VAL A N 1
ATOM 4676 C CA . VAL A 1 601 ? -1.28 -11.789 6.121 1 89.5 601 VAL A CA 1
ATOM 4677 C C . VAL A 1 601 ? 0.004 -12.5 6.547 1 89.5 601 VAL A C 1
ATOM 4679 O O . VAL A 1 601 ? 0.955 -11.852 6.996 1 89.5 601 VAL A O 1
ATOM 4682 N N . THR A 1 602 ? 0.016 -13.797 6.422 1 88.38 602 THR A N 1
ATOM 4683 C CA . THR A 1 602 ? 1.146 -14.609 6.863 1 88.38 602 THR A CA 1
ATOM 4684 C C . THR A 1 602 ? 1.855 -15.242 5.672 1 88.38 602 THR A C 1
ATOM 4686 O O . THR A 1 602 ? 1.402 -15.109 4.531 1 88.38 602 THR A O 1
ATOM 4689 N N . LYS A 1 603 ? 2.963 -15.969 5.969 1 84.38 603 LYS A N 1
ATOM 4690 C CA . LYS A 1 603 ? 3.793 -16.609 4.953 1 84.38 603 LYS A CA 1
ATOM 4691 C C . LYS A 1 603 ? 3.02 -17.688 4.215 1 84.38 603 LYS A C 1
ATOM 4693 O O . LYS A 1 603 ? 3.283 -17.969 3.039 1 84.38 603 LYS A O 1
ATOM 4698 N N . ASP A 1 604 ? 2.029 -18.25 4.848 1 88.06 604 ASP A N 1
ATOM 4699 C CA . ASP A 1 604 ? 1.268 -19.344 4.246 1 88.06 604 ASP A CA 1
ATOM 4700 C C . ASP A 1 604 ? 0.354 -18.828 3.137 1 88.06 604 ASP A C 1
ATOM 4702 O O . ASP A 1 604 ? -0.146 -19.609 2.324 1 88.06 604 ASP A O 1
ATOM 4706 N N . MET A 1 605 ? 0.195 -17.625 3.096 1 91.62 605 MET A N 1
ATOM 4707 C CA . MET A 1 605 ? -0.751 -17.047 2.148 1 91.62 605 MET A CA 1
ATOM 4708 C C . MET A 1 605 ? -0.039 -16.594 0.88 1 91.62 605 MET A C 1
ATOM 4710 O O . MET A 1 605 ? -0.666 -16.031 -0.02 1 91.62 605 MET A O 1
ATOM 4714 N N . VAL A 1 606 ? 1.21 -16.828 0.765 1 88.12 606 VAL A N 1
ATOM 4715 C CA . VAL A 1 606 ? 1.997 -16.484 -0.418 1 88.12 606 VAL A CA 1
ATOM 4716 C C . VAL A 1 606 ? 1.956 -17.656 -1.409 1 88.12 606 VAL A C 1
ATOM 4718 O O . VAL A 1 606 ? 2.021 -18.812 -1.012 1 88.12 606 VAL A O 1
ATOM 4721 N N . PRO A 1 607 ? 1.882 -17.406 -2.535 1 88.56 607 PRO A N 1
ATOM 4722 C CA . PRO A 1 607 ? 1.891 -16.141 -3.281 1 88.56 607 PRO A CA 1
ATOM 4723 C C . PRO A 1 607 ? 0.5 -15.531 -3.414 1 88.56 607 PRO A C 1
ATOM 4725 O O . PRO A 1 607 ? 0.367 -14.383 -3.846 1 88.56 607 PRO A O 1
ATOM 4728 N N . SER A 1 608 ? -0.502 -16.297 -3.217 1 90.38 608 SER A N 1
ATOM 4729 C CA . SER A 1 608 ? -1.879 -15.82 -3.225 1 90.38 608 SER A CA 1
ATOM 4730 C C . SER A 1 608 ? -2.766 -16.656 -2.309 1 90.38 608 SER A C 1
ATOM 4732 O O . SER A 1 608 ? -2.371 -17.75 -1.879 1 90.38 608 SER A O 1
ATOM 4734 N N . PHE A 1 609 ? -3.869 -16.109 -1.996 1 92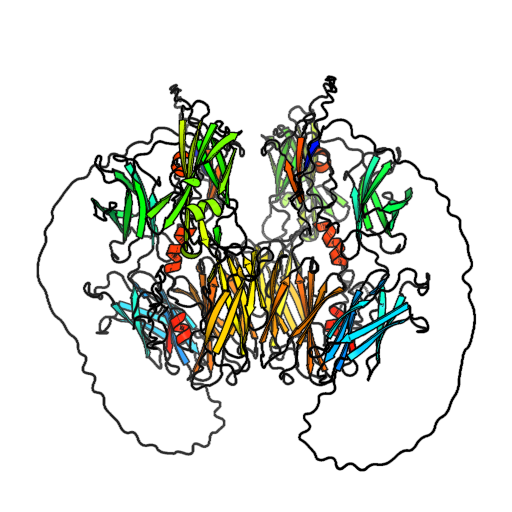.75 609 PHE A N 1
ATOM 4735 C CA . PHE A 1 609 ? -4.832 -16.875 -1.212 1 92.75 609 PHE A CA 1
ATOM 4736 C C . PHE A 1 609 ? -6.258 -16.516 -1.604 1 92.75 609 PHE A C 1
ATOM 4738 O O . PHE A 1 609 ? -6.488 -15.523 -2.295 1 92.75 609 PHE A O 1
ATOM 4745 N N . ARG A 1 610 ? -7.117 -17.406 -1.234 1 94.12 610 ARG A N 1
ATOM 4746 C CA . ARG A 1 610 ? -8.547 -17.188 -1.442 1 94.12 610 ARG A CA 1
ATOM 4747 C C . ARG A 1 610 ? -9.281 -17.062 -0.112 1 94.12 610 ARG A C 1
ATOM 4749 O O . ARG A 1 610 ? -9.031 -17.844 0.81 1 94.12 610 ARG A O 1
ATOM 4756 N N . PHE A 1 611 ? -10.031 -16.062 -0.038 1 95.56 611 PHE A N 1
ATOM 4757 C CA . PHE A 1 611 ? -10.906 -15.891 1.113 1 95.56 611 PHE A CA 1
ATOM 4758 C C . PHE A 1 611 ? -12.32 -16.359 0.79 1 95.56 611 PHE A C 1
ATOM 4760 O O . PHE A 1 611 ? -12.969 -15.812 -0.101 1 95.56 611 PHE A O 1
ATOM 4767 N N . VAL A 1 612 ? -12.797 -17.344 1.516 1 97.25 612 VAL A N 1
ATOM 4768 C CA . VAL A 1 612 ? -14.141 -17.875 1.325 1 97.25 612 VAL A CA 1
ATOM 4769 C C . VAL A 1 612 ? -14.969 -17.641 2.59 1 97.25 612 VAL A C 1
ATOM 4771 O O . VAL A 1 612 ? -14.484 -17.859 3.703 1 97.25 612 VAL A O 1
ATOM 4774 N N . ALA A 1 613 ? -16.125 -17.172 2.443 1 97.5 613 ALA A N 1
ATOM 4775 C CA . ALA A 1 613 ? -17.031 -16.969 3.574 1 97.5 613 ALA A CA 1
ATOM 4776 C C . ALA A 1 613 ? -18.453 -17.391 3.225 1 97.5 613 ALA A C 1
ATOM 4778 O O . ALA A 1 613 ? -18.844 -17.406 2.051 1 97.5 613 ALA A O 1
ATOM 4779 N N . TYR A 1 614 ? -19.234 -17.797 4.207 1 96.88 614 TYR A N 1
ATOM 4780 C CA . TYR A 1 614 ? -20.625 -18.172 3.975 1 96.88 614 TYR A CA 1
ATOM 4781 C C . TYR A 1 614 ? -21.438 -18.078 5.258 1 96.88 614 TYR A C 1
ATOM 4783 O O . TYR A 1 614 ? -20.875 -18.062 6.355 1 96.88 614 TYR A O 1
ATOM 4791 N N . TYR A 1 615 ? -22.672 -17.922 5.105 1 94.75 615 TYR A N 1
ATOM 4792 C CA . TYR A 1 615 ? -23.656 -18.016 6.172 1 94.75 615 TYR A CA 1
ATOM 4793 C C . TYR A 1 615 ? -24.875 -18.812 5.723 1 94.75 615 TYR A C 1
ATOM 4795 O O . TYR A 1 615 ? -25.047 -19.062 4.531 1 94.75 615 TYR A O 1
ATOM 4803 N N . ASN A 1 616 ? -25.625 -19.328 6.633 1 93.44 616 ASN A N 1
ATOM 4804 C CA . ASN A 1 616 ? -26.781 -20.141 6.27 1 93.44 616 ASN A CA 1
ATOM 4805 C C . ASN A 1 616 ? -28.094 -19.422 6.617 1 93.44 616 ASN A C 1
ATOM 4807 O O . ASN A 1 616 ? -28.172 -18.734 7.633 1 93.44 616 ASN A O 1
ATOM 4811 N N . VAL A 1 617 ? -28.953 -19.484 5.738 1 92.31 617 VAL A N 1
ATOM 4812 C CA . VAL A 1 617 ? -30.328 -19.062 5.973 1 92.31 617 VAL A CA 1
ATOM 4813 C C . VAL A 1 617 ? -31.219 -20.297 6.215 1 92.31 617 VAL A C 1
ATOM 4815 O O . VAL A 1 617 ? -31.625 -20.969 5.266 1 92.31 617 VAL A O 1
ATOM 4818 N N . GLY A 1 618 ? -31.562 -20.438 7.422 1 86.06 618 GLY A N 1
ATOM 4819 C CA . GLY A 1 618 ? -32.188 -21.719 7.746 1 86.06 618 GLY A CA 1
ATOM 4820 C C . GLY A 1 618 ? -31.266 -22.906 7.516 1 86.06 618 GLY A C 1
ATOM 4821 O O . GLY A 1 618 ? -30.047 -22.781 7.605 1 86.06 618 GLY A O 1
ATOM 4822 N N . SER A 1 619 ? -31.828 -24.078 7.355 1 84 619 SER A N 1
ATOM 4823 C CA . SER A 1 619 ? -31 -25.281 7.191 1 84 619 SER A CA 1
ATOM 4824 C C . SER A 1 619 ? -30.875 -25.656 5.719 1 84 619 SER A C 1
ATOM 4826 O O . SER A 1 619 ? -30.141 -26.594 5.375 1 84 619 SER A O 1
ATOM 4828 N N . ASN A 1 620 ? -31.453 -24.891 4.848 1 88.19 620 ASN A N 1
ATOM 4829 C CA . ASN A 1 620 ? -31.516 -25.375 3.471 1 88.19 620 ASN A CA 1
ATOM 4830 C C . ASN A 1 620 ? -30.734 -24.469 2.52 1 88.19 620 ASN A C 1
ATOM 4832 O O . ASN A 1 620 ? -30.594 -24.781 1.335 1 88.19 620 ASN A O 1
ATOM 4836 N N . GLU A 1 621 ? -30.281 -23.391 3.041 1 92.81 621 GLU A N 1
ATOM 4837 C CA . GLU A 1 621 ? -29.578 -22.484 2.131 1 92.81 621 GLU A CA 1
ATOM 4838 C C . GLU A 1 621 ? -28.281 -21.984 2.742 1 92.81 621 GLU A C 1
ATOM 4840 O O . GLU A 1 621 ? -28.266 -21.484 3.867 1 92.81 621 GLU A O 1
ATOM 4845 N N . VAL A 1 622 ? -27.25 -22.234 1.971 1 95.25 622 VAL A N 1
ATOM 4846 C CA . VAL A 1 622 ? -25.969 -21.625 2.301 1 95.25 622 VAL A CA 1
ATOM 4847 C C . VAL A 1 622 ? -25.641 -20.516 1.31 1 95.25 622 VAL A C 1
ATOM 4849 O O . VAL A 1 622 ? -25.734 -20.703 0.096 1 95.25 622 VAL A O 1
ATOM 4852 N N . VAL A 1 623 ? -25.406 -19.281 1.799 1 96.06 623 VAL A N 1
ATOM 4853 C CA . VAL A 1 623 ? -25.016 -18.141 0.978 1 96.06 623 VAL A CA 1
ATOM 4854 C C . VAL A 1 623 ? -23.516 -17.906 1.088 1 96.06 623 VAL A C 1
ATOM 4856 O O . VAL A 1 623 ? -22.984 -17.719 2.188 1 96.06 623 VAL A O 1
ATOM 4859 N N . SER A 1 624 ? -22.828 -17.969 -0.048 1 96.69 624 SER A N 1
ATOM 4860 C CA . SER A 1 624 ? -21.375 -17.969 0.003 1 96.69 624 SER A CA 1
ATOM 4861 C C . SER A 1 624 ? -20.781 -16.969 -0.995 1 96.69 624 SER A C 1
ATOM 4863 O O . SER A 1 624 ? -21.484 -16.5 -1.897 1 96.69 624 SER A O 1
ATOM 4865 N N . ASP A 1 625 ? -19.578 -16.547 -0.759 1 96.5 625 ASP A N 1
ATOM 4866 C CA . ASP A 1 625 ? -18.75 -15.734 -1.658 1 96.5 625 ASP A CA 1
ATOM 4867 C C . ASP A 1 625 ? -17.266 -16.031 -1.45 1 96.5 625 ASP A C 1
ATOM 4869 O O . ASP A 1 625 ? -16.891 -16.641 -0.454 1 96.5 625 ASP A O 1
ATOM 4873 N N . SER A 1 626 ? -16.5 -15.734 -2.455 1 95.69 626 SER A N 1
ATOM 4874 C CA . SER A 1 626 ? -15.062 -15.93 -2.373 1 95.69 626 SER A CA 1
ATOM 4875 C C . SER A 1 626 ? -14.312 -14.867 -3.178 1 95.69 626 SER A C 1
ATOM 4877 O O . SER A 1 626 ? -14.867 -14.297 -4.117 1 95.69 626 SER A O 1
ATOM 4879 N N . VAL A 1 627 ? -13.141 -14.562 -2.732 1 93.19 627 VAL A N 1
ATOM 4880 C CA . VAL A 1 627 ? -12.312 -13.586 -3.434 1 93.19 627 VAL A CA 1
ATOM 4881 C C . VAL A 1 627 ? -10.867 -14.062 -3.463 1 93.19 627 VAL A C 1
ATOM 4883 O O . VAL A 1 627 ? -10.359 -14.602 -2.475 1 93.19 627 VAL A O 1
ATOM 4886 N N . TRP A 1 628 ? -10.266 -13.914 -4.637 1 91.88 628 TRP A N 1
ATOM 4887 C CA . TRP A 1 628 ? -8.844 -14.195 -4.805 1 91.88 628 TRP A CA 1
ATOM 4888 C C . TRP A 1 628 ? -7.996 -12.977 -4.457 1 91.88 628 TRP A C 1
ATOM 4890 O O . TRP A 1 628 ? -8.297 -11.867 -4.895 1 91.88 628 TRP A O 1
ATOM 4900 N N . VAL A 1 629 ? -6.957 -13.172 -3.648 1 91 629 VAL A N 1
ATOM 4901 C CA . VAL A 1 629 ? -6.117 -12.07 -3.189 1 91 629 VAL A CA 1
ATOM 4902 C C . VAL A 1 629 ? -4.652 -12.375 -3.5 1 91 629 VAL A C 1
ATOM 4904 O O . VAL A 1 629 ? -4.176 -13.484 -3.248 1 91 629 VAL A O 1
ATOM 4907 N N . ASP A 1 630 ? -3.984 -11.359 -4.004 1 88.12 630 ASP A N 1
ATOM 4908 C CA . ASP A 1 630 ? -2.568 -11.492 -4.336 1 88.12 630 ASP A CA 1
ATOM 4909 C C . ASP A 1 630 ? -1.688 -11.062 -3.162 1 88.12 630 ASP A C 1
ATOM 4911 O O . ASP A 1 630 ? -2.043 -10.148 -2.414 1 88.12 630 ASP A O 1
ATOM 4915 N N . VAL A 1 631 ? -0.644 -11.797 -2.982 1 89.69 631 VAL A N 1
ATOM 4916 C CA . VAL A 1 631 ? 0.369 -11.445 -1.992 1 89.69 631 VAL A CA 1
ATOM 4917 C C . VAL A 1 631 ? 1.732 -11.32 -2.67 1 89.69 631 VAL A C 1
ATOM 4919 O O . VAL A 1 631 ? 2.105 -12.164 -3.486 1 89.69 631 VAL A O 1
ATOM 4922 N N . LYS A 1 632 ? 2.463 -10.328 -2.367 1 86.94 632 LYS A N 1
ATOM 4923 C CA . LYS A 1 632 ? 3.773 -10.094 -2.969 1 86.94 632 LYS A CA 1
ATOM 4924 C C . LYS A 1 632 ? 4.695 -11.289 -2.748 1 86.94 632 LYS A C 1
ATOM 4926 O O . LYS A 1 632 ? 4.82 -11.789 -1.627 1 86.94 632 LYS A O 1
ATOM 4931 N N . ASP A 1 633 ? 5.277 -11.602 -3.877 1 85.56 633 ASP A N 1
ATOM 4932 C CA . ASP A 1 633 ? 6.23 -12.703 -3.801 1 85.56 633 ASP A CA 1
ATOM 4933 C C . ASP A 1 633 ? 7.422 -12.344 -2.92 1 85.56 633 ASP A C 1
ATOM 4935 O O . ASP A 1 633 ? 8.102 -11.344 -3.162 1 85.56 633 ASP A O 1
ATOM 4939 N N . THR A 1 634 ? 7.562 -12.992 -1.85 1 80.88 634 THR A N 1
ATOM 4940 C CA . THR A 1 634 ? 8.664 -12.719 -0.928 1 80.88 634 THR A CA 1
ATOM 4941 C C . THR A 1 634 ? 9.32 -14.023 -0.48 1 80.88 634 THR A C 1
ATOM 4943 O O . THR A 1 634 ? 8.648 -15.039 -0.318 1 80.88 634 THR A O 1
ATOM 4946 N N . CYS A 1 635 ? 10.609 -13.773 -0.392 1 75.88 635 CYS A N 1
ATOM 4947 C CA . CYS A 1 635 ? 11.328 -14.922 0.137 1 75.88 635 CYS A CA 1
ATOM 4948 C C . CYS A 1 635 ? 10.961 -15.172 1.595 1 75.88 635 CYS A C 1
ATOM 4950 O O . CYS A 1 635 ? 10.742 -14.234 2.355 1 75.88 635 CYS A O 1
ATOM 4952 N N . MET A 1 636 ? 10.656 -16.391 1.953 1 70.56 636 MET A N 1
ATOM 4953 C CA . MET A 1 636 ? 10.25 -16.75 3.307 1 70.56 636 MET A CA 1
ATOM 4954 C C . MET A 1 636 ? 11.383 -16.516 4.301 1 70.56 636 MET A C 1
ATOM 4956 O O . MET A 1 636 ? 11.133 -16.266 5.48 1 70.56 636 MET A O 1
ATOM 4960 N N . GLY A 1 637 ? 12.57 -16.547 3.771 1 70.31 637 GLY A N 1
ATOM 4961 C CA . GLY A 1 637 ? 13.719 -16.312 4.633 1 70.31 637 GLY A CA 1
ATOM 4962 C C . GLY A 1 637 ? 14.492 -15.055 4.258 1 70.31 637 GLY A C 1
ATOM 4963 O O . GLY A 1 637 ? 14.117 -14.344 3.328 1 70.31 637 GLY A O 1
ATOM 4964 N N . LYS A 1 638 ? 15.336 -14.672 5.262 1 74.75 638 LYS A N 1
ATOM 4965 C CA . LYS A 1 638 ? 16.203 -13.523 5.016 1 74.75 638 LYS A CA 1
ATOM 4966 C C . LYS A 1 638 ? 17.562 -13.969 4.469 1 74.75 638 LYS A C 1
ATOM 4968 O O . LYS A 1 638 ? 18.156 -14.922 4.969 1 74.75 638 LYS A O 1
ATOM 4973 N N . LEU A 1 639 ? 17.906 -13.508 3.324 1 79.06 639 LEU A N 1
ATOM 4974 C CA . LEU A 1 639 ? 19.234 -13.742 2.766 1 79.06 639 LEU A CA 1
ATOM 4975 C C . LEU A 1 639 ? 19.828 -12.453 2.207 1 79.06 639 LEU A C 1
ATOM 4977 O O . LEU A 1 639 ? 19.203 -11.789 1.377 1 79.06 639 LEU A O 1
ATOM 4981 N N . GLN A 1 640 ? 20.938 -12.062 2.812 1 80.94 640 GLN A N 1
ATOM 4982 C CA . GLN A 1 640 ? 21.656 -10.891 2.32 1 80.94 640 GLN A CA 1
ATOM 4983 C C . GLN A 1 640 ? 23.125 -11.234 2.049 1 80.94 640 GLN A C 1
ATOM 4985 O O . GLN A 1 640 ? 23.766 -11.914 2.85 1 80.94 640 GLN A O 1
ATOM 4990 N N . LEU A 1 641 ? 23.516 -10.852 0.813 1 77.38 641 LEU A N 1
ATOM 4991 C CA . LEU A 1 641 ? 24.906 -11.047 0.417 1 77.38 641 LEU A CA 1
ATOM 4992 C C . LEU A 1 641 ? 25.609 -9.711 0.246 1 77.38 641 LEU A C 1
ATOM 4994 O O . LEU A 1 641 ? 25.141 -8.836 -0.486 1 77.38 641 LEU A O 1
ATOM 4998 N N . GLU A 1 642 ? 26.672 -9.508 1.075 1 75.31 642 GLU A N 1
ATOM 4999 C CA . GLU A 1 642 ? 27.453 -8.273 0.971 1 75.31 642 GLU A CA 1
ATOM 5000 C C . GLU A 1 642 ? 28.938 -8.57 0.79 1 75.31 642 GLU A C 1
ATOM 5002 O O . GLU A 1 642 ? 29.453 -9.523 1.37 1 75.31 642 GLU A O 1
ATOM 5007 N N . VAL A 1 643 ? 29.562 -7.762 -0.218 1 69.06 643 VAL A N 1
ATOM 5008 C CA . VAL A 1 643 ? 31.016 -7.855 -0.357 1 69.06 643 VAL A CA 1
ATOM 5009 C C . VAL A 1 643 ? 31.688 -7 0.712 1 69.06 643 VAL A C 1
ATOM 5011 O O . VAL A 1 643 ? 31.375 -5.816 0.862 1 69.06 643 VAL A O 1
ATOM 5014 N N . LYS A 1 644 ? 32.312 -7.73 1.53 1 60.44 644 LYS A N 1
ATOM 5015 C CA . LYS A 1 644 ? 32.969 -7.055 2.648 1 60.44 644 LYS A CA 1
ATOM 5016 C C . LYS A 1 644 ? 33.906 -5.969 2.154 1 60.44 644 LYS A C 1
ATOM 5018 O O . LYS A 1 644 ? 34.062 -4.922 2.793 1 60.44 644 LYS A O 1
ATOM 5023 N N . GLU A 1 645 ? 34.656 -6.512 1.166 1 55.53 645 GLU A N 1
ATOM 5024 C CA . GLU A 1 645 ? 35.594 -5.492 0.73 1 55.53 645 GLU A CA 1
ATOM 5025 C C . GLU A 1 645 ? 34.875 -4.23 0.267 1 55.53 645 GLU A C 1
ATOM 5027 O O . GLU A 1 645 ? 33.656 -4.227 0.128 1 55.53 645 GLU A O 1
ATOM 5032 N N . LYS A 1 646 ? 35.562 -3.355 -0.369 1 53.69 646 LYS A N 1
ATOM 5033 C CA . LYS A 1 646 ? 35.094 -1.989 -0.632 1 53.69 646 LYS A CA 1
ATOM 5034 C C . LYS A 1 646 ? 33.812 -1.974 -1.413 1 53.69 646 LYS A C 1
ATOM 5036 O O . LYS A 1 646 ? 33.688 -2.582 -2.48 1 53.69 646 LYS A O 1
ATOM 5041 N N . LYS A 1 647 ? 32.812 -1.688 -0.71 1 51.41 647 LYS A N 1
ATOM 5042 C CA . LYS A 1 647 ? 31.453 -1.497 -1.147 1 51.41 647 LYS A CA 1
ATOM 5043 C C . LYS A 1 647 ? 31.391 -1.037 -2.602 1 51.41 647 LYS A C 1
ATOM 5045 O O . LYS A 1 647 ? 30.438 -1.353 -3.32 1 51.41 647 LYS A O 1
ATOM 5050 N N . ASP A 1 648 ? 32.469 -0.385 -2.979 1 48.53 648 ASP A N 1
ATOM 5051 C CA . ASP A 1 648 ? 32.344 0.348 -4.234 1 48.53 648 ASP A CA 1
ATOM 5052 C C . ASP A 1 648 ? 32.938 -0.429 -5.395 1 48.53 648 ASP A C 1
ATOM 5054 O O . ASP A 1 648 ? 33.062 0.091 -6.504 1 48.53 648 ASP A O 1
ATOM 5058 N N . LEU A 1 649 ? 33.531 -1.612 -5.051 1 52.22 649 LEU A N 1
ATOM 5059 C CA . LEU A 1 649 ? 34.188 -2.223 -6.203 1 52.22 649 LEU A CA 1
ATOM 5060 C C . LEU A 1 649 ? 33.156 -2.973 -7.066 1 52.22 649 LEU A C 1
ATOM 5062 O O . LEU A 1 649 ? 32.594 -3.98 -6.633 1 52.22 649 LEU A O 1
ATOM 5066 N N . LYS A 1 650 ? 32.844 -2.459 -8.086 1 59.16 650 LYS A N 1
ATOM 5067 C CA . LYS A 1 650 ? 31.906 -3.047 -9.047 1 59.16 650 LYS A CA 1
ATOM 5068 C C . LYS A 1 650 ? 32.594 -4.113 -9.891 1 59.16 650 LYS A C 1
ATOM 5070 O O . LYS A 1 650 ? 31.938 -4.992 -10.445 1 59.16 650 LYS A O 1
ATOM 5075 N N . PHE A 1 651 ? 33.938 -4.016 -10 1 61.94 651 PHE A N 1
ATOM 5076 C CA . PHE A 1 651 ? 34.656 -4.977 -10.82 1 61.94 651 PHE A CA 1
ATOM 5077 C C . PHE A 1 651 ? 35.781 -5.656 -10.023 1 61.94 651 PHE A C 1
ATOM 5079 O O . PHE A 1 651 ? 36.406 -5.023 -9.18 1 61.94 651 PHE A O 1
ATOM 5086 N N . PHE A 1 652 ? 35.75 -6.953 -10.148 1 62.62 652 PHE A N 1
ATOM 5087 C CA . PHE A 1 652 ? 36.781 -7.727 -9.445 1 62.62 652 PHE A CA 1
ATOM 5088 C C . PHE A 1 652 ? 37.75 -8.359 -10.43 1 62.62 652 PHE A C 1
ATOM 5090 O O . PHE A 1 652 ? 37.344 -9 -11.398 1 62.62 652 PHE A O 1
ATOM 5097 N N . ASP A 1 653 ? 38.906 -7.891 -10.219 1 58.22 653 ASP A N 1
ATOM 5098 C CA . ASP A 1 653 ? 39.938 -8.398 -11.117 1 58.22 653 ASP A CA 1
ATOM 5099 C C . ASP A 1 653 ? 40.156 -9.883 -10.891 1 58.22 653 ASP A C 1
ATOM 5101 O O . ASP A 1 653 ? 40 -10.383 -9.773 1 58.22 653 ASP A O 1
ATOM 5105 N N . THR A 1 654 ? 40.5 -10.539 -11.977 1 61.34 654 THR A N 1
ATOM 5106 C CA . THR A 1 654 ? 40.875 -11.953 -11.914 1 61.34 654 THR A CA 1
ATOM 5107 C C . THR A 1 654 ? 42.031 -12.164 -10.969 1 61.34 654 THR A C 1
ATOM 5109 O O . THR A 1 654 ? 43 -11.383 -10.969 1 61.34 654 THR A O 1
ATOM 5112 N N . GLY A 1 655 ? 41.875 -12.969 -10.086 1 60.5 655 GLY A N 1
ATOM 5113 C CA . GLY A 1 655 ? 42.969 -13.352 -9.211 1 60.5 655 GLY A CA 1
ATOM 5114 C C . GLY A 1 655 ? 42.875 -12.75 -7.824 1 60.5 655 GLY A C 1
ATOM 5115 O O . GLY A 1 655 ? 43.625 -13.125 -6.922 1 60.5 655 GLY A O 1
ATOM 5116 N N . LYS A 1 656 ? 42 -11.852 -7.754 1 64.44 656 LYS A N 1
ATOM 5117 C CA . LYS A 1 656 ? 41.875 -11.234 -6.438 1 64.44 656 LYS A CA 1
ATOM 5118 C C . LYS A 1 656 ? 40.844 -11.969 -5.586 1 64.44 656 LYS A C 1
ATOM 5120 O O . LYS A 1 656 ? 39.844 -12.492 -6.109 1 64.44 656 LYS A O 1
ATOM 5125 N N . LYS A 1 657 ? 41.25 -12.078 -4.324 1 68 657 LYS A N 1
ATOM 5126 C CA . LYS A 1 657 ? 40.312 -12.719 -3.387 1 68 657 LYS A CA 1
ATOM 5127 C C . LYS A 1 657 ? 39.188 -11.758 -2.986 1 68 657 LYS A C 1
ATOM 5129 O O . LYS A 1 657 ? 39.438 -10.562 -2.797 1 68 657 LYS A O 1
ATOM 5134 N N . ILE A 1 658 ? 37.969 -12.312 -3.018 1 71.19 658 ILE A N 1
ATOM 5135 C CA . ILE A 1 658 ? 36.781 -11.539 -2.607 1 71.19 658 ILE A CA 1
ATOM 5136 C C . ILE A 1 658 ? 36.125 -12.195 -1.4 1 71.19 658 ILE A C 1
ATOM 5138 O O . ILE A 1 658 ? 36.031 -13.422 -1.331 1 71.19 658 ILE A O 1
ATOM 5142 N N . THR A 1 659 ? 35.906 -11.344 -0.427 1 73.81 659 THR A N 1
ATOM 5143 C CA . THR A 1 659 ? 35.188 -11.852 0.748 1 73.81 659 THR A CA 1
ATOM 5144 C C . THR A 1 659 ? 33.719 -11.461 0.714 1 73.81 659 THR A C 1
ATOM 5146 O O . THR A 1 659 ? 33.406 -10.281 0.559 1 73.81 659 THR A O 1
ATOM 5149 N N . LEU A 1 660 ? 32.875 -12.531 0.814 1 77.81 660 LEU A N 1
ATOM 5150 C CA . LEU A 1 660 ? 31.438 -12.32 0.823 1 77.81 660 LEU A CA 1
ATOM 5151 C C . LEU A 1 660 ? 30.859 -12.5 2.227 1 77.81 660 LEU A C 1
ATOM 5153 O O . LEU A 1 660 ? 31.234 -13.43 2.939 1 77.81 660 LEU A O 1
ATOM 5157 N N . GLN A 1 661 ? 30.109 -11.516 2.619 1 81.06 661 GLN A N 1
ATOM 5158 C CA . GLN A 1 661 ? 29.375 -11.641 3.867 1 81.06 661 GLN A CA 1
ATOM 5159 C C . GLN A 1 661 ? 27.938 -12.086 3.607 1 81.06 661 GLN A C 1
ATOM 5161 O O . GLN A 1 661 ? 27.203 -11.422 2.877 1 81.06 661 GLN A O 1
ATOM 5166 N N . ILE A 1 662 ? 27.609 -13.234 4.215 1 82.25 662 ILE A N 1
ATOM 5167 C CA . ILE A 1 662 ? 26.281 -13.805 4.039 1 82.25 662 ILE A CA 1
ATOM 5168 C C . ILE A 1 662 ? 25.484 -13.656 5.332 1 82.25 662 ILE A C 1
ATOM 5170 O O . ILE A 1 662 ? 25.938 -14.07 6.402 1 82.25 662 ILE A O 1
ATOM 5174 N N . THR A 1 663 ? 24.375 -12.914 5.246 1 81.38 663 THR A N 1
ATOM 5175 C CA . THR A 1 663 ? 23.453 -12.781 6.355 1 81.38 663 THR A CA 1
ATOM 5176 C C . THR A 1 663 ? 22.141 -13.523 6.055 1 81.38 663 THR A C 1
ATOM 5178 O O . THR A 1 663 ? 21.547 -13.336 4.988 1 81.38 663 THR A O 1
ATOM 5181 N N . GLY A 1 664 ? 21.734 -14.492 6.91 1 78.38 664 GLY A N 1
ATOM 5182 C CA . GLY A 1 664 ? 20.5 -15.25 6.695 1 78.38 664 GLY A CA 1
ATOM 5183 C C . GLY A 1 664 ? 19.938 -15.836 7.973 1 78.38 664 GLY A C 1
ATOM 5184 O O . GLY A 1 664 ? 20.391 -15.508 9.07 1 78.38 664 GLY A O 1
ATOM 5185 N N . ASP A 1 665 ? 18.844 -16.688 7.816 1 77.06 665 ASP A N 1
ATOM 5186 C CA . ASP A 1 665 ? 18.203 -17.344 8.945 1 77.06 665 ASP A CA 1
ATOM 5187 C C . ASP A 1 665 ? 19.062 -18.453 9.516 1 77.06 665 ASP A C 1
ATOM 5189 O O . ASP A 1 665 ? 19.766 -19.141 8.773 1 77.06 665 ASP A O 1
ATOM 5193 N N . PRO A 1 666 ? 18.953 -18.641 10.867 1 78.62 666 PRO A N 1
ATOM 5194 C CA . PRO A 1 666 ? 19.734 -19.75 11.445 1 78.62 666 PRO A CA 1
ATOM 5195 C C . PRO A 1 666 ? 19.312 -21.109 10.883 1 78.62 666 PRO A C 1
ATOM 5197 O O . PRO A 1 666 ? 18.125 -21.375 10.734 1 78.62 666 PRO A O 1
ATOM 5200 N N . GLY A 1 667 ? 20.219 -21.906 10.57 1 74.56 667 GLY A N 1
ATOM 5201 C CA . GLY A 1 667 ? 19.969 -23.25 10.062 1 74.56 667 GLY A CA 1
ATOM 5202 C C . GLY A 1 667 ? 19.703 -23.281 8.57 1 74.56 667 GLY A C 1
ATOM 5203 O O . GLY A 1 667 ? 19.516 -24.359 7.992 1 74.56 667 GLY A O 1
ATOM 5204 N N . ALA A 1 668 ? 19.703 -22.109 7.977 1 77.19 668 ALA A N 1
ATOM 5205 C CA . ALA A 1 668 ? 19.453 -22.047 6.543 1 77.19 668 ALA A CA 1
ATOM 5206 C C . ALA A 1 668 ? 20.625 -22.594 5.746 1 77.19 668 ALA A C 1
ATOM 5208 O O . ALA A 1 668 ? 21.781 -22.359 6.102 1 77.19 668 ALA A O 1
ATOM 5209 N N . LYS A 1 669 ? 20.328 -23.453 4.762 1 79 669 LYS A N 1
ATOM 5210 C CA . LYS A 1 669 ? 21.328 -23.875 3.793 1 79 669 LYS A CA 1
ATOM 5211 C C . LYS A 1 669 ? 21.422 -22.891 2.631 1 79 669 LYS A C 1
ATOM 5213 O O . LYS A 1 669 ? 20.406 -22.516 2.045 1 79 669 LYS A O 1
ATOM 5218 N N . VAL A 1 670 ? 22.672 -22.469 2.379 1 82 670 VAL A N 1
ATOM 5219 C CA . VAL A 1 670 ? 22.875 -21.469 1.342 1 82 670 VAL A CA 1
ATOM 5220 C C . VAL A 1 670 ? 23.734 -22.062 0.225 1 82 670 VAL A C 1
ATOM 5222 O O . VAL A 1 670 ? 24.812 -22.609 0.484 1 82 670 VAL A O 1
ATOM 5225 N N . GLY A 1 671 ? 23.125 -22.109 -0.988 1 80.62 671 GLY A N 1
ATOM 5226 C CA . GLY A 1 671 ? 23.906 -22.453 -2.174 1 80.62 671 GLY A CA 1
ATOM 5227 C C . GLY A 1 671 ? 24.391 -21.234 -2.941 1 80.62 671 GLY A C 1
ATOM 5228 O O . GLY A 1 671 ? 23.609 -20.297 -3.193 1 80.62 671 GLY A O 1
ATOM 5229 N N . LEU A 1 672 ? 25.719 -21.234 -3.244 1 83.5 672 LEU A N 1
ATOM 5230 C CA . LEU A 1 672 ? 26.312 -20.109 -3.957 1 83.5 672 LEU A CA 1
ATOM 5231 C C . LEU A 1 672 ? 26.766 -20.516 -5.348 1 83.5 672 LEU A C 1
ATOM 5233 O O . LEU A 1 672 ? 27.328 -21.609 -5.523 1 83.5 672 LEU A O 1
ATOM 5237 N N . VAL A 1 673 ? 26.391 -19.781 -6.312 1 82.19 673 VAL A N 1
ATOM 5238 C CA . VAL A 1 673 ? 26.859 -19.984 -7.68 1 82.19 673 VAL A CA 1
ATOM 5239 C C . VAL A 1 673 ? 27.625 -18.75 -8.148 1 82.19 673 VAL A C 1
ATOM 5241 O O . VAL A 1 673 ? 27.172 -17.625 -7.961 1 82.19 673 VAL A O 1
ATOM 5244 N N . VAL A 1 674 ? 28.828 -18.969 -8.727 1 78 674 VAL A N 1
ATOM 5245 C CA . VAL A 1 674 ? 29.641 -17.906 -9.289 1 78 674 VAL A CA 1
ATOM 5246 C C . VAL A 1 674 ? 29.859 -18.156 -10.781 1 78 674 VAL A C 1
ATOM 5248 O O . VAL A 1 674 ? 30.297 -19.219 -11.188 1 78 674 VAL A O 1
ATOM 5251 N N . VAL A 1 675 ? 29.438 -17.188 -11.578 1 77.69 675 VAL A N 1
ATOM 5252 C CA . VAL A 1 675 ? 29.562 -17.312 -13.023 1 77.69 675 VAL A CA 1
ATOM 5253 C C . VAL A 1 675 ? 30.188 -16.047 -13.609 1 77.69 675 VAL A C 1
ATOM 5255 O O . VAL A 1 675 ? 29.969 -14.953 -13.086 1 77.69 675 VAL A O 1
ATOM 5258 N N . ASP A 1 676 ? 30.938 -16.328 -14.703 1 75.06 676 ASP A N 1
ATOM 5259 C CA . ASP A 1 676 ? 31.516 -15.203 -15.445 1 75.06 676 ASP A CA 1
ATOM 5260 C C . ASP A 1 676 ? 30.422 -14.336 -16.062 1 75.06 676 ASP A C 1
ATOM 5262 O O . ASP A 1 676 ? 29.469 -14.859 -16.656 1 75.06 676 ASP A O 1
ATOM 5266 N N . LYS A 1 677 ? 30.672 -13.07 -15.984 1 76.38 677 LYS A N 1
ATOM 5267 C CA . LYS A 1 677 ? 29.688 -12.125 -16.531 1 76.38 677 LYS A CA 1
ATOM 5268 C C . LYS A 1 677 ? 29.516 -12.328 -18.031 1 76.38 677 LYS A C 1
ATOM 5270 O O . LYS A 1 677 ? 28.406 -12.141 -18.562 1 76.38 677 LYS A O 1
ATOM 5275 N N . ALA A 1 678 ? 30.609 -12.688 -18.672 1 76.44 678 ALA A N 1
ATOM 5276 C CA . ALA A 1 678 ? 30.578 -12.844 -20.125 1 76.44 678 ALA A CA 1
ATOM 5277 C C . ALA A 1 678 ? 29.594 -13.93 -20.531 1 76.44 678 ALA A C 1
ATOM 5279 O O . ALA A 1 678 ? 28.969 -13.836 -21.594 1 76.44 678 ALA A O 1
ATOM 5280 N N . VAL A 1 679 ? 29.469 -14.867 -19.688 1 78.94 679 VAL A N 1
ATOM 5281 C CA . VAL A 1 679 ? 28.547 -15.969 -19.969 1 78.94 679 VAL A CA 1
ATOM 5282 C C . VAL A 1 679 ? 27.109 -15.484 -19.859 1 78.94 679 VAL A C 1
ATOM 5284 O O . VAL A 1 679 ? 26.25 -15.883 -20.656 1 78.94 679 VAL A O 1
ATOM 5287 N N . HIS A 1 680 ? 26.859 -14.609 -19 1 78.69 680 HIS A N 1
ATOM 5288 C CA . HIS A 1 680 ? 25.516 -14.102 -18.797 1 78.69 680 HIS A CA 1
ATOM 5289 C C . HIS A 1 680 ? 25.125 -13.117 -19.891 1 78.69 680 HIS A C 1
ATOM 5291 O O . HIS A 1 680 ? 23.938 -12.875 -20.109 1 78.69 680 HIS A O 1
ATOM 5297 N N . VAL A 1 681 ? 26.141 -12.594 -20.406 1 74.75 681 VAL A N 1
ATOM 5298 C CA . VAL A 1 681 ? 25.859 -11.719 -21.547 1 74.75 681 VAL A CA 1
ATOM 5299 C C . VAL A 1 681 ? 25.312 -12.531 -22.703 1 74.75 681 VAL A C 1
ATOM 5301 O O . VAL A 1 681 ? 24.469 -12.055 -23.469 1 74.75 681 VAL A O 1
ATOM 5304 N N . LEU A 1 682 ? 25.797 -13.781 -22.688 1 73.56 682 LEU A N 1
ATOM 5305 C CA . LEU A 1 682 ? 25.406 -14.648 -23.797 1 73.56 682 LEU A CA 1
ATOM 5306 C C . LEU A 1 682 ? 24.016 -15.219 -23.578 1 73.56 682 LEU A C 1
ATOM 5308 O O . LEU A 1 682 ? 23.25 -15.367 -24.531 1 73.56 682 LEU A O 1
ATOM 5312 N N . ASN A 1 683 ? 23.75 -15.594 -22.422 1 75.31 683 ASN A N 1
ATOM 5313 C CA . ASN A 1 683 ? 22.453 -16.172 -22.062 1 75.31 683 ASN A CA 1
ATOM 5314 C C . ASN A 1 683 ? 22.062 -15.805 -20.641 1 75.31 683 ASN A C 1
ATOM 5316 O O . ASN A 1 683 ? 22.75 -16.156 -19.672 1 75.31 683 ASN A O 1
ATOM 5320 N N . LYS A 1 684 ? 20.922 -15.164 -20.562 1 70.06 684 LYS A N 1
ATOM 5321 C CA . LYS A 1 684 ? 20.531 -14.578 -19.281 1 70.06 684 LYS A CA 1
ATOM 5322 C C . LYS A 1 684 ? 19.609 -15.516 -18.5 1 70.06 684 LYS A C 1
ATOM 5324 O O . LYS A 1 684 ? 19.125 -15.164 -17.422 1 70.06 684 LYS A O 1
ATOM 5329 N N . ASN A 1 685 ? 19.422 -16.703 -18.969 1 78.69 685 ASN A N 1
ATOM 5330 C CA . ASN A 1 685 ? 18.531 -17.625 -18.297 1 78.69 685 ASN A CA 1
ATOM 5331 C C . ASN A 1 685 ? 19.078 -18.078 -16.938 1 78.69 685 ASN A C 1
ATOM 5333 O O . ASN A 1 685 ? 20.203 -18.562 -16.859 1 78.69 685 ASN A O 1
ATOM 5337 N N . ARG A 1 686 ? 18.344 -17.797 -15.93 1 83.75 686 ARG A N 1
ATOM 5338 C CA . ARG A 1 686 ? 18.734 -18.203 -14.586 1 83.75 686 ARG A CA 1
ATOM 5339 C C . ARG A 1 686 ? 17.5 -18.469 -13.719 1 83.75 686 ARG A C 1
ATOM 5341 O O . ARG A 1 686 ? 16.391 -18.062 -14.062 1 83.75 686 ARG A O 1
ATOM 5348 N N . LEU A 1 687 ? 17.734 -19.234 -12.68 1 84.56 687 LEU A N 1
ATOM 5349 C CA . LEU A 1 687 ? 16.672 -19.469 -11.703 1 84.56 687 LEU A CA 1
ATOM 5350 C C . LEU A 1 687 ? 16.391 -18.203 -10.891 1 84.56 687 LEU A C 1
ATOM 5352 O O . LEU A 1 687 ? 17.297 -17.641 -10.297 1 84.56 687 LEU A O 1
ATOM 5356 N N . THR A 1 688 ? 15.219 -17.688 -10.953 1 84 688 THR A N 1
ATOM 5357 C CA . THR A 1 688 ? 14.82 -16.484 -10.234 1 84 688 THR A CA 1
ATOM 5358 C C . THR A 1 688 ? 13.656 -16.781 -9.289 1 84 688 THR A C 1
ATOM 5360 O O . THR A 1 688 ? 13.016 -17.828 -9.391 1 84 688 THR A O 1
ATOM 5363 N N . GLN A 1 689 ? 13.422 -15.867 -8.391 1 83.31 689 GLN A N 1
ATOM 5364 C CA . GLN A 1 689 ? 12.289 -15.992 -7.473 1 83.31 689 GLN A CA 1
ATOM 5365 C C . GLN A 1 689 ? 10.969 -16.031 -8.234 1 83.31 689 GLN A C 1
ATOM 5367 O O . GLN A 1 689 ? 10.055 -16.781 -7.871 1 83.31 689 GLN A O 1
ATOM 5372 N N . THR A 1 690 ? 10.953 -15.289 -9.164 1 81 690 THR A N 1
ATOM 5373 C CA . THR A 1 690 ? 9.734 -15.227 -9.969 1 81 690 THR A CA 1
ATOM 5374 C C . THR A 1 690 ? 9.422 -16.578 -10.586 1 81 690 THR A C 1
ATOM 5376 O O . THR A 1 690 ? 8.266 -17.016 -10.609 1 81 690 THR A O 1
ATOM 5379 N N . LYS A 1 691 ? 10.422 -17.219 -11.086 1 83 691 LYS A N 1
ATOM 5380 C CA . LYS A 1 691 ? 10.227 -18.531 -11.688 1 83 691 LYS A CA 1
ATOM 5381 C C . LYS A 1 691 ? 9.734 -19.547 -10.664 1 83 691 LYS A C 1
ATOM 5383 O O . LYS A 1 691 ? 8.898 -20.391 -10.969 1 83 691 LYS A O 1
ATOM 5388 N N . ILE A 1 692 ? 10.219 -19.469 -9.539 1 87 692 ILE A N 1
ATOM 5389 C CA . ILE A 1 692 ? 9.828 -20.375 -8.469 1 87 692 ILE A CA 1
ATOM 5390 C C . ILE A 1 692 ? 8.344 -20.172 -8.148 1 87 692 ILE A C 1
ATOM 5392 O O . ILE A 1 692 ? 7.578 -21.141 -8.109 1 87 692 ILE A O 1
ATOM 5396 N N . TRP A 1 693 ? 7.938 -18.984 -7.934 1 86.12 693 TRP A N 1
ATOM 5397 C CA . TRP A 1 693 ? 6.562 -18.703 -7.52 1 86.12 693 TRP A CA 1
ATOM 5398 C C . TRP A 1 693 ? 5.59 -18.969 -8.656 1 86.12 693 TRP A C 1
ATOM 5400 O O . TRP A 1 693 ? 4.445 -19.375 -8.422 1 86.12 693 TRP A O 1
ATOM 5410 N N . ASP A 1 694 ? 6.109 -18.828 -9.852 1 81.88 694 ASP A N 1
ATOM 5411 C CA . ASP A 1 694 ? 5.273 -19.203 -10.992 1 81.88 694 ASP A CA 1
ATOM 5412 C C . ASP A 1 694 ? 4.906 -20.672 -10.953 1 81.88 694 ASP A C 1
ATOM 5414 O O . ASP A 1 694 ? 3.77 -21.047 -11.25 1 81.88 694 ASP A O 1
ATOM 5418 N N . VAL A 1 695 ? 5.832 -21.422 -10.555 1 83 695 VAL A N 1
ATOM 5419 C CA . VAL A 1 695 ? 5.605 -22.844 -10.445 1 83 695 VAL A CA 1
ATOM 5420 C C . VAL A 1 695 ? 4.656 -23.141 -9.289 1 83 695 VAL A C 1
ATOM 5422 O O . VAL A 1 695 ? 3.736 -23.953 -9.414 1 83 695 VAL A O 1
ATOM 5425 N N . VAL A 1 696 ? 4.797 -22.453 -8.219 1 83.81 696 VAL A N 1
ATOM 5426 C CA . VAL A 1 696 ? 4 -22.672 -7.016 1 83.81 696 VAL A CA 1
ATOM 5427 C C . VAL A 1 696 ? 2.564 -22.219 -7.254 1 83.81 696 VAL A C 1
ATOM 5429 O O . VAL A 1 696 ? 1.614 -22.859 -6.812 1 83.81 696 VAL A O 1
ATOM 5432 N N . GLU A 1 697 ? 2.455 -21.141 -7.922 1 79.88 697 GLU A N 1
ATOM 5433 C CA . GLU A 1 697 ? 1.137 -20.578 -8.172 1 79.88 697 GLU A CA 1
ATOM 5434 C C . GLU A 1 697 ? 0.277 -21.5 -9.016 1 79.88 697 GLU A C 1
ATOM 5436 O O . GLU A 1 697 ? -0.951 -21.5 -8.914 1 79.88 697 GLU A O 1
ATOM 5441 N N . LYS A 1 698 ? 0.94 -22.25 -9.805 1 74.56 698 LYS A N 1
ATOM 5442 C CA . LYS A 1 698 ? 0.21 -23.188 -10.648 1 74.56 698 LYS A CA 1
ATOM 5443 C C . LYS A 1 698 ? -0.465 -24.281 -9.82 1 74.56 698 LYS A C 1
ATOM 5445 O O . LYS A 1 698 ? -1.33 -25 -10.32 1 74.56 698 LYS A O 1
ATOM 5450 N N . HIS A 1 699 ? -0.208 -24.25 -8.617 1 74.31 699 HIS A N 1
ATOM 5451 C CA . HIS A 1 699 ? -0.778 -25.281 -7.758 1 74.31 699 HIS A CA 1
ATOM 5452 C C . HIS A 1 699 ? -1.978 -24.75 -6.98 1 74.31 699 HIS A C 1
ATOM 5454 O O . HIS A 1 699 ? -2.508 -25.438 -6.105 1 74.31 699 HIS A O 1
ATOM 5460 N N . ASP A 1 700 ? -2.348 -23.578 -7.258 1 75.75 700 ASP A N 1
ATOM 5461 C CA . ASP A 1 700 ? -3.658 -23.109 -6.812 1 75.75 700 ASP A CA 1
ATOM 5462 C C . ASP A 1 700 ? -4.777 -23.922 -7.461 1 75.75 700 ASP A C 1
ATOM 5464 O O . ASP A 1 700 ? -4.898 -23.953 -8.688 1 75.75 700 ASP A O 1
ATOM 5468 N N . THR A 1 701 ? -5.527 -24.594 -6.688 1 80 701 THR A N 1
ATOM 5469 C CA . THR A 1 701 ? -6.539 -25.5 -7.219 1 80 701 THR A CA 1
ATOM 5470 C C . THR A 1 701 ? -7.824 -24.734 -7.543 1 80 701 THR A C 1
ATOM 5472 O O . THR A 1 701 ? -8.773 -25.312 -8.078 1 80 701 THR A O 1
ATOM 5475 N N . GLY A 1 702 ? -7.84 -23.5 -7.184 1 81.31 702 GLY A N 1
ATOM 5476 C CA . GLY A 1 702 ? -8.992 -22.688 -7.547 1 81.31 702 GLY A CA 1
ATOM 5477 C C . GLY A 1 702 ? -8.945 -22.188 -8.977 1 81.31 702 GLY A C 1
ATOM 5478 O O . GLY A 1 702 ? -7.871 -22.078 -9.57 1 81.31 702 GLY A O 1
ATOM 5479 N N . CYS A 1 703 ? -10.094 -21.875 -9.594 1 72.81 703 CYS A N 1
ATOM 5480 C CA . CYS A 1 703 ? -10.156 -21.609 -11.031 1 72.81 703 CYS A CA 1
ATOM 5481 C C . CYS A 1 703 ? -10.414 -20.141 -11.312 1 72.81 703 CYS A C 1
ATOM 5483 O O . CYS A 1 703 ? -10.055 -19.641 -12.375 1 72.81 703 CYS A O 1
ATOM 5485 N N . THR A 1 704 ? -11.086 -19.438 -10.508 1 79.81 704 THR A N 1
ATOM 5486 C CA . THR A 1 704 ? -11.555 -18.109 -10.875 1 79.81 704 THR A CA 1
ATOM 5487 C C . THR A 1 704 ? -11.133 -17.078 -9.836 1 79.81 704 THR A C 1
ATOM 5489 O O . THR A 1 704 ? -10.461 -17.422 -8.859 1 79.81 704 THR A O 1
ATOM 5492 N N . GLY A 1 705 ? -11.367 -15.852 -10.297 1 80.38 705 GLY A N 1
ATOM 5493 C CA . GLY A 1 705 ? -11.078 -14.758 -9.383 1 80.38 705 GLY A CA 1
ATOM 5494 C C . GLY A 1 705 ? -12.023 -14.719 -8.195 1 80.38 705 GLY A C 1
ATOM 5495 O O . GLY A 1 705 ? -11.82 -13.938 -7.262 1 80.38 705 GLY A O 1
ATOM 5496 N N . GLY A 1 706 ? -13.023 -15.586 -8.234 1 87.12 706 GLY A N 1
ATOM 5497 C CA . GLY A 1 706 ? -13.945 -15.625 -7.113 1 87.12 706 GLY A CA 1
ATOM 5498 C C . GLY A 1 706 ? -15.398 -15.578 -7.539 1 87.12 706 GLY A C 1
ATOM 5499 O O . GLY A 1 706 ? -15.734 -15.93 -8.672 1 87.12 706 GLY A O 1
ATOM 5500 N N . SER A 1 707 ? -16.281 -15.32 -6.496 1 87.12 707 SER A N 1
ATOM 5501 C CA . SER A 1 707 ? -17.703 -15.078 -6.602 1 87.12 707 SER A CA 1
ATOM 5502 C C . SER A 1 707 ? -18.469 -16.375 -6.859 1 87.12 707 SER A C 1
ATOM 5504 O O . SER A 1 707 ? -19.312 -16.781 -6.055 1 87.12 707 SER A O 1
ATOM 5506 N N . GLY A 1 708 ? -18.172 -17.156 -8.023 1 89.62 708 GLY A N 1
ATOM 5507 C CA . GLY A 1 708 ? -18.891 -18.359 -8.367 1 89.62 708 GLY A CA 1
ATOM 5508 C C . GLY A 1 708 ? -20.234 -18.094 -9.016 1 89.62 708 GLY A C 1
ATOM 5509 O O . GLY A 1 708 ? -20.812 -17.016 -8.844 1 89.62 708 GLY A O 1
ATOM 5510 N N . ALA A 1 709 ? -20.844 -19.016 -9.688 1 91.62 709 ALA A N 1
ATOM 5511 C CA . ALA A 1 709 ? -22.109 -18.875 -10.391 1 91.62 709 ALA A CA 1
ATOM 5512 C C . ALA A 1 709 ? -23.297 -18.953 -9.43 1 91.62 709 ALA A C 1
ATOM 5514 O O . ALA A 1 709 ? -24.344 -18.359 -9.664 1 91.62 709 ALA A O 1
ATOM 5515 N N . ASP A 1 710 ? -23.047 -19.75 -8.422 1 93.31 710 ASP A N 1
ATOM 5516 C CA . ASP A 1 710 ? -24.031 -19.953 -7.363 1 93.31 710 ASP A CA 1
ATOM 5517 C C . ASP A 1 710 ? -23.359 -20.328 -6.047 1 93.31 710 ASP A C 1
ATOM 5519 O O . ASP A 1 710 ? -22.141 -20.25 -5.918 1 93.31 710 ASP A O 1
ATOM 5523 N N . ASN A 1 711 ? -24.219 -20.703 -5.09 1 94.38 711 ASN A N 1
ATOM 5524 C CA . ASN A 1 711 ? -23.672 -20.922 -3.75 1 94.38 711 ASN A CA 1
ATOM 5525 C C . ASN A 1 711 ? -22.641 -22.031 -3.73 1 94.38 711 ASN A C 1
ATOM 5527 O O . ASN A 1 711 ? -21.594 -21.906 -3.09 1 94.38 711 ASN A O 1
ATOM 5531 N N . MET A 1 712 ? -22.875 -23.156 -4.465 1 94.75 712 MET A N 1
ATOM 5532 C CA . MET A 1 712 ? -21.922 -24.25 -4.5 1 94.75 712 MET A CA 1
ATOM 5533 C C . MET A 1 712 ? -20.781 -23.953 -5.48 1 94.75 712 MET A C 1
ATOM 5535 O O . MET A 1 712 ? -19.656 -24.391 -5.277 1 94.75 712 MET A O 1
ATOM 5539 N N . GLY A 1 713 ? -21.125 -23.156 -6.465 1 93.12 713 GLY A N 1
ATOM 5540 C CA . GLY A 1 713 ? -20.109 -22.75 -7.414 1 93.12 713 GLY A CA 1
ATOM 5541 C C . GLY A 1 713 ? -18.984 -21.953 -6.777 1 93.12 713 GLY A C 1
ATOM 5542 O O . GLY A 1 713 ? -17.844 -22 -7.227 1 93.12 713 GLY A O 1
ATOM 5543 N N . VAL A 1 714 ? -19.312 -21.234 -5.738 1 95.31 714 VAL A N 1
ATOM 5544 C CA . VAL A 1 714 ? -18.328 -20.453 -5.012 1 95.31 714 VAL A CA 1
ATOM 5545 C C . VAL A 1 714 ? -17.266 -21.391 -4.418 1 95.31 714 VAL A C 1
ATOM 5547 O O . VAL A 1 714 ? -16.062 -21.125 -4.547 1 95.31 714 VAL A O 1
ATOM 5550 N N . PHE A 1 715 ? -17.703 -22.516 -3.846 1 95.88 715 PHE A N 1
ATOM 5551 C CA . PHE A 1 715 ? -16.797 -23.469 -3.23 1 95.88 715 PHE A CA 1
ATOM 5552 C C . PHE A 1 715 ? -15.977 -24.188 -4.293 1 95.88 715 PHE A C 1
ATOM 5554 O O . PHE A 1 715 ? -14.766 -24.344 -4.156 1 95.88 715 PHE A O 1
ATOM 5561 N N . THR A 1 716 ? -16.656 -24.594 -5.332 1 92.62 716 THR A N 1
ATOM 5562 C CA . THR A 1 716 ? -15.984 -25.328 -6.402 1 92.62 716 THR A CA 1
ATOM 5563 C C . THR A 1 716 ? -14.906 -24.469 -7.055 1 92.62 716 THR A C 1
ATOM 5565 O O . THR A 1 716 ? -13.789 -24.922 -7.285 1 92.62 716 THR A O 1
ATOM 5568 N N . ASP A 1 717 ? -15.25 -23.219 -7.293 1 90.56 717 ASP A N 1
ATOM 5569 C CA . ASP A 1 717 ? -14.312 -22.297 -7.93 1 90.56 717 ASP A CA 1
ATOM 5570 C C . ASP A 1 717 ? -13.117 -22 -7.02 1 90.56 717 ASP A C 1
ATOM 5572 O O . ASP A 1 717 ? -12.031 -21.656 -7.496 1 90.56 717 ASP A O 1
ATOM 5576 N N . ALA A 1 718 ? -13.344 -22.141 -5.762 1 93.06 718 ALA A N 1
ATOM 5577 C CA . ALA A 1 718 ? -12.281 -21.859 -4.801 1 93.06 718 ALA A CA 1
ATOM 5578 C C . ALA A 1 718 ? -11.414 -23.094 -4.574 1 93.06 718 ALA A C 1
ATOM 5580 O O . ALA A 1 718 ? -10.438 -23.047 -3.82 1 93.06 718 ALA A O 1
ATOM 5581 N N . GLY A 1 719 ? -11.742 -24.203 -5.184 1 92.62 719 GLY A N 1
ATOM 5582 C CA . GLY A 1 719 ? -11.008 -25.453 -4.992 1 92.62 719 GLY A CA 1
ATOM 5583 C C . GLY A 1 719 ? -11.406 -26.188 -3.73 1 92.62 719 GLY A C 1
ATOM 5584 O O . GLY A 1 719 ? -10.578 -26.859 -3.109 1 92.62 719 GLY A O 1
ATOM 5585 N N . LEU A 1 720 ? -12.648 -26 -3.352 1 95.19 720 LEU A N 1
ATOM 5586 C CA . LEU A 1 720 ? -13.133 -26.594 -2.115 1 95.19 720 LEU A CA 1
ATOM 5587 C C . LEU A 1 720 ? -14.242 -27.609 -2.396 1 95.19 720 LEU A C 1
ATOM 5589 O O . LEU A 1 720 ? -15.078 -27.391 -3.279 1 95.19 720 LEU A O 1
ATOM 5593 N N . ALA A 1 721 ? -14.211 -28.719 -1.708 1 96.56 721 ALA A N 1
ATOM 5594 C CA . ALA A 1 721 ? -15.352 -29.625 -1.603 1 96.56 721 ALA A CA 1
ATOM 5595 C C . ALA A 1 721 ? -16.203 -29.297 -0.377 1 96.56 721 ALA A C 1
ATOM 5597 O O . ALA A 1 721 ? -15.664 -29.047 0.706 1 96.56 721 ALA A O 1
ATOM 5598 N N . PHE A 1 722 ? -17.406 -29.188 -0.596 1 97.12 722 PHE A N 1
ATOM 5599 C CA . PHE A 1 722 ? -18.359 -28.844 0.447 1 97.12 722 PHE A CA 1
ATOM 5600 C C . PHE A 1 722 ? -19.484 -29.859 0.509 1 97.12 722 PHE A C 1
ATOM 5602 O O . PHE A 1 722 ? -20.031 -30.25 -0.524 1 97.12 722 PHE A O 1
ATOM 5609 N N . GLU A 1 723 ? -19.766 -30.328 1.712 1 97.38 723 GLU A N 1
ATOM 5610 C CA . GLU A 1 723 ? -20.875 -31.25 1.937 1 97.38 723 GLU A CA 1
ATOM 5611 C C . GLU A 1 723 ? -21.641 -30.906 3.207 1 97.38 723 GLU A C 1
ATOM 5613 O O . GLU A 1 723 ? -21.031 -30.562 4.23 1 97.38 723 GLU A O 1
ATOM 5618 N N . SER A 1 724 ? -22.922 -30.859 3.133 1 96.56 724 SER A N 1
ATOM 5619 C CA . SER A 1 724 ? -23.766 -30.609 4.293 1 96.56 724 SER A CA 1
ATOM 5620 C C . SER A 1 724 ? -24.891 -31.625 4.371 1 96.56 724 SER A C 1
ATOM 5622 O O . SER A 1 724 ? -25.125 -32.406 3.43 1 96.56 724 SER A O 1
ATOM 5624 N N . ASN A 1 725 ? -25.594 -31.688 5.504 1 95.06 725 ASN A N 1
ATOM 5625 C CA . ASN A 1 725 ? -26.672 -32.656 5.688 1 95.06 725 ASN A CA 1
ATOM 5626 C C . ASN A 1 725 ? -27.953 -32.219 4.969 1 95.06 725 ASN A C 1
ATOM 5628 O O . ASN A 1 725 ? -28.688 -33.031 4.434 1 95.06 725 ASN A O 1
ATOM 5632 N N . THR A 1 726 ? -28.172 -30.828 4.891 1 93.44 726 THR A N 1
ATOM 5633 C CA . THR A 1 726 ? -29.469 -30.422 4.355 1 93.44 726 THR A CA 1
ATOM 5634 C C . THR A 1 726 ? -29.297 -29.328 3.305 1 93.44 726 THR A C 1
ATOM 5636 O O . THR A 1 726 ? -30.203 -29.078 2.512 1 93.44 726 THR A O 1
ATOM 5639 N N . ALA A 1 727 ? -28.219 -28.703 3.24 1 92.88 727 ALA A N 1
ATOM 5640 C CA . ALA A 1 727 ? -28.047 -27.562 2.355 1 92.88 727 ALA A CA 1
ATOM 5641 C C . ALA A 1 727 ? -27.328 -27.953 1.066 1 92.88 727 ALA A C 1
ATOM 5643 O O . ALA A 1 727 ? -26.906 -27.094 0.294 1 92.88 727 ALA A O 1
ATOM 5644 N N . GLY A 1 728 ? -27.109 -29.219 0.815 1 91.69 728 GLY A N 1
ATOM 5645 C CA . GLY A 1 728 ? -26.469 -29.703 -0.398 1 91.69 728 GLY A CA 1
ATOM 5646 C C . GLY A 1 728 ? -24.953 -29.703 -0.309 1 91.69 728 GLY A C 1
ATOM 5647 O O . GLY A 1 728 ? -24.391 -29.609 0.783 1 91.69 728 GLY A O 1
ATOM 5648 N N . GLY A 1 729 ? -24.297 -29.953 -1.469 1 94.62 729 GLY A N 1
ATOM 5649 C CA . GLY A 1 729 ? -22.844 -30.047 -1.571 1 94.62 729 GLY A CA 1
ATOM 5650 C C . GLY A 1 729 ? -22.328 -29.797 -2.977 1 94.62 729 GLY A C 1
ATOM 5651 O O . GLY A 1 729 ? -23.125 -29.656 -3.918 1 94.62 729 GLY A O 1
ATOM 5652 N N . THR A 1 730 ? -21.094 -29.688 -3.057 1 95.56 730 THR A N 1
ATOM 5653 C CA . THR A 1 730 ? -20.453 -29.438 -4.348 1 95.56 730 THR A CA 1
ATOM 5654 C C . THR A 1 730 ? -20.406 -30.734 -5.172 1 95.56 730 THR A C 1
ATOM 5656 O O . THR A 1 730 ? -20.484 -31.828 -4.621 1 95.56 730 THR A O 1
ATOM 5659 N N . LYS A 1 731 ? -20.281 -30.547 -6.531 1 90.88 731 LYS A N 1
ATOM 5660 C CA . LYS A 1 731 ? -20.031 -31.688 -7.395 1 90.88 731 LYS A CA 1
ATOM 5661 C C . LYS A 1 731 ? -18.578 -32.156 -7.297 1 90.88 731 LYS A C 1
ATOM 5663 O O . LYS A 1 731 ? -17.688 -31.359 -6.957 1 90.88 731 LYS A O 1
ATOM 5668 N N . THR A 1 732 ? -18.406 -33.438 -7.484 1 90.31 732 THR A N 1
ATOM 5669 C CA . THR A 1 732 ? -17.062 -34 -7.383 1 90.31 732 THR A CA 1
ATOM 5670 C C . THR A 1 732 ? -16.188 -33.531 -8.539 1 90.31 732 THR A C 1
ATOM 5672 O O . THR A 1 732 ? -16.625 -33.562 -9.695 1 90.31 732 THR A O 1
ATOM 5675 N N . ARG A 1 733 ? -15.023 -33.125 -8.141 1 87.81 733 ARG A N 1
ATOM 5676 C CA . ARG A 1 733 ? -14.047 -32.688 -9.141 1 87.81 733 ARG A CA 1
ATOM 5677 C C . ARG A 1 733 ? -13.547 -33.875 -9.953 1 87.81 733 ARG A C 1
ATOM 5679 O O . ARG A 1 733 ? -13.266 -34.938 -9.398 1 87.81 733 ARG A O 1
ATOM 5686 N N . THR A 1 734 ? -13.461 -33.719 -11.266 1 80.62 734 THR A N 1
ATOM 5687 C CA . THR A 1 734 ? -13.07 -34.844 -12.102 1 80.62 734 THR A CA 1
ATOM 5688 C C . THR A 1 734 ? -11.773 -34.531 -12.852 1 80.62 734 THR A C 1
ATOM 5690 O O . THR A 1 734 ? -11.203 -35.438 -13.5 1 80.62 734 THR A O 1
ATOM 5693 N N . GLY A 1 735 ? -11.242 -33.312 -12.875 1 75.81 735 GLY A N 1
ATOM 5694 C CA . GLY A 1 735 ? -10.008 -32.969 -13.562 1 75.81 735 GLY A CA 1
ATOM 5695 C C . GLY A 1 735 ? -8.992 -32.312 -12.664 1 75.81 735 GLY A C 1
ATOM 5696 O O . GLY A 1 735 ? -9.336 -31.812 -11.586 1 75.81 735 GLY A O 1
ATOM 5697 N N . PHE A 1 736 ? -7.707 -32.438 -13.125 1 67.81 736 PHE A N 1
ATOM 5698 C CA . PHE A 1 736 ? -6.633 -31.891 -12.297 1 67.81 736 PHE A CA 1
ATOM 5699 C C . PHE A 1 736 ? -6.473 -30.391 -12.531 1 67.81 736 PHE A C 1
ATOM 5701 O O . PHE A 1 736 ? -5.988 -29.672 -11.648 1 67.81 736 PHE A O 1
ATOM 5708 N N . SER A 1 737 ? -6.758 -29.969 -13.734 1 62.12 737 SER A N 1
ATOM 5709 C CA . SER A 1 737 ? -6.574 -28.547 -13.992 1 62.12 737 SER A CA 1
ATOM 5710 C C . SER A 1 737 ? -7.789 -27.734 -13.539 1 62.12 737 SER A C 1
ATOM 5712 O O . SER A 1 737 ? -8.922 -28.219 -13.625 1 62.12 737 SER A O 1
ATOM 5714 N N . PRO A 1 738 ? -7.652 -26.797 -12.719 1 56.78 738 PRO A N 1
ATOM 5715 C CA . PRO A 1 738 ? -8.781 -25.984 -12.25 1 56.78 738 PRO A CA 1
ATOM 5716 C C . PRO A 1 738 ? -9.789 -25.672 -13.352 1 56.78 738 PRO A C 1
ATOM 5718 O O . PRO A 1 738 ? -10.961 -25.422 -13.078 1 56.78 738 PRO A O 1
ATOM 5721 N N . SER A 1 739 ? -9.555 -25.625 -14.688 1 43.06 739 SER A N 1
ATOM 5722 C CA . SER A 1 739 ? -10.492 -25.25 -15.75 1 43.06 739 SER A CA 1
ATOM 5723 C C . SER A 1 739 ? -11.531 -26.344 -15.977 1 43.06 739 SER A C 1
ATOM 5725 O O . SER A 1 739 ? -12.5 -26.141 -16.719 1 43.06 739 SER A O 1
ATOM 5727 N N . SER A 1 740 ? -11.375 -27.547 -15.656 1 36.09 740 SER A N 1
ATOM 5728 C CA . SER A 1 740 ? -12.219 -28.609 -16.188 1 36.09 740 SER A CA 1
ATOM 5729 C C . SER A 1 740 ? -13.57 -28.641 -15.484 1 36.09 740 SER A C 1
ATOM 5731 O O . SER A 1 740 ? -14.305 -29.625 -15.586 1 36.09 740 SER A O 1
ATOM 5733 N N . VAL A 1 741 ? -13.992 -27.953 -14.672 1 36.44 741 VAL A N 1
ATOM 5734 C CA . VAL A 1 741 ? -15.359 -28.203 -14.211 1 36.44 741 VAL A CA 1
ATOM 5735 C C . VAL A 1 741 ? -16.312 -28.125 -15.398 1 36.44 741 VAL A C 1
ATOM 5737 O O . VAL A 1 741 ? -16 -27.531 -16.422 1 36.44 741 VAL A O 1
ATOM 5740 N N . SER A 1 742 ? -17.859 -28.25 -15.289 1 31.28 742 SER A N 1
ATOM 5741 C CA . SER A 1 742 ? -18.984 -28.719 -16.094 1 31.28 742 SER A CA 1
ATOM 5742 C C . SER A 1 742 ? -19.328 -27.719 -17.203 1 31.28 742 SER A C 1
ATOM 5744 O O . SER A 1 742 ? -20.359 -27.828 -17.859 1 31.28 742 SER A O 1
ATOM 5746 N N . ALA A 1 743 ? -19.125 -26.484 -17.609 1 30.31 743 ALA A N 1
ATOM 5747 C CA . ALA A 1 743 ? -20.172 -25.953 -18.469 1 30.31 743 ALA A CA 1
ATOM 5748 C C . ALA A 1 743 ? -20.312 -26.766 -19.75 1 30.31 743 ALA A C 1
ATOM 5750 O O . ALA A 1 743 ? -19.359 -26.906 -20.516 1 30.31 743 ALA A O 1
ATOM 5751 N N . ASP A 1 744 ? -21.172 -27.641 -19.922 1 27.08 744 ASP A N 1
ATOM 5752 C CA . ASP A 1 744 ? -21.859 -27.953 -21.172 1 27.08 744 ASP A CA 1
ATOM 5753 C C . ASP A 1 744 ? -22.234 -26.672 -21.906 1 27.08 744 ASP A C 1
ATOM 5755 O O . ASP A 1 744 ? -23.062 -26.688 -22.828 1 27.08 744 ASP A O 1
ATOM 5759 N N . LEU A 1 745 ? -22.484 -25.469 -21.375 1 28.06 745 LEU A N 1
ATOM 5760 C CA . LEU A 1 745 ? -23.109 -24.625 -22.375 1 28.06 745 LEU A CA 1
ATOM 5761 C C . LEU A 1 745 ? -22.219 -24.484 -23.609 1 28.06 745 LEU A C 1
ATOM 5763 O O . LEU A 1 745 ? -20.984 -24.547 -23.5 1 28.06 745 LEU A O 1
ATOM 5767 N N . ASN A 1 746 ? -22.656 -24.547 -25 1 26.36 746 ASN A N 1
ATOM 5768 C CA . ASN A 1 746 ? -22.281 -24.109 -26.328 1 26.36 746 ASN A CA 1
ATOM 5769 C C . ASN A 1 746 ? -21.484 -22.797 -26.281 1 26.36 746 ASN A C 1
ATOM 5771 O O . ASN A 1 746 ? -21.297 -22.141 -27.297 1 26.36 746 ASN A O 1
ATOM 5775 N N . VAL A 1 747 ? -21.781 -21.906 -25.406 1 26.48 747 VAL A N 1
ATOM 5776 C CA . VAL A 1 747 ? -21.062 -20.656 -25.672 1 26.48 747 VAL A CA 1
ATOM 5777 C C . VAL A 1 747 ? -19.562 -20.906 -25.656 1 26.48 747 VAL A C 1
ATOM 5779 O O . VAL A 1 747 ? -19.094 -21.891 -25.062 1 26.48 747 VAL A O 1
ATOM 5782 N N . ASN A 1 748 ? -18.656 -20.141 -26.422 1 24.7 748 ASN A N 1
ATOM 5783 C CA . ASN A 1 748 ? -17.25 -20.281 -26.781 1 24.7 748 ASN A CA 1
ATOM 5784 C C . ASN A 1 748 ? -16.391 -20.641 -25.578 1 24.7 748 ASN A C 1
ATOM 5786 O O . ASN A 1 748 ? -16.422 -19.938 -24.562 1 24.7 748 ASN A O 1
ATOM 5790 N N . PRO A 1 749 ? -16.016 -21.891 -25.422 1 26.8 749 PRO A N 1
ATOM 5791 C CA . PRO A 1 749 ? -15.125 -22.594 -24.5 1 26.8 749 PRO A CA 1
ATOM 5792 C C . PRO A 1 749 ? -13.82 -21.828 -24.25 1 26.8 749 PRO A C 1
ATOM 5794 O O . PRO A 1 749 ? -12.797 -22.438 -23.922 1 26.8 749 PRO A O 1
ATOM 5797 N N . LEU A 1 750 ? -13.812 -20.641 -24.375 1 26.12 750 LEU A N 1
ATOM 5798 C CA . LEU A 1 750 ? -12.547 -19.953 -24.125 1 26.12 750 LEU A CA 1
ATOM 5799 C C . LEU A 1 750 ? -11.93 -20.422 -22.812 1 26.12 750 LEU A C 1
ATOM 5801 O O . LEU A 1 750 ? -11 -19.797 -22.297 1 26.12 750 LEU A O 1
ATOM 5805 N N . CYS A 1 751 ? -12.562 -21.328 -22.125 1 26.53 751 CYS A N 1
ATOM 5806 C CA . CYS A 1 751 ? -11.781 -21.844 -21.016 1 26.53 751 CYS A CA 1
ATOM 5807 C C . CYS A 1 751 ? -10.5 -22.516 -21.5 1 26.53 751 CYS A C 1
ATOM 5809 O O . CYS A 1 751 ? -9.992 -23.438 -20.844 1 26.53 751 CYS A O 1
ATOM 5811 N N . SER A 1 752 ? -10.172 -22.578 -22.906 1 23.44 752 SER A N 1
ATOM 5812 C CA . SER A 1 752 ? -9.062 -23.438 -23.297 1 23.44 752 SER A CA 1
ATOM 5813 C C . SER A 1 752 ? -7.926 -23.359 -22.281 1 23.44 752 SER A C 1
ATOM 5815 O O . SER A 1 752 ? -7.887 -22.453 -21.438 1 23.44 752 SER A O 1
ATOM 5817 N N . VAL A 1 753 ? -6.723 -24.047 -22.656 1 21.81 753 VAL A N 1
ATOM 5818 C CA . VAL A 1 753 ? -5.449 -24.266 -21.969 1 21.81 753 VAL A CA 1
ATOM 5819 C C . VAL A 1 753 ? -4.984 -22.938 -21.344 1 21.81 753 VAL A C 1
ATOM 5821 O O . VAL A 1 753 ? -5.227 -21.875 -21.906 1 21.81 753 VAL A O 1
ATOM 5824 N N . CYS A 1 754 ? -4.723 -22.844 -20.141 1 25.09 754 CYS A N 1
ATOM 5825 C CA . CYS A 1 754 ? -4.02 -21.625 -19.719 1 25.09 754 CYS A CA 1
ATOM 5826 C C . CYS A 1 754 ? -3.164 -21.078 -20.859 1 25.09 754 CYS A C 1
ATOM 5828 O O . CYS A 1 754 ? -2.592 -20 -20.734 1 25.09 754 CYS A O 1
ATOM 5830 N N . GLY A 1 755 ? -2.477 -22.078 -21.688 1 21.95 755 GLY A N 1
ATOM 5831 C CA . GLY A 1 755 ? -1.42 -21.5 -22.5 1 21.95 755 GLY A CA 1
ATOM 5832 C C . GLY A 1 755 ? -1.942 -20.562 -23.578 1 21.95 755 GLY A C 1
ATOM 5833 O O . GLY A 1 755 ? -3.154 -20.438 -23.766 1 21.95 755 GLY A O 1
ATOM 5834 N N . LYS A 1 756 ? -1.051 -20.359 -24.781 1 24.36 756 LYS A N 1
ATOM 5835 C CA . LYS A 1 756 ? -0.893 -19.547 -25.984 1 24.36 756 LYS A CA 1
ATOM 5836 C C . LYS A 1 756 ? -2.006 -19.828 -26.984 1 24.36 756 LYS A C 1
ATOM 5838 O O . LYS A 1 756 ? -1.88 -19.484 -28.172 1 24.36 756 LYS A O 1
ATOM 5843 N N . PHE A 1 757 ? -3.148 -20.438 -26.844 1 22.83 757 PHE A N 1
ATOM 5844 C CA . PHE A 1 757 ? -3.717 -20.875 -28.109 1 22.83 757 PHE A CA 1
ATOM 5845 C C . PHE A 1 757 ? -4.348 -19.703 -28.859 1 22.83 757 PHE A C 1
ATOM 5847 O O . PHE A 1 757 ? -4.984 -18.844 -28.25 1 22.83 757 PHE A O 1
ATOM 5854 N N . LYS A 1 758 ? -3.791 -19.516 -30.156 1 23.28 758 LYS A N 1
ATOM 5855 C CA . LYS A 1 758 ? -4.242 -18.688 -31.266 1 23.28 758 LYS A CA 1
ATOM 5856 C C . LYS A 1 758 ? -5.707 -18.953 -31.594 1 23.28 758 LYS A C 1
ATOM 5858 O O . LYS A 1 758 ? -6.062 -20.078 -31.969 1 23.28 758 LYS A O 1
ATOM 5863 N N . CYS A 1 759 ? -6.664 -18.594 -31 1 22.97 759 CYS A N 1
ATOM 5864 C CA . CYS A 1 759 ? -8.008 -18.719 -31.547 1 22.97 759 CYS A CA 1
ATOM 5865 C C . CYS A 1 759 ? -8.07 -18.188 -32.969 1 22.97 759 CYS A C 1
ATOM 5867 O O . CYS A 1 759 ? -7.852 -16.984 -33.188 1 22.97 759 CYS A O 1
ATOM 5869 N N . LYS A 1 760 ? -7.629 -18.984 -34.031 1 22.78 760 LYS A N 1
ATOM 5870 C CA . LYS A 1 760 ? -7.926 -18.625 -35.438 1 22.78 760 LYS A CA 1
ATOM 5871 C C . LYS A 1 760 ? -9.422 -18.391 -35.625 1 22.78 760 LYS A C 1
ATOM 5873 O O . LYS A 1 760 ? -10.234 -19.25 -35.281 1 22.78 760 LYS A O 1
ATOM 5878 N N . ILE A 1 761 ? -9.93 -17.203 -35.594 1 21.66 761 ILE A N 1
ATOM 5879 C CA . ILE A 1 761 ? -11.219 -16.797 -36.156 1 21.66 761 ILE A CA 1
ATOM 5880 C C . ILE A 1 761 ? -11.445 -17.5 -37.5 1 21.66 761 ILE A C 1
ATOM 5882 O O . ILE A 1 761 ? -10.617 -17.391 -38.406 1 21.66 761 ILE A O 1
ATOM 5886 N N . TRP A 1 762 ? -12.047 -18.719 -37.531 1 19.36 762 TRP A N 1
ATOM 5887 C CA . TRP A 1 762 ? -12.586 -19.266 -38.781 1 19.36 762 TRP A CA 1
ATOM 5888 C C . TRP A 1 762 ? -13.508 -18.266 -39.469 1 19.36 762 TRP A C 1
ATOM 5890 O O . TRP A 1 762 ? -14.453 -17.766 -38.844 1 19.36 762 TRP A O 1
ATOM 5900 N N . ASN A 1 763 ? -12.969 -17.469 -40.406 1 19.73 763 ASN A N 1
ATOM 5901 C CA . ASN A 1 763 ? -13.664 -16.719 -41.438 1 19.73 763 ASN A CA 1
ATOM 5902 C C . ASN A 1 763 ? -14.562 -17.625 -42.281 1 19.73 763 ASN A C 1
ATOM 5904 O O . ASN A 1 763 ? -14.102 -18.609 -42.844 1 19.73 763 ASN A O 1
ATOM 5908 N N . GLY A 1 764 ? -15.789 -18.062 -41.875 1 18.31 764 GLY A N 1
ATOM 5909 C CA . GLY A 1 764 ? -16.828 -18.625 -42.719 1 18.31 764 GLY A CA 1
ATOM 5910 C C . GLY A 1 764 ? -17.016 -17.859 -44.031 1 18.31 764 GLY A C 1
ATOM 5911 O O . GLY A 1 764 ? -18.031 -18.047 -44.719 1 18.31 764 GLY A O 1
ATOM 5912 N N . SER A 1 765 ? -16.188 -17.203 -44.781 1 18.03 765 SER A N 1
ATOM 5913 C CA . SER A 1 765 ? -16.672 -16.828 -46.094 1 18.03 765 SER A CA 1
ATOM 5914 C C . SER A 1 765 ? -16.969 -18.062 -46.938 1 18.03 765 SER A C 1
ATOM 5916 O O . SER A 1 765 ? -17.922 -18.078 -47.719 1 18.03 765 SER A O 1
ATOM 5918 N N . HIS A 1 766 ? -16.078 -19 -47.344 1 18.02 766 HIS A N 1
ATOM 5919 C CA . HIS A 1 766 ? -16.203 -19.641 -48.656 1 18.02 766 HIS A CA 1
ATOM 5920 C C . HIS A 1 766 ? -17.328 -20.672 -48.656 1 18.02 766 HIS A C 1
ATOM 5922 O O . HIS A 1 766 ? -17.281 -21.656 -47.938 1 18.02 766 HIS A O 1
ATOM 5928 N N . LEU A 1 767 ? -18.562 -20 -48.875 1 15.19 767 LEU A N 1
ATOM 5929 C CA . LEU A 1 767 ? -19.172 -20.203 -50.156 1 15.19 767 LEU A CA 1
ATOM 5930 C C . LEU A 1 767 ? -18.297 -19.641 -51.281 1 15.19 767 LEU A C 1
ATOM 5932 O O . LEU A 1 767 ? -17.688 -18.578 -51.125 1 15.19 767 LEU A O 1
ATOM 5936 N N . MET B 1 1 ? 4.395 27.734 -12.484 1 20.11 1 MET B N 1
ATOM 5937 C CA . MET B 1 1 ? 3.98 27.297 -11.156 1 20.11 1 MET B CA 1
ATOM 5938 C C . MET B 1 1 ? 5.133 26.609 -10.43 1 20.11 1 MET B C 1
ATOM 5940 O O . MET B 1 1 ? 5.703 25.641 -10.938 1 20.11 1 MET B O 1
ATOM 5944 N N . MET B 1 2 ? 5.801 27.297 -9.594 1 21.8 2 MET B N 1
ATOM 5945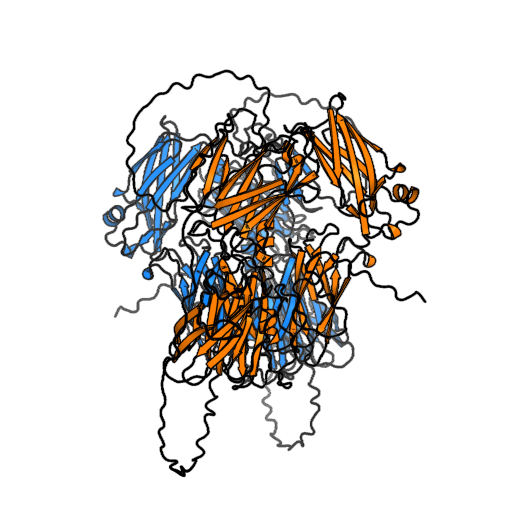 C CA . MET B 1 2 ? 7.008 26.922 -8.875 1 21.8 2 MET B CA 1
ATOM 5946 C C . MET B 1 2 ? 6.707 25.828 -7.848 1 21.8 2 MET B C 1
ATOM 5948 O O . MET B 1 2 ? 5.945 26.062 -6.902 1 21.8 2 MET B O 1
ATOM 5952 N N . LYS B 1 3 ? 6.566 24.562 -8.25 1 30.27 3 LYS B N 1
ATOM 5953 C CA . LYS B 1 3 ? 6.41 23.391 -7.375 1 30.27 3 LYS B CA 1
ATOM 5954 C C . LYS B 1 3 ? 7.602 23.25 -6.43 1 30.27 3 LYS B C 1
ATOM 5956 O O . LYS B 1 3 ? 8.75 23.25 -6.867 1 30.27 3 LYS B O 1
ATOM 5961 N N . ALA B 1 4 ? 7.445 23.719 -5.25 1 26.34 4 ALA B N 1
ATOM 5962 C CA . ALA B 1 4 ? 8.461 23.828 -4.203 1 26.34 4 ALA B CA 1
ATOM 5963 C C . ALA B 1 4 ? 9.039 22.453 -3.863 1 26.34 4 ALA B C 1
ATOM 5965 O O . ALA B 1 4 ? 8.359 21.625 -3.26 1 26.34 4 ALA B O 1
ATOM 5966 N N . CYS B 1 5 ? 9.672 21.828 -4.684 1 33.19 5 CYS B N 1
ATOM 5967 C CA . CYS B 1 5 ? 10.406 20.609 -4.344 1 33.19 5 CYS B CA 1
ATOM 5968 C C . CYS B 1 5 ? 11.641 20.938 -3.508 1 33.19 5 CYS B C 1
ATOM 5970 O O . CYS B 1 5 ? 12.469 21.75 -3.912 1 33.19 5 CYS B O 1
ATOM 5972 N N . PHE B 1 6 ? 11.531 20.984 -2.283 1 28.41 6 PHE B N 1
ATOM 5973 C CA . PHE B 1 6 ? 12.6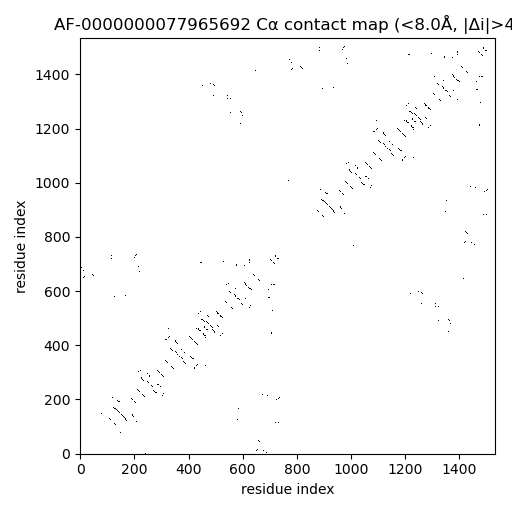64 21.328 -1.425 1 28.41 6 PHE B CA 1
ATOM 5974 C C . PHE B 1 6 ? 13.812 20.359 -1.628 1 28.41 6 PHE B C 1
ATOM 5976 O O . PHE B 1 6 ? 13.594 19.203 -2.018 1 28.41 6 PHE B O 1
ATOM 5983 N N . GLU B 1 7 ? 15 20.906 -1.476 1 27.36 7 GLU B N 1
ATOM 5984 C CA . GLU B 1 7 ? 16.391 20.578 -1.778 1 27.36 7 GLU B CA 1
ATOM 5985 C C . GLU B 1 7 ? 16.875 19.422 -0.914 1 27.36 7 GLU B C 1
ATOM 5987 O O . GLU B 1 7 ? 16.641 19.391 0.297 1 27.36 7 GLU B O 1
ATOM 5992 N N . LYS B 1 8 ? 16.938 18.219 -1.43 1 30.16 8 LYS B N 1
ATOM 5993 C CA . LYS B 1 8 ? 17.766 17.203 -0.784 1 30.16 8 LYS B CA 1
ATOM 5994 C C . LYS B 1 8 ? 19.172 17.719 -0.552 1 30.16 8 LYS B C 1
ATOM 5996 O O . LYS B 1 8 ? 19.828 18.219 -1.478 1 30.16 8 LYS B O 1
ATOM 6001 N N . THR B 1 9 ? 19.5 18.25 0.604 1 25.73 9 THR B N 1
ATOM 6002 C CA . THR B 1 9 ? 20.844 18.703 0.979 1 25.73 9 THR B CA 1
ATOM 6003 C C . THR B 1 9 ? 21.844 17.562 0.862 1 25.73 9 THR B C 1
ATOM 6005 O O . THR B 1 9 ? 21.656 16.5 1.45 1 25.73 9 THR B O 1
ATOM 6008 N N . PHE B 1 10 ? 22.391 17.438 -0.194 1 26.75 10 PHE B N 1
ATOM 6009 C CA . PHE B 1 10 ? 23.547 16.562 -0.275 1 26.75 10 PHE B CA 1
ATOM 6010 C C . PHE B 1 10 ? 24.75 17.188 0.447 1 26.75 10 PHE B C 1
ATOM 6012 O O . PHE B 1 10 ? 25.078 18.344 0.216 1 26.75 10 PHE B O 1
ATOM 6019 N N . ILE B 1 11 ? 24.969 16.719 1.565 1 25.91 11 ILE B N 1
ATOM 6020 C CA . ILE B 1 11 ? 26.172 17.109 2.309 1 25.91 11 ILE B CA 1
ATOM 6021 C C . ILE B 1 11 ? 27.406 16.516 1.652 1 25.91 11 ILE B C 1
ATOM 6023 O O . ILE B 1 11 ? 27.547 15.297 1.555 1 25.91 11 ILE B O 1
ATOM 6027 N N . ILE B 1 12 ? 27.922 17.172 0.718 1 26.03 12 ILE B N 1
ATOM 6028 C CA . ILE B 1 12 ? 29.234 16.812 0.186 1 26.03 12 ILE B CA 1
ATOM 6029 C C . ILE B 1 12 ? 30.297 17.062 1.243 1 26.03 12 ILE B C 1
ATOM 6031 O O . ILE B 1 12 ? 30.469 18.188 1.714 1 26.03 12 ILE B O 1
ATOM 6035 N N . LEU B 1 13 ? 30.719 15.992 1.842 1 24.66 13 LEU B N 1
ATOM 6036 C CA . LEU B 1 13 ? 31.766 16.047 2.863 1 24.66 13 LEU B CA 1
ATOM 6037 C C . LEU B 1 13 ? 33.125 16.312 2.232 1 24.66 13 LEU B C 1
ATOM 6039 O O . LEU B 1 13 ? 33.594 15.508 1.426 1 24.66 13 LEU B O 1
ATOM 6043 N N . VAL B 1 14 ? 33.562 17.531 1.952 1 24.61 14 VAL B N 1
ATOM 6044 C CA . VAL B 1 14 ? 34.844 17.922 1.39 1 24.61 14 VAL B CA 1
ATOM 6045 C C . VAL B 1 14 ? 35.906 17.938 2.488 1 24.61 14 VAL B C 1
ATOM 6047 O O . VAL B 1 14 ? 35.719 18.547 3.541 1 24.61 14 VAL B O 1
ATOM 6050 N N . HIS B 1 15 ? 36.781 16.953 2.551 1 22.75 15 HIS B N 1
ATOM 6051 C CA . HIS B 1 15 ? 37.969 17.047 3.404 1 22.75 15 HIS B CA 1
ATOM 6052 C C . HIS B 1 15 ? 38.938 18.078 2.865 1 22.75 15 HIS B C 1
ATOM 6054 O O . HIS B 1 15 ? 39.406 17.984 1.725 1 22.75 15 HIS B O 1
ATOM 6060 N N . LEU B 1 16 ? 38.938 19.297 3.289 1 22.23 16 LEU B N 1
ATOM 6061 C CA . LEU B 1 16 ? 39.844 20.375 2.902 1 22.23 16 LEU B CA 1
ATOM 6062 C C . LEU B 1 16 ? 41.25 20.156 3.445 1 22.23 16 LEU B C 1
ATOM 6064 O O . LEU B 1 16 ? 41.469 20.172 4.66 1 22.23 16 LEU B O 1
ATOM 6068 N N . PRO B 1 17 ? 42.094 19.266 2.85 1 22.7 17 PRO B N 1
ATOM 6069 C CA . PRO B 1 17 ? 43.438 19.422 3.365 1 22.7 17 PRO B CA 1
ATOM 6070 C C . PRO B 1 17 ? 43.938 20.859 3.322 1 22.7 17 PRO B C 1
ATOM 6072 O O . PRO B 1 17 ? 43.281 21.719 2.725 1 22.7 17 PRO B O 1
ATOM 6075 N N . HIS B 1 18 ? 45.344 21.047 3.682 1 19.67 18 HIS B N 1
ATOM 6076 C CA . HIS B 1 18 ? 46.094 22.297 3.744 1 19.67 18 HIS B CA 1
ATOM 6077 C C . HIS B 1 18 ? 46.062 23.031 2.406 1 19.67 18 HIS B C 1
ATOM 6079 O O . HIS B 1 18 ? 46 22.391 1.35 1 19.67 18 HIS B O 1
ATOM 6085 N N . LEU B 1 19 ? 45.812 24.328 2.447 1 20.17 19 LEU B N 1
ATOM 6086 C CA . LEU B 1 19 ? 45.562 25.438 1.543 1 20.17 19 LEU B CA 1
ATOM 6087 C C . LEU B 1 19 ? 46.75 25.688 0.632 1 20.17 19 LEU B C 1
ATOM 6089 O O . LEU B 1 19 ? 47.594 26.531 0.934 1 20.17 19 LEU B O 1
ATOM 6093 N N . LEU B 1 20 ? 47.562 24.672 0.153 1 18.59 20 LEU B N 1
ATOM 6094 C CA . LEU B 1 20 ? 48.594 25.344 -0.635 1 18.59 20 LEU B CA 1
ATOM 6095 C C . LEU B 1 20 ? 48 25.938 -1.906 1 18.59 20 LEU B C 1
ATOM 6097 O O . LEU B 1 20 ? 47.312 25.25 -2.66 1 18.59 20 LEU B O 1
ATOM 6101 N N . VAL B 1 21 ? 47.812 27.219 -1.964 1 18.22 21 VAL B N 1
ATOM 6102 C CA . VAL B 1 21 ? 47.188 28.203 -2.859 1 18.22 21 VAL B CA 1
ATOM 6103 C C . VAL B 1 21 ? 47.938 28.219 -4.188 1 18.22 21 VAL B C 1
ATOM 6105 O O . VAL B 1 21 ? 48.094 29.281 -4.805 1 18.22 21 VAL B O 1
ATOM 6108 N N . GLN B 1 22 ? 48.375 27.156 -4.863 1 18.25 22 GLN B N 1
ATOM 6109 C CA . GLN B 1 22 ? 49.156 27.688 -5.988 1 18.25 22 GLN B CA 1
ATOM 6110 C C . GLN B 1 22 ? 48.219 28.281 -7.051 1 18.25 22 GLN B C 1
ATOM 6112 O O . GLN B 1 22 ? 47.125 27.766 -7.301 1 18.25 22 GLN B O 1
ATOM 6117 N N . PRO B 1 23 ? 48.438 29.531 -7.582 1 18.84 23 PRO B N 1
ATOM 6118 C CA . PRO B 1 23 ? 47.75 30.484 -8.453 1 18.84 23 PRO B CA 1
ATOM 6119 C C . PRO B 1 23 ? 47.594 29.984 -9.883 1 18.84 23 PRO B C 1
ATOM 6121 O O . PRO B 1 23 ? 48.594 29.719 -10.562 1 18.84 23 PRO B O 1
ATOM 6124 N N . VAL B 1 24 ? 47 28.844 -10.141 1 19 24 VAL B N 1
ATOM 6125 C CA . VAL B 1 24 ? 47.156 28.469 -11.539 1 19 24 VAL B CA 1
ATOM 6126 C C . VAL B 1 24 ? 46.375 29.438 -12.438 1 19 24 VAL B C 1
ATOM 6128 O O . VAL B 1 24 ? 45.25 29.812 -12.109 1 19 24 VAL B O 1
ATOM 6131 N N . HIS B 1 25 ? 47.031 30.203 -13.43 1 18.16 25 HIS B N 1
ATOM 6132 C CA . HIS B 1 25 ? 46.75 31.234 -14.414 1 18.16 25 HIS B CA 1
ATOM 6133 C C . HIS B 1 25 ? 45.781 30.734 -15.477 1 18.16 25 HIS B C 1
ATOM 6135 O O . HIS B 1 25 ? 45.969 29.656 -16.047 1 18.16 25 HIS B O 1
ATOM 6141 N N . ALA B 1 26 ? 44.438 31.141 -15.375 1 18.75 26 ALA B N 1
ATOM 6142 C CA . ALA B 1 26 ? 43.25 30.875 -16.188 1 18.75 26 ALA B CA 1
ATOM 6143 C C . ALA B 1 26 ? 43.406 31.438 -17.594 1 18.75 26 ALA B C 1
ATOM 6145 O O . ALA B 1 26 ? 43.562 32.656 -17.781 1 18.75 26 ALA B O 1
ATOM 6146 N N . SER B 1 27 ? 44.188 30.828 -18.5 1 18.2 27 SER B N 1
ATOM 6147 C CA . SER B 1 27 ? 44.25 31.438 -19.828 1 18.2 27 SER B CA 1
ATOM 6148 C C . SER B 1 27 ? 42.875 31.422 -20.5 1 18.2 27 SER B C 1
ATOM 6150 O O . SER B 1 27 ? 42.094 30.516 -20.266 1 18.2 27 SER B O 1
ATOM 6152 N N . SER B 1 28 ? 42.375 32.594 -21.094 1 17.84 28 SER B N 1
ATOM 6153 C CA . SER B 1 28 ? 41.188 33.219 -21.609 1 17.84 28 SER B CA 1
ATOM 6154 C C . SER B 1 28 ? 40.75 32.625 -22.938 1 17.84 28 SER B C 1
ATOM 6156 O O . SER B 1 28 ? 39.781 33.062 -23.562 1 17.84 28 SER B O 1
ATOM 6158 N N . ASP B 1 29 ? 41.031 31.391 -23.391 1 18.89 29 ASP B N 1
ATOM 6159 C CA . ASP B 1 29 ? 40.812 31.375 -24.828 1 18.89 29 ASP B CA 1
ATOM 6160 C C . ASP B 1 29 ? 39.344 31.422 -25.203 1 18.89 29 ASP B C 1
ATOM 6162 O O . ASP B 1 29 ? 38.531 30.75 -24.547 1 18.89 29 ASP B O 1
ATOM 6166 N N . SER B 1 30 ? 38.812 32.438 -26.031 1 17.61 30 SER B N 1
ATOM 6167 C CA . SER B 1 30 ? 37.594 33.125 -26.469 1 17.61 30 SER B CA 1
ATOM 6168 C C . SER B 1 30 ? 36.812 32.25 -27.453 1 17.61 30 SER B C 1
ATOM 6170 O O . SER B 1 30 ? 35.719 32.625 -27.922 1 17.61 30 SER B O 1
ATOM 6172 N N . SER B 1 31 ? 37.062 30.984 -27.844 1 19.11 31 SER B N 1
ATOM 6173 C CA . SER B 1 31 ? 36.562 30.766 -29.188 1 19.11 31 SER B CA 1
ATOM 6174 C C . SER B 1 31 ? 35.031 30.672 -29.203 1 19.11 31 SER B C 1
ATOM 6176 O O . SER B 1 31 ? 34.438 30.203 -28.219 1 19.11 31 SER B O 1
ATOM 6178 N N . GLY B 1 32 ? 34.281 31.406 -30.109 1 18 32 GLY B N 1
ATOM 6179 C CA . GLY B 1 32 ? 32.969 31.953 -30.469 1 18 32 GLY B CA 1
ATOM 6180 C C . GLY B 1 32 ? 32 30.875 -30.906 1 18 32 GLY B C 1
ATOM 6181 O O . GLY B 1 32 ? 30.906 31.188 -31.391 1 18 32 GLY B O 1
ATOM 6182 N N . SER B 1 33 ? 32.062 29.547 -30.656 1 18.55 33 SER B N 1
ATOM 6183 C CA . SER B 1 33 ? 31.312 28.766 -31.641 1 18.55 33 SER B CA 1
ATOM 6184 C C . SER B 1 33 ? 29.812 28.922 -31.406 1 18.55 33 SER B C 1
ATOM 6186 O O . SER B 1 33 ? 29.359 29.062 -30.281 1 18.55 33 SER B O 1
ATOM 6188 N N . SER B 1 34 ? 29.016 29.344 -32.438 1 18.69 34 SER B N 1
ATOM 6189 C CA . SER B 1 34 ? 27.656 29.797 -32.719 1 18.69 34 SER B CA 1
ATOM 6190 C C . SER B 1 34 ? 26.656 28.656 -32.594 1 18.69 34 SER B C 1
ATOM 6192 O O . SER B 1 34 ? 25.484 28.812 -32.938 1 18.69 34 SER B O 1
ATOM 6194 N N . SER B 1 35 ? 26.672 27.859 -31.531 1 18.12 35 SER B N 1
ATOM 6195 C CA . SER B 1 35 ? 25.844 26.656 -31.672 1 18.12 35 SER B CA 1
ATOM 6196 C C . SER B 1 35 ? 24.359 27.016 -31.672 1 18.12 35 SER B C 1
ATOM 6198 O O . SER B 1 35 ? 23.938 27.922 -30.938 1 18.12 35 SER B O 1
ATOM 6200 N N . GLN B 1 36 ? 23.609 26.688 -32.781 1 19.05 36 GLN B N 1
ATOM 6201 C CA . GLN B 1 36 ? 22.25 26.922 -33.219 1 19.05 36 GLN B CA 1
ATOM 6202 C C . GLN B 1 36 ? 21.234 26.359 -32.219 1 19.05 36 GLN B C 1
ATOM 6204 O O . GLN B 1 36 ? 21.5 25.344 -31.578 1 19.05 36 GLN B O 1
ATOM 6209 N N . PRO B 1 37 ? 20.047 27.125 -31.938 1 20.05 37 PRO B N 1
ATOM 6210 C CA . PRO B 1 37 ? 19.062 27.062 -30.844 1 20.05 37 PRO B CA 1
ATOM 6211 C C . PRO B 1 37 ? 18.094 25.891 -31 1 20.05 37 PRO B C 1
ATOM 6213 O O . PRO B 1 37 ? 17.094 25.844 -30.281 1 20.05 37 PRO B O 1
ATOM 6216 N N . GLY B 1 38 ? 18.547 24.688 -31.453 1 17.92 38 GLY B N 1
ATOM 6217 C CA . GLY B 1 38 ? 17.469 23.781 -31.828 1 17.92 38 GLY B CA 1
ATOM 6218 C C . GLY B 1 38 ? 16.438 23.578 -30.734 1 17.92 38 GLY B C 1
ATOM 6219 O O . GLY B 1 38 ? 16.656 23.969 -29.594 1 17.92 38 GLY B O 1
ATOM 6220 N N . ALA B 1 39 ? 15.242 22.766 -31.078 1 20.34 39 ALA B N 1
ATOM 6221 C CA . ALA B 1 39 ? 13.875 22.516 -30.609 1 20.34 39 ALA B CA 1
ATOM 6222 C C . ALA B 1 39 ? 13.875 21.828 -29.25 1 20.34 39 ALA B C 1
ATOM 6224 O O . ALA B 1 39 ? 14.453 20.766 -29.078 1 20.34 39 ALA B O 1
ATOM 6225 N N . LEU B 1 40 ? 13.734 22.625 -28.219 1 21.55 40 LEU B N 1
ATOM 6226 C CA . LEU B 1 40 ? 13.992 22.219 -26.844 1 21.55 40 LEU B CA 1
ATOM 6227 C C . LEU B 1 40 ? 12.93 21.234 -26.359 1 21.55 40 LEU B C 1
ATOM 6229 O O . LEU B 1 40 ? 11.75 21.594 -26.25 1 21.55 40 LEU B O 1
ATOM 6233 N N . PRO B 1 41 ? 12.906 20 -26.875 1 23.14 41 PRO B N 1
ATOM 6234 C CA . PRO B 1 41 ? 11.93 19.094 -26.297 1 23.14 41 PRO B CA 1
ATOM 6235 C C . PRO B 1 41 ? 11.883 19.156 -24.781 1 23.14 41 PRO B C 1
ATOM 6237 O O . PRO B 1 41 ? 12.852 19.562 -24.141 1 23.14 41 PRO B O 1
ATOM 6240 N N . LEU B 1 42 ? 10.68 19.297 -24.219 1 27.64 42 LEU B N 1
ATOM 6241 C CA . LEU B 1 42 ? 10.312 19.438 -22.812 1 27.64 42 LEU B CA 1
ATOM 6242 C C . LEU B 1 42 ? 11.156 18.516 -21.938 1 27.64 42 LEU B C 1
ATOM 6244 O O . LEU B 1 42 ? 10.703 17.438 -21.547 1 27.64 42 LEU B O 1
ATOM 6248 N N . SER B 1 43 ? 12.422 18.25 -22.344 1 26.06 43 SER B N 1
ATOM 6249 C CA . SER B 1 43 ? 13.43 17.328 -21.828 1 26.06 43 SER B CA 1
ATOM 6250 C C . SER B 1 43 ? 13.867 17.719 -20.422 1 26.06 43 SER B C 1
ATOM 6252 O O . SER B 1 43 ? 13.852 18.906 -20.078 1 26.06 43 SER B O 1
ATOM 6254 N N . ILE B 1 44 ? 13.719 16.781 -19.422 1 33.19 44 ILE B N 1
ATOM 6255 C CA . ILE B 1 44 ? 14.398 16.797 -18.141 1 33.19 44 ILE B CA 1
ATOM 6256 C C . ILE B 1 44 ? 15.742 17.5 -18.266 1 33.19 44 ILE B C 1
ATOM 6258 O O . ILE B 1 44 ? 16.531 17.188 -19.172 1 33.19 44 ILE B O 1
ATOM 6262 N N . ALA B 1 45 ? 15.688 18.734 -18.062 1 31.91 45 ALA B N 1
ATOM 6263 C CA . ALA B 1 45 ? 16.906 19.516 -18.188 1 31.91 45 ALA B CA 1
ATOM 6264 C C . ALA B 1 45 ? 17.984 19.031 -17.219 1 31.91 45 ALA B C 1
ATOM 6266 O O . ALA B 1 45 ? 17.703 18.844 -16.031 1 31.91 45 ALA B O 1
ATOM 6267 N N . LYS B 1 46 ? 18.922 18.359 -17.734 1 36.25 46 LYS B N 1
ATOM 6268 C CA . LYS B 1 46 ? 20.125 18 -16.969 1 36.25 46 LYS B CA 1
ATOM 6269 C C . LYS B 1 46 ? 21.109 19.156 -16.938 1 36.25 46 LYS B C 1
ATOM 6271 O O . LYS B 1 46 ? 21.438 19.734 -17.969 1 36.25 46 LYS B O 1
ATOM 6276 N N . LEU B 1 47 ? 21.125 20 -15.891 1 31.5 47 LEU B N 1
ATOM 6277 C CA . LEU B 1 47 ? 22.109 21.062 -15.711 1 31.5 47 LEU B CA 1
ATOM 6278 C C . LEU B 1 47 ? 23.344 20.547 -14.977 1 31.5 47 LEU B C 1
ATOM 6280 O O . LEU B 1 47 ? 23.219 19.891 -13.938 1 31.5 47 LEU B O 1
ATOM 6284 N N . ASP B 1 48 ? 24.438 20.609 -15.68 1 32.78 48 ASP B N 1
ATOM 6285 C CA . ASP B 1 48 ? 25.719 20.312 -15.047 1 32.78 48 ASP B CA 1
ATOM 6286 C C . ASP B 1 48 ? 26.25 21.547 -14.32 1 32.78 48 ASP B C 1
ATOM 6288 O O . ASP B 1 48 ? 26.375 22.625 -14.922 1 32.78 48 ASP B O 1
ATOM 6292 N N . ILE B 1 49 ? 26.062 21.641 -13.164 1 31.48 49 ILE B N 1
ATOM 6293 C CA . ILE B 1 49 ? 26.672 22.75 -12.422 1 31.48 49 ILE B CA 1
ATOM 6294 C C . ILE B 1 49 ? 28.047 22.344 -11.914 1 31.48 49 ILE B C 1
ATOM 6296 O O . ILE B 1 49 ? 28.203 21.297 -11.273 1 31.48 49 ILE B O 1
ATOM 6300 N N . VAL B 1 50 ? 29.016 22.984 -12.5 1 31.66 50 VAL B N 1
ATOM 6301 C CA . VAL B 1 50 ? 30.406 22.812 -12.094 1 31.66 50 VAL B CA 1
ATOM 6302 C C . VAL B 1 50 ? 30.719 23.719 -10.906 1 31.66 50 VAL B C 1
ATOM 6304 O O . VAL B 1 50 ? 30.484 24.922 -10.969 1 31.66 50 VAL B O 1
ATOM 6307 N N . PHE B 1 51 ? 30.781 23.203 -9.812 1 28.91 51 PHE B N 1
ATOM 6308 C CA . PHE B 1 51 ? 31.172 23.984 -8.648 1 28.91 51 PHE B CA 1
ATOM 6309 C C . PHE B 1 51 ? 32.688 24.094 -8.547 1 28.91 51 PHE B C 1
ATOM 6311 O O . PHE B 1 51 ? 33.375 23.078 -8.594 1 28.91 51 PHE B O 1
ATOM 6318 N N . ASP B 1 52 ? 33.219 25.281 -9.039 1 26.55 52 ASP B N 1
ATOM 6319 C CA . ASP B 1 52 ? 34.562 25.609 -8.594 1 26.55 52 ASP B CA 1
ATOM 6320 C C . ASP B 1 52 ? 34.594 25.922 -7.098 1 26.55 52 ASP B C 1
ATOM 6322 O O . ASP B 1 52 ? 33.906 26.828 -6.633 1 26.55 52 ASP B O 1
ATOM 6326 N N . LEU B 1 53 ? 34.938 25.031 -6.32 1 28.45 53 LEU B N 1
ATOM 6327 C CA . LEU B 1 53 ? 34.875 25.188 -4.871 1 28.45 53 LEU B CA 1
ATOM 6328 C C . LEU B 1 53 ? 35.656 26.406 -4.414 1 28.45 53 LEU B C 1
ATOM 6330 O O . LEU B 1 53 ? 36.312 26.391 -3.371 1 28.45 53 LEU B O 1
ATOM 6334 N N . LYS B 1 54 ? 36.062 27.422 -5.402 1 28.12 54 LYS B N 1
ATOM 6335 C CA . LYS B 1 54 ? 36.75 28.531 -4.754 1 28.12 54 LYS B CA 1
ATOM 6336 C C . LYS B 1 54 ? 35.812 29.234 -3.752 1 28.12 54 LYS B C 1
ATOM 6338 O O . LYS B 1 54 ? 35.75 28.828 -2.594 1 28.12 54 LYS B O 1
ATOM 6343 N N . GLN B 1 55 ? 36 30.906 -3.795 1 21.23 55 GLN B N 1
ATOM 6344 C CA . GLN B 1 55 ? 35.562 31.984 -2.926 1 21.23 55 GLN B CA 1
ATOM 6345 C C . GLN B 1 55 ? 34.062 32.219 -3.088 1 21.23 55 GLN B C 1
ATOM 6347 O O . GLN B 1 55 ? 33.531 32.094 -4.191 1 21.23 55 GLN B O 1
ATOM 6352 N N . ILE B 1 56 ? 33.375 32.125 -2.01 1 21.17 56 ILE B N 1
ATOM 6353 C CA . ILE B 1 56 ? 31.984 32.438 -1.752 1 21.17 56 ILE B CA 1
ATOM 6354 C C . ILE B 1 56 ? 31.656 33.844 -2.26 1 21.17 56 ILE B C 1
ATOM 6356 O O . ILE B 1 56 ? 32.25 34.812 -1.797 1 21.17 56 ILE B O 1
ATOM 6360 N N . VAL B 1 57 ? 31.516 34.156 -3.531 1 18.03 57 VAL B N 1
ATOM 6361 C CA . VAL B 1 57 ? 31.328 35.5 -4.102 1 18.03 57 VAL B CA 1
ATOM 6362 C C . VAL B 1 57 ? 30.016 36.094 -3.574 1 18.03 57 VAL B C 1
ATOM 6364 O O . VAL B 1 57 ? 28.984 35.438 -3.578 1 18.03 57 VAL B O 1
ATOM 6367 N N . TYR B 1 58 ? 30.188 37.219 -2.695 1 18.53 58 TYR B N 1
ATOM 6368 C CA . TYR B 1 58 ? 29.297 38.125 -1.979 1 18.53 58 TYR B CA 1
ATOM 6369 C C . TYR B 1 58 ? 28.422 38.906 -2.949 1 18.53 58 TYR B C 1
ATOM 6371 O O . TYR B 1 58 ? 28.891 39.438 -3.963 1 18.53 58 TYR B O 1
ATOM 6379 N N . PHE B 1 59 ? 27.203 38.531 -3.082 1 17.8 59 PHE B N 1
ATOM 6380 C CA . PHE B 1 59 ? 26.219 39.219 -3.916 1 17.8 59 PHE B CA 1
ATOM 6381 C C . PHE B 1 59 ? 25.938 40.625 -3.393 1 17.8 59 PHE B C 1
ATOM 6383 O O . PHE B 1 59 ? 25.766 40.812 -2.188 1 17.8 59 PHE B O 1
ATOM 6390 N N . LYS B 1 60 ? 26.453 41.719 -4.039 1 16.03 60 LYS B N 1
ATOM 6391 C CA . LYS B 1 60 ? 26.297 43.125 -3.703 1 16.03 60 LYS B CA 1
ATOM 6392 C C . LYS B 1 60 ? 24.859 43.562 -3.92 1 16.03 60 LYS B C 1
ATOM 6394 O O . LYS B 1 60 ? 24.297 43.406 -5.004 1 16.03 60 LYS B O 1
ATOM 6399 N N . ASN B 1 61 ? 24.062 43.719 -2.83 1 17.12 61 ASN B N 1
ATOM 6400 C CA . ASN B 1 61 ? 22.703 44.219 -2.664 1 17.12 61 ASN B CA 1
ATOM 6401 C C . ASN B 1 61 ? 22.594 45.688 -3.084 1 17.12 61 ASN B C 1
ATOM 6403 O O . ASN B 1 61 ? 23.312 46.531 -2.559 1 17.12 61 ASN B O 1
ATOM 6407 N N . THR B 1 62 ? 22.422 46.062 -4.379 1 16.83 62 THR B N 1
ATOM 6408 C CA . THR B 1 62 ? 22.25 47.469 -4.68 1 16.83 62 THR B CA 1
ATOM 6409 C C . THR B 1 62 ? 20.922 47.969 -4.121 1 16.83 62 THR B C 1
ATOM 6411 O O . THR B 1 62 ? 19.922 47.25 -4.125 1 16.83 62 THR B O 1
ATOM 6414 N N . ASP B 1 63 ? 20.844 49.094 -3.295 1 16 63 ASP B N 1
ATOM 6415 C CA . ASP B 1 63 ? 20.047 49.906 -2.365 1 16 63 ASP B CA 1
ATOM 6416 C C . ASP B 1 63 ? 18.969 50.688 -3.102 1 16 63 ASP B C 1
ATOM 6418 O O . ASP B 1 63 ? 18.344 51.594 -2.527 1 16 63 ASP B O 1
ATOM 6422 N N . ARG B 1 64 ? 18.109 50.094 -4.051 1 15.66 64 ARG B N 1
ATOM 6423 C CA . ARG B 1 64 ? 17.359 51.188 -4.648 1 15.66 64 ARG B CA 1
ATOM 6424 C C . ARG B 1 64 ? 16.469 51.875 -3.615 1 15.66 64 ARG B C 1
ATOM 6426 O O . ARG B 1 64 ? 15.906 51.219 -2.746 1 15.66 64 ARG B O 1
ATOM 6433 N N . THR B 1 65 ? 16.344 53.344 -3.568 1 15.87 65 THR B N 1
ATOM 6434 C CA . THR B 1 65 ? 15.891 54.438 -2.697 1 15.87 65 THR B CA 1
ATOM 6435 C C . THR B 1 65 ? 14.391 54.656 -2.842 1 15.87 65 THR B C 1
ATOM 6437 O O . THR B 1 65 ? 13.758 55.281 -1.981 1 15.87 65 THR B O 1
ATOM 6440 N N . GLY B 1 66 ? 13.633 54.094 -3.887 1 15.56 66 GLY B N 1
ATOM 6441 C CA . GLY B 1 66 ? 12.664 55.125 -4.27 1 15.56 66 GLY B CA 1
ATOM 6442 C C . GLY B 1 66 ? 11.641 55.406 -3.186 1 15.56 66 GLY B C 1
ATOM 6443 O O . GLY B 1 66 ? 11.469 54.625 -2.26 1 15.56 66 GLY B O 1
ATOM 6444 N N . GLU B 1 67 ? 10.891 56.656 -3.33 1 16.02 67 GLU B N 1
ATOM 6445 C CA . GLU B 1 67 ? 10.156 57.75 -2.715 1 16.02 67 GLU B CA 1
ATOM 6446 C C . GLU B 1 67 ? 8.695 57.375 -2.467 1 16.02 67 GLU B C 1
ATOM 6448 O O . GLU B 1 67 ? 8.07 56.719 -3.293 1 16.02 67 GLU B O 1
ATOM 6453 N N . GLY B 1 68 ? 8.18 57.375 -1.219 1 15.71 68 GLY B N 1
ATOM 6454 C CA . GLY B 1 68 ? 7.055 56.969 -0.377 1 15.71 68 GLY B CA 1
ATOM 6455 C C . GLY B 1 68 ? 5.789 57.781 -0.674 1 15.71 68 GLY B C 1
ATOM 6456 O O . GLY B 1 68 ? 4.77 57.594 -0.004 1 15.71 68 GLY B O 1
ATOM 6457 N N . GLN B 1 69 ? 5.555 58.719 -1.692 1 14.55 69 GLN B N 1
ATOM 6458 C CA . GLN B 1 69 ? 4.766 59.75 -1.028 1 14.55 69 GLN B CA 1
ATOM 6459 C C . GLN B 1 69 ? 3.305 59.344 -0.909 1 14.55 69 GLN B C 1
ATOM 6461 O O . GLN B 1 69 ? 2.678 59.562 0.134 1 14.55 69 GLN B O 1
ATOM 6466 N N . ARG B 1 70 ? 2.551 59.094 -2.074 1 14.64 70 ARG B N 1
ATOM 6467 C CA . ARG B 1 70 ? 1.428 60.031 -2.23 1 14.64 70 ARG B CA 1
ATOM 6468 C C . ARG B 1 70 ? 0.32 59.719 -1.23 1 14.64 70 ARG B C 1
ATOM 6470 O O . ARG B 1 70 ? 0.252 58.594 -0.699 1 14.64 70 ARG B O 1
ATOM 6477 N N . GLU B 1 71 ? -1.015 60.375 -1.629 1 14.38 71 GLU B N 1
ATOM 6478 C CA . GLU B 1 71 ? -2.104 61.219 -1.165 1 14.38 71 GLU B CA 1
ATOM 6479 C C . GLU B 1 71 ? -3.273 60.375 -0.646 1 14.38 71 GLU B C 1
ATOM 6481 O O . GLU B 1 71 ? -3.426 59.219 -1.014 1 14.38 71 GLU B O 1
ATOM 6486 N N . GLU B 1 72 ? -4.109 61.062 0.151 1 14.73 72 GLU B N 1
ATOM 6487 C CA . GLU B 1 72 ? -5.035 61.031 1.277 1 14.73 72 GLU B CA 1
ATOM 6488 C C . GLU B 1 72 ? -6.359 60.375 0.877 1 14.73 72 GLU B C 1
ATOM 6490 O O . GLU B 1 72 ? -6.812 59.438 1.517 1 14.73 72 GLU B O 1
ATOM 6495 N N . GLU B 1 73 ? -7.414 61.188 0.67 1 14.99 73 GLU B N 1
ATOM 6496 C CA . GLU B 1 73 ? -8.578 61.375 1.527 1 14.99 73 GLU B CA 1
ATOM 6497 C C . GLU B 1 73 ? -9.805 60.688 0.965 1 14.99 73 GLU B C 1
ATOM 6499 O O . GLU B 1 73 ? -10.078 60.75 -0.236 1 14.99 73 GLU B O 1
ATOM 6504 N N . GLU B 1 74 ? -10.375 59.719 1.679 1 15.5 74 GLU B N 1
ATOM 6505 C CA . GLU B 1 74 ? -11.383 58.688 1.612 1 15.5 74 GLU B CA 1
ATOM 6506 C C . GLU B 1 74 ? -12.789 59.25 1.48 1 15.5 74 GLU B C 1
ATOM 6508 O O . GLU B 1 74 ? -13.695 58.594 0.956 1 15.5 74 GLU B O 1
ATOM 6513 N N . VAL B 1 75 ? -13.25 60.438 1.855 1 15.13 75 VAL B N 1
ATOM 6514 C CA . VAL B 1 75 ? -14.422 60.281 2.717 1 15.13 75 VAL B CA 1
ATOM 6515 C C . VAL B 1 75 ? -15.68 60.188 1.864 1 15.13 75 VAL B C 1
ATOM 6517 O O . VAL B 1 75 ? -16.797 60.125 2.395 1 15.13 75 VAL B O 1
ATOM 6520 N N . ASN B 1 76 ? -15.781 59.531 0.727 1 14.8 76 ASN B N 1
ATOM 6521 C CA . ASN B 1 76 ? -16.953 59.969 -0.042 1 14.8 76 ASN B CA 1
ATOM 6522 C C . ASN B 1 76 ? -18.234 59.469 0.59 1 14.8 76 ASN B C 1
ATOM 6524 O O . ASN B 1 76 ? -18.328 58.312 1.005 1 14.8 76 ASN B O 1
ATOM 6528 N N . THR B 1 77 ? -19.312 60.406 0.794 1 14.14 77 THR B N 1
ATOM 6529 C CA . THR B 1 77 ? -20.562 60.688 1.493 1 14.14 77 THR B CA 1
ATOM 6530 C C . THR B 1 77 ? -21.688 59.812 0.984 1 14.14 77 THR B C 1
ATOM 6532 O O . THR B 1 77 ? -21.5 59.062 0.033 1 14.14 77 THR B O 1
ATOM 6535 N N . MET B 1 78 ? -22.828 60.406 0.515 1 14.3 78 MET B N 1
ATOM 6536 C CA . MET B 1 78 ? -24.156 60.562 1.115 1 14.3 78 MET B CA 1
ATOM 6537 C C . MET B 1 78 ? -25.188 59.656 0.443 1 14.3 78 MET B C 1
ATOM 6539 O O . MET B 1 78 ? -25.984 59 1.12 1 14.3 78 MET B O 1
ATOM 6543 N N . HIS B 1 79 ? -25.531 59.719 -0.924 1 14.52 79 HIS B N 1
ATOM 6544 C CA . HIS B 1 79 ? -26.922 60.125 -1.124 1 14.52 79 HIS B CA 1
ATOM 6545 C C . HIS B 1 79 ? -27.844 58.906 -1.117 1 14.52 79 HIS B C 1
ATOM 6547 O O . HIS B 1 79 ? -27.453 57.812 -1.531 1 14.52 79 HIS B O 1
ATOM 6553 N N . ALA B 1 80 ? -29.172 59.031 -0.597 1 14.66 80 ALA B N 1
ATOM 6554 C CA . ALA B 1 80 ? -30.406 58.531 0.023 1 14.66 80 ALA B CA 1
ATOM 6555 C C . ALA B 1 80 ? -31.422 58.094 -1.033 1 14.66 80 ALA B C 1
ATOM 6557 O O . ALA B 1 80 ? -32.594 57.938 -0.73 1 14.66 80 ALA B O 1
ATOM 6558 N N . LYS B 1 81 ? -30.953 57.438 -2.029 1 13.8 81 LYS B N 1
ATOM 6559 C CA . LYS B 1 81 ? -32.062 57.531 -2.982 1 13.8 81 LYS B CA 1
ATOM 6560 C C . LYS B 1 81 ? -33.344 56.969 -2.383 1 13.8 81 LYS B C 1
ATOM 6562 O O . LYS B 1 81 ? -33.312 56.188 -1.431 1 13.8 81 LYS B O 1
ATOM 6567 N N . LYS B 1 82 ? -34.031 56.344 -3.439 1 14.25 82 LYS B N 1
ATOM 6568 C CA . LYS B 1 82 ? -35.344 56.562 -4.016 1 14.25 82 LYS B CA 1
ATOM 6569 C C . LYS B 1 82 ? -36.406 55.688 -3.346 1 14.25 82 LYS B C 1
ATOM 6571 O O . LYS B 1 82 ? -36.062 54.656 -2.789 1 14.25 82 LYS B O 1
ATOM 6576 N N . ARG B 1 83 ? -37.406 55.312 -4.184 1 14.43 83 ARG B N 1
ATOM 6577 C CA . ARG B 1 83 ? -38.844 55.594 -4.332 1 14.43 83 ARG B CA 1
ATOM 6578 C C . ARG B 1 83 ? -39.688 54.375 -3.887 1 14.43 83 ARG B C 1
ATOM 6580 O O . ARG B 1 83 ? -39.188 53.25 -3.846 1 14.43 83 ARG B O 1
ATOM 6587 N N . GLN B 1 84 ? -40.969 54.625 -4.027 1 13.79 84 GLN B N 1
ATOM 6588 C CA . GLN B 1 84 ? -42.312 54.562 -3.451 1 13.79 84 GLN B CA 1
ATOM 6589 C C . GLN B 1 84 ? -42.969 53.219 -3.762 1 13.79 84 GLN B C 1
ATOM 6591 O O . GLN B 1 84 ? -43.5 52.562 -2.863 1 13.79 84 GLN B O 1
ATOM 6596 N N . THR B 1 85 ? -43.531 52.969 -4.973 1 14.82 85 THR B N 1
ATOM 6597 C CA . THR B 1 85 ? -45 52.938 -4.957 1 14.82 85 THR B CA 1
ATOM 6598 C C . THR B 1 85 ? -45.531 51.531 -4.66 1 14.82 85 THR B C 1
ATOM 6600 O O . THR B 1 85 ? -44.781 50.562 -4.805 1 14.82 85 THR B O 1
ATOM 6603 N N . ASP B 1 86 ? -46.969 51.312 -4.941 1 14.86 86 ASP B N 1
ATOM 6604 C CA . ASP B 1 86 ? -48.25 51 -4.301 1 14.86 86 ASP B CA 1
ATOM 6605 C C . ASP B 1 86 ? -48.688 49.594 -4.641 1 14.86 86 ASP B C 1
ATOM 6607 O O . ASP B 1 86 ? -49.188 48.875 -3.775 1 14.86 86 ASP B O 1
ATOM 6611 N N . ARG B 1 87 ? -48.75 48.938 -5.895 1 16.03 87 ARG B N 1
ATOM 6612 C CA . ARG B 1 87 ? -50.125 48.656 -6.254 1 16.03 87 ARG B CA 1
ATOM 6613 C C . ARG B 1 87 ? -50.625 47.344 -5.598 1 16.03 87 ARG B C 1
ATOM 6615 O O . ARG B 1 87 ? -49.812 46.5 -5.246 1 16.03 87 ARG B O 1
ATOM 6622 N N . MET B 1 88 ? -52 47.062 -5.887 1 16.22 88 MET B N 1
ATOM 6623 C CA . MET B 1 88 ? -53.25 46.625 -5.312 1 16.22 88 MET B CA 1
ATOM 6624 C C . MET B 1 88 ? -53.406 45.094 -5.414 1 16.22 88 MET B C 1
ATOM 6626 O O . MET B 1 88 ? -53.844 44.438 -4.461 1 16.22 88 MET B O 1
ATOM 6630 N N . GLU B 1 89 ? -53.344 44.344 -6.559 1 17.3 89 GLU B N 1
ATOM 6631 C CA . GLU B 1 89 ? -54.562 43.688 -6.957 1 17.3 89 GLU B CA 1
ATOM 6632 C C . GLU B 1 89 ? -54.781 42.406 -6.172 1 17.3 89 GLU B C 1
ATOM 6634 O O . GLU B 1 89 ? -53.844 41.844 -5.625 1 17.3 89 GLU B O 1
ATOM 6639 N N . VAL B 1 90 ? -56 41.656 -6.652 1 18.95 90 VAL B N 1
ATOM 6640 C CA . VAL B 1 90 ? -57.219 40.938 -6.27 1 18.95 90 VAL B CA 1
ATOM 6641 C C . VAL B 1 90 ? -56.875 39.469 -6.07 1 18.95 90 VAL B C 1
ATOM 6643 O O . VAL B 1 90 ? -56.062 38.906 -6.805 1 18.95 90 VAL B O 1
ATOM 6646 N N . LYS B 1 91 ? -57.625 38.844 -5.148 1 19.3 91 LYS B N 1
ATOM 6647 C CA . LYS B 1 91 ? -57.656 37.656 -4.305 1 19.3 91 LYS B CA 1
ATOM 6648 C C . LYS B 1 91 ? -58.25 36.469 -5.047 1 19.3 91 LYS B C 1
ATOM 6650 O O . LYS B 1 91 ? -58.562 35.438 -4.441 1 19.3 91 LYS B O 1
ATOM 6655 N N . LEU B 1 92 ? -58.344 36.312 -6.379 1 20.53 92 LEU B N 1
ATOM 6656 C CA . LEU B 1 92 ? -59.406 35.375 -6.734 1 20.53 92 LEU B CA 1
ATOM 6657 C C . LEU B 1 92 ? -59.125 34 -6.176 1 20.53 92 LEU B C 1
ATOM 6659 O O . LEU B 1 92 ? -58 33.531 -6.219 1 20.53 92 LEU B O 1
ATOM 6663 N N . LEU B 1 93 ? -60.219 33.312 -5.66 1 20.67 93 LEU B N 1
ATOM 6664 C CA . LEU B 1 93 ? -60.656 32.219 -4.797 1 20.67 93 LEU B CA 1
ATOM 6665 C C . LEU B 1 93 ? -60.531 30.875 -5.52 1 20.67 93 LEU B C 1
ATOM 6667 O O . LEU B 1 93 ? -60.875 29.828 -4.957 1 20.67 93 LEU B O 1
ATOM 6671 N N . TRP B 1 94 ? -59.875 30.594 -6.633 1 22.22 94 TRP B N 1
ATOM 6672 C CA . TRP B 1 94 ? -60.406 29.438 -7.363 1 22.22 94 TRP B CA 1
ATOM 6673 C C . TRP B 1 94 ? -60.188 28.156 -6.555 1 22.22 94 TRP B C 1
ATOM 6675 O O . TRP B 1 94 ? -59.156 27.984 -5.918 1 22.22 94 TRP B O 1
ATOM 6685 N N . MET B 1 95 ? -61.25 27.375 -6.426 1 23.28 95 MET B N 1
ATOM 6686 C CA . MET B 1 95 ? -61.688 26.156 -5.75 1 23.28 95 MET B CA 1
ATOM 6687 C C . MET B 1 95 ? -61 24.938 -6.359 1 23.28 95 MET B C 1
ATOM 6689 O O . MET B 1 95 ? -61.594 24.25 -7.203 1 23.28 95 MET B O 1
ATOM 6693 N N . SER B 1 96 ? -59.875 24.891 -6.949 1 25.5 96 SER B N 1
ATOM 6694 C CA . SER B 1 96 ? -59.625 23.688 -7.758 1 25.5 96 SER B CA 1
ATOM 6695 C C . SER B 1 96 ? -59.656 22.438 -6.898 1 25.5 96 SER B C 1
ATOM 6697 O O . SER B 1 96 ? -59.188 22.453 -5.75 1 25.5 96 SER B O 1
ATOM 6699 N N . VAL B 1 97 ? -60.469 21.453 -7.277 1 30.19 97 VAL B N 1
ATOM 6700 C CA . VAL B 1 97 ? -60.781 20.062 -6.98 1 30.19 97 VAL B CA 1
ATOM 6701 C C . VAL B 1 97 ? -59.5 19.234 -6.977 1 30.19 97 VAL B C 1
ATOM 6703 O O . VAL B 1 97 ? -58.781 19.188 -7.98 1 30.19 97 VAL B O 1
ATOM 6706 N N . LEU B 1 98 ? -59.031 18.844 -5.801 1 25.8 98 LEU B N 1
ATOM 6707 C CA . LEU B 1 98 ? -57.75 18.203 -5.492 1 25.8 98 LEU B CA 1
ATOM 6708 C C . LEU B 1 98 ? -57.781 16.734 -5.859 1 25.8 98 LEU B C 1
ATOM 6710 O O . LEU B 1 98 ? -58.469 15.938 -5.199 1 25.8 98 LEU B O 1
ATOM 6714 N N . LEU B 1 99 ? -58.125 16.328 -7.156 1 30.98 99 LEU B N 1
ATOM 6715 C CA . LEU B 1 99 ? -57.875 14.945 -7.559 1 30.98 99 LEU B CA 1
ATOM 6716 C C . LEU B 1 99 ? -56.562 14.438 -7 1 30.98 99 LEU B C 1
ATOM 6718 O O . LEU B 1 99 ? -55.531 15.086 -7.18 1 30.98 99 LEU B O 1
ATOM 6722 N N . SER B 1 100 ? -56.719 13.539 -6.066 1 28.31 100 SER B N 1
ATOM 6723 C CA . SER B 1 100 ? -55.656 12.898 -5.289 1 28.31 100 SER B CA 1
ATOM 6724 C C . SER B 1 100 ? -54.719 12.102 -6.18 1 28.31 100 SER B C 1
ATOM 6726 O O . SER B 1 100 ? -55.062 10.992 -6.617 1 28.31 100 SER B O 1
ATOM 6728 N N . THR B 1 101 ? -54.312 12.547 -7.324 1 32.19 101 THR B N 1
ATOM 6729 C CA . THR B 1 101 ? -53.281 11.797 -8.039 1 32.19 101 THR B CA 1
ATOM 6730 C C . THR B 1 101 ? -52.219 11.289 -7.078 1 32.19 101 THR B C 1
ATOM 6732 O O . THR B 1 101 ? -51.906 11.945 -6.074 1 32.19 101 THR B O 1
ATOM 6735 N N . PRO B 1 102 ? -52.031 9.922 -7.145 1 37.22 102 PRO B N 1
ATOM 6736 C CA . PRO B 1 102 ? -50.875 9.508 -6.32 1 37.22 102 PRO B CA 1
ATOM 6737 C C . PRO B 1 102 ? -49.781 10.555 -6.301 1 37.22 102 PRO B C 1
ATOM 6739 O O . PRO B 1 102 ? -49.344 11.023 -7.359 1 37.22 102 PRO B O 1
ATOM 6742 N N . ILE B 1 103 ? -49.812 11.305 -5.34 1 33.06 103 ILE B N 1
ATOM 6743 C CA . ILE B 1 103 ? -48.812 12.359 -5.141 1 33.06 103 ILE B CA 1
ATOM 6744 C C . ILE B 1 103 ? -47.406 11.797 -5.34 1 33.06 103 ILE B C 1
ATOM 6746 O O . ILE B 1 103 ? -46.969 10.93 -4.582 1 33.06 103 ILE B O 1
ATOM 6750 N N . LEU B 1 104 ? -47.094 11.43 -6.59 1 36.38 104 LEU B N 1
ATOM 6751 C CA . LEU B 1 104 ? -45.656 11.484 -6.688 1 36.38 104 LEU B CA 1
ATOM 6752 C C . LEU B 1 104 ? -45.062 12.5 -5.703 1 36.38 104 LEU B C 1
ATOM 6754 O O . LEU B 1 104 ? -45.344 13.695 -5.797 1 36.38 104 LEU B O 1
ATOM 6758 N N . THR B 1 105 ? -45.281 12.18 -4.461 1 37.44 105 THR B N 1
ATOM 6759 C CA . THR B 1 105 ? -44.656 13.07 -3.482 1 37.44 105 THR B CA 1
ATOM 6760 C C . THR B 1 105 ? -43.469 13.781 -4.082 1 37.44 105 THR B C 1
ATOM 6762 O O . THR B 1 105 ? -42.438 13.141 -4.402 1 37.44 105 THR B O 1
ATOM 6765 N N . LEU B 1 106 ? -43.625 14.586 -4.992 1 44.25 106 LEU B N 1
ATOM 6766 C CA . LEU B 1 106 ? -42.625 15.555 -5.434 1 44.25 106 LEU B CA 1
ATOM 6767 C C . LEU B 1 106 ? -41.781 16.047 -4.258 1 44.25 106 LEU B C 1
ATOM 6769 O O . LEU B 1 106 ? -42.281 16.719 -3.361 1 44.25 106 LEU B O 1
ATOM 6773 N N . CYS B 1 107 ? -40.969 15.219 -3.781 1 59.66 107 CYS B N 1
ATOM 6774 C CA . CYS B 1 107 ? -40.031 15.641 -2.727 1 59.66 107 CYS B CA 1
ATOM 6775 C C . CYS B 1 107 ? -39.531 17.062 -2.986 1 59.66 107 CYS B C 1
ATOM 6777 O O . CYS B 1 107 ? -39.156 17.391 -4.113 1 59.66 107 CYS B O 1
ATOM 6779 N N . ASP B 1 108 ? -39.969 18.047 -2.18 1 80.12 108 ASP B N 1
ATOM 6780 C CA . ASP B 1 108 ? -39.469 19.422 -2.213 1 80.12 108 ASP B CA 1
ATOM 6781 C C . ASP B 1 108 ? -37.969 19.453 -2.363 1 80.12 108 ASP B C 1
ATOM 6783 O O . ASP B 1 108 ? -37.25 18.688 -1.716 1 80.12 108 ASP B O 1
ATOM 6787 N N . PRO B 1 109 ? -37.656 20.219 -3.344 1 89.81 109 PRO B N 1
ATOM 6788 C CA . PRO B 1 109 ? -36.188 20.297 -3.574 1 89.81 109 PRO B CA 1
ATOM 6789 C C . PRO B 1 109 ? -35.438 20.828 -2.363 1 89.81 109 PRO B C 1
ATOM 6791 O O . PRO B 1 109 ? -36 21.594 -1.574 1 89.81 109 PRO B O 1
ATOM 6794 N N . LEU B 1 110 ? -34.344 20.344 -2.137 1 94.19 110 LEU B N 1
ATOM 6795 C CA . LEU B 1 110 ? -33.438 20.812 -1.092 1 94.19 110 LEU B CA 1
ATOM 6796 C C . LEU B 1 110 ? -32.312 21.641 -1.687 1 94.19 110 LEU B C 1
ATOM 6798 O O . LEU B 1 110 ? -31.484 21.109 -2.459 1 94.19 110 LEU B O 1
ATOM 6802 N N . PHE B 1 111 ? -32.312 22.953 -1.344 1 96 111 PHE B N 1
ATOM 6803 C CA . PHE B 1 111 ? -31.234 23.844 -1.779 1 96 111 PHE B CA 1
ATOM 6804 C C . PHE B 1 111 ? -30.125 23.906 -0.734 1 96 111 PHE B C 1
ATOM 6806 O O . PHE B 1 111 ? -30.406 24.031 0.461 1 96 111 PHE B O 1
ATOM 6813 N N . ILE B 1 112 ? -28.875 23.75 -1.242 1 97.19 112 ILE B N 1
ATOM 6814 C CA . ILE B 1 112 ? -27.781 23.609 -0.293 1 97.19 112 ILE B CA 1
ATOM 6815 C C . ILE B 1 112 ? -26.641 24.562 -0.679 1 97.19 112 ILE B C 1
ATOM 6817 O O . ILE B 1 112 ? -26.344 24.734 -1.863 1 97.19 112 ILE B O 1
ATOM 6821 N N . LEU B 1 113 ? -26.047 25.203 0.316 1 98 113 LEU B N 1
ATOM 6822 C CA . LEU B 1 113 ? -24.828 25.984 0.224 1 98 113 LEU B CA 1
ATOM 6823 C C . LEU B 1 113 ? -23.766 25.453 1.184 1 98 113 LEU B C 1
ATOM 6825 O O . LEU B 1 113 ? -24 25.375 2.393 1 98 113 LEU B O 1
ATOM 6829 N N . SER B 1 114 ? -22.641 24.969 0.648 1 98.06 114 SER B N 1
ATOM 6830 C CA . SER B 1 114 ? -21.531 24.5 1.457 1 98.06 114 SER B CA 1
ATOM 6831 C C . SER B 1 114 ? -20.25 25.297 1.179 1 98.06 114 SER B C 1
ATOM 6833 O O . SER B 1 114 ? -19.969 25.641 0.028 1 98.06 114 SER B O 1
ATOM 6835 N N . ALA B 1 115 ? -19.516 25.656 2.225 1 97.44 115 ALA B N 1
ATOM 6836 C CA . ALA B 1 115 ? -18.281 26.438 2.143 1 97.44 115 ALA B CA 1
ATOM 6837 C C . ALA B 1 115 ? -17.344 26.094 3.291 1 97.44 115 ALA B C 1
ATOM 6839 O O . ALA B 1 115 ? -17.766 25.516 4.297 1 97.44 115 ALA B O 1
ATOM 6840 N N . PRO B 1 116 ? -16.062 26.359 3.047 1 94.31 116 PRO B N 1
ATOM 6841 C CA . PRO B 1 116 ? -15.195 26.266 4.23 1 94.31 116 PRO B CA 1
ATOM 6842 C C . PRO B 1 116 ? -15.688 27.125 5.387 1 94.31 116 PRO B C 1
ATOM 6844 O O . PRO B 1 116 ? -16.188 28.234 5.168 1 94.31 116 PRO B O 1
ATOM 6847 N N . ASN B 1 117 ? -15.641 26.609 6.59 1 94.06 117 ASN B N 1
ATOM 6848 C CA . ASN B 1 117 ? -16.156 27.391 7.715 1 94.06 117 ASN B CA 1
ATOM 6849 C C . ASN B 1 117 ? -15.172 28.469 8.156 1 94.06 117 ASN B C 1
ATOM 6851 O O . ASN B 1 117 ? -15.422 29.172 9.133 1 94.06 117 ASN B O 1
ATOM 6855 N N . LEU B 1 118 ? -14.07 28.516 7.562 1 90.75 118 LEU B N 1
ATOM 6856 C CA . LEU B 1 118 ? -13.094 29.594 7.66 1 90.75 118 LEU B CA 1
ATOM 6857 C C . LEU B 1 118 ? -12.656 30.062 6.273 1 90.75 118 LEU B C 1
ATOM 6859 O O . LEU B 1 118 ? -11.977 29.328 5.555 1 90.75 118 LEU B O 1
ATOM 6863 N N . LEU B 1 119 ? -13.023 31.281 5.91 1 90.75 119 LEU B N 1
ATOM 6864 C CA . LEU B 1 119 ? -12.695 31.781 4.582 1 90.75 119 LEU B CA 1
ATOM 6865 C C . LEU B 1 119 ? -11.445 32.656 4.625 1 90.75 119 LEU B C 1
ATOM 6867 O O . LEU B 1 119 ? -11.289 33.469 5.523 1 90.75 119 LEU B O 1
ATOM 6871 N N . ARG B 1 120 ? -10.688 32.5 3.654 1 85.69 120 ARG B N 1
ATOM 6872 C CA . ARG B 1 120 ? -9.461 33.281 3.586 1 85.69 120 ARG B CA 1
ATOM 6873 C C . ARG B 1 120 ? -9.672 34.531 2.754 1 85.69 120 ARG B C 1
ATOM 6875 O O . ARG B 1 120 ? -10.352 34.5 1.729 1 85.69 120 ARG B O 1
ATOM 6882 N N . VAL B 1 121 ? -9.039 35.531 3.252 1 83.06 121 VAL B N 1
ATOM 6883 C CA . VAL B 1 121 ? -9.109 36.812 2.549 1 83.06 121 VAL B CA 1
ATOM 6884 C C . VAL B 1 121 ? -7.965 36.906 1.546 1 83.06 121 VAL B C 1
ATOM 6886 O O . VAL B 1 121 ? -6.828 36.531 1.857 1 83.06 121 VAL B O 1
ATOM 6889 N N . GLY B 1 122 ? -8.25 37.25 0.345 1 78.06 122 GLY B N 1
ATOM 6890 C CA . GLY B 1 122 ? -7.223 37.469 -0.658 1 78.06 122 GLY B CA 1
ATOM 6891 C C . GLY B 1 122 ? -6.938 36.25 -1.506 1 78.06 122 GLY B C 1
ATOM 6892 O O . GLY B 1 122 ? -5.992 36.25 -2.297 1 78.06 122 GLY B O 1
ATOM 6893 N N . SER B 1 123 ? -7.539 35.219 -1.27 1 79.88 123 SER B N 1
ATOM 6894 C CA . SER B 1 123 ? -7.355 34 -2.035 1 79.88 123 SER B CA 1
ATOM 6895 C C . SER B 1 123 ? -8.695 33.406 -2.479 1 79.88 123 SER B C 1
ATOM 6897 O O . SER B 1 123 ? -9.688 33.531 -1.762 1 79.88 123 SER B O 1
ATOM 6899 N N . PRO B 1 124 ? -8.648 32.812 -3.605 1 87.75 124 PRO B N 1
ATOM 6900 C CA . PRO B 1 124 ? -9.891 32.188 -4.039 1 87.75 124 PRO B CA 1
ATOM 6901 C C . PRO B 1 124 ? -10.281 30.984 -3.168 1 87.75 124 PRO B C 1
ATOM 6903 O O . PRO B 1 124 ? -9.414 30.203 -2.764 1 87.75 124 PRO B O 1
ATOM 6906 N N . GLU B 1 125 ? -11.547 30.984 -2.85 1 91.88 125 GLU B N 1
ATOM 6907 C CA . GLU B 1 125 ? -12.102 29.891 -2.051 1 91.88 125 GLU B CA 1
ATOM 6908 C C . GLU B 1 125 ? -13.234 29.188 -2.789 1 91.88 125 GLU B C 1
ATOM 6910 O O . GLU B 1 125 ? -14.156 29.844 -3.285 1 91.88 125 GLU B O 1
ATOM 6915 N N . ASN B 1 126 ? -13.164 27.859 -2.801 1 95.5 126 ASN B N 1
ATOM 6916 C CA . ASN B 1 126 ? -14.211 27.109 -3.48 1 95.5 126 ASN B CA 1
ATOM 6917 C C . ASN B 1 126 ? -15.43 26.906 -2.58 1 95.5 126 ASN B C 1
ATOM 6919 O O . ASN B 1 126 ? -15.289 26.672 -1.378 1 95.5 126 ASN B O 1
ATOM 6923 N N . ILE B 1 127 ? -16.594 27.062 -3.104 1 97.69 127 ILE B N 1
ATOM 6924 C CA . ILE B 1 127 ? -17.859 26.766 -2.42 1 97.69 127 ILE B CA 1
ATOM 6925 C C . ILE B 1 127 ? -18.719 25.859 -3.293 1 97.69 127 ILE B C 1
ATOM 6927 O O . ILE B 1 127 ? -18.547 25.828 -4.516 1 97.69 127 ILE B O 1
ATOM 6931 N N . LEU B 1 128 ? -19.531 25.094 -2.689 1 98.12 128 LEU B N 1
ATOM 6932 C CA . LEU B 1 128 ? -20.422 24.172 -3.398 1 98.12 128 LEU B CA 1
ATOM 6933 C C . LEU B 1 128 ? -21.875 24.625 -3.285 1 98.12 128 LEU B C 1
ATOM 6935 O O . LEU B 1 128 ? -22.359 24.875 -2.182 1 98.12 128 LEU B O 1
ATOM 6939 N N . VAL B 1 129 ? -22.547 24.812 -4.398 1 97.81 129 VAL B N 1
ATOM 6940 C CA . VAL B 1 129 ? -23.969 25.141 -4.469 1 97.81 129 VAL B CA 1
ATOM 6941 C C . VAL B 1 129 ? -24.703 24.047 -5.242 1 97.81 129 VAL B C 1
ATOM 6943 O O . VAL B 1 129 ? -24.281 23.672 -6.34 1 97.81 129 VAL B O 1
ATOM 6946 N N . GLU B 1 130 ? -25.766 23.562 -4.633 1 96.44 130 GLU B N 1
ATOM 6947 C CA . GLU B 1 130 ? -26.469 22.484 -5.328 1 96.44 130 GLU B CA 1
ATOM 6948 C C . GLU B 1 130 ? -27.953 22.484 -4.973 1 96.44 130 GLU B C 1
ATOM 6950 O O . GLU B 1 130 ? -28.375 23.109 -3.998 1 96.44 130 GLU B O 1
ATOM 6955 N N . ALA B 1 131 ? -28.75 21.906 -5.816 1 94.94 131 ALA B N 1
ATOM 6956 C CA . ALA B 1 131 ? -30.156 21.594 -5.605 1 94.94 131 ALA B CA 1
ATOM 6957 C C . ALA B 1 131 ? -30.422 20.094 -5.742 1 94.94 131 ALA B C 1
ATOM 6959 O O . ALA B 1 131 ? -30.109 19.5 -6.77 1 94.94 131 ALA B O 1
ATOM 6960 N N . GLN B 1 132 ? -30.938 19.562 -4.684 1 92.44 132 GLN B N 1
ATOM 6961 C CA . GLN B 1 132 ? -31.25 18.141 -4.691 1 92.44 132 GLN B CA 1
ATOM 6962 C C . GLN B 1 132 ? -32.75 17.891 -4.91 1 92.44 132 GLN B C 1
ATOM 6964 O O . GLN B 1 132 ? -33.562 18.688 -4.461 1 92.44 132 GLN B O 1
ATOM 6969 N N . ASP B 1 133 ? -33.031 16.797 -5.582 1 88.75 133 ASP B N 1
ATOM 6970 C CA . ASP B 1 133 ? -34.406 16.375 -5.863 1 88.75 133 ASP B CA 1
ATOM 6971 C C . ASP B 1 133 ? -35.156 17.438 -6.672 1 88.75 133 ASP B C 1
ATOM 6973 O O . ASP B 1 133 ? -36.344 17.672 -6.445 1 88.75 133 ASP B O 1
ATOM 6977 N N . TYR B 1 134 ? -34.406 18.141 -7.496 1 89.56 134 TYR B N 1
ATOM 6978 C CA . TYR B 1 134 ? -35 19.156 -8.375 1 89.56 134 TYR B CA 1
ATOM 6979 C C . TYR B 1 134 ? -35.156 18.609 -9.797 1 89.56 134 TYR B C 1
ATOM 6981 O O . TYR B 1 134 ? -34.25 17.953 -10.32 1 89.56 134 TYR B O 1
ATOM 6989 N N . ASN B 1 135 ? -36.281 18.75 -10.406 1 86.5 135 ASN B N 1
ATOM 6990 C CA . ASN B 1 135 ? -36.562 18.234 -11.742 1 86.5 135 ASN B CA 1
ATOM 6991 C C . ASN B 1 135 ? -36.844 19.359 -12.734 1 86.5 135 ASN B C 1
ATOM 6993 O O . ASN B 1 135 ? -37.344 19.109 -13.836 1 86.5 135 ASN B O 1
ATOM 6997 N N . GLY B 1 136 ? -36.375 20.469 -12.594 1 87.69 136 GLY B N 1
ATOM 6998 C CA . GLY B 1 136 ? -36.594 21.562 -13.523 1 87.69 136 GLY B CA 1
ATOM 6999 C C . GLY B 1 136 ? -35.438 21.812 -14.469 1 87.69 136 GLY B C 1
ATOM 7000 O O . GLY B 1 136 ? -34.719 20.875 -14.82 1 87.69 136 GLY B O 1
ATOM 7001 N N . ASP B 1 137 ? -35.406 22.953 -15.031 1 91.19 137 ASP B N 1
ATOM 7002 C CA . ASP B 1 137 ? -34.344 23.344 -15.938 1 91.19 137 ASP B CA 1
ATOM 7003 C C . ASP B 1 137 ? -33.156 23.891 -15.156 1 91.19 137 ASP B C 1
ATOM 7005 O O . ASP B 1 137 ? -33.156 23.906 -13.922 1 91.19 137 ASP B O 1
ATOM 7009 N N . ALA B 1 138 ? -32.188 24.266 -15.953 1 93.94 138 ALA B N 1
ATOM 7010 C CA . ALA B 1 138 ? -31 24.844 -15.328 1 93.94 138 ALA B CA 1
ATOM 7011 C C . ALA B 1 138 ? -31.375 25.984 -14.391 1 93.94 138 ALA B C 1
ATOM 7013 O O . ALA B 1 138 ? -32.312 26.734 -14.656 1 93.94 138 ALA B O 1
ATOM 7014 N N . LEU B 1 139 ? -30.688 26.109 -13.25 1 94.56 139 LEU B N 1
ATOM 7015 C CA . LEU B 1 139 ? -30.984 27.094 -12.211 1 94.56 139 LEU B CA 1
ATOM 7016 C C . LEU B 1 139 ? -29.891 28.156 -12.148 1 94.56 139 LEU B C 1
ATOM 7018 O O . LEU B 1 139 ? -28.703 27.828 -12.078 1 94.56 139 LEU B O 1
ATOM 7022 N N . SER B 1 140 ? -30.328 29.312 -12.195 1 96.12 140 SER B N 1
ATOM 7023 C CA . SER B 1 140 ? -29.391 30.422 -11.992 1 96.12 140 SER B CA 1
ATOM 7024 C C . SER B 1 140 ? -29.344 30.828 -10.531 1 96.12 140 SER B C 1
ATOM 7026 O O . SER B 1 140 ? -30.375 31.109 -9.914 1 96.12 140 SER B O 1
ATOM 7028 N N . VAL B 1 141 ? -28.156 30.859 -9.969 1 97.56 141 VAL B N 1
ATOM 7029 C CA . VAL B 1 141 ? -27.984 31.219 -8.562 1 97.56 141 VAL B CA 1
ATOM 7030 C C . VAL B 1 141 ? -27 32.375 -8.453 1 97.56 141 VAL B C 1
ATOM 7032 O O . VAL B 1 141 ? -25.922 32.375 -9.055 1 97.56 141 VAL B O 1
ATOM 7035 N N . ARG B 1 142 ? -27.328 33.375 -7.691 1 98 142 ARG B N 1
ATOM 7036 C CA . ARG B 1 142 ? -26.422 34.5 -7.426 1 98 142 ARG B CA 1
ATOM 7037 C C . ARG B 1 142 ? -25.719 34.344 -6.086 1 98 142 ARG B C 1
ATOM 7039 O O . ARG B 1 142 ? -26.359 34.219 -5.043 1 98 142 ARG B O 1
ATOM 7046 N N . ILE B 1 143 ? -24.438 34.375 -6.172 1 98 143 ILE B N 1
ATOM 7047 C CA . ILE B 1 143 ? -23.609 34.25 -4.973 1 98 143 ILE B CA 1
ATOM 7048 C C . ILE B 1 143 ? -23.062 35.625 -4.59 1 98 143 ILE B C 1
ATOM 7050 O O . ILE B 1 143 ? -22.562 36.344 -5.445 1 98 143 ILE B O 1
ATOM 7054 N N . SER B 1 144 ? -23.172 35.969 -3.293 1 97.12 144 SER B N 1
ATOM 7055 C CA . SER B 1 144 ? -22.672 37.25 -2.848 1 97.12 144 SER B CA 1
ATOM 7056 C C . SER B 1 144 ? -22.047 37.156 -1.46 1 97.12 144 SER B C 1
ATOM 7058 O O . SER B 1 144 ? -22.406 36.281 -0.674 1 97.12 144 SER B O 1
ATOM 7060 N N . VAL B 1 145 ? -21.078 37.969 -1.272 1 96.69 145 VAL B N 1
ATOM 7061 C CA . VAL B 1 145 ? -20.453 38.125 0.035 1 96.69 145 VAL B CA 1
ATOM 7062 C C . VAL B 1 145 ? -20.641 39.531 0.545 1 96.69 145 VAL B C 1
ATOM 7064 O O . VAL B 1 145 ? -20.297 40.5 -0.149 1 96.69 145 VAL B O 1
ATOM 7067 N N . LYS B 1 146 ? -21.156 39.625 1.809 1 95.06 146 LYS B N 1
ATOM 7068 C CA . LYS B 1 146 ? -21.422 40.938 2.393 1 95.06 146 LYS B CA 1
ATOM 7069 C C . LYS B 1 146 ? -20.719 41.094 3.738 1 95.06 146 LYS B C 1
ATOM 7071 O O . LYS B 1 146 ? -20.344 40.094 4.363 1 95.06 146 LYS B O 1
ATOM 7076 N N . ASN B 1 147 ? -20.578 42.312 4.078 1 91.25 147 ASN B N 1
ATOM 7077 C CA . ASN B 1 147 ? -19.922 42.594 5.352 1 91.25 147 ASN B CA 1
ATOM 7078 C C . ASN B 1 147 ? -20.812 42.188 6.531 1 91.25 147 ASN B C 1
ATOM 7080 O O . ASN B 1 147 ? -22.031 42.156 6.406 1 91.25 147 ASN B O 1
ATOM 7084 N N . PHE B 1 148 ? -20.219 41.906 7.484 1 90.62 148 PHE B N 1
ATOM 7085 C CA . PHE B 1 148 ? -20.875 41.562 8.742 1 90.62 148 PHE B CA 1
ATOM 7086 C C . PHE B 1 148 ? -20.484 42.562 9.844 1 90.62 148 PHE B C 1
ATOM 7088 O O . PHE B 1 148 ? -19.328 42.938 9.953 1 90.62 148 PHE B O 1
ATOM 7095 N N . PRO B 1 149 ? -21.406 43.031 10.625 1 89.88 149 PRO B N 1
ATOM 7096 C CA . PRO B 1 149 ? -22.797 42.625 10.75 1 89.88 149 PRO B CA 1
ATOM 7097 C C . PRO B 1 149 ? -23.75 43.5 9.945 1 89.88 149 PRO B C 1
ATOM 7099 O O . PRO B 1 149 ? -24.938 43.188 9.82 1 89.88 149 PRO B O 1
ATOM 7102 N N . ALA B 1 150 ? -23.312 44.562 9.344 1 87.31 150 ALA B N 1
ATOM 7103 C CA . ALA B 1 150 ? -24.172 45.594 8.727 1 87.31 150 ALA B CA 1
ATOM 7104 C C . ALA B 1 150 ? -24.828 45.062 7.457 1 87.31 150 ALA B C 1
ATOM 7106 O O . ALA B 1 150 ? -25.953 45.406 7.141 1 87.31 150 ALA B O 1
ATOM 7107 N N . LYS B 1 151 ? -24.203 44.188 6.734 1 91.25 151 LYS B N 1
ATOM 7108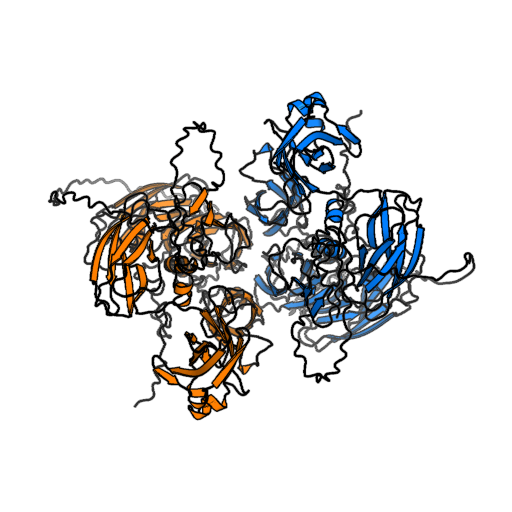 C CA . LYS B 1 151 ? -24.734 43.594 5.516 1 91.25 151 LYS B CA 1
ATOM 7109 C C . LYS B 1 151 ? -25.031 44.656 4.461 1 91.25 151 LYS B C 1
ATOM 7111 O O . LYS B 1 151 ? -26 44.562 3.711 1 91.25 151 LYS B O 1
ATOM 7116 N N . ASN B 1 152 ? -24.359 45.781 4.449 1 90.31 152 ASN B N 1
ATOM 7117 C CA . ASN B 1 152 ? -24.656 46.906 3.547 1 90.31 152 ASN B CA 1
ATOM 7118 C C . ASN B 1 152 ? -23.609 47 2.441 1 90.31 152 ASN B C 1
ATOM 7120 O O . ASN B 1 152 ? -23.797 47.75 1.479 1 90.31 152 ASN B O 1
ATOM 7124 N N . ILE B 1 153 ? -22.578 46.344 2.643 1 92.56 153 ILE B N 1
ATOM 7125 C CA . ILE B 1 153 ? -21.516 46.375 1.638 1 92.56 153 ILE B CA 1
ATOM 7126 C C . ILE B 1 153 ? -21.344 45 1.011 1 92.56 153 ILE B C 1
ATOM 7128 O O . ILE B 1 153 ? -21.125 44.031 1.718 1 92.56 153 ILE B O 1
ATOM 7132 N N . GLU B 1 154 ? -21.484 44.938 -0.312 1 93.81 154 GLU B N 1
ATOM 7133 C CA . GLU B 1 154 ? -21.203 43.719 -1.068 1 93.81 154 GLU B CA 1
ATOM 7134 C C . GLU B 1 154 ? -19.766 43.688 -1.592 1 93.81 154 GLU B C 1
ATOM 7136 O O . GLU B 1 154 ? -19.406 44.5 -2.447 1 93.81 154 GLU B O 1
ATOM 7141 N N . VAL B 1 155 ? -19.078 42.844 -1.178 1 91.94 155 VAL B N 1
ATOM 7142 C CA . VAL B 1 155 ? -17.656 42.812 -1.509 1 91.94 155 VAL B CA 1
ATOM 7143 C C . VAL B 1 155 ? -17.422 41.906 -2.709 1 91.94 155 VAL B C 1
ATOM 7145 O O . VAL B 1 155 ? -16.406 42.031 -3.406 1 91.94 155 VAL B O 1
ATOM 7148 N N . PHE B 1 156 ? -18.219 41 -2.906 1 94.19 156 PHE B N 1
ATOM 7149 C CA . PHE B 1 156 ? -18.109 40.031 -4.008 1 94.19 156 PHE B CA 1
ATOM 7150 C C . PHE B 1 156 ? -19.484 39.562 -4.473 1 94.19 156 PHE B C 1
ATOM 7152 O O . PHE B 1 156 ? -20.406 39.438 -3.666 1 94.19 156 PHE B O 1
ATOM 7159 N N . SER B 1 157 ? -19.641 39.406 -5.793 1 95.12 157 SER B N 1
ATOM 7160 C CA . SER B 1 157 ? -20.859 38.812 -6.344 1 95.12 157 SER B CA 1
ATOM 7161 C C . SER B 1 157 ? -20.578 38.094 -7.66 1 95.12 157 SER B C 1
ATOM 7163 O O . SER B 1 157 ? -19.719 38.531 -8.438 1 95.12 157 SER B O 1
ATOM 7165 N N . LYS B 1 158 ? -21.219 36.969 -7.816 1 96 158 LYS B N 1
ATOM 7166 C CA . LYS B 1 158 ? -21.078 36.156 -9.023 1 96 158 LYS B CA 1
ATOM 7167 C C . LYS B 1 158 ? -22.359 35.344 -9.297 1 96 158 LYS B C 1
ATOM 7169 O O . LYS B 1 158 ? -23.016 34.875 -8.367 1 96 158 LYS B O 1
ATOM 7174 N N . VAL B 1 159 ? -22.734 35.344 -10.547 1 97.12 159 VAL B N 1
ATOM 7175 C CA . VAL B 1 159 ? -23.891 34.531 -10.922 1 97.12 159 VAL B CA 1
ATOM 7176 C C . VAL B 1 159 ? -23.422 33.219 -11.57 1 97.12 159 VAL B C 1
ATOM 7178 O O . VAL B 1 159 ? -22.578 33.25 -12.469 1 97.12 159 VAL B O 1
ATOM 7181 N N . VAL B 1 160 ? -23.953 32.156 -11.078 1 97 160 VAL B N 1
ATOM 7182 C CA . VAL B 1 160 ? -23.562 30.859 -11.609 1 97 160 VAL B CA 1
ATOM 7183 C C . VAL B 1 160 ? -24.812 30.109 -12.055 1 97 160 VAL B C 1
ATOM 7185 O O . VAL B 1 160 ? -25.922 30.406 -11.609 1 97 160 VAL B O 1
ATOM 7188 N N . THR B 1 161 ? -24.609 29.172 -12.992 1 96.62 161 THR B N 1
ATOM 7189 C CA . THR B 1 161 ? -25.703 28.328 -13.484 1 96.62 161 THR B CA 1
ATOM 7190 C C . THR B 1 161 ? -25.484 26.875 -13.07 1 96.62 161 THR B C 1
ATOM 7192 O O . THR B 1 161 ? -24.438 26.297 -13.352 1 96.62 161 THR B O 1
ATOM 7195 N N . LEU B 1 162 ? -26.469 26.359 -12.383 1 96.44 162 LEU B N 1
ATOM 7196 C CA . LEU B 1 162 ? -26.469 24.938 -12.094 1 96.44 162 LEU B CA 1
ATOM 7197 C C . LEU B 1 162 ? -26.938 24.125 -13.305 1 96.44 162 LEU B C 1
ATOM 7199 O O . LEU B 1 162 ? -28.094 24.266 -13.727 1 96.44 162 LEU B O 1
ATOM 7203 N N . PRO B 1 163 ? -26.094 23.328 -13.859 1 94.56 163 PRO B N 1
ATOM 7204 C CA . PRO B 1 163 ? -26.469 22.594 -15.07 1 94.56 163 PRO B CA 1
ATOM 7205 C C . PRO B 1 163 ? -27.625 21.625 -14.828 1 94.56 163 PRO B C 1
ATOM 7207 O O . PRO B 1 163 ? -27.703 21 -13.773 1 94.56 163 PRO B O 1
ATOM 7210 N N . LYS B 1 164 ? -28.422 21.484 -15.891 1 92.31 164 LYS B N 1
ATOM 7211 C CA . LYS B 1 164 ? -29.531 20.562 -15.828 1 92.31 164 LYS B CA 1
ATOM 7212 C C . LYS B 1 164 ? -29.047 19.125 -15.617 1 92.31 164 LYS B C 1
ATOM 7214 O O . LYS B 1 164 ? -28.078 18.703 -16.25 1 92.31 164 LYS B O 1
ATOM 7219 N N . GLY B 1 165 ? -29.719 18.469 -14.703 1 86.69 165 GLY B N 1
ATOM 7220 C CA . GLY B 1 165 ? -29.359 17.078 -14.43 1 86.69 165 GLY B CA 1
ATOM 7221 C C . GLY B 1 165 ? -28.672 16.906 -13.086 1 86.69 165 GLY B C 1
ATOM 7222 O O . GLY B 1 165 ? -29.25 16.344 -12.156 1 86.69 165 GLY B O 1
ATOM 7223 N N . THR B 1 166 ? -27.547 17.516 -12.93 1 88.19 166 THR B N 1
ATOM 7224 C CA . THR B 1 166 ? -26.812 17.375 -11.688 1 88.19 166 THR B CA 1
ATOM 7225 C C . THR B 1 166 ? -27.203 18.453 -10.688 1 88.19 166 THR B C 1
ATOM 7227 O O . THR B 1 166 ? -27.297 18.203 -9.492 1 88.19 166 THR B O 1
ATOM 7230 N N . PHE B 1 167 ? -27.453 19.703 -11.211 1 94.31 167 PHE B N 1
ATOM 7231 C CA . PHE B 1 167 ? -27.828 20.875 -10.43 1 94.31 167 PHE B CA 1
ATOM 7232 C C . PHE B 1 167 ? -26.812 21.109 -9.305 1 94.31 167 PHE B C 1
ATOM 7234 O O . PHE B 1 167 ? -27.203 21.297 -8.148 1 94.31 167 PHE B O 1
ATOM 7241 N N . GLN B 1 168 ? -25.594 20.891 -9.57 1 95.94 168 GLN B N 1
ATOM 7242 C CA . GLN B 1 168 ? -24.484 21.078 -8.648 1 95.94 168 GLN B CA 1
ATOM 7243 C C . GLN B 1 168 ? -23.344 21.828 -9.312 1 95.94 168 GLN B C 1
ATOM 7245 O O . GLN B 1 168 ? -23.047 21.609 -10.492 1 95.94 168 GLN B O 1
ATOM 7250 N N . ILE B 1 169 ? -22.719 22.719 -8.57 1 96.06 169 ILE B N 1
ATOM 7251 C CA . ILE B 1 169 ? -21.578 23.422 -9.133 1 96.06 169 ILE B CA 1
ATOM 7252 C C . ILE B 1 169 ? -20.578 23.766 -8.023 1 96.06 169 ILE B C 1
ATOM 7254 O O . ILE B 1 169 ? -20.984 24.094 -6.906 1 96.06 169 ILE B O 1
ATOM 7258 N N . LEU B 1 170 ? -19.391 23.453 -8.25 1 96.75 170 LEU B N 1
ATOM 7259 C CA . LEU B 1 170 ? -18.266 23.953 -7.449 1 96.75 170 LEU B CA 1
ATOM 7260 C C . LEU B 1 170 ? -17.703 25.234 -8.055 1 96.75 170 LEU B C 1
ATOM 7262 O O . LEU B 1 170 ? -17.234 25.234 -9.195 1 96.75 170 LEU B O 1
ATOM 7266 N N . THR B 1 171 ? -17.781 26.297 -7.34 1 95.94 171 THR B N 1
ATOM 7267 C CA . THR B 1 171 ? -17.328 27.594 -7.848 1 95.94 171 THR B CA 1
ATOM 7268 C C . THR B 1 171 ? -16.469 28.297 -6.812 1 95.94 171 THR B C 1
ATOM 7270 O O . THR B 1 171 ? -16.391 27.875 -5.656 1 95.94 171 THR B O 1
ATOM 7273 N N . ASP B 1 172 ? -15.742 29.297 -7.254 1 94.69 172 ASP B N 1
ATOM 7274 C CA . ASP B 1 172 ? -14.844 30 -6.344 1 94.69 172 ASP B CA 1
ATOM 7275 C C . ASP B 1 172 ? -15.375 31.406 -6.035 1 94.69 172 ASP B C 1
ATOM 7277 O O . ASP B 1 172 ? -16.125 31.984 -6.824 1 94.69 172 ASP B O 1
ATOM 7281 N N . ILE B 1 173 ? -15.078 31.844 -4.84 1 94.69 173 ILE B N 1
ATOM 7282 C CA . ILE B 1 173 ? -15.297 33.219 -4.418 1 94.69 173 ILE B CA 1
ATOM 7283 C C . ILE B 1 173 ? -13.992 33.844 -3.918 1 94.69 173 ILE B C 1
ATOM 7285 O O . ILE B 1 173 ? -13.047 33.094 -3.598 1 94.69 173 ILE B O 1
ATOM 7289 N N . GLU B 1 174 ? -13.984 35.094 -3.967 1 90.44 174 GLU B N 1
ATOM 7290 C CA . GLU B 1 174 ? -12.797 35.781 -3.465 1 90.44 174 GLU B CA 1
ATOM 7291 C C . GLU B 1 174 ? -13.156 37.031 -2.668 1 90.44 174 GLU B C 1
ATOM 7293 O O . GLU B 1 174 ? -13.906 37.875 -3.148 1 90.44 174 GLU B O 1
ATOM 7298 N N . ILE B 1 175 ? -12.719 37 -1.477 1 89 175 ILE B N 1
ATOM 7299 C CA . ILE B 1 175 ? -12.82 38.219 -0.664 1 89 175 ILE B CA 1
ATOM 7300 C C . ILE B 1 175 ? -11.562 39.062 -0.844 1 89 175 ILE B C 1
ATOM 7302 O O . ILE B 1 175 ? -10.469 38.656 -0.44 1 89 175 ILE B O 1
ATOM 7306 N N . PRO B 1 176 ? -11.719 40.156 -1.329 1 83.62 176 PRO B N 1
ATOM 7307 C CA . PRO B 1 176 ? -10.531 40.969 -1.584 1 83.62 176 PRO B CA 1
ATOM 7308 C C . PRO B 1 176 ? -9.828 41.406 -0.3 1 83.62 176 PRO B C 1
ATOM 7310 O O . PRO B 1 176 ? -10.492 41.75 0.689 1 83.62 176 PRO B O 1
ATOM 7313 N N . ALA B 1 177 ? -8.516 41.406 -0.324 1 73.12 177 ALA B N 1
ATOM 7314 C CA . ALA B 1 177 ? -7.711 41.781 0.834 1 73.12 177 ALA B CA 1
ATOM 7315 C C . ALA B 1 177 ? -7.855 43.281 1.142 1 73.12 177 ALA B C 1
ATOM 7317 O O . ALA B 1 177 ? -7.738 43.688 2.297 1 73.12 177 ALA B O 1
ATOM 7318 N N . ASP B 1 178 ? -8.008 44.031 0.15 1 68.56 178 ASP B N 1
ATOM 7319 C CA . ASP B 1 178 ? -8.07 45.5 0.297 1 68.56 178 ASP B CA 1
ATOM 7320 C C . ASP B 1 178 ? -9.484 45.969 0.622 1 68.56 178 ASP B C 1
ATOM 7322 O O . ASP B 1 178 ? -9.789 47.156 0.524 1 68.56 178 ASP B O 1
ATOM 7326 N N . SER B 1 179 ? -10.188 45.031 1.098 1 67 179 SER B N 1
ATOM 7327 C CA . SER B 1 179 ? -11.562 45.438 1.389 1 67 179 SER B CA 1
ATOM 7328 C C . SER B 1 179 ? -11.641 46.219 2.689 1 67 179 SER B C 1
ATOM 7330 O O . SER B 1 179 ? -10.891 45.938 3.631 1 67 179 SER B O 1
ATOM 7332 N N . ASN B 1 180 ? -11.945 47.406 2.688 1 68.62 180 ASN B N 1
ATOM 7333 C CA . ASN B 1 180 ? -12.086 48.25 3.852 1 68.62 180 ASN B CA 1
ATOM 7334 C C . ASN B 1 180 ? -13.234 47.812 4.746 1 68.62 180 ASN B C 1
ATOM 7336 O O . ASN B 1 180 ? -13.867 48.656 5.406 1 68.62 180 ASN B O 1
ATOM 7340 N N . ILE B 1 181 ? -13.445 46.531 4.668 1 75.94 181 ILE B N 1
ATOM 7341 C CA . ILE B 1 181 ? -14.602 46.125 5.449 1 75.94 181 ILE B CA 1
ATOM 7342 C C . ILE B 1 181 ? -14.148 45.594 6.801 1 75.94 181 ILE B C 1
ATOM 7344 O O . ILE B 1 181 ? -14.969 45.375 7.695 1 75.94 181 ILE B O 1
ATOM 7348 N N . PHE B 1 182 ? -12.922 45.438 6.918 1 77.25 182 PHE B N 1
ATOM 7349 C CA . PHE B 1 182 ? -12.438 44.875 8.164 1 77.25 182 PHE B CA 1
ATOM 7350 C C . PHE B 1 182 ? -11.781 45.938 9.039 1 77.25 182 PHE B C 1
ATOM 7352 O O . PHE B 1 182 ? -10.992 46.75 8.555 1 77.25 182 PHE B O 1
ATOM 7359 N N . SER B 1 183 ? -12.336 45.969 10.234 1 69.25 183 SER B N 1
ATOM 7360 C CA . SER B 1 183 ? -11.766 46.906 11.188 1 69.25 183 SER B CA 1
ATOM 7361 C C . SER B 1 183 ? -10.492 46.344 11.82 1 69.25 183 SER B C 1
ATOM 7363 O O . SER B 1 183 ? -10.375 45.125 12.023 1 69.25 183 SER B O 1
ATOM 7365 N N . ASP B 1 184 ? -9.531 47.125 11.953 1 62.59 184 ASP B N 1
ATOM 7366 C CA . ASP B 1 184 ? -8.25 46.75 12.531 1 62.59 184 ASP B CA 1
ATOM 7367 C C . ASP B 1 184 ? -8.398 46.406 14 1 62.59 184 ASP B C 1
ATOM 7369 O O . ASP B 1 184 ? -7.555 45.688 14.555 1 62.59 184 ASP B O 1
ATOM 7373 N N . ASP B 1 185 ? -9.438 46.719 14.602 1 60.41 185 ASP B N 1
ATOM 7374 C CA . ASP B 1 185 ? -9.523 46.625 16.047 1 60.41 185 ASP B CA 1
ATOM 7375 C C . ASP B 1 185 ? -10.039 45.25 16.484 1 60.41 185 ASP B C 1
ATOM 7377 O O . ASP B 1 185 ? -9.922 44.875 17.656 1 60.41 185 ASP B O 1
ATOM 7381 N N . GLU B 1 186 ? -10.617 44.594 15.57 1 66.44 186 GLU B N 1
ATOM 7382 C CA . GLU B 1 186 ? -11.219 43.312 16.016 1 66.44 186 GLU B CA 1
ATOM 7383 C C . GLU B 1 186 ? -10.336 42.125 15.641 1 66.44 186 GLU B C 1
ATOM 7385 O O . GLU B 1 186 ? -9.688 42.156 14.594 1 66.44 186 GLU B O 1
ATOM 7390 N N . GLU B 1 187 ? -10.305 41.219 16.672 1 71.38 187 GLU B N 1
ATOM 7391 C CA . GLU B 1 187 ? -9.492 40.031 16.469 1 71.38 187 GLU B CA 1
ATOM 7392 C C . GLU B 1 187 ? -10.164 39.062 15.5 1 71.38 187 GLU B C 1
ATOM 7394 O O . GLU B 1 187 ? -9.492 38.406 14.711 1 71.38 187 GLU B O 1
ATOM 7399 N N . LYS B 1 188 ? -11.562 39.094 15.578 1 83 188 LYS B N 1
ATOM 7400 C CA . LYS B 1 188 ? -12.312 38.156 14.734 1 83 188 LYS B CA 1
ATOM 7401 C C . LYS B 1 188 ? -13.227 38.938 13.773 1 83 188 LYS B C 1
ATOM 7403 O O . LYS B 1 188 ? -13.891 39.875 14.164 1 83 188 LYS B O 1
ATOM 7408 N N . HIS B 1 189 ? -13.172 38.625 12.539 1 86.25 189 HIS B N 1
ATOM 7409 C CA . HIS B 1 189 ? -14.008 39.188 11.5 1 86.25 189 HIS B CA 1
ATOM 7410 C C . HIS B 1 189 ? -14.883 38.156 10.836 1 86.25 189 HIS B C 1
ATOM 7412 O O . HIS B 1 189 ? -14.492 36.969 10.734 1 86.25 189 HIS B O 1
ATOM 7418 N N . PHE B 1 190 ? -16.094 38.531 10.484 1 92 190 PHE B N 1
ATOM 7419 C CA . PHE B 1 190 ? -17.047 37.656 9.852 1 92 190 PHE B CA 1
ATOM 7420 C C . PHE B 1 190 ? -17.578 38.25 8.562 1 92 190 PHE B C 1
ATOM 7422 O O . PHE B 1 190 ? -17.484 39.469 8.352 1 92 190 PHE B O 1
ATOM 7429 N N . VAL B 1 191 ? -18.109 37.406 7.727 1 94.25 191 VAL B N 1
ATOM 7430 C CA . VAL B 1 191 ? -18.797 37.875 6.52 1 94.25 191 VAL B CA 1
ATOM 7431 C C . VAL B 1 191 ? -20.094 37.062 6.34 1 94.25 191 VAL B C 1
ATOM 7433 O O . VAL B 1 191 ? -20.25 36 6.914 1 94.25 191 VAL B O 1
ATOM 7436 N N . PHE B 1 192 ? -21.047 37.688 5.574 1 96.31 192 PHE B N 1
ATOM 7437 C CA . PHE B 1 192 ? -22.234 36.969 5.133 1 96.31 192 PHE B CA 1
ATOM 7438 C C . PHE B 1 192 ? -22.016 36.344 3.766 1 96.31 192 PHE B C 1
ATOM 7440 O O . PHE B 1 192 ? -21.688 37.031 2.801 1 96.31 192 PHE B O 1
ATOM 7447 N N . LEU B 1 193 ? -22.125 35.094 3.717 1 97.38 193 LEU B N 1
ATOM 7448 C CA . LEU B 1 193 ? -22.141 34.406 2.439 1 97.38 193 LEU B CA 1
ATOM 7449 C C . LEU B 1 193 ? -23.578 34.031 2.045 1 97.38 193 LEU B C 1
ATOM 7451 O O . LEU B 1 193 ? -24.281 33.375 2.805 1 97.38 193 LEU B O 1
ATOM 7455 N N . GLN B 1 194 ? -23.953 34.5 0.841 1 97.75 194 GLN B N 1
ATOM 7456 C CA . GLN B 1 194 ? -25.344 34.312 0.423 1 97.75 194 GLN B CA 1
ATOM 7457 C C . GLN B 1 194 ? -25.406 33.594 -0.932 1 97.75 194 GLN B C 1
ATOM 7459 O O . GLN B 1 194 ? -24.594 33.875 -1.82 1 97.75 194 GLN B O 1
ATOM 7464 N N . ALA B 1 195 ? -26.297 32.656 -1.053 1 98 195 ALA B N 1
ATOM 7465 C CA . ALA B 1 195 ? -26.688 32.062 -2.318 1 98 195 ALA B CA 1
ATOM 7466 C C . ALA B 1 195 ? -28.172 32.281 -2.598 1 98 195 ALA B C 1
ATOM 7468 O O . ALA B 1 195 ? -29.016 31.703 -1.913 1 98 195 ALA B O 1
ATOM 7469 N N . GLN B 1 196 ? -28.406 33.031 -3.602 1 97.81 196 GLN B N 1
ATOM 7470 C CA . GLN B 1 196 ? -29.781 33.375 -3.934 1 97.81 196 GLN B CA 1
ATOM 7471 C C . GLN B 1 196 ? -30.312 32.5 -5.062 1 97.81 196 GLN B C 1
ATOM 7473 O O . GLN B 1 196 ? -30.078 32.781 -6.238 1 97.81 196 GLN B O 1
ATOM 7478 N N . PHE B 1 197 ? -31.125 31.547 -4.672 1 96.31 197 PHE B N 1
ATOM 7479 C CA . PHE B 1 197 ? -31.859 30.734 -5.633 1 96.31 197 PHE B CA 1
ATOM 7480 C C . PHE B 1 197 ? -33.125 31.453 -6.074 1 96.31 197 PHE B C 1
ATOM 7482 O O . PHE B 1 197 ? -33.562 32.438 -5.449 1 96.31 197 PHE B O 1
ATOM 7489 N N . PRO B 1 198 ? -33.75 31 -7.156 1 93.44 198 PRO B N 1
ATOM 7490 C CA . PRO B 1 198 ? -35 31.641 -7.594 1 93.44 198 PRO B CA 1
ATOM 7491 C C . PRO B 1 198 ? -36.094 31.594 -6.523 1 93.44 198 PRO B C 1
ATOM 7493 O O . PRO B 1 198 ? -36.844 32.562 -6.375 1 93.44 198 PRO B O 1
ATOM 7496 N N . SER B 1 199 ? -36.156 30.547 -5.758 1 91.44 199 SER B N 1
ATOM 7497 C CA . SER B 1 199 ? -37.25 30.359 -4.82 1 91.44 199 SER B CA 1
ATOM 7498 C C . SER B 1 199 ? -36.844 30.703 -3.396 1 91.44 199 SER B C 1
ATOM 7500 O O . SER B 1 199 ? -37.688 30.953 -2.537 1 91.44 199 SER B O 1
ATOM 7502 N N . VAL B 1 200 ? -35.531 30.688 -3.115 1 95.25 200 VAL B N 1
ATOM 7503 C CA . VAL B 1 200 ? -35.094 30.859 -1.734 1 95.25 200 VAL B CA 1
ATOM 7504 C C . VAL B 1 200 ? -33.688 31.469 -1.713 1 95.25 200 VAL B C 1
ATOM 7506 O O . VAL B 1 200 ? -32.906 31.312 -2.668 1 95.25 200 VAL B O 1
ATOM 7509 N N . THR B 1 201 ? -33.375 32.219 -0.633 1 96.94 201 THR B N 1
ATOM 7510 C CA . THR B 1 201 ? -32.031 32.719 -0.399 1 96.94 201 THR B CA 1
ATOM 7511 C C . THR B 1 201 ? -31.422 32.094 0.837 1 96.94 201 THR B C 1
ATOM 7513 O O . THR B 1 201 ? -31.984 32.156 1.93 1 96.94 201 THR B O 1
ATOM 7516 N N . LEU B 1 202 ? -30.297 31.438 0.575 1 97.75 202 LEU B N 1
ATOM 7517 C CA . LEU B 1 202 ? -29.547 30.875 1.688 1 97.75 202 LEU B CA 1
ATOM 7518 C C . LEU B 1 202 ? -28.469 31.828 2.162 1 97.75 202 LEU B C 1
ATOM 7520 O O . LEU B 1 202 ? -27.844 32.5 1.351 1 97.75 202 LEU B O 1
ATOM 7524 N N . GLU B 1 203 ? -28.312 31.906 3.498 1 96.56 203 GLU B N 1
ATOM 7525 C CA . GLU B 1 203 ? -27.328 32.812 4.086 1 96.56 203 GLU B CA 1
ATOM 7526 C C . GLU B 1 203 ? -26.578 32.156 5.238 1 96.56 203 GLU B C 1
ATOM 7528 O O . GLU B 1 203 ? -27.188 31.422 6.039 1 96.56 203 GLU B O 1
ATOM 7533 N N . LYS B 1 204 ? -25.297 32.406 5.223 1 96.19 204 LYS B N 1
ATOM 7534 C CA . LYS B 1 204 ? -24.453 31.859 6.285 1 96.19 204 LYS B CA 1
ATOM 7535 C C . LYS B 1 204 ? -23.406 32.875 6.727 1 96.19 204 LYS B C 1
ATOM 7537 O O . LYS B 1 204 ? -22.812 33.562 5.895 1 96.19 204 LYS B O 1
ATOM 7542 N N . VAL B 1 205 ? -23.25 33.062 8.086 1 95.81 205 VAL B N 1
ATOM 7543 C CA . VAL B 1 205 ? -22.172 33.875 8.633 1 95.81 205 VAL B CA 1
ATOM 7544 C C . VAL B 1 205 ? -20.906 33.031 8.773 1 95.81 205 VAL B C 1
ATOM 7546 O O . VAL B 1 205 ? -20.938 31.953 9.398 1 95.81 205 VAL B O 1
ATOM 7549 N N . ILE B 1 206 ? -19.828 33.469 8.195 1 95.62 206 ILE B N 1
ATOM 7550 C CA . ILE B 1 206 ? -18.609 32.656 8.203 1 95.62 206 ILE B CA 1
ATOM 7551 C C . ILE B 1 206 ? -17.453 33.5 8.719 1 95.62 206 ILE B C 1
ATOM 7553 O O . ILE B 1 206 ? -17.328 34.688 8.391 1 95.62 206 ILE B O 1
ATOM 7557 N N . LEU B 1 207 ? -16.656 32.875 9.562 1 91.81 207 LEU B N 1
ATOM 7558 C CA . LEU B 1 207 ? -15.438 33.5 10.07 1 91.81 207 LEU B CA 1
ATOM 7559 C C . LEU B 1 207 ? -14.414 33.656 8.945 1 91.81 207 LEU B C 1
ATOM 7561 O O . LEU B 1 207 ? -14.344 32.844 8.031 1 91.81 207 LEU B O 1
ATOM 7565 N N . VAL B 1 208 ? -13.594 34.75 8.992 1 88.44 208 VAL B N 1
ATOM 7566 C CA . VAL B 1 208 ? -12.594 35 7.953 1 88.44 208 VAL B CA 1
ATOM 7567 C C . VAL B 1 208 ? -11.195 34.938 8.562 1 88.44 208 VAL B C 1
ATOM 7569 O O . VAL B 1 208 ? -11.008 35.281 9.734 1 88.44 208 VAL B O 1
ATOM 7572 N N . SER B 1 209 ? -10.273 34.406 7.754 1 82.38 209 SER B N 1
ATOM 7573 C CA . SER B 1 209 ? -8.867 34.375 8.148 1 82.38 209 SER B CA 1
ATOM 7574 C C . SER B 1 209 ? -7.992 35.156 7.176 1 82.38 209 SER B C 1
ATOM 7576 O O . SER B 1 209 ? -8.227 35.125 5.965 1 82.38 209 SER B O 1
ATOM 7578 N N . PHE B 1 210 ? -7.031 35.875 7.711 1 76.12 210 PHE B N 1
ATOM 7579 C CA . PHE B 1 210 ? -6.133 36.656 6.891 1 76.12 210 PHE B CA 1
ATOM 7580 C C . PHE B 1 210 ? -4.84 35.906 6.605 1 76.12 210 PHE B C 1
ATOM 7582 O O . PHE B 1 210 ? -3.801 36.531 6.352 1 76.12 210 PHE B O 1
ATOM 7589 N N . GLN B 1 211 ? -4.996 34.625 6.5 1 69.75 211 GLN B N 1
ATOM 7590 C CA . GLN B 1 211 ? -3.834 33.812 6.148 1 69.75 211 GLN B CA 1
ATOM 7591 C C . GLN B 1 211 ? -3.496 33.938 4.668 1 69.75 211 GLN B C 1
ATOM 7593 O O . GLN B 1 211 ? -4.281 33.562 3.807 1 69.75 211 GLN B O 1
ATOM 7598 N N . SER B 1 212 ? -2.33 34.531 4.406 1 68.69 212 SER B N 1
ATOM 7599 C CA . SER B 1 212 ? -1.944 34.844 3.031 1 68.69 212 SER B CA 1
ATOM 7600 C C . SER B 1 212 ? -1.087 33.719 2.445 1 68.69 212 SER B C 1
ATOM 7602 O O . SER B 1 212 ? -0.86 33.688 1.234 1 68.69 212 SER B O 1
ATOM 7604 N N . GLY B 1 213 ? -0.693 32.844 3.252 1 80.5 213 GLY B N 1
ATOM 7605 C CA . GLY B 1 213 ? 0.188 31.797 2.764 1 80.5 213 GLY B CA 1
ATOM 7606 C C . GLY B 1 213 ? 1.138 31.266 3.826 1 80.5 213 GLY B C 1
ATOM 7607 O O . GLY B 1 213 ? 0.819 31.297 5.016 1 80.5 213 GLY B O 1
ATOM 7608 N N . TYR B 1 214 ? 2.18 30.656 3.305 1 86.62 214 TYR B N 1
ATOM 7609 C CA . TYR B 1 214 ? 3.209 30.125 4.188 1 86.62 214 TYR B CA 1
ATOM 7610 C C . TYR B 1 214 ? 4.559 30.781 3.908 1 86.62 214 TYR B C 1
ATOM 7612 O O . TYR B 1 214 ? 4.848 31.156 2.77 1 86.62 214 TYR B O 1
ATOM 7620 N N . ILE B 1 215 ? 5.285 30.953 4.965 1 89.94 215 ILE B N 1
ATOM 7621 C CA . ILE B 1 215 ? 6.66 31.422 4.832 1 89.94 215 ILE B CA 1
ATOM 7622 C C . ILE B 1 215 ? 7.617 30.422 5.453 1 89.94 215 ILE B C 1
ATOM 7624 O O . ILE B 1 215 ? 7.406 29.969 6.578 1 89.94 215 ILE B O 1
ATOM 7628 N N . PHE B 1 216 ? 8.539 30.031 4.707 1 91.75 216 PHE B N 1
ATOM 7629 C CA . PHE B 1 216 ? 9.578 29.141 5.211 1 91.75 216 PHE B CA 1
ATOM 7630 C C . PHE B 1 216 ? 10.938 29.844 5.207 1 91.75 216 PHE B C 1
ATOM 7632 O O . PHE B 1 216 ? 11.281 30.531 4.246 1 91.75 216 PHE B O 1
ATOM 7639 N N . ILE B 1 217 ? 11.656 29.656 6.293 1 93.5 217 ILE B N 1
ATOM 7640 C CA . ILE B 1 217 ? 12.953 30.297 6.457 1 93.5 217 ILE B CA 1
ATOM 7641 C C . ILE B 1 217 ? 14.055 29.234 6.539 1 93.5 217 ILE B C 1
ATOM 7643 O O . ILE B 1 217 ? 13.93 28.281 7.301 1 93.5 217 ILE B O 1
ATOM 7647 N N . GLN B 1 218 ? 15.055 29.422 5.738 1 92.62 218 GLN B N 1
ATOM 7648 C CA . GLN B 1 218 ? 16.188 28.484 5.754 1 92.62 218 GLN B CA 1
ATOM 7649 C C . GLN B 1 218 ? 17.5 29.234 6.008 1 92.62 218 GLN B C 1
ATOM 7651 O O . GLN B 1 218 ? 17.844 30.172 5.285 1 92.62 218 GLN B O 1
ATOM 7656 N N . THR B 1 219 ? 18.203 28.828 7.047 1 92.62 219 THR B N 1
ATOM 7657 C CA . THR B 1 219 ? 19.547 29.359 7.285 1 92.62 219 THR B CA 1
ATOM 7658 C C . THR B 1 219 ? 20.609 28.469 6.629 1 92.62 219 THR B C 1
ATOM 7660 O O . THR B 1 219 ? 20.359 27.281 6.391 1 92.62 219 THR B O 1
ATOM 7663 N N . ASP B 1 220 ? 21.703 29.031 6.375 1 89.19 220 ASP B N 1
ATOM 7664 C CA . ASP B 1 220 ? 22.75 28.25 5.723 1 89.19 220 ASP B CA 1
ATOM 7665 C C . ASP B 1 220 ? 23.391 27.266 6.695 1 89.19 220 ASP B C 1
ATOM 7667 O O . ASP B 1 220 ? 23.844 26.203 6.293 1 89.19 220 ASP B O 1
ATOM 7671 N N . LYS B 1 221 ? 23.406 27.766 7.953 1 89.25 221 LYS B N 1
ATOM 7672 C CA . LYS B 1 221 ? 23.938 26.906 9.016 1 89.25 221 LYS B CA 1
ATOM 7673 C C . LYS B 1 221 ? 23 26.875 10.219 1 89.25 221 LYS B C 1
ATOM 7675 O O . LYS B 1 221 ? 22.266 27.844 10.469 1 89.25 221 LYS B O 1
ATOM 7680 N N . PRO B 1 222 ? 23.203 25.75 10.93 1 90.06 222 PRO B N 1
ATOM 7681 C CA . PRO B 1 222 ? 22.391 25.703 12.148 1 90.06 222 PRO B CA 1
ATOM 7682 C C . PRO B 1 222 ? 23.062 26.375 13.344 1 90.06 222 PRO B C 1
ATOM 7684 O O . PRO B 1 222 ? 22.422 26.656 14.352 1 90.06 222 PRO B O 1
ATOM 7687 N N . ILE B 1 223 ? 24.344 26.609 13.203 1 90.56 223 ILE B N 1
ATOM 7688 C CA . ILE B 1 223 ? 25.125 27.172 14.305 1 90.56 223 ILE B CA 1
ATOM 7689 C C . ILE B 1 223 ? 26.094 28.219 13.773 1 90.56 223 ILE B C 1
ATOM 7691 O O . ILE B 1 223 ? 26.719 28.031 12.727 1 90.56 223 ILE B O 1
ATOM 7695 N N . TYR B 1 224 ? 26.172 29.344 14.555 1 91.25 224 TYR B N 1
ATOM 7696 C CA . TYR B 1 224 ? 27.031 30.453 14.172 1 91.25 224 TYR B CA 1
ATOM 7697 C C . TYR B 1 224 ? 27.891 30.906 15.344 1 91.25 224 TYR B C 1
ATOM 7699 O O . TYR B 1 224 ? 27.531 30.688 16.5 1 91.25 224 TYR B O 1
ATOM 7707 N N . THR B 1 225 ? 29.031 31.5 14.969 1 89.38 225 THR B N 1
ATOM 7708 C CA . THR B 1 225 ? 29.844 32.188 15.961 1 89.38 225 THR B CA 1
ATOM 7709 C C . THR B 1 225 ? 29.484 33.656 16.031 1 89.38 225 THR B C 1
ATOM 7711 O O . THR B 1 225 ? 29 34.25 15.055 1 89.38 225 THR B O 1
ATOM 7714 N N . PRO B 1 226 ? 29.734 34.156 17.219 1 89.38 226 PRO B N 1
ATOM 7715 C CA . PRO B 1 226 ? 29.484 35.594 17.281 1 89.38 226 PRO B CA 1
ATOM 7716 C C . PRO B 1 226 ? 30.25 36.375 16.188 1 89.38 226 PRO B C 1
ATOM 7718 O O . PRO B 1 226 ? 31.344 35.969 15.805 1 89.38 226 PRO B O 1
ATOM 7721 N N . SER B 1 227 ? 29.703 37.438 15.664 1 87.88 227 SER B N 1
ATOM 7722 C CA . SER B 1 227 ? 30.25 38.312 14.633 1 87.88 227 SER B CA 1
ATOM 7723 C C . SER B 1 227 ? 30.172 37.656 13.258 1 87.88 227 SER B C 1
ATOM 7725 O O . SER B 1 227 ? 30.609 38.25 12.258 1 87.88 227 SER B O 1
ATOM 7727 N N . SER B 1 228 ? 29.641 36.469 13.266 1 90.12 228 SER B N 1
ATOM 7728 C CA . SER B 1 228 ? 29.484 35.781 11.984 1 90.12 228 SER B CA 1
ATOM 7729 C C . SER B 1 228 ? 28.266 36.312 11.219 1 90.12 228 SER B C 1
ATOM 7731 O O . SER B 1 228 ? 27.391 36.969 11.812 1 90.12 228 SER B O 1
ATOM 7733 N N . THR B 1 229 ? 28.297 36.062 9.961 1 92.69 229 THR B N 1
ATOM 7734 C CA . THR B 1 229 ? 27.188 36.438 9.102 1 92.69 229 THR B CA 1
ATOM 7735 C C . THR B 1 229 ? 26.188 35.281 8.961 1 92.69 229 THR B C 1
ATOM 7737 O O . THR B 1 229 ? 26.562 34.188 8.547 1 92.69 229 THR B O 1
ATOM 7740 N N . VAL B 1 230 ? 24.953 35.594 9.352 1 93.75 230 VAL B N 1
ATOM 7741 C CA . VAL B 1 230 ? 23.875 34.625 9.18 1 93.75 230 VAL B CA 1
ATOM 7742 C C . VAL B 1 230 ? 23.234 34.812 7.812 1 93.75 230 VAL B C 1
ATOM 7744 O O . VAL B 1 230 ? 22.578 35.844 7.559 1 93.75 230 VAL B O 1
ATOM 7747 N N . ARG B 1 231 ? 23.453 33.875 6.949 1 94 231 ARG B N 1
ATOM 7748 C CA . ARG B 1 231 ? 22.797 33.906 5.645 1 94 231 ARG B CA 1
ATOM 7749 C C . ARG B 1 231 ? 21.516 33.062 5.664 1 94 231 ARG B C 1
ATOM 7751 O O . ARG B 1 231 ? 21.516 31.938 6.16 1 94 231 ARG B O 1
ATOM 7758 N N . TYR B 1 232 ? 20.469 33.688 5.227 1 93 232 TYR B N 1
ATOM 7759 C CA . TYR B 1 232 ? 19.219 32.938 5.23 1 93 232 TYR B CA 1
ATOM 7760 C C . TYR B 1 232 ? 18.359 33.281 4.023 1 93 232 TYR B C 1
ATOM 7762 O O . TYR B 1 232 ? 18.609 34.312 3.357 1 93 232 TYR B O 1
ATOM 7770 N N . ARG B 1 233 ? 17.5 32.406 3.705 1 92.81 233 ARG B N 1
ATOM 7771 C CA . ARG B 1 233 ? 16.547 32.594 2.609 1 92.81 233 ARG B CA 1
ATOM 7772 C C . ARG B 1 233 ? 15.117 32.438 3.102 1 92.81 233 ARG B C 1
ATOM 7774 O O . ARG B 1 233 ? 14.836 31.688 4.031 1 92.81 233 ARG B O 1
ATOM 7781 N N . ILE B 1 234 ? 14.336 33.25 2.459 1 91.81 234 ILE B N 1
ATOM 7782 C CA . ILE B 1 234 ? 12.914 33.219 2.783 1 91.81 234 ILE B CA 1
ATOM 7783 C C . ILE B 1 234 ? 12.117 32.719 1.576 1 91.81 234 ILE B C 1
ATOM 7785 O O . ILE B 1 234 ? 12.312 33.219 0.459 1 91.81 234 ILE B O 1
ATOM 7789 N N . PHE B 1 235 ? 11.297 31.766 1.836 1 89.88 235 PHE B N 1
ATOM 7790 C CA . PHE B 1 235 ? 10.375 31.25 0.826 1 89.88 235 PHE B CA 1
ATOM 7791 C C . PHE B 1 235 ? 8.938 31.609 1.17 1 89.88 235 PHE B C 1
ATOM 7793 O O . PHE B 1 235 ? 8.414 31.188 2.203 1 89.88 235 PHE B O 1
ATOM 7800 N N . SER B 1 236 ? 8.367 32.406 0.365 1 88.12 236 SER B N 1
ATOM 7801 C CA . SER B 1 236 ? 6.961 32.719 0.543 1 88.12 236 SER B CA 1
ATOM 7802 C C . SER B 1 236 ? 6.086 32 -0.477 1 88.12 236 SER B C 1
ATOM 7804 O O . SER B 1 236 ? 6.312 32.125 -1.685 1 88.12 236 SER B O 1
ATOM 7806 N N . VAL B 1 237 ? 5.113 31.312 -0.017 1 85.19 237 VAL B N 1
ATOM 7807 C CA . VAL B 1 237 ? 4.234 30.578 -0.917 1 85.19 237 VAL B CA 1
ATOM 7808 C C . VAL B 1 237 ? 2.777 30.859 -0.565 1 85.19 237 VAL B C 1
ATOM 7810 O O . VAL B 1 237 ? 2.463 31.203 0.578 1 85.19 237 VAL B O 1
ATOM 7813 N N . MET B 1 238 ? 1.951 30.688 -1.536 1 79.19 238 MET B N 1
ATOM 7814 C CA . MET B 1 238 ? 0.512 30.859 -1.356 1 79.19 238 MET B CA 1
ATOM 7815 C C . MET B 1 238 ? -0.09 29.656 -0.642 1 79.19 238 MET B C 1
ATOM 7817 O O . MET B 1 238 ? 0.579 28.641 -0.463 1 79.19 238 MET B O 1
ATOM 7821 N N . PRO B 1 239 ? -1.288 29.797 -0.262 1 75.69 239 PRO B N 1
ATOM 7822 C CA . PRO B 1 239 ? -1.908 28.672 0.451 1 75.69 239 PRO B CA 1
ATOM 7823 C C . PRO B 1 239 ? -1.94 27.391 -0.378 1 75.69 239 PRO B C 1
ATOM 7825 O O . PRO B 1 239 ? -1.936 26.297 0.18 1 75.69 239 PRO B O 1
ATOM 7828 N N . ASN B 1 240 ? -1.978 27.484 -1.657 1 73.12 240 ASN B N 1
ATOM 7829 C CA . ASN B 1 240 ? -1.946 26.312 -2.516 1 73.12 240 ASN B CA 1
ATOM 7830 C C . ASN B 1 240 ? -0.515 25.875 -2.824 1 73.12 240 ASN B C 1
ATOM 7832 O O . ASN B 1 240 ? -0.293 25 -3.668 1 73.12 240 ASN B O 1
ATOM 7836 N N . LEU B 1 241 ? 0.427 26.547 -2.168 1 79.5 241 LEU B N 1
ATOM 7837 C CA . LEU B 1 241 ? 1.847 26.219 -2.176 1 79.5 241 LEU B CA 1
ATOM 7838 C C . LEU B 1 241 ? 2.486 26.594 -3.508 1 79.5 241 LEU B C 1
ATOM 7840 O O . LEU B 1 241 ? 3.527 26.047 -3.877 1 79.5 241 LEU B O 1
ATOM 7844 N N . VAL B 1 242 ? 1.789 27.484 -4.203 1 77 242 VAL B N 1
ATOM 7845 C CA . VAL B 1 242 ? 2.383 28.031 -5.414 1 77 242 VAL B CA 1
ATOM 7846 C C . VAL B 1 242 ? 3.01 29.391 -5.105 1 77 242 VAL B C 1
ATOM 7848 O O . VAL B 1 242 ? 2.6 30.078 -4.164 1 77 242 VAL B O 1
ATOM 7851 N N . SER B 1 243 ? 4.031 29.656 -5.844 1 79.56 243 SER B N 1
ATOM 7852 C CA . SER B 1 243 ? 4.664 30.969 -5.656 1 79.56 243 SER B CA 1
ATOM 7853 C C . SER B 1 243 ? 3.699 32.094 -5.988 1 79.56 243 SER B C 1
ATOM 7855 O O . SER B 1 243 ? 2.91 32 -6.93 1 79.56 243 SER B O 1
ATOM 7857 N N . PRO B 1 244 ? 3.785 33.125 -5.203 1 75.38 244 PRO B N 1
ATOM 7858 C CA . PRO B 1 244 ? 2.934 34.281 -5.52 1 75.38 244 PRO B CA 1
ATOM 7859 C C . PRO B 1 244 ? 3.277 34.906 -6.863 1 75.38 244 PRO B C 1
ATOM 7861 O O . PRO B 1 244 ? 4.445 34.938 -7.262 1 75.38 244 PRO B O 1
ATOM 7864 N N . SER B 1 245 ? 2.24 35.188 -7.582 1 67 245 SER B N 1
ATOM 7865 C CA . SER B 1 245 ? 2.434 35.812 -8.891 1 67 245 SER B CA 1
ATOM 7866 C C . SER B 1 245 ? 2.996 37.219 -8.75 1 67 245 SER B C 1
ATOM 7868 O O . SER B 1 245 ? 3.717 37.688 -9.633 1 67 245 SER B O 1
ATOM 7870 N N . SER B 1 246 ? 2.588 37.875 -7.676 1 69.5 246 SER B N 1
ATOM 7871 C CA . SER B 1 246 ? 3.039 39.25 -7.469 1 69.5 246 SER B CA 1
ATOM 7872 C C . SER B 1 246 ? 4.004 39.344 -6.293 1 69.5 246 SER B C 1
ATOM 7874 O O . SER B 1 246 ? 4.176 38.375 -5.543 1 69.5 246 SER B O 1
ATOM 7876 N N . GLU B 1 247 ? 4.691 40.438 -6.301 1 75.19 247 GLU B N 1
ATOM 7877 C CA . GLU B 1 247 ? 5.594 40.688 -5.188 1 75.19 247 GLU B CA 1
ATOM 7878 C C . GLU B 1 247 ? 4.832 40.781 -3.865 1 75.19 247 GLU B C 1
ATOM 7880 O O . GLU B 1 247 ? 3.758 41.375 -3.795 1 75.19 247 GLU B O 1
ATOM 7885 N N . THR B 1 248 ? 5.277 40 -2.984 1 77.56 248 THR B N 1
ATOM 7886 C CA . THR B 1 248 ? 4.676 39.969 -1.654 1 77.56 248 THR B CA 1
ATOM 7887 C C . THR B 1 248 ? 5.652 40.5 -0.614 1 77.56 248 THR B C 1
ATOM 7889 O O . THR B 1 248 ? 6.832 40.156 -0.62 1 77.56 248 THR B O 1
ATOM 7892 N N . ALA B 1 249 ? 5.156 41.375 0.152 1 84 249 ALA B N 1
ATOM 7893 C CA . ALA B 1 249 ? 5.984 42 1.192 1 84 249 ALA B CA 1
ATOM 7894 C C . ALA B 1 249 ? 6 41.125 2.451 1 84 249 ALA B C 1
ATOM 7896 O O . ALA B 1 249 ? 4.949 40.688 2.932 1 84 249 ALA B O 1
ATOM 7897 N N . VAL B 1 250 ? 7.195 40.875 2.869 1 89.81 250 VAL B N 1
ATOM 7898 C CA . VAL B 1 250 ? 7.398 40.062 4.078 1 89.81 250 VAL B CA 1
ATOM 7899 C C . VAL B 1 250 ? 8.203 40.875 5.094 1 89.81 250 VAL B C 1
ATOM 7901 O O . VAL B 1 250 ? 9.211 41.5 4.742 1 89.81 250 VAL B O 1
ATOM 7904 N N . THR B 1 251 ? 7.672 40.875 6.293 1 92.12 251 THR B N 1
ATOM 7905 C CA . THR B 1 251 ? 8.414 41.5 7.387 1 92.12 251 THR B CA 1
ATOM 7906 C C . THR B 1 251 ? 9.219 40.469 8.156 1 92.12 251 THR B C 1
ATOM 7908 O O . THR B 1 251 ? 8.695 39.406 8.523 1 92.12 251 THR B O 1
ATOM 7911 N N . VAL B 1 252 ? 10.461 40.781 8.352 1 94.75 252 VAL B N 1
ATOM 7912 C CA . VAL B 1 252 ? 11.359 39.844 9.031 1 94.75 252 VAL B CA 1
ATOM 7913 C C . VAL B 1 252 ? 11.906 40.5 10.297 1 94.75 252 VAL B C 1
ATOM 7915 O O . VAL B 1 252 ? 12.414 41.625 10.258 1 94.75 252 VAL B O 1
ATOM 7918 N N . ASP B 1 253 ? 11.781 39.75 11.414 1 95.38 253 ASP B N 1
ATOM 7919 C CA . ASP B 1 253 ? 12.359 40.156 12.688 1 95.38 253 ASP B CA 1
ATOM 7920 C C . ASP B 1 253 ? 13.422 39.156 13.156 1 95.38 253 ASP B C 1
ATOM 7922 O O . ASP B 1 253 ? 13.188 37.969 13.117 1 95.38 253 ASP B O 1
ATOM 7926 N N . ILE B 1 254 ? 14.547 39.656 13.523 1 95.62 254 ILE B N 1
ATOM 7927 C CA . ILE B 1 254 ? 15.578 38.844 14.148 1 95.62 254 ILE B CA 1
ATOM 7928 C C . ILE B 1 254 ? 15.555 39.062 15.664 1 95.62 254 ILE B C 1
ATOM 7930 O O . ILE B 1 254 ? 15.734 40.188 16.141 1 95.62 254 ILE B O 1
ATOM 7934 N N . MET B 1 255 ? 15.383 37.969 16.312 1 94.88 255 MET B N 1
ATOM 7935 C CA . MET B 1 255 ? 15.242 38.062 17.766 1 94.88 255 MET B CA 1
ATOM 7936 C C . MET B 1 255 ? 16.375 37.312 18.453 1 94.88 255 MET B C 1
ATOM 7938 O O . MET B 1 255 ? 16.781 36.219 18.031 1 94.88 255 MET B O 1
ATOM 7942 N N . ASN B 1 256 ? 16.859 37.875 19.5 1 91.94 256 ASN B N 1
ATOM 7943 C CA . ASN B 1 256 ? 17.891 37.25 20.297 1 91.94 256 ASN B CA 1
ATOM 7944 C C . ASN B 1 256 ? 17.312 36.25 21.281 1 91.94 256 ASN B C 1
ATOM 7946 O O . ASN B 1 256 ? 16.078 36.094 21.359 1 91.94 256 ASN B O 1
ATOM 7950 N N . PRO B 1 257 ? 18.125 35.5 21.984 1 90.88 257 PRO B N 1
ATOM 7951 C CA . PRO B 1 257 ? 17.641 34.469 22.891 1 90.88 257 PRO B CA 1
ATOM 7952 C C . PRO B 1 257 ? 16.766 35.031 24.016 1 90.88 257 PRO B C 1
ATOM 7954 O O . PRO B 1 257 ? 16 34.281 24.641 1 90.88 257 PRO B O 1
ATOM 7957 N N . GLN B 1 258 ? 16.859 36.312 24.297 1 89.88 258 GLN B N 1
ATOM 7958 C CA . GLN B 1 258 ? 16.047 36.969 25.328 1 89.88 258 GLN B CA 1
ATOM 7959 C C . GLN B 1 258 ? 14.727 37.469 24.75 1 89.88 258 GLN B C 1
ATOM 7961 O O . GLN B 1 258 ? 13.992 38.219 25.406 1 89.88 258 GLN B O 1
ATOM 7966 N N . ASN B 1 259 ? 14.562 37.219 23.5 1 91.5 259 ASN B N 1
ATOM 7967 C CA . ASN B 1 259 ? 13.328 37.562 22.797 1 91.5 259 ASN B CA 1
ATOM 7968 C C . ASN B 1 259 ? 13.242 39.062 22.531 1 91.5 259 ASN B C 1
ATOM 7970 O O . ASN B 1 259 ? 12.164 39.656 22.609 1 91.5 259 ASN B O 1
ATOM 7974 N N . ILE B 1 260 ? 14.312 39.625 22.391 1 92.19 260 ILE B N 1
ATOM 7975 C CA . ILE B 1 260 ? 14.367 41.031 22 1 92.19 260 ILE B CA 1
ATOM 7976 C C . ILE B 1 260 ? 14.672 41.156 20.5 1 92.19 260 ILE B C 1
ATOM 7978 O O . ILE B 1 260 ? 15.617 40.531 20.016 1 92.19 260 ILE B O 1
ATOM 7982 N N . THR B 1 261 ? 13.859 41.969 19.844 1 94.19 261 THR B N 1
ATOM 7983 C CA . THR B 1 261 ? 14.086 42.156 18.422 1 94.19 261 THR B CA 1
ATOM 7984 C C . THR B 1 261 ? 15.297 43.062 18.188 1 94.19 261 THR B C 1
ATOM 7986 O O . THR B 1 261 ? 15.32 44.188 18.609 1 94.19 261 THR B O 1
ATOM 7989 N N . ILE B 1 262 ? 16.203 42.656 17.484 1 91.81 262 ILE B N 1
ATOM 7990 C CA . ILE B 1 262 ? 17.453 43.344 17.219 1 91.81 262 ILE B CA 1
ATOM 7991 C C . ILE B 1 262 ? 17.344 44.094 15.898 1 91.81 262 ILE B C 1
ATOM 7993 O O . ILE B 1 262 ? 17.891 45.188 15.742 1 91.81 262 ILE B O 1
ATOM 7997 N N . GLU B 1 263 ? 16.766 43.5 14.992 1 92.5 263 GLU B N 1
ATOM 7998 C CA . GLU B 1 263 ? 16.594 44.062 13.656 1 92.5 263 GLU B CA 1
ATOM 7999 C C . GLU B 1 263 ? 15.234 43.688 13.062 1 92.5 263 GLU B C 1
ATOM 8001 O O . GLU B 1 263 ? 14.75 42.562 13.273 1 92.5 263 GLU B O 1
ATOM 8006 N N . SER B 1 264 ? 14.602 44.656 12.477 1 93.06 264 SER B N 1
ATOM 8007 C CA . SER B 1 264 ? 13.336 44.469 11.781 1 93.06 264 SER B CA 1
ATOM 8008 C C . SER B 1 264 ? 13.359 45.094 10.398 1 93.06 264 SER B C 1
ATOM 8010 O O . SER B 1 264 ? 13.773 46.25 10.25 1 93.06 264 SER B O 1
ATOM 8012 N N . TYR B 1 265 ? 13.07 44.375 9.359 1 91.25 265 TYR B N 1
ATOM 8013 C CA . TYR B 1 265 ? 13.07 44.969 8.023 1 91.25 265 TYR B CA 1
ATOM 8014 C C . TYR B 1 265 ? 12.023 44.281 7.137 1 91.25 265 TYR B C 1
ATOM 8016 O O . TYR B 1 265 ? 11.539 43.219 7.453 1 91.25 265 TYR B O 1
ATOM 8024 N N . GLN B 1 266 ? 11.664 45 6.148 1 90.56 266 GLN B N 1
ATOM 8025 C CA . GLN B 1 266 ? 10.695 44.5 5.172 1 90.56 266 GLN B CA 1
ATOM 8026 C C . GLN B 1 266 ? 11.391 44.062 3.889 1 90.56 266 GLN B C 1
ATOM 8028 O O . GLN B 1 266 ? 12.32 44.719 3.42 1 90.56 266 GLN B O 1
ATOM 8033 N N . LEU B 1 267 ? 11.008 42.875 3.508 1 89.25 267 LEU B N 1
ATOM 8034 C CA . LEU B 1 267 ? 11.555 42.281 2.277 1 89.25 267 LEU B CA 1
ATOM 8035 C C . LEU B 1 267 ? 10.445 42.062 1.26 1 89.25 267 LEU B C 1
ATOM 8037 O O . LEU B 1 267 ? 9.305 41.781 1.635 1 89.25 267 LEU B O 1
ATOM 8041 N N . SER B 1 268 ? 10.812 42.312 0.048 1 85.44 268 SER B N 1
ATOM 8042 C CA . SER B 1 268 ? 9.914 41.906 -1.037 1 85.44 268 SER B CA 1
ATOM 8043 C C . SER B 1 268 ? 10.359 40.625 -1.693 1 85.44 268 SER B C 1
ATOM 8045 O O . SER B 1 268 ? 11.523 40.5 -2.088 1 85.44 268 SER B O 1
ATOM 8047 N N . THR B 1 269 ? 9.523 39.719 -1.696 1 79.88 269 THR B N 1
ATOM 8048 C CA . THR B 1 269 ? 9.867 38.438 -2.324 1 79.88 269 THR B CA 1
ATOM 8049 C C . THR B 1 269 ? 9.336 38.375 -3.754 1 79.88 269 THR B C 1
ATOM 8051 O O . THR B 1 269 ? 8.141 38.562 -3.986 1 79.88 269 THR B O 1
ATOM 8054 N N . SER B 1 270 ? 10.312 38.406 -4.668 1 75.56 270 SER B N 1
ATOM 8055 C CA . SER B 1 270 ? 9.969 38.188 -6.07 1 75.56 270 SER B CA 1
ATOM 8056 C C . SER B 1 270 ? 9.883 36.719 -6.418 1 75.56 270 SER B C 1
ATOM 8058 O O . SER B 1 270 ? 10.836 35.969 -6.207 1 75.56 270 SER B O 1
ATOM 8060 N N . LYS B 1 271 ? 8.844 36.344 -6.91 1 78.06 271 LYS B N 1
ATOM 8061 C CA . LYS B 1 271 ? 8.609 34.938 -7.293 1 78.06 271 LYS B CA 1
ATOM 8062 C C . LYS B 1 271 ? 8.727 34.031 -6.09 1 78.06 271 LYS B C 1
ATOM 8064 O O . LYS B 1 271 ? 9.156 32.875 -6.227 1 78.06 271 LYS B O 1
ATOM 8069 N N . GLY B 1 272 ? 8.711 34.562 -4.887 1 83 272 GLY B N 1
ATOM 8070 C CA . GLY B 1 272 ? 8.523 33.781 -3.678 1 83 272 GLY B CA 1
ATOM 8071 C C . GLY B 1 272 ? 9.82 33.469 -2.951 1 83 272 GLY B C 1
ATOM 8072 O O . GLY B 1 272 ? 9.82 32.781 -1.922 1 83 272 GLY B O 1
ATOM 8073 N N . VAL B 1 273 ? 10.953 33.875 -3.488 1 87.94 273 VAL B N 1
ATOM 8074 C CA . VAL B 1 273 ? 12.203 33.562 -2.812 1 87.94 273 VAL B CA 1
ATOM 8075 C C . VAL B 1 273 ? 13.055 34.812 -2.67 1 87.94 273 VAL B C 1
ATOM 8077 O O . VAL B 1 273 ? 13.109 35.625 -3.586 1 87.94 273 VAL B O 1
ATOM 8080 N N . LYS B 1 274 ? 13.594 35 -1.537 1 89.62 274 LYS B N 1
ATOM 8081 C CA . LYS B 1 274 ? 14.531 36.094 -1.285 1 89.62 274 LYS B CA 1
ATOM 8082 C C . LYS B 1 274 ? 15.664 35.625 -0.368 1 89.62 274 LYS B C 1
ATOM 8084 O O . LYS B 1 274 ? 15.422 35 0.659 1 89.62 274 LYS B O 1
ATOM 8089 N N . SER B 1 275 ? 16.859 35.875 -0.854 1 90.69 275 SER B N 1
ATOM 8090 C CA . SER B 1 275 ? 18.031 35.594 -0.036 1 90.69 275 SER B CA 1
ATOM 8091 C C . SER B 1 275 ? 18.562 36.875 0.616 1 90.69 275 SER B C 1
ATOM 8093 O O . SER B 1 275 ? 18.578 37.938 -0.008 1 90.69 275 SER B O 1
ATOM 8095 N N . THR B 1 276 ? 18.828 36.75 1.881 1 91.06 276 THR B N 1
ATOM 8096 C CA . THR B 1 276 ? 19.375 37.875 2.611 1 91.06 276 THR B CA 1
ATOM 8097 C C . THR B 1 276 ? 20.328 37.438 3.707 1 91.06 276 THR B C 1
ATOM 8099 O O . THR B 1 276 ? 20.625 36.219 3.816 1 91.06 276 THR B O 1
ATOM 8102 N N . ASN B 1 277 ? 20.938 38.375 4.395 1 93.81 277 ASN B N 1
ATOM 8103 C CA . ASN B 1 277 ? 21.906 38.031 5.441 1 93.81 277 ASN B CA 1
ATOM 8104 C C . ASN B 1 277 ? 21.766 38.969 6.633 1 93.81 277 ASN B C 1
ATOM 8106 O O . ASN B 1 277 ? 21.141 40.031 6.531 1 93.81 277 ASN B O 1
ATOM 8110 N N . PHE B 1 278 ? 22.234 38.562 7.762 1 93.25 278 PHE B N 1
ATOM 8111 C CA . PHE B 1 278 ? 22.312 39.312 9.016 1 93.25 278 PHE B CA 1
ATOM 8112 C C . PHE B 1 278 ? 23.656 39.094 9.695 1 93.25 278 PHE B C 1
ATOM 8114 O O . PHE B 1 278 ? 24.125 37.969 9.828 1 93.25 278 PHE B O 1
ATOM 8121 N N . ILE B 1 279 ? 24.219 40.188 9.992 1 92.56 279 ILE B N 1
ATOM 8122 C CA . ILE B 1 279 ? 25.5 40.094 10.664 1 92.56 279 ILE B CA 1
ATOM 8123 C C . ILE B 1 279 ? 25.297 40.094 12.18 1 92.56 279 ILE B C 1
ATOM 8125 O O . ILE B 1 279 ? 24.75 41.062 12.734 1 92.56 279 ILE B O 1
ATOM 8129 N N . LEU B 1 280 ? 25.75 39.125 12.82 1 93.19 280 LEU B N 1
ATOM 8130 C CA . LEU B 1 280 ? 25.656 39 14.273 1 93.19 280 LEU B CA 1
ATOM 8131 C C . LEU B 1 280 ? 26.547 40.031 14.961 1 93.19 280 LEU B C 1
ATOM 8133 O O . LEU B 1 280 ? 27.672 40.281 14.508 1 93.19 280 LEU B O 1
ATOM 8137 N N . PRO B 1 281 ? 26 40.5 16.031 1 87.25 281 PRO B N 1
ATOM 8138 C CA . PRO B 1 281 ? 26.844 41.469 16.766 1 87.25 281 PRO B CA 1
ATOM 8139 C C . PRO B 1 281 ? 28.062 40.781 17.406 1 87.25 281 PRO B C 1
ATOM 8141 O O . PRO B 1 281 ? 28.016 39.594 17.734 1 87.25 281 PRO B O 1
ATOM 8144 N N . LYS B 1 282 ? 29.188 41.562 17.516 1 78.31 282 LYS B N 1
ATOM 8145 C CA . LYS B 1 282 ? 30.422 41.031 18.094 1 78.31 282 LYS B CA 1
ATOM 8146 C C . LYS B 1 282 ? 30.203 40.594 19.547 1 78.31 282 LYS B C 1
ATOM 8148 O O . LYS B 1 282 ? 30.719 39.562 19.969 1 78.31 282 LYS B O 1
ATOM 8153 N N . LEU B 1 283 ? 29.562 41.5 20.344 1 69.62 283 LEU B N 1
ATOM 8154 C CA . LEU B 1 283 ? 29.297 41.188 21.734 1 69.62 283 LEU B CA 1
ATOM 8155 C C . LEU B 1 283 ? 27.891 40.594 21.906 1 69.62 283 LEU B C 1
ATOM 8157 O O . LEU B 1 283 ? 27.203 40.875 22.891 1 69.62 283 LEU B O 1
ATOM 8161 N N . GLY B 1 284 ? 27.625 39.719 21.016 1 65.75 284 GLY B N 1
ATOM 8162 C CA . GLY B 1 284 ? 26.25 39.281 21.031 1 65.75 284 GLY B CA 1
ATOM 8163 C C . GLY B 1 284 ? 26 38.125 22.016 1 65.75 284 GLY B C 1
ATOM 8164 O O . GLY B 1 284 ? 26.938 37.469 22.438 1 65.75 284 GLY B O 1
ATOM 8165 N N . THR B 1 285 ? 24.766 37.906 22.5 1 80.88 285 THR B N 1
ATOM 8166 C CA . THR B 1 285 ? 24.281 36.906 23.438 1 80.88 285 THR B CA 1
ATOM 8167 C C . THR B 1 285 ? 24.312 35.531 22.781 1 80.88 285 THR B C 1
ATOM 8169 O O . THR B 1 285 ? 23.891 35.344 21.641 1 80.88 285 THR B O 1
ATOM 8172 N N . THR B 1 286 ? 25 34.594 23.469 1 88.81 286 THR B N 1
ATOM 8173 C CA . THR B 1 286 ? 25 33.219 23.016 1 88.81 286 THR B CA 1
ATOM 8174 C C . THR B 1 286 ? 23.672 32.531 23.328 1 88.81 286 THR B C 1
ATOM 8176 O O . THR B 1 286 ? 22.938 32.969 24.219 1 88.81 286 THR B O 1
ATOM 8179 N N . GLY B 1 287 ? 23.25 31.734 22.469 1 89.44 287 GLY B N 1
ATOM 8180 C CA . GLY B 1 287 ? 21.984 31.047 22.625 1 89.44 287 GLY B CA 1
ATOM 8181 C C . GLY B 1 287 ? 21.234 30.859 21.312 1 89.44 287 GLY B C 1
ATOM 8182 O O . GLY B 1 287 ? 21.828 30.938 20.234 1 89.44 287 GLY B O 1
ATOM 8183 N N . PHE B 1 288 ? 20.016 30.484 21.5 1 91 288 PHE B N 1
ATOM 8184 C CA . PHE B 1 288 ? 19.188 30.266 20.328 1 91 288 PHE B CA 1
ATOM 8185 C C . PHE B 1 288 ? 18.531 31.547 19.875 1 91 288 PHE B C 1
ATOM 8187 O O . PHE B 1 288 ? 17.781 32.188 20.625 1 91 288 PHE B O 1
ATOM 8194 N N . TRP B 1 289 ? 18.844 31.906 18.688 1 92.44 289 TRP B N 1
ATOM 8195 C CA . TRP B 1 289 ? 18.25 33.062 18.031 1 92.44 289 TRP B CA 1
ATOM 8196 C C . TRP B 1 289 ? 17.078 32.656 17.156 1 92.44 289 TRP B C 1
ATOM 8198 O O . TRP B 1 289 ? 16.938 31.484 16.812 1 92.44 289 TRP B O 1
ATOM 8208 N N . LYS B 1 290 ? 16.25 33.656 16.844 1 95.06 290 LYS B N 1
ATOM 8209 C CA . LYS B 1 290 ? 15.086 33.375 16.016 1 95.06 290 LYS B CA 1
ATOM 8210 C C . LYS B 1 290 ? 14.961 34.375 14.859 1 95.06 290 LYS B C 1
ATOM 8212 O O . LYS B 1 290 ? 15.25 35.562 15.031 1 95.06 290 LYS B O 1
ATOM 8217 N N . ILE B 1 291 ? 14.617 33.875 13.742 1 95.06 291 ILE B N 1
ATOM 8218 C CA . ILE B 1 291 ? 14.156 34.656 12.617 1 95.06 291 ILE B CA 1
ATOM 8219 C C . ILE B 1 291 ? 12.641 34.531 12.477 1 95.06 291 ILE B C 1
ATOM 8221 O O . ILE B 1 291 ? 12.125 33.438 12.219 1 95.06 291 ILE B O 1
ATOM 8225 N N . ILE B 1 292 ? 11.969 35.625 12.664 1 95.06 292 ILE B N 1
ATOM 8226 C CA . ILE B 1 292 ? 10.516 35.625 12.594 1 95.06 292 ILE B CA 1
ATOM 8227 C C . ILE B 1 292 ? 10.055 36.406 11.352 1 95.06 292 ILE B C 1
ATOM 8229 O O . ILE B 1 292 ? 10.453 37.531 11.133 1 95.06 292 ILE B O 1
ATOM 8233 N N . ALA B 1 293 ? 9.312 35.719 10.562 1 92.81 293 ALA B N 1
ATOM 8234 C CA . ALA B 1 293 ? 8.789 36.312 9.344 1 92.81 293 ALA B CA 1
ATOM 8235 C C . ALA B 1 293 ? 7.266 36.312 9.336 1 92.81 293 ALA B C 1
ATOM 8237 O O . ALA B 1 293 ? 6.641 35.406 9.883 1 92.81 293 ALA B O 1
ATOM 8238 N N . ARG B 1 294 ? 6.719 37.344 8.75 1 90 294 ARG B N 1
ATOM 8239 C CA . ARG B 1 294 ? 5.273 37.438 8.578 1 90 294 ARG B CA 1
ATOM 8240 C C . ARG B 1 294 ? 4.934 38.25 7.32 1 90 294 ARG B C 1
ATOM 8242 O O . ARG B 1 294 ? 5.703 39.094 6.891 1 90 294 ARG B O 1
ATOM 8249 N N . TYR B 1 295 ? 3.863 37.875 6.766 1 83 295 TYR B N 1
ATOM 8250 C CA . TYR B 1 295 ? 3.367 38.719 5.688 1 83 295 TYR B CA 1
ATOM 8251 C C . TYR B 1 295 ? 2.984 40.094 6.211 1 83 295 TYR B C 1
ATOM 8253 O O . TYR B 1 295 ? 2.314 40.219 7.238 1 83 295 TYR B O 1
ATOM 8261 N N . THR B 1 296 ? 3.406 41.031 5.477 1 77.12 296 THR B N 1
ATOM 8262 C CA . THR B 1 296 ? 3.193 42.406 5.938 1 77.12 296 THR B CA 1
ATOM 8263 C C . THR B 1 296 ? 1.702 42.688 6.059 1 77.12 296 THR B C 1
ATOM 8265 O O . THR B 1 296 ? 1.281 43.406 6.977 1 77.12 296 THR B O 1
ATOM 8268 N N . ARG B 1 297 ? 0.954 42.125 5.215 1 69.38 297 ARG B N 1
ATOM 8269 C CA . ARG B 1 297 ? -0.482 42.375 5.188 1 69.38 297 ARG B CA 1
ATOM 8270 C C . ARG B 1 297 ? -1.215 41.531 6.215 1 69.38 297 ARG B C 1
ATOM 8272 O O . ARG B 1 297 ? -2.373 41.781 6.543 1 69.38 297 ARG B O 1
ATOM 8279 N N . SER B 1 298 ? -0.598 40.469 6.66 1 72.69 298 SER B N 1
ATOM 8280 C CA . SER B 1 298 ? -1.169 39.562 7.676 1 72.69 298 SER B CA 1
ATOM 8281 C C . SER B 1 298 ? -0.193 39.344 8.828 1 72.69 298 SER B C 1
ATOM 8283 O O . SER B 1 298 ? 0.347 38.25 8.984 1 72.69 298 SER B O 1
ATOM 8285 N N . PRO B 1 299 ? -0.117 40.281 9.688 1 70.25 299 PRO B N 1
ATOM 8286 C CA . PRO B 1 299 ? 0.951 40.219 10.688 1 70.25 299 PRO B CA 1
ATOM 8287 C C . PRO B 1 299 ? 0.661 39.25 11.82 1 70.25 299 PRO B C 1
ATOM 8289 O O . PRO B 1 299 ? 1.562 38.906 12.594 1 70.25 299 PRO B O 1
ATOM 8292 N N . LYS B 1 300 ? -0.454 38.781 11.891 1 71.19 300 LYS B N 1
ATOM 8293 C CA . LYS B 1 300 ? -0.801 37.969 13.031 1 71.19 300 LYS B CA 1
ATOM 8294 C C . LYS B 1 300 ? -0.181 36.562 12.906 1 71.19 300 LYS B C 1
ATOM 8296 O O . LYS B 1 300 ? 0.114 35.906 13.914 1 71.19 300 LYS B O 1
ATOM 8301 N N . LYS B 1 301 ? -0.035 36.094 11.75 1 77.19 301 LYS B N 1
ATOM 8302 C CA . LYS B 1 301 ? 0.574 34.781 11.578 1 77.19 301 LYS B CA 1
ATOM 8303 C C . LYS B 1 301 ? 2.076 34.906 11.336 1 77.19 301 LYS B C 1
ATOM 8305 O O . LYS B 1 301 ? 2.512 35.562 10.398 1 77.19 301 LYS B O 1
ATOM 8310 N N . THR B 1 302 ? 2.766 34.281 12.219 1 86.12 302 THR B N 1
ATOM 8311 C CA . THR B 1 302 ? 4.219 34.375 12.109 1 86.12 302 THR B CA 1
ATOM 8312 C C . THR B 1 302 ? 4.824 33 11.812 1 86.12 302 THR B C 1
ATOM 8314 O O . THR B 1 302 ? 4.242 31.984 12.156 1 86.12 302 THR B O 1
ATOM 8317 N N . PHE B 1 303 ? 5.844 33.031 11.133 1 90.06 303 PHE B N 1
ATOM 8318 C CA . PHE B 1 303 ? 6.664 31.875 10.844 1 90.06 303 PHE B CA 1
ATOM 8319 C C . PHE B 1 303 ? 8.07 32.062 11.398 1 90.06 303 PHE B C 1
ATOM 8321 O O . PHE B 1 303 ? 8.664 33.125 11.273 1 90.06 303 PHE B O 1
ATOM 8328 N N . THR B 1 304 ? 8.562 31 12.039 1 91.69 304 THR B N 1
ATOM 8329 C CA . THR B 1 304 ? 9.805 31.188 12.781 1 91.69 304 THR B CA 1
ATOM 8330 C C . THR B 1 304 ? 10.82 30.109 12.414 1 91.69 304 THR B C 1
ATOM 8332 O O . THR B 1 304 ? 10.461 28.969 12.148 1 91.69 304 THR B O 1
ATOM 8335 N N . ALA B 1 305 ? 12.047 30.438 12.32 1 92.5 305 ALA B N 1
ATOM 8336 C CA . ALA B 1 305 ? 13.203 29.547 12.242 1 92.5 305 ALA B CA 1
ATOM 8337 C C . ALA B 1 305 ? 14.227 29.891 13.32 1 92.5 305 ALA B C 1
ATOM 8339 O O . ALA B 1 305 ? 14.445 31.062 13.633 1 92.5 305 ALA B O 1
ATOM 8340 N N . GLU B 1 306 ? 14.875 28.922 13.852 1 92.56 306 GLU B N 1
ATOM 8341 C CA . GLU B 1 306 ? 15.844 29.125 14.93 1 92.56 306 GLU B CA 1
ATOM 8342 C C . GLU B 1 306 ? 17.25 28.703 14.508 1 92.56 306 GLU B C 1
ATOM 8344 O O . GLU B 1 306 ? 17.406 27.828 13.641 1 92.56 306 GLU B O 1
ATOM 8349 N N . PHE B 1 307 ? 18.219 29.375 15.023 1 91.44 307 PHE B N 1
ATOM 8350 C CA . PHE B 1 307 ? 19.625 29 14.883 1 91.44 307 PHE B CA 1
ATOM 8351 C C . PHE B 1 307 ? 20.391 29.266 16.172 1 91.44 307 PHE B C 1
ATOM 8353 O O . PHE B 1 307 ? 19.969 30.109 16.984 1 91.44 307 PHE B O 1
ATOM 8360 N N . GLU B 1 308 ? 21.453 28.594 16.328 1 92.19 308 GLU B N 1
ATOM 8361 C CA . GLU B 1 308 ? 22.234 28.703 17.562 1 92.19 308 GLU B CA 1
ATOM 8362 C C . GLU B 1 308 ? 23.469 29.562 17.344 1 92.19 308 GLU B C 1
ATOM 8364 O O . GLU B 1 308 ? 24.125 29.484 16.297 1 92.19 308 GLU B O 1
ATOM 8369 N N . VAL B 1 309 ? 23.719 30.422 18.359 1 91.06 309 VAL B N 1
ATOM 8370 C CA . VAL B 1 309 ? 24.938 31.219 18.344 1 91.06 309 VAL B CA 1
ATOM 8371 C C . VAL B 1 309 ? 25.812 30.844 19.547 1 91.06 309 VAL B C 1
ATOM 8373 O O . VAL B 1 309 ? 25.375 30.922 20.703 1 91.06 309 VAL B O 1
ATOM 8376 N N . LYS B 1 310 ? 26.984 30.375 19.281 1 88.88 310 LYS B N 1
ATOM 8377 C CA . LYS B 1 310 ? 27.938 30.031 20.328 1 88.88 310 LYS B CA 1
ATOM 8378 C C . LYS B 1 310 ? 29.344 29.906 19.766 1 88.88 310 LYS B C 1
ATOM 8380 O O . LYS B 1 310 ? 29.516 29.734 18.547 1 88.88 310 LYS B O 1
ATOM 8385 N N . GLU B 1 311 ? 30.281 30.031 20.75 1 84.81 311 GLU B N 1
ATOM 8386 C CA . GLU B 1 311 ? 31.641 29.719 20.344 1 84.81 311 GLU B CA 1
ATOM 8387 C C . GLU B 1 311 ? 31.859 28.219 20.203 1 84.81 311 GLU B C 1
ATOM 8389 O O . GLU B 1 311 ? 31.375 27.438 21.031 1 84.81 311 GLU B O 1
ATOM 8394 N N . TYR B 1 312 ? 32.344 27.844 19.062 1 81 312 TYR B N 1
ATOM 8395 C CA . TYR B 1 312 ? 32.594 26.422 18.906 1 81 312 TYR B CA 1
ATOM 8396 C C . TYR B 1 312 ? 33.844 26.172 18.062 1 81 312 TYR B C 1
ATOM 8398 O O . TYR B 1 312 ? 34.281 27.047 17.328 1 81 312 TYR B O 1
ATOM 8406 N N . VAL B 1 313 ? 34.469 25.031 18.406 1 77.56 313 VAL B N 1
ATOM 8407 C CA . VAL B 1 313 ? 35.562 24.531 17.594 1 77.56 313 VAL B CA 1
ATOM 8408 C C . VAL B 1 313 ? 35.062 23.344 16.766 1 77.56 313 VAL B C 1
ATOM 8410 O O . VAL B 1 313 ? 34.312 22.5 17.25 1 77.56 313 VAL B O 1
ATOM 8413 N N . LEU B 1 314 ? 35.438 23.391 15.5 1 78.81 314 LEU B N 1
ATOM 8414 C CA . LEU B 1 314 ? 35.062 22.297 14.633 1 78.81 314 LEU B CA 1
ATOM 8415 C C . LEU B 1 314 ? 35.719 20.984 15.055 1 78.81 314 LEU B C 1
ATOM 8417 O O . LEU B 1 314 ? 36.938 20.953 15.234 1 78.81 314 LEU B O 1
ATOM 8421 N N . PRO B 1 315 ? 34.938 20.031 15.273 1 82.31 315 PRO B N 1
ATOM 8422 C CA . PRO B 1 315 ? 35.531 18.75 15.656 1 82.31 315 PRO B CA 1
ATOM 8423 C C . PRO B 1 315 ? 36.312 18.078 14.523 1 82.31 315 PRO B C 1
ATOM 8425 O O . PRO B 1 315 ? 35.969 18.281 13.352 1 82.31 315 PRO B O 1
ATOM 8428 N N . THR B 1 316 ? 37.375 17.422 14.969 1 80.94 316 THR B N 1
ATOM 8429 C CA . THR B 1 316 ? 38.188 16.734 13.977 1 80.94 316 THR B CA 1
ATOM 8430 C C . THR B 1 316 ? 37.656 15.344 13.68 1 80.94 316 THR B C 1
ATOM 8432 O O . THR B 1 316 ? 38 14.742 12.664 1 80.94 316 THR B O 1
ATOM 8435 N N . PHE B 1 317 ? 37.031 14.812 14.625 1 86.56 317 PHE B N 1
ATOM 8436 C CA . PHE B 1 317 ? 36.375 13.523 14.383 1 86.56 317 PHE B CA 1
ATOM 8437 C C . PHE B 1 317 ? 34.969 13.516 14.945 1 86.56 317 PHE B C 1
ATOM 8439 O O . PHE B 1 317 ? 34.594 14.398 15.727 1 86.56 317 PHE B O 1
ATOM 8446 N N . GLU B 1 318 ? 34.219 12.648 14.453 1 88.19 318 GLU B N 1
ATOM 8447 C CA . GLU B 1 318 ? 32.812 12.516 14.859 1 88.19 318 GLU B CA 1
ATOM 8448 C C . GLU B 1 318 ? 32.625 11.367 15.836 1 88.19 318 GLU B C 1
ATOM 8450 O O . GLU B 1 318 ? 33.25 10.312 15.688 1 88.19 318 GLU B O 1
ATOM 8455 N N . ILE B 1 319 ? 31.922 11.711 16.891 1 91.06 319 ILE B N 1
ATOM 8456 C CA . ILE B 1 319 ? 31.562 10.688 17.875 1 91.06 319 ILE B CA 1
ATOM 8457 C C . ILE B 1 319 ? 30.078 10.344 17.734 1 91.06 319 ILE B C 1
ATOM 8459 O O . ILE B 1 319 ? 29.219 11.234 17.781 1 91.06 319 ILE B O 1
ATOM 8463 N N . LYS B 1 320 ? 29.844 9.109 17.469 1 91.31 320 LYS B N 1
ATOM 8464 C CA . LYS B 1 320 ? 28.469 8.617 17.469 1 91.31 320 LYS B CA 1
ATOM 8465 C C . LYS B 1 320 ? 28.203 7.734 18.688 1 91.31 320 LYS B C 1
ATOM 8467 O O . LYS B 1 320 ? 28.938 6.781 18.938 1 91.31 320 LYS B O 1
ATOM 8472 N N . LEU B 1 321 ? 27.234 8.164 19.438 1 93.75 321 LEU B N 1
ATOM 8473 C CA . LEU B 1 321 ? 26.844 7.422 20.641 1 93.75 321 LEU B CA 1
ATOM 8474 C C . LEU B 1 321 ? 25.594 6.59 20.375 1 93.75 321 LEU B C 1
ATOM 8476 O O . LEU B 1 321 ? 24.5 7.133 20.25 1 93.75 321 LEU B O 1
ATOM 8480 N N . LYS B 1 322 ? 25.797 5.277 20.328 1 92.38 322 LYS B N 1
ATOM 8481 C CA . LYS B 1 322 ? 24.688 4.363 20.078 1 92.38 322 LYS B CA 1
ATOM 8482 C C . LYS B 1 322 ? 24.375 3.527 21.328 1 92.38 322 LYS B C 1
ATOM 8484 O O . LYS B 1 322 ? 25.266 2.871 21.875 1 92.38 322 LYS B O 1
ATOM 8489 N N . THR B 1 323 ? 23.188 3.613 21.734 1 92 323 THR B N 1
ATOM 8490 C CA . THR B 1 323 ? 22.781 2.799 22.875 1 92 323 THR B CA 1
ATOM 8491 C C . THR B 1 323 ? 22.062 1.536 22.406 1 92 323 THR B C 1
ATOM 8493 O O . THR B 1 323 ? 21.516 1.501 21.297 1 92 323 THR B O 1
ATOM 8496 N N . SER B 1 324 ? 22.156 0.542 23.234 1 86.94 324 SER B N 1
ATOM 8497 C CA . SER B 1 324 ? 21.5 -0.718 22.906 1 86.94 324 SER B CA 1
ATOM 8498 C C . SER B 1 324 ? 19.984 -0.534 22.797 1 86.94 324 SER B C 1
ATOM 8500 O O . SER B 1 324 ? 19.344 -1.177 21.969 1 86.94 324 SER B O 1
ATOM 8502 N N . LYS B 1 325 ? 19.5 0.34 23.688 1 84.19 325 LYS B N 1
ATOM 8503 C CA . LYS B 1 325 ? 18.094 0.717 23.672 1 84.19 325 LYS B CA 1
ATOM 8504 C C . LYS B 1 325 ? 17.922 2.234 23.703 1 84.19 325 LYS B C 1
ATOM 8506 O O . LYS B 1 325 ? 18.797 2.945 24.203 1 84.19 325 LYS B O 1
ATOM 8511 N N . SER B 1 326 ? 16.953 2.646 23.141 1 84.94 326 SER B N 1
ATOM 8512 C CA . SER B 1 326 ? 16.703 4.086 23.156 1 84.94 326 SER B CA 1
ATOM 8513 C C . SER B 1 326 ? 15.961 4.516 24.406 1 84.94 326 SER B C 1
ATOM 8515 O O . SER B 1 326 ? 15.633 5.691 24.578 1 84.94 326 SER B O 1
ATOM 8517 N N . TYR B 1 327 ? 15.758 3.549 25.312 1 87.62 327 TYR B N 1
ATOM 8518 C CA . TYR B 1 327 ? 15.055 3.789 26.578 1 87.62 327 TYR B CA 1
ATOM 8519 C C . TYR B 1 327 ? 15.641 2.949 27.703 1 87.62 327 TYR B C 1
ATOM 8521 O O . TYR B 1 327 ? 16.469 2.061 27.453 1 87.62 327 TYR B O 1
ATOM 8529 N N . TYR B 1 328 ? 15.359 3.426 28.906 1 89.69 328 TYR B N 1
ATOM 8530 C CA . TYR B 1 328 ? 15.719 2.635 30.078 1 89.69 328 TYR B CA 1
ATOM 8531 C C . TYR B 1 328 ? 14.477 2.127 30.797 1 89.69 328 TYR B C 1
ATOM 8533 O O . TYR B 1 328 ? 13.672 2.92 31.312 1 89.69 328 TYR B O 1
ATOM 8541 N N . TYR B 1 329 ? 14.422 0.817 30.828 1 86.31 329 TYR B N 1
ATOM 8542 C CA . TYR B 1 329 ? 13.234 0.192 31.406 1 86.31 329 TYR B CA 1
ATOM 8543 C C . TYR B 1 329 ? 13.391 -0.01 32.906 1 86.31 329 TYR B C 1
ATOM 8545 O O . TYR B 1 329 ? 14.422 -0.505 33.375 1 86.31 329 TYR B O 1
ATOM 8553 N N . VAL B 1 330 ? 12.383 0.497 33.562 1 84.38 330 VAL B N 1
ATOM 8554 C CA . VAL B 1 330 ? 12.32 0.27 35 1 84.38 330 VAL B CA 1
ATOM 8555 C C . VAL B 1 330 ? 11.312 -0.836 35.312 1 84.38 330 VAL B C 1
ATOM 8557 O O . VAL B 1 330 ? 10.109 -0.658 35.125 1 84.38 330 VAL B O 1
ATOM 8560 N N . GLY B 1 331 ? 11.625 -2.021 35.5 1 75.5 331 GLY B N 1
ATOM 8561 C CA . GLY B 1 331 ? 10.75 -3.125 35.875 1 75.5 331 GLY B CA 1
ATOM 8562 C C . GLY B 1 331 ? 11.414 -4.121 36.781 1 75.5 331 GLY B C 1
ATOM 8563 O O . GLY B 1 331 ? 12.367 -3.781 37.5 1 75.5 331 GLY B O 1
ATOM 8564 N N . SER B 1 332 ? 10.773 -5.32 36.812 1 67.56 332 SER B N 1
ATOM 8565 C CA . SER B 1 332 ? 11.203 -6.336 37.781 1 67.56 332 SER B CA 1
ATOM 8566 C C . SER B 1 332 ? 12.539 -6.949 37.375 1 67.56 332 SER B C 1
ATOM 8568 O O . SER B 1 332 ? 13.328 -7.344 38.219 1 67.56 332 SER B O 1
ATOM 8570 N N . LYS B 1 333 ? 12.805 -6.871 36.062 1 70.81 333 LYS B N 1
ATOM 8571 C CA . LYS B 1 333 ? 14.055 -7.484 35.625 1 70.81 333 LYS B CA 1
ATOM 8572 C C . LYS B 1 333 ? 15.156 -6.438 35.469 1 70.81 333 LYS B C 1
ATOM 8574 O O . LYS B 1 333 ? 14.898 -5.309 35.062 1 70.81 333 LYS B O 1
ATOM 8579 N N . PRO B 1 334 ? 16.312 -6.848 35.969 1 71.25 334 PRO B N 1
ATOM 8580 C CA . PRO B 1 334 ? 17.422 -5.906 35.812 1 71.25 334 PRO B CA 1
ATOM 8581 C C . PRO B 1 334 ? 17.719 -5.559 34.375 1 71.25 334 PRO B C 1
ATOM 8583 O O . PRO B 1 334 ? 17.781 -6.453 33.531 1 71.25 334 PRO B O 1
ATOM 8586 N N . THR B 1 335 ? 17.625 -4.266 34.125 1 79.12 335 THR B N 1
ATOM 8587 C CA . THR B 1 335 ? 17.891 -3.781 32.781 1 79.12 335 THR B CA 1
ATOM 8588 C C . THR B 1 335 ? 19.203 -3.025 32.719 1 79.12 335 THR B C 1
ATOM 8590 O O . THR B 1 335 ? 19.562 -2.316 33.656 1 79.12 335 THR B O 1
ATOM 8593 N N . THR B 1 336 ? 20.109 -3.381 31.812 1 88.75 336 THR B N 1
ATOM 8594 C CA . THR B 1 336 ? 21.359 -2.646 31.578 1 88.75 336 THR B CA 1
ATOM 8595 C C . THR B 1 336 ? 21.281 -1.853 30.281 1 88.75 336 THR B C 1
ATOM 8597 O O . THR B 1 336 ? 20.516 -2.199 29.375 1 88.75 336 THR B O 1
ATOM 8600 N N . LEU B 1 337 ? 21.859 -0.735 30.297 1 92.25 337 LEU B N 1
ATOM 8601 C CA . LEU B 1 337 ? 21.969 0.089 29.094 1 92.25 337 LEU B CA 1
ATOM 8602 C C . LEU B 1 337 ? 23.406 0.074 28.562 1 92.25 337 LEU B C 1
ATOM 8604 O O . LEU B 1 337 ? 24.328 0.529 29.25 1 92.25 337 LEU B O 1
ATOM 8608 N N . GLU B 1 338 ? 23.562 -0.467 27.438 1 94.12 338 GLU B N 1
ATOM 8609 C CA . GLU B 1 338 ? 24.891 -0.524 26.828 1 94.12 338 GLU B CA 1
ATOM 8610 C C . GLU B 1 338 ? 25.094 0.626 25.844 1 94.12 338 GLU B C 1
ATOM 8612 O O . GLU B 1 338 ? 24.172 0.988 25.109 1 94.12 338 GLU B O 1
ATOM 8617 N N . LEU B 1 339 ? 26.203 1.204 25.906 1 95.62 339 LEU B N 1
ATOM 8618 C CA . LEU B 1 339 ? 26.594 2.297 25.031 1 95.62 339 LEU B CA 1
ATOM 8619 C C . LEU B 1 339 ? 27.734 1.872 24.109 1 95.62 339 LEU B C 1
ATOM 8621 O O . LEU B 1 339 ? 28.734 1.314 24.562 1 95.62 339 LEU B O 1
ATOM 8625 N N . THR B 1 340 ? 27.531 2.049 22.875 1 95.44 340 THR B N 1
ATOM 8626 C CA . THR B 1 340 ? 28.609 1.886 21.891 1 95.44 340 THR B CA 1
ATOM 8627 C C . THR B 1 340 ? 29.078 3.242 21.375 1 95.44 340 THR B C 1
ATOM 8629 O O . THR B 1 340 ? 28.266 4.035 20.891 1 95.44 340 THR B O 1
ATOM 8632 N N . ILE B 1 341 ? 30.328 3.484 21.5 1 96.06 341 ILE B N 1
ATOM 8633 C CA . ILE B 1 341 ? 30.953 4.723 21.047 1 96.06 341 ILE B CA 1
ATOM 8634 C C . ILE B 1 341 ? 31.672 4.484 19.719 1 96.06 341 ILE B C 1
ATOM 8636 O O . ILE B 1 341 ? 32.5 3.59 19.609 1 96.06 341 ILE B O 1
ATOM 8640 N N . GLU B 1 342 ? 31.312 5.223 18.75 1 94.94 342 GLU B N 1
ATOM 8641 C CA . GLU B 1 342 ? 32 5.195 17.453 1 94.94 342 GLU B CA 1
ATOM 8642 C C . GLU B 1 342 ? 32.688 6.531 17.156 1 94.94 342 GLU B C 1
ATOM 8644 O O . GLU B 1 342 ? 32 7.562 17.078 1 94.94 342 GLU B O 1
ATOM 8649 N N . ALA B 1 343 ? 33.906 6.496 17.031 1 93.25 343 ALA B N 1
ATOM 8650 C CA . ALA B 1 343 ? 34.688 7.699 16.766 1 93.25 343 ALA B CA 1
ATOM 8651 C C . ALA B 1 343 ? 35.438 7.578 15.43 1 93.25 343 ALA B C 1
ATOM 8653 O O . ALA B 1 343 ? 36.25 6.68 15.25 1 93.25 343 ALA B O 1
ATOM 8654 N N . THR B 1 344 ? 35.125 8.469 14.562 1 89.38 344 THR B N 1
ATOM 8655 C CA . THR B 1 344 ? 35.719 8.453 13.234 1 89.38 344 THR B CA 1
ATOM 8656 C C . THR B 1 344 ? 36.156 9.859 12.828 1 89.38 344 THR B C 1
ATOM 8658 O O . THR B 1 344 ? 35.406 10.82 12.961 1 89.38 344 THR B O 1
ATOM 8661 N N . TYR B 1 345 ? 37.344 9.867 12.461 1 84.75 345 TYR B N 1
ATOM 8662 C CA . TYR B 1 345 ? 37.812 11.148 11.938 1 84.75 345 TYR B CA 1
ATOM 8663 C C . TYR B 1 345 ? 36.906 11.617 10.781 1 84.75 345 TYR B C 1
ATOM 8665 O O . TYR B 1 345 ? 36.312 10.797 10.078 1 84.75 345 TYR B O 1
ATOM 8673 N N . LEU B 1 346 ? 36.781 12.805 10.57 1 77.94 346 LEU B N 1
ATOM 8674 C CA . LEU B 1 346 ? 35.906 13.375 9.539 1 77.94 346 LEU B CA 1
ATOM 8675 C C . LEU B 1 346 ? 36.344 12.914 8.148 1 77.94 346 LEU B C 1
ATOM 8677 O O . LEU B 1 346 ? 35.531 12.938 7.211 1 77.94 346 LEU B O 1
ATOM 8681 N N . PHE B 1 347 ? 37.625 12.523 8.055 1 69.44 347 PHE B N 1
ATOM 8682 C CA . PHE B 1 347 ? 38.094 12.031 6.762 1 69.44 347 PHE B CA 1
ATOM 8683 C C . PHE B 1 347 ? 37.969 10.516 6.691 1 69.44 347 PHE B C 1
ATOM 8685 O O . PHE B 1 347 ? 38.469 9.898 5.734 1 69.44 347 PHE B O 1
ATOM 8692 N N . GLY B 1 348 ? 37.406 9.844 7.695 1 76.06 348 GLY B N 1
ATOM 8693 C CA . GLY B 1 348 ? 37 8.453 7.527 1 76.06 348 GLY B CA 1
ATOM 8694 C C . GLY B 1 348 ? 37.812 7.492 8.367 1 76.06 348 GLY B C 1
ATOM 8695 O O . GLY B 1 348 ? 37.406 6.359 8.609 1 76.06 348 GLY B O 1
ATOM 8696 N N . GLN B 1 349 ? 39.031 7.953 8.82 1 80.25 349 GLN B N 1
ATOM 8697 C CA . GLN B 1 349 ? 39.875 7.055 9.602 1 80.25 349 GLN B CA 1
ATOM 8698 C C . GLN B 1 349 ? 39.312 6.852 11.008 1 80.25 349 GLN B C 1
ATOM 8700 O O . GLN B 1 349 ? 38.688 7.758 11.578 1 80.25 349 GLN B O 1
ATOM 8705 N N . LYS B 1 350 ? 39.625 5.672 11.508 1 90.5 350 LYS B N 1
ATOM 8706 C CA . LYS B 1 350 ? 39.125 5.336 12.844 1 90.5 350 LYS B CA 1
ATOM 8707 C C . LYS B 1 350 ? 40 5.945 13.922 1 90.5 350 LYS B C 1
ATOM 8709 O O . LYS B 1 350 ? 41.219 6.039 13.758 1 90.5 350 LYS B O 1
ATOM 8714 N N . VAL B 1 351 ? 39.406 6.289 14.961 1 91.88 351 VAL B N 1
ATOM 8715 C CA . VAL B 1 351 ? 40.094 6.934 16.062 1 91.88 351 VAL B CA 1
ATOM 8716 C C . VAL B 1 351 ? 40.594 5.875 17.031 1 91.88 351 VAL B C 1
ATOM 8718 O O . VAL B 1 351 ? 39.938 4.879 17.297 1 91.88 351 VAL B O 1
ATOM 8721 N N . TYR B 1 352 ? 41.844 6.094 17.484 1 93 352 TYR B N 1
ATOM 8722 C CA . TYR B 1 352 ? 42.406 5.324 18.594 1 93 352 TYR B CA 1
ATOM 8723 C C . TYR B 1 352 ? 42.625 6.215 19.812 1 93 352 TYR B C 1
ATOM 8725 O O . TYR B 1 352 ? 43.156 7.324 19.688 1 93 352 TYR B O 1
ATOM 8733 N N . GLY B 1 353 ? 42.188 5.699 20.953 1 94.5 353 GLY B N 1
ATOM 8734 C CA . GLY B 1 353 ? 42.344 6.48 22.172 1 94.5 353 GLY B CA 1
ATOM 8735 C C . GLY B 1 353 ? 41.531 5.961 23.328 1 94.5 353 GLY B C 1
ATOM 8736 O O . GLY B 1 353 ? 41.375 4.75 23.5 1 94.5 353 GLY B O 1
ATOM 8737 N N . ASN B 1 354 ? 41.188 6.938 24.188 1 95.38 354 ASN B N 1
ATOM 8738 C CA . ASN B 1 354 ? 40.406 6.602 25.375 1 95.38 354 ASN B CA 1
ATOM 8739 C C . ASN B 1 354 ? 39.188 7.492 25.5 1 95.38 354 ASN B C 1
ATOM 8741 O O . ASN B 1 354 ? 39.219 8.68 25.172 1 95.38 354 ASN B O 1
ATOM 8745 N N . ALA B 1 355 ? 38.125 6.844 25.938 1 96.56 355 ALA B N 1
ATOM 8746 C CA . ALA B 1 355 ? 36.906 7.586 26.188 1 96.56 355 ALA B CA 1
ATOM 8747 C C . ALA B 1 355 ? 36.531 7.574 27.672 1 96.56 355 ALA B C 1
ATOM 8749 O O . ALA B 1 355 ? 36.688 6.559 28.344 1 96.56 355 ALA B O 1
ATOM 8750 N N . TYR B 1 356 ? 36.156 8.68 28.172 1 96 356 TYR B N 1
ATOM 8751 C CA . TYR B 1 356 ? 35.594 8.82 29.516 1 96 356 TYR B CA 1
ATOM 8752 C C . TYR B 1 356 ? 34.094 9.023 29.469 1 96 356 TYR B C 1
ATOM 8754 O O . TYR B 1 356 ? 33.594 10.008 28.906 1 96 356 TYR B O 1
ATOM 8762 N N . VAL B 1 357 ? 33.375 8.055 30.031 1 97.5 357 VAL B N 1
ATOM 8763 C CA . VAL B 1 357 ? 31.922 8.031 29.922 1 97.5 357 VAL B CA 1
ATOM 8764 C C . VAL B 1 357 ? 31.297 8.273 31.281 1 97.5 357 VAL B C 1
ATOM 8766 O O . VAL B 1 357 ? 31.734 7.695 32.281 1 97.5 357 VAL B O 1
ATOM 8769 N N . ILE B 1 358 ? 30.375 9.133 31.375 1 96.56 358 ILE B N 1
ATOM 8770 C CA . ILE B 1 358 ? 29.594 9.352 32.594 1 96.56 358 ILE B CA 1
ATOM 8771 C C . ILE B 1 358 ? 28.109 9.391 32.219 1 96.56 358 ILE B C 1
ATOM 8773 O O . ILE B 1 358 ? 27.719 9.984 31.219 1 96.56 358 ILE B O 1
ATOM 8777 N N . PHE B 1 359 ? 27.328 8.648 33 1 97.06 359 PHE B N 1
ATOM 8778 C CA . PHE B 1 359 ? 25.891 8.672 32.844 1 97.06 359 PHE B CA 1
ATOM 8779 C C . PHE B 1 359 ? 25.25 9.625 33.844 1 97.06 359 PHE B C 1
ATOM 8781 O O . PHE B 1 359 ? 25.844 9.93 34.875 1 97.06 359 PHE B O 1
ATOM 8788 N N . GLY B 1 360 ? 24.094 10.102 33.469 1 95.94 360 GLY B N 1
ATOM 8789 C CA . GLY B 1 360 ? 23.359 10.977 34.375 1 95.94 360 GLY B CA 1
ATOM 8790 C C . GLY B 1 360 ? 21.859 10.969 34.125 1 95.94 360 GLY B C 1
ATOM 8791 O O . GLY B 1 360 ? 21.391 10.297 33.219 1 95.94 360 GLY B O 1
ATOM 8792 N N . VAL B 1 361 ? 21.109 11.656 35 1 95 361 VAL B N 1
ATOM 8793 C CA . VAL B 1 361 ? 19.672 11.766 34.906 1 95 361 VAL B CA 1
ATOM 8794 C C . VAL B 1 361 ? 19.266 13.227 34.719 1 95 361 VAL B C 1
ATOM 8796 O O . VAL B 1 361 ? 19.812 14.109 35.375 1 95 361 VAL B O 1
ATOM 8799 N N . MET B 1 362 ? 18.484 13.398 33.75 1 93.81 362 MET B N 1
ATOM 8800 C CA . MET B 1 362 ? 17.906 14.719 33.5 1 93.81 362 MET B CA 1
ATOM 8801 C C . MET B 1 362 ? 16.531 14.828 34.125 1 93.81 362 MET B C 1
ATOM 8803 O O . MET B 1 362 ? 15.609 14.102 33.75 1 93.81 362 MET B O 1
ATOM 8807 N N . GLN B 1 363 ? 16.328 15.641 35.062 1 91 363 GLN B N 1
ATOM 8808 C CA . GLN B 1 363 ? 15.023 15.969 35.656 1 91 363 GLN B CA 1
ATOM 8809 C C . GLN B 1 363 ? 14.602 17.391 35.281 1 91 363 GLN B C 1
ATOM 8811 O O . GLN B 1 363 ? 14.992 18.344 35.938 1 91 363 GLN B O 1
ATOM 8816 N N . GLY B 1 364 ? 13.789 17.547 34.312 1 81 364 GLY B N 1
ATOM 8817 C CA . GLY B 1 364 ? 13.547 18.859 33.75 1 81 364 GLY B CA 1
ATOM 8818 C C . GLY B 1 364 ? 14.781 19.484 33.125 1 81 364 GLY B C 1
ATOM 8819 O O . GLY B 1 364 ? 15.375 18.906 32.219 1 81 364 GLY B O 1
ATOM 8820 N N . GLU B 1 365 ? 15.219 20.578 33.688 1 82.69 365 GLU B N 1
ATOM 8821 C CA . GLU B 1 365 ? 16.406 21.266 33.188 1 82.69 365 GLU B CA 1
ATOM 8822 C C . GLU B 1 365 ? 17.625 20.969 34.062 1 82.69 365 GLU B C 1
ATOM 8824 O O . GLU B 1 365 ? 18.75 21.359 33.719 1 82.69 365 GLU B O 1
ATOM 8829 N N . THR B 1 366 ? 17.391 20.125 35.062 1 88.69 366 THR B N 1
ATOM 8830 C CA . THR B 1 366 ? 18.469 19.828 36 1 88.69 366 THR B CA 1
ATOM 8831 C C . THR B 1 366 ? 19.188 18.531 35.625 1 88.69 366 THR B C 1
ATOM 8833 O O . THR B 1 366 ? 18.547 17.516 35.406 1 88.69 366 THR B O 1
ATOM 8836 N N . LYS B 1 367 ? 20.438 18.625 35.594 1 92.25 367 LYS B N 1
ATOM 8837 C CA . LYS B 1 367 ? 21.297 17.469 35.312 1 92.25 367 LYS B CA 1
ATOM 8838 C C . LYS B 1 367 ? 21.938 16.938 36.562 1 92.25 367 LYS B C 1
ATOM 8840 O O . LYS B 1 367 ? 22.531 17.688 37.344 1 92.25 367 LYS B O 1
ATOM 8845 N N . THR B 1 368 ? 21.688 15.656 36.844 1 93.69 368 THR B N 1
ATOM 8846 C CA . THR B 1 368 ? 22.359 14.977 37.969 1 93.69 368 THR B CA 1
ATOM 8847 C C . THR B 1 368 ? 23.25 13.852 37.438 1 93.69 368 THR B C 1
ATOM 8849 O O . THR B 1 368 ? 22.75 12.867 36.875 1 93.69 368 THR B O 1
ATOM 8852 N N . ALA B 1 369 ? 24.469 14 37.594 1 95.06 369 ALA B N 1
ATOM 8853 C CA . ALA B 1 369 ? 25.422 12.977 37.156 1 95.06 369 ALA B CA 1
ATOM 8854 C C . ALA B 1 369 ? 25.438 11.789 38.094 1 95.06 369 ALA B C 1
ATOM 8856 O O . ALA B 1 369 ? 25.344 11.961 39.312 1 95.06 369 ALA B O 1
ATOM 8857 N N . LEU B 1 370 ? 25.562 10.648 37.594 1 95.25 370 LEU B N 1
ATOM 8858 C CA . LEU B 1 370 ? 25.781 9.438 38.375 1 95.25 370 LEU B CA 1
ATOM 8859 C C . LEU B 1 370 ? 27.281 9.188 38.562 1 95.25 370 LEU B C 1
ATOM 8861 O O . LEU B 1 370 ? 27.922 8.516 37.75 1 95.25 370 LEU B O 1
ATOM 8865 N N . GLU B 1 371 ? 27.734 9.578 39.594 1 93.38 371 GLU B N 1
ATOM 8866 C CA . GLU B 1 371 ? 29.172 9.586 39.844 1 93.38 371 GLU B CA 1
ATOM 8867 C C . GLU B 1 371 ? 29.75 8.18 39.75 1 93.38 371 GLU B C 1
ATOM 8869 O O . GLU B 1 371 ? 30.875 7.992 39.281 1 93.38 371 GLU B O 1
ATOM 8874 N N . HIS B 1 372 ? 28.984 7.246 40.188 1 93.06 372 HIS B N 1
ATOM 8875 C CA . HIS B 1 372 ? 29.484 5.875 40.25 1 93.06 372 HIS B CA 1
ATOM 8876 C C . HIS B 1 372 ? 29.453 5.227 38.875 1 93.06 372 HIS B C 1
ATOM 8878 O O . HIS B 1 372 ? 29.922 4.105 38.688 1 93.06 372 HIS B O 1
ATOM 8884 N N . SER B 1 373 ? 28.969 5.934 37.875 1 94.31 373 SER B N 1
ATOM 8885 C CA . SER B 1 373 ? 28.891 5.379 36.531 1 94.31 373 SER B CA 1
ATOM 8886 C C . SER B 1 373 ? 30.094 5.777 35.688 1 94.31 373 SER B C 1
ATOM 8888 O O . SER B 1 373 ? 30.219 5.352 34.531 1 94.31 373 SER B O 1
ATOM 8890 N N . LEU B 1 374 ? 30.984 6.594 36.219 1 95.62 374 LEU B N 1
ATOM 8891 C CA . LEU B 1 374 ? 32.156 7.031 35.469 1 95.62 374 LEU B CA 1
ATOM 8892 C C . LEU B 1 374 ? 33 5.836 35.031 1 95.62 374 LEU B C 1
ATOM 8894 O O . LEU B 1 374 ? 33.344 4.988 35.844 1 95.62 374 LEU B O 1
ATOM 8898 N N . GLN B 1 375 ? 33.281 5.758 33.719 1 95.81 375 GLN B N 1
ATOM 8899 C CA . GLN B 1 375 ? 34.031 4.652 33.156 1 95.81 375 GLN B CA 1
ATOM 8900 C C . GLN B 1 375 ? 35.062 5.152 32.156 1 95.81 375 GLN B C 1
ATOM 8902 O O . GLN B 1 375 ? 34.812 6.078 31.391 1 95.81 375 GLN B O 1
ATOM 8907 N N . LYS B 1 376 ? 36.25 4.613 32.219 1 95.06 376 LYS B N 1
ATOM 8908 C CA . LYS B 1 376 ? 37.281 4.789 31.188 1 95.06 376 LYS B CA 1
ATOM 8909 C C . LYS B 1 376 ? 37.25 3.617 30.203 1 95.06 376 LYS B C 1
ATOM 8911 O O . LYS B 1 376 ? 37.438 2.463 30.609 1 95.06 376 LYS B O 1
ATOM 8916 N N . VAL B 1 377 ? 37 3.898 29 1 95.88 377 VAL B N 1
ATOM 8917 C CA . VAL B 1 377 ? 36.875 2.871 27.969 1 95.88 377 VAL B CA 1
ATOM 8918 C C . VAL B 1 377 ? 37.906 3.086 26.875 1 95.88 377 VAL B C 1
ATOM 8920 O O . VAL B 1 377 ? 38.188 4.223 26.469 1 95.88 377 VAL B O 1
ATOM 8923 N N . THR B 1 378 ? 38.531 2.021 26.391 1 95.31 378 THR B N 1
ATOM 8924 C CA . THR B 1 378 ? 39.5 2.105 25.297 1 95.31 378 THR B CA 1
ATOM 8925 C C . THR B 1 378 ? 38.781 2.111 23.953 1 95.31 378 THR B C 1
ATOM 8927 O O . THR B 1 378 ? 37.875 1.327 23.734 1 95.31 378 THR B O 1
ATOM 8930 N N . ILE B 1 379 ? 39.156 3.066 23.141 1 95.5 379 ILE B N 1
ATOM 8931 C CA . ILE B 1 379 ? 38.625 3.123 21.781 1 95.5 379 ILE B CA 1
ATOM 8932 C C . ILE B 1 379 ? 39.625 2.441 20.828 1 95.5 379 ILE B C 1
ATOM 8934 O O . ILE B 1 379 ? 40.75 2.926 20.641 1 95.5 379 ILE B O 1
ATOM 8938 N N . ASN B 1 380 ? 39.188 1.349 20.359 1 93.19 380 ASN B N 1
ATOM 8939 C CA . ASN B 1 380 ? 40 0.596 19.391 1 93.19 380 ASN B CA 1
ATOM 8940 C C . ASN B 1 380 ? 39.312 0.543 18.016 1 93.19 380 ASN B C 1
ATOM 8942 O O . ASN B 1 380 ? 38.156 0.118 17.906 1 93.19 380 ASN B O 1
ATOM 8946 N N . ASP B 1 381 ? 40.031 0.987 17.094 1 92 381 ASP B N 1
ATOM 8947 C CA . ASP B 1 381 ? 39.5 1.049 15.727 1 92 381 ASP B CA 1
ATOM 8948 C C . ASP B 1 381 ? 38.188 1.835 15.672 1 92 381 ASP B C 1
ATOM 8950 O O . ASP B 1 381 ? 37.25 1.418 15.008 1 92 381 ASP B O 1
ATOM 8954 N N . GLY B 1 382 ? 38.25 2.807 16.516 1 93.69 382 GLY B N 1
ATOM 8955 C CA . GLY B 1 382 ? 37.156 3.758 16.5 1 93.69 382 GLY B CA 1
ATOM 8956 C C . GLY B 1 382 ? 35.969 3.311 17.328 1 93.69 382 GLY B C 1
ATOM 8957 O O . GLY B 1 382 ? 34.906 3.967 17.312 1 93.69 382 GLY B O 1
ATOM 8958 N N . VAL B 1 383 ? 36.062 2.146 18 1 95.56 383 VAL B N 1
ATOM 8959 C CA . VAL B 1 383 ? 34.875 1.632 18.703 1 95.56 383 VAL B CA 1
ATOM 8960 C C . VAL B 1 383 ? 35.219 1.403 20.172 1 95.56 383 VAL B C 1
ATOM 8962 O O . VAL B 1 383 ? 36.312 0.941 20.5 1 95.56 383 VAL B O 1
ATOM 8965 N N . GLY B 1 384 ? 34.344 1.798 21.078 1 95.38 384 GLY B N 1
ATOM 8966 C CA . GLY B 1 384 ? 34.375 1.528 22.5 1 95.38 384 GLY B CA 1
ATOM 8967 C C . GLY B 1 384 ? 33 1.235 23.078 1 95.38 384 GLY B C 1
ATOM 8968 O O . GLY B 1 384 ? 32 1.589 22.484 1 95.38 384 GLY B O 1
ATOM 8969 N N . THR B 1 385 ? 32.969 0.471 24.266 1 96.19 385 THR B N 1
ATOM 8970 C CA . THR B 1 385 ? 31.672 0.122 24.844 1 96.19 385 THR B CA 1
ATOM 8971 C C . THR B 1 385 ? 31.656 0.441 26.344 1 96.19 385 THR B C 1
ATOM 8973 O O . THR B 1 385 ? 32.656 0.291 27.031 1 96.19 385 THR B O 1
ATOM 8976 N N . ALA B 1 386 ? 30.578 0.967 26.797 1 96.06 386 ALA B N 1
ATOM 8977 C CA . ALA B 1 386 ? 30.328 1.232 28.203 1 96.06 386 ALA B CA 1
ATOM 8978 C C . ALA B 1 386 ? 28.953 0.701 28.625 1 96.06 386 ALA B C 1
ATOM 8980 O O . ALA B 1 386 ? 28.109 0.421 27.781 1 96.06 386 ALA B O 1
ATOM 8981 N N . VAL B 1 387 ? 28.75 0.468 29.969 1 95.88 387 VAL B N 1
ATOM 8982 C CA . VAL B 1 387 ? 27.484 -0.118 30.422 1 95.88 387 VAL B CA 1
ATOM 8983 C C . VAL B 1 387 ? 26.984 0.63 31.656 1 95.88 387 VAL B C 1
ATOM 8985 O O . VAL B 1 387 ? 27.781 1 32.531 1 95.88 387 VAL B O 1
ATOM 8988 N N . LEU B 1 388 ? 25.766 0.954 31.703 1 95.06 388 LEU B N 1
ATOM 8989 C CA . LEU B 1 388 ? 25.078 1.468 32.875 1 95.06 388 LEU B CA 1
ATOM 8990 C C . LEU B 1 388 ? 24.25 0.371 33.562 1 95.06 388 LEU B C 1
ATOM 8992 O O . LEU B 1 388 ? 23.375 -0.222 32.938 1 95.06 388 LEU B O 1
ATOM 8996 N N . THR B 1 389 ? 24.531 0.117 34.812 1 92.25 389 THR B N 1
ATOM 8997 C CA . THR B 1 389 ? 23.797 -0.906 35.562 1 92.25 389 THR B CA 1
ATOM 8998 C C . THR B 1 389 ? 22.797 -0.27 36.5 1 92.25 389 THR B C 1
ATOM 9000 O O . THR B 1 389 ? 22.906 0.912 36.844 1 92.25 389 THR B O 1
ATOM 9003 N N . ARG B 1 390 ? 21.844 -1.059 36.906 1 90.12 390 ARG B N 1
ATOM 9004 C CA . ARG B 1 390 ? 20.828 -0.603 37.844 1 90.12 390 ARG B CA 1
ATOM 9005 C C . ARG B 1 390 ? 21.453 -0.161 39.156 1 90.12 390 ARG B C 1
ATOM 9007 O O . ARG B 1 390 ? 21.031 0.828 39.75 1 90.12 390 ARG B O 1
ATOM 9014 N N . GLU B 1 391 ? 22.484 -0.826 39.562 1 89.25 391 GLU B N 1
ATOM 9015 C CA . GLU B 1 391 ? 23.172 -0.526 40.844 1 89.25 391 GLU B CA 1
ATOM 9016 C C . GLU B 1 391 ? 23.797 0.869 40.812 1 89.25 391 GLU B C 1
ATOM 9018 O O . GLU B 1 391 ? 23.781 1.58 41.812 1 89.25 391 GLU B O 1
ATOM 9023 N N . MET B 1 392 ? 24.266 1.213 39.656 1 93.38 392 MET B N 1
ATOM 9024 C CA . MET B 1 392 ? 24.906 2.52 39.5 1 93.38 392 MET B CA 1
ATOM 9025 C C . MET B 1 392 ? 23.891 3.643 39.688 1 93.38 392 MET B C 1
ATOM 9027 O O . MET B 1 392 ? 24.219 4.691 40.25 1 93.38 392 MET B O 1
ATOM 9031 N N . ILE B 1 393 ? 22.703 3.416 39.281 1 92.56 393 ILE B N 1
ATOM 9032 C CA . ILE B 1 393 ? 21.641 4.406 39.406 1 92.56 393 ILE B CA 1
ATOM 9033 C C . ILE B 1 393 ? 21.141 4.453 40.844 1 92.56 393 ILE B C 1
ATOM 9035 O O . ILE B 1 393 ? 20.953 5.535 41.406 1 92.56 393 ILE B O 1
ATOM 9039 N N . GLU B 1 394 ? 21.031 3.25 41.5 1 89.81 394 GLU B N 1
ATOM 9040 C CA . GLU B 1 394 ? 20.453 3.139 42.812 1 89.81 394 GLU B CA 1
ATOM 9041 C C . GLU B 1 394 ? 21.375 3.742 43.875 1 89.81 394 GLU B C 1
ATOM 9043 O O . GLU B 1 394 ? 20.938 4.094 44.969 1 89.81 394 GLU B O 1
ATOM 9048 N N . LYS B 1 395 ? 22.594 3.863 43.5 1 92.38 395 LYS B N 1
ATOM 9049 C CA . LYS B 1 395 ? 23.547 4.484 44.438 1 92.38 395 LYS B CA 1
ATOM 9050 C C . LYS B 1 395 ? 23.25 5.973 44.594 1 92.38 395 LYS B C 1
ATOM 9052 O O . LYS B 1 395 ? 23.562 6.559 45.625 1 92.38 395 LYS B O 1
ATOM 9057 N N . THR B 1 396 ? 22.719 6.527 43.625 1 91.94 396 THR B N 1
ATOM 9058 C CA . THR B 1 396 ? 22.391 7.945 43.688 1 91.94 396 THR B CA 1
ATOM 9059 C C . THR B 1 396 ? 20.906 8.141 43.969 1 91.94 396 THR B C 1
ATOM 9061 O O . THR B 1 396 ? 20.547 9.023 44.75 1 91.94 396 THR B O 1
ATOM 9064 N N . PHE B 1 397 ? 20.094 7.324 43.344 1 91.19 397 PHE B N 1
ATOM 9065 C CA . PHE B 1 397 ? 18.656 7.383 43.562 1 91.19 397 PHE B CA 1
ATOM 9066 C C . PHE B 1 397 ? 18.141 6.109 44.219 1 91.19 397 PHE B C 1
ATOM 9068 O O . PHE B 1 397 ? 18.188 5.031 43.625 1 91.19 397 PHE B O 1
ATOM 9075 N N . LYS B 1 398 ? 17.609 6.195 45.375 1 86.56 398 LYS B N 1
ATOM 9076 C CA . LYS B 1 398 ? 17.219 5.02 46.125 1 86.56 398 LYS B CA 1
ATOM 9077 C C . LYS B 1 398 ? 16.078 4.27 45.469 1 86.56 398 LYS B C 1
ATOM 9079 O O . LYS B 1 398 ? 16.047 3.035 45.469 1 86.56 398 LYS B O 1
ATOM 9084 N N . HIS B 1 399 ? 15.109 5.023 44.875 1 86.81 399 HIS B N 1
ATOM 9085 C CA . HIS B 1 399 ? 13.984 4.367 44.219 1 86.81 399 HIS B CA 1
ATOM 9086 C C . HIS B 1 399 ? 13.914 4.738 42.75 1 86.81 399 HIS B C 1
ATOM 9088 O O . HIS B 1 399 ? 13.555 5.863 42.406 1 86.81 399 HIS B O 1
ATOM 9094 N N . LEU B 1 400 ? 14.148 3.754 41.906 1 86.44 400 LEU B N 1
ATOM 9095 C CA . LEU B 1 400 ? 14.156 3.957 40.469 1 86.44 400 LEU B CA 1
ATOM 9096 C C . LEU B 1 400 ? 12.789 4.438 39.969 1 86.44 400 LEU B C 1
ATOM 9098 O O . LEU B 1 400 ? 12.695 5.102 38.938 1 86.44 400 LEU B O 1
ATOM 9102 N N . THR B 1 401 ? 11.695 4.059 40.688 1 85.62 401 THR B N 1
ATOM 9103 C CA . THR B 1 401 ? 10.336 4.387 40.281 1 85.62 401 THR B CA 1
ATOM 9104 C C . THR B 1 401 ? 10.117 5.898 40.281 1 85.62 401 THR B C 1
ATOM 9106 O O . THR B 1 401 ? 9.234 6.402 39.594 1 85.62 401 THR B O 1
ATOM 9109 N N . GLU B 1 402 ? 10.984 6.621 41.031 1 87.19 402 GLU B N 1
ATOM 9110 C CA . GLU B 1 402 ? 10.867 8.078 41.094 1 87.19 402 GLU B CA 1
ATOM 9111 C C . GLU B 1 402 ? 11.391 8.734 39.844 1 87.19 402 GLU B C 1
ATOM 9113 O O . GLU B 1 402 ? 11.078 9.898 39.562 1 87.19 402 GLU B O 1
ATOM 9118 N N . LEU B 1 403 ? 12.102 7.945 39.094 1 91.12 403 LEU B N 1
ATOM 9119 C CA . LEU B 1 403 ? 12.75 8.516 37.938 1 91.12 403 LEU B CA 1
ATOM 9120 C C . LEU B 1 403 ? 11.891 8.297 36.688 1 91.12 403 LEU B C 1
ATOM 9122 O O . LEU B 1 403 ? 12.242 8.758 35.594 1 91.12 403 LEU B O 1
ATOM 9126 N N . ILE B 1 404 ? 10.766 7.645 36.906 1 88.19 404 ILE B N 1
ATOM 9127 C CA . ILE B 1 404 ? 9.898 7.375 35.781 1 88.19 404 ILE B CA 1
ATOM 9128 C C . ILE B 1 404 ? 9.43 8.695 35.156 1 88.19 404 ILE B C 1
ATOM 9130 O O . ILE B 1 404 ? 8.953 9.586 35.875 1 88.19 404 ILE B O 1
ATOM 9134 N N . GLY B 1 405 ? 9.617 8.859 33.812 1 86.25 405 GLY B N 1
ATOM 9135 C CA . GLY B 1 405 ? 9.281 10.094 33.125 1 86.25 405 GLY B CA 1
ATOM 9136 C C . GLY B 1 405 ? 10.492 10.961 32.844 1 86.25 405 GLY B C 1
ATOM 9137 O O . GLY B 1 405 ? 10.445 11.82 31.953 1 86.25 405 GLY B O 1
ATOM 9138 N N . ASP B 1 406 ? 11.555 10.672 33.656 1 91.5 406 ASP B N 1
ATOM 9139 C CA . ASP B 1 406 ? 12.805 11.398 33.438 1 91.5 406 ASP B CA 1
ATOM 9140 C C . ASP B 1 406 ? 13.641 10.727 32.344 1 91.5 406 ASP B C 1
ATOM 9142 O O . ASP B 1 406 ? 13.211 9.734 31.75 1 91.5 406 ASP B O 1
ATOM 9146 N N . SER B 1 407 ? 14.773 11.367 32.062 1 93.5 407 SER B N 1
ATOM 9147 C CA . SER B 1 407 ? 15.617 10.812 31.016 1 93.5 407 SER B CA 1
ATOM 9148 C C . SER B 1 407 ? 17.062 10.695 31.469 1 93.5 407 SER B C 1
ATOM 9150 O O . SER B 1 407 ? 17.5 11.391 32.375 1 93.5 407 SER B O 1
ATOM 9152 N N . ILE B 1 408 ? 17.734 9.766 30.859 1 93.62 408 ILE B N 1
ATOM 9153 C CA . ILE B 1 408 ? 19.156 9.57 31.094 1 93.62 408 ILE B CA 1
ATOM 9154 C C . ILE B 1 408 ? 19.953 10.305 30.016 1 93.62 408 ILE B C 1
ATOM 9156 O O . ILE B 1 408 ? 19.562 10.344 28.844 1 93.62 408 ILE B O 1
ATOM 9160 N N . TYR B 1 409 ? 20.969 10.961 30.422 1 94.81 409 TYR B N 1
ATOM 9161 C CA . TYR B 1 409 ? 21.922 11.508 29.469 1 94.81 409 TYR B CA 1
ATOM 9162 C C . TYR B 1 409 ? 23.281 10.836 29.625 1 94.81 409 TYR B C 1
ATOM 9164 O O . TYR B 1 409 ? 23.594 10.266 30.672 1 94.81 409 TYR B O 1
ATOM 9172 N N . ILE B 1 410 ? 24.016 10.844 28.547 1 96.06 410 ILE B N 1
ATOM 9173 C CA . ILE B 1 410 ? 25.359 10.273 28.516 1 96.06 410 ILE B CA 1
ATOM 9174 C C . ILE B 1 410 ? 26.344 11.32 28.031 1 96.06 410 ILE B C 1
ATOM 9176 O O . ILE B 1 410 ? 26.141 11.961 27 1 96.06 410 ILE B O 1
ATOM 9180 N N . SER B 1 411 ? 27.328 11.477 28.766 1 95.19 411 SER B N 1
ATOM 9181 C CA . SER B 1 411 ? 28.422 12.367 28.391 1 95.19 411 SER B CA 1
ATOM 9182 C C . SER B 1 411 ? 29.703 11.586 28.141 1 95.19 411 SER B C 1
ATOM 9184 O O . SER B 1 411 ? 30.141 10.828 29.016 1 95.19 411 SER B O 1
ATOM 9186 N N . VAL B 1 412 ? 30.234 11.836 26.969 1 95.81 412 VAL B N 1
ATOM 9187 C CA . VAL B 1 412 ? 31.438 11.109 26.594 1 95.81 412 VAL B CA 1
ATOM 9188 C C . VAL B 1 412 ? 32.531 12.086 26.141 1 95.81 412 VAL B C 1
ATOM 9190 O O . VAL B 1 412 ? 32.25 13.016 25.375 1 95.81 412 VAL B O 1
ATOM 9193 N N . ASN B 1 413 ? 33.688 11.875 26.672 1 94.31 413 ASN B N 1
ATOM 9194 C CA . ASN B 1 413 ? 34.875 12.586 26.219 1 94.31 413 ASN B CA 1
ATOM 9195 C C . ASN B 1 413 ? 35.938 11.625 25.641 1 94.31 413 ASN B C 1
ATOM 9197 O O . ASN B 1 413 ? 36.438 10.758 26.344 1 94.31 413 ASN B O 1
ATOM 9201 N N . VAL B 1 414 ? 36.188 11.82 24.375 1 94.75 414 VAL B N 1
ATOM 9202 C CA . VAL B 1 414 ? 37.156 10.945 23.734 1 94.75 414 VAL B CA 1
ATOM 9203 C C . VAL B 1 414 ? 38.5 11.68 23.562 1 94.75 414 VAL B C 1
ATOM 9205 O O . VAL B 1 414 ? 38.531 12.773 22.984 1 94.75 414 VAL B O 1
ATOM 9208 N N . LEU B 1 415 ? 39.469 11.055 24.078 1 93.75 415 LEU B N 1
ATOM 9209 C CA . LEU B 1 415 ? 40.844 11.555 23.953 1 93.75 415 LEU B CA 1
ATOM 9210 C C . LEU B 1 415 ? 41.656 10.648 23.062 1 93.75 415 LEU B C 1
ATOM 9212 O O . LEU B 1 415 ? 41.719 9.438 23.281 1 93.75 415 LEU B O 1
ATOM 9216 N N . THR B 1 416 ? 42.219 11.273 22.016 1 92.5 416 THR B N 1
ATOM 9217 C CA . THR B 1 416 ? 43.031 10.477 21.109 1 92.5 416 THR B CA 1
ATOM 9218 C C . THR B 1 416 ? 44.25 9.883 21.859 1 92.5 416 THR B C 1
ATOM 9220 O O . THR B 1 416 ? 44.594 10.344 22.938 1 92.5 416 THR B O 1
ATOM 9223 N N . GLU B 1 417 ? 44.75 8.93 21.281 1 88.44 417 GLU B N 1
ATOM 9224 C CA . GLU B 1 417 ? 45.906 8.25 21.891 1 88.44 417 GLU B CA 1
ATOM 9225 C C . GLU B 1 417 ? 47.062 9.227 22.109 1 88.44 417 GLU B C 1
ATOM 9227 O O . GLU B 1 417 ? 47.781 9.125 23.125 1 88.44 417 GLU B O 1
ATOM 9232 N N . SER B 1 418 ? 47.188 10.133 21.094 1 83.69 418 SER B N 1
ATOM 9233 C CA . SER B 1 418 ? 48.25 11.125 21.203 1 83.69 418 SER B CA 1
ATOM 9234 C C . SER B 1 418 ? 47.938 12.148 22.297 1 83.69 418 SER B C 1
ATOM 9236 O O . SER B 1 418 ? 48.844 12.852 22.75 1 83.69 418 SER B O 1
ATOM 9238 N N . GLY B 1 419 ? 46.719 12.219 22.75 1 82.25 419 GLY B N 1
ATOM 9239 C CA . GLY B 1 419 ? 46.281 13.211 23.719 1 82.25 419 GLY B CA 1
ATOM 9240 C C . GLY B 1 419 ? 46.156 14.602 23.125 1 82.25 419 GLY B C 1
ATOM 9241 O O . GLY B 1 419 ? 45.875 15.57 23.844 1 82.25 419 GLY B O 1
ATOM 9242 N N . SER B 1 420 ? 46.312 14.727 21.844 1 81.12 420 SER B N 1
ATOM 9243 C CA . SER B 1 420 ? 46.344 16.031 21.188 1 81.12 420 SER B CA 1
ATOM 9244 C C . SER B 1 420 ? 44.938 16.562 20.953 1 81.12 420 SER B C 1
ATOM 9246 O O . SER B 1 420 ? 44.75 17.781 20.875 1 81.12 420 SER B O 1
ATOM 9248 N N . GLU B 1 421 ? 44.062 15.641 20.844 1 86.56 421 GLU B N 1
ATOM 9249 C CA . GLU B 1 421 ? 42.719 16.078 20.5 1 86.56 421 GLU B CA 1
ATOM 9250 C C . GLU B 1 421 ? 41.656 15.461 21.422 1 86.56 421 GLU B C 1
ATOM 9252 O O . GLU B 1 421 ? 41.781 14.297 21.812 1 86.56 421 GLU B O 1
ATOM 9257 N N . MET B 1 422 ? 40.75 16.328 21.844 1 88 422 MET B N 1
ATOM 9258 C CA . MET B 1 422 ? 39.625 15.867 22.656 1 88 422 MET B CA 1
ATOM 9259 C C . MET B 1 422 ? 38.281 16.359 22.078 1 88 422 MET B C 1
ATOM 9261 O O . MET B 1 422 ? 38.156 17.531 21.734 1 88 422 MET B O 1
ATOM 9265 N N . VAL B 1 423 ? 37.438 15.43 21.922 1 89.31 423 VAL B N 1
ATOM 9266 C CA . VAL B 1 423 ? 36.125 15.773 21.438 1 89.31 423 VAL B CA 1
ATOM 9267 C C . VAL B 1 423 ? 35.062 15.273 22.422 1 89.31 423 VAL B C 1
ATOM 9269 O O . VAL B 1 423 ? 35.188 14.156 22.938 1 89.31 423 VAL B O 1
ATOM 9272 N N . GLU B 1 424 ? 34.156 16.109 22.688 1 88.31 424 GLU B N 1
ATOM 9273 C CA . GLU B 1 424 ? 33.062 15.773 23.609 1 88.31 424 GLU B CA 1
ATOM 9274 C C . GLU B 1 424 ? 31.766 15.531 22.859 1 88.31 424 GLU B C 1
ATOM 9276 O O . GLU B 1 424 ? 31.5 16.188 21.844 1 88.31 424 GLU B O 1
ATOM 9281 N N . ALA B 1 425 ? 31.047 14.547 23.281 1 90.06 425 ALA B N 1
ATOM 9282 C CA . ALA B 1 425 ? 29.719 14.258 22.734 1 90.06 425 ALA B CA 1
ATOM 9283 C C . ALA B 1 425 ? 28.734 13.914 23.859 1 90.06 425 ALA B C 1
ATOM 9285 O O . ALA B 1 425 ? 29.125 13.367 24.891 1 90.06 425 ALA B O 1
ATOM 9286 N N . GLU B 1 426 ? 27.562 14.312 23.656 1 90.5 426 GLU B N 1
ATOM 9287 C CA . GLU B 1 426 ? 26.516 14.039 24.625 1 90.5 426 GLU B CA 1
ATOM 9288 C C . GLU B 1 426 ? 25.266 13.492 23.953 1 90.5 426 GLU B C 1
ATOM 9290 O O . GLU B 1 426 ? 24.891 13.945 22.859 1 90.5 426 GLU B O 1
ATOM 9295 N N . ARG B 1 427 ? 24.75 12.484 24.547 1 91.5 427 ARG B N 1
ATOM 9296 C CA . ARG B 1 427 ? 23.469 11.945 24.109 1 91.5 427 ARG B CA 1
ATOM 9297 C C . ARG B 1 427 ? 22.406 12.109 25.188 1 91.5 427 ARG B C 1
ATOM 9299 O O . ARG B 1 427 ? 22.609 11.703 26.344 1 91.5 427 ARG B O 1
ATOM 9306 N N . ARG B 1 428 ? 21.406 12.773 24.812 1 88.75 428 ARG B N 1
ATOM 9307 C CA . ARG B 1 428 ? 20.297 13 25.734 1 88.75 428 ARG B CA 1
ATOM 9308 C C . ARG B 1 428 ? 19.031 12.281 25.266 1 88.75 428 ARG B C 1
ATOM 9310 O O . ARG B 1 428 ? 19.031 11.641 24.219 1 88.75 428 ARG B O 1
ATOM 9317 N N . GLY B 1 429 ? 18.016 12.258 26.109 1 87.06 429 GLY B N 1
ATOM 9318 C CA . GLY B 1 429 ? 16.688 11.836 25.688 1 87.06 429 GLY B CA 1
ATOM 9319 C C . GLY B 1 429 ? 16.438 10.352 25.875 1 87.06 429 GLY B C 1
ATOM 9320 O O . GLY B 1 429 ? 15.562 9.773 25.234 1 87.06 429 GLY B O 1
ATOM 9321 N N . ILE B 1 430 ? 17.234 9.648 26.594 1 91.56 430 ILE B N 1
ATOM 9322 C CA . ILE B 1 430 ? 16.969 8.25 26.922 1 91.56 430 ILE B CA 1
ATOM 9323 C C . ILE B 1 430 ? 15.938 8.164 28.047 1 91.56 430 ILE B C 1
ATOM 9325 O O . ILE B 1 430 ? 16.297 8.195 29.219 1 91.56 430 ILE B O 1
ATOM 9329 N N . GLN B 1 431 ? 14.766 7.996 27.719 1 91.12 431 GLN B N 1
ATOM 9330 C CA . GLN B 1 431 ? 13.664 8.094 28.656 1 91.12 431 GLN B CA 1
ATOM 9331 C C . GLN B 1 431 ? 13.625 6.883 29.594 1 91.12 431 GLN B C 1
ATOM 9333 O O . GLN B 1 431 ? 13.898 5.758 29.172 1 91.12 431 GLN B O 1
ATOM 9338 N N . ILE B 1 432 ? 13.383 7.148 30.844 1 91.5 432 ILE B N 1
ATOM 9339 C CA . ILE B 1 432 ? 13.148 6.094 31.812 1 91.5 432 ILE B CA 1
ATOM 9340 C C . ILE B 1 432 ? 11.656 5.746 31.859 1 91.5 432 ILE B C 1
ATOM 9342 O O . ILE B 1 432 ? 10.836 6.57 32.25 1 91.5 432 ILE B O 1
ATOM 9346 N N . VAL B 1 433 ? 11.375 4.594 31.359 1 90.06 433 VAL B N 1
ATOM 9347 C CA . VAL B 1 433 ? 9.969 4.281 31.125 1 90.06 433 VAL B CA 1
ATOM 9348 C C . VAL B 1 433 ? 9.641 2.91 31.719 1 90.06 433 VAL B C 1
ATOM 9350 O O . VAL B 1 433 ? 10.539 2.15 32.094 1 90.06 433 VAL B O 1
ATOM 9353 N N . THR B 1 434 ? 8.305 2.662 31.844 1 87.69 434 THR B N 1
ATOM 9354 C CA . THR B 1 434 ? 7.828 1.344 32.25 1 87.69 434 THR B CA 1
ATOM 9355 C C . THR B 1 434 ? 7.43 0.522 31.016 1 87.69 434 THR B C 1
ATOM 9357 O O . THR B 1 434 ? 7.258 -0.695 31.109 1 87.69 434 THR B O 1
ATOM 9360 N N . SER B 1 435 ? 7.207 1.22 29.938 1 88.44 435 SER B N 1
ATOM 9361 C CA . SER B 1 435 ? 6.965 0.598 28.641 1 88.44 435 SER B CA 1
ATOM 9362 C C . SER B 1 435 ? 7.746 1.301 27.531 1 88.44 435 SER B C 1
ATOM 9364 O O . SER B 1 435 ? 7.871 2.527 27.547 1 88.44 435 SER B O 1
ATOM 9366 N N . PRO B 1 436 ? 8.273 0.509 26.672 1 89.62 436 PRO B N 1
ATOM 9367 C CA . PRO B 1 436 ? 9.016 1.141 25.578 1 89.62 436 PRO B CA 1
ATOM 9368 C C . PRO B 1 436 ? 8.109 1.771 24.531 1 89.62 436 PRO B C 1
ATOM 9370 O O . PRO B 1 436 ? 8.594 2.4 23.578 1 89.62 436 PRO B O 1
ATOM 9373 N N . TYR B 1 437 ? 6.848 1.542 24.766 1 93.5 437 TYR B N 1
ATOM 9374 C CA . TYR B 1 437 ? 5.914 2.092 23.781 1 93.5 437 TYR B CA 1
ATOM 9375 C C . TYR B 1 437 ? 4.926 3.043 24.453 1 93.5 437 TYR B C 1
ATOM 9377 O O . TYR B 1 437 ? 4.691 2.959 25.656 1 93.5 437 TYR B O 1
ATOM 9385 N N . THR B 1 438 ? 4.504 3.998 23.703 1 91.75 438 THR B N 1
ATOM 9386 C CA . THR B 1 438 ? 3.379 4.844 24.078 1 91.75 438 THR B CA 1
ATOM 9387 C C . THR B 1 438 ? 2.285 4.809 23.016 1 91.75 438 THR B C 1
ATOM 9389 O O . THR B 1 438 ? 2.547 5.062 21.844 1 91.75 438 THR B O 1
ATOM 9392 N N . ILE B 1 439 ? 1.06 4.492 23.484 1 94.69 439 ILE B N 1
ATOM 9393 C CA . ILE B 1 439 ? -0.077 4.418 22.578 1 94.69 439 ILE B CA 1
ATOM 9394 C C . ILE B 1 439 ? -0.88 5.715 22.641 1 94.69 439 ILE B C 1
ATOM 9396 O O . ILE B 1 439 ? -1.121 6.246 23.734 1 94.69 439 ILE B O 1
ATOM 9400 N N . ARG B 1 440 ? -1.222 6.207 21.484 1 93.06 440 ARG B N 1
ATOM 9401 C CA . ARG B 1 440 ? -2.135 7.34 21.391 1 93.06 440 ARG B CA 1
ATOM 9402 C C . ARG B 1 440 ? -3.193 7.102 20.328 1 93.06 440 ARG B C 1
ATOM 9404 O O . ARG B 1 440 ? -2.906 6.504 19.281 1 93.06 440 ARG B O 1
ATOM 9411 N N . PHE B 1 441 ? -4.43 7.52 20.609 1 91 441 PHE B N 1
ATOM 9412 C CA . PHE B 1 441 ? -5.484 7.488 19.609 1 91 441 PHE B CA 1
ATOM 9413 C C . PHE B 1 441 ? -5.504 8.781 18.797 1 91 441 PHE B C 1
ATOM 9415 O O . PHE B 1 441 ? -6.266 9.695 19.109 1 91 441 PHE B O 1
ATOM 9422 N N . GLU B 1 442 ? -4.559 8.75 17.828 1 80.5 442 GLU B N 1
ATOM 9423 C CA . GLU B 1 442 ? -4.488 9.93 16.984 1 80.5 442 GLU B CA 1
ATOM 9424 C C . GLU B 1 442 ? -5.406 9.789 15.766 1 80.5 442 GLU B C 1
ATOM 9426 O O . GLU B 1 442 ? -5.379 8.766 15.078 1 80.5 442 GLU B O 1
ATOM 9431 N N . ARG B 1 443 ? -6.367 10.664 15.555 1 79.56 443 ARG B N 1
ATOM 9432 C CA 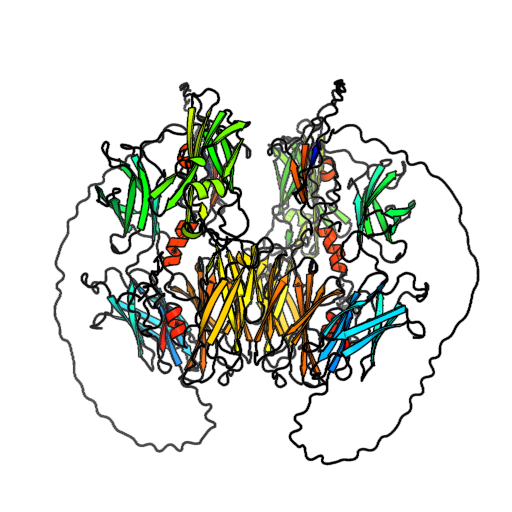. ARG B 1 443 ? -7.223 10.758 14.383 1 79.56 443 ARG B CA 1
ATOM 9433 C C . ARG B 1 443 ? -8.336 9.711 14.43 1 79.56 443 ARG B C 1
ATOM 9435 O O . ARG B 1 443 ? -8.805 9.242 13.391 1 79.56 443 ARG B O 1
ATOM 9442 N N . THR B 1 444 ? -8.5 9.039 15.523 1 90.5 444 THR B N 1
ATOM 9443 C CA . THR B 1 444 ? -9.688 8.211 15.727 1 90.5 444 THR B CA 1
ATOM 9444 C C . THR B 1 444 ? -10.906 9.07 16.031 1 90.5 444 THR B C 1
ATOM 9446 O O . THR B 1 444 ? -10.844 9.984 16.859 1 90.5 444 THR B O 1
ATOM 9449 N N . ALA B 1 445 ? -11.953 8.766 15.391 1 89.94 445 ALA B N 1
ATOM 9450 C CA . ALA B 1 445 ? -13.188 9.508 15.609 1 89.94 445 ALA B CA 1
ATOM 9451 C C . ALA B 1 445 ? -13.727 9.273 17.016 1 89.94 445 ALA B C 1
ATOM 9453 O O . ALA B 1 445 ? -13.438 8.242 17.641 1 89.94 445 ALA B O 1
ATOM 9454 N N . HIS B 1 446 ? -14.531 10.211 17.531 1 91.5 446 HIS B N 1
ATOM 9455 C CA . HIS B 1 446 ? -15.102 10.094 18.875 1 91.5 446 HIS B CA 1
ATOM 9456 C C . HIS B 1 446 ? -16.547 9.602 18.812 1 91.5 446 HIS B C 1
ATOM 9458 O O . HIS B 1 446 ? -17.125 9.281 19.859 1 91.5 446 HIS B O 1
ATOM 9464 N N . PHE B 1 447 ? -17 9.547 17.641 1 93.5 447 PHE B N 1
ATOM 9465 C CA . PHE B 1 447 ? -18.375 9.094 17.453 1 93.5 447 PHE B CA 1
ATOM 9466 C C . PHE B 1 447 ? -18.422 7.957 16.438 1 93.5 447 PHE B C 1
ATOM 9468 O O . PHE B 1 447 ? -17.719 7.977 15.43 1 93.5 447 PHE B O 1
ATOM 9475 N N . TYR B 1 448 ? -19.172 6.953 16.75 1 92.06 448 TYR B N 1
ATOM 9476 C CA . TYR B 1 448 ? -19.312 5.828 15.828 1 92.06 448 TYR B CA 1
ATOM 9477 C C . TYR B 1 448 ? -20.766 5.656 15.414 1 92.06 448 TYR B C 1
ATOM 9479 O O . TYR B 1 448 ? -21.672 6.203 16.047 1 92.06 448 TYR B O 1
ATOM 9487 N N . LYS B 1 449 ? -21.031 5.027 14.352 1 91.62 449 LYS B N 1
ATOM 9488 C CA . LYS B 1 449 ? -22.359 4.656 13.891 1 91.62 449 LYS B CA 1
ATOM 9489 C C . LYS B 1 449 ? -22.703 3.227 14.297 1 91.62 449 LYS B C 1
ATOM 9491 O O . LYS B 1 449 ? -22.094 2.271 13.82 1 91.62 449 LYS B O 1
ATOM 9496 N N . PRO B 1 450 ? -23.734 3.092 15.039 1 88.94 450 PRO B N 1
ATOM 9497 C CA . PRO B 1 450 ? -24.078 1.759 15.539 1 88.94 450 PRO B CA 1
ATOM 9498 C C . PRO B 1 450 ? -24.344 0.758 14.414 1 88.94 450 PRO B C 1
ATOM 9500 O O . PRO B 1 450 ? -25.016 1.082 13.445 1 88.94 450 PRO B O 1
ATOM 9503 N N . GLY B 1 451 ? -23.797 -0.385 14.578 1 86.31 451 GLY B N 1
ATOM 9504 C CA . GLY B 1 451 ? -24.016 -1.456 13.617 1 86.31 451 GLY B CA 1
ATOM 9505 C C . GLY B 1 451 ? -23.078 -1.392 12.43 1 86.31 451 GLY B C 1
ATOM 9506 O O . GLY B 1 451 ? -23.188 -2.209 11.508 1 86.31 451 GLY B O 1
ATOM 9507 N N . MET B 1 452 ? -22.25 -0.388 12.461 1 88.81 452 MET B N 1
ATOM 9508 C CA . MET B 1 452 ? -21.266 -0.226 11.383 1 88.81 452 MET B CA 1
ATOM 9509 C C . MET B 1 452 ? -19.844 -0.364 11.922 1 88.81 452 MET B C 1
ATOM 9511 O O . MET B 1 452 ? -19.609 -0.17 13.109 1 88.81 452 MET B O 1
ATOM 9515 N N . PRO B 1 453 ? -18.953 -0.704 11.055 1 89.75 453 PRO B N 1
ATOM 9516 C CA . PRO B 1 453 ? -17.562 -0.779 11.531 1 89.75 453 PRO B CA 1
ATOM 9517 C C . PRO B 1 453 ? -17.031 0.576 11.984 1 89.75 453 PRO B C 1
ATOM 9519 O O . PRO B 1 453 ? -17.375 1.607 11.406 1 89.75 453 PRO B O 1
ATOM 9522 N N . PHE B 1 454 ? -16.266 0.529 13.031 1 90.69 454 PHE B N 1
ATOM 9523 C CA . PHE B 1 454 ? -15.609 1.713 13.586 1 90.69 454 PHE B CA 1
ATOM 9524 C C . PHE B 1 454 ? -14.102 1.658 13.367 1 90.69 454 PHE B C 1
ATOM 9526 O O . PHE B 1 454 ? -13.445 0.704 13.781 1 90.69 454 PHE B O 1
ATOM 9533 N N . ASP B 1 455 ? -13.57 2.674 12.664 1 89.19 455 ASP B N 1
ATOM 9534 C CA . ASP B 1 455 ? -12.141 2.729 12.391 1 89.19 455 ASP B CA 1
ATOM 9535 C C . ASP B 1 455 ? -11.367 3.258 13.594 1 89.19 455 ASP B C 1
ATOM 9537 O O . ASP B 1 455 ? -11.594 4.387 14.031 1 89.19 455 ASP B O 1
ATOM 9541 N N . VAL B 1 456 ? -10.445 2.479 14.047 1 90.75 456 VAL B N 1
ATOM 9542 C CA . VAL B 1 456 ? -9.594 2.883 15.156 1 90.75 456 VAL B CA 1
ATOM 9543 C C . VAL B 1 456 ? -8.156 3.053 14.68 1 90.75 456 VAL B C 1
ATOM 9545 O O . VAL B 1 456 ? -7.523 2.09 14.234 1 90.75 456 VAL B O 1
ATOM 9548 N N . ALA B 1 457 ? -7.723 4.262 14.711 1 89.19 457 ALA B N 1
ATOM 9549 C CA . ALA B 1 457 ? -6.328 4.555 14.383 1 89.19 457 ALA B CA 1
ATOM 9550 C C . ALA B 1 457 ? -5.492 4.727 15.648 1 89.19 457 ALA B C 1
ATOM 9552 O O . ALA B 1 457 ? -5.828 5.535 16.516 1 89.19 457 ALA B O 1
ATOM 9553 N N . VAL B 1 458 ? -4.434 3.941 15.719 1 92 458 VAL B N 1
ATOM 9554 C CA . VAL B 1 458 ? -3.566 3.969 16.891 1 92 458 VAL B CA 1
ATOM 9555 C C . VAL B 1 458 ? -2.148 4.355 16.484 1 92 458 VAL B C 1
ATOM 9557 O O . VAL B 1 458 ? -1.591 3.789 15.539 1 92 458 VAL B O 1
ATOM 9560 N N . LEU B 1 459 ? -1.64 5.344 17.141 1 92.81 459 LEU B N 1
ATOM 9561 C CA . LEU B 1 459 ? -0.241 5.723 16.984 1 92.81 459 LEU B CA 1
ATOM 9562 C C . LEU B 1 459 ? 0.607 5.168 18.125 1 92.81 459 LEU B C 1
ATOM 9564 O O . LEU B 1 459 ? 0.299 5.387 19.297 1 92.81 459 LEU B O 1
ATOM 9568 N N . VAL B 1 460 ? 1.589 4.41 17.75 1 95.06 460 VAL B N 1
ATOM 9569 C CA . VAL B 1 460 ? 2.549 3.898 18.719 1 95.06 460 VAL B CA 1
ATOM 9570 C C . VAL B 1 460 ? 3.891 4.602 18.547 1 95.06 460 VAL B C 1
ATOM 9572 O O . VAL B 1 460 ? 4.418 4.672 17.422 1 95.06 460 VAL B O 1
ATOM 9575 N N . THR B 1 461 ? 4.379 5.148 19.594 1 92.88 461 THR B N 1
ATOM 9576 C CA . THR B 1 461 ? 5.664 5.836 19.547 1 92.88 461 THR B CA 1
ATOM 9577 C C . THR B 1 461 ? 6.641 5.23 20.547 1 92.88 461 THR B C 1
ATOM 9579 O O . THR B 1 461 ? 6.23 4.602 21.516 1 92.88 461 THR B O 1
ATOM 9582 N N . ASN B 1 462 ? 7.891 5.461 20.203 1 89.44 462 ASN B N 1
ATOM 9583 C CA . ASN B 1 462 ? 8.938 5.188 21.172 1 89.44 462 ASN B CA 1
ATOM 9584 C C . ASN B 1 462 ? 8.953 6.227 22.297 1 89.44 462 ASN B C 1
ATOM 9586 O O . ASN B 1 462 ? 8.266 7.246 22.203 1 89.44 462 ASN B O 1
ATOM 9590 N N . PRO B 1 463 ? 9.625 5.98 23.328 1 84.31 463 PRO B N 1
ATOM 9591 C CA . PRO B 1 463 ? 9.656 6.941 24.438 1 84.31 463 PRO B CA 1
ATOM 9592 C C . PRO B 1 463 ? 10.172 8.312 24.016 1 84.31 463 PRO B C 1
ATOM 9594 O O . PRO B 1 463 ? 9.805 9.328 24.609 1 84.31 463 PRO B O 1
ATOM 9597 N N . ASP B 1 464 ? 10.953 8.32 22.922 1 77.75 464 ASP B N 1
ATOM 9598 C CA . ASP B 1 464 ? 11.492 9.602 22.469 1 77.75 464 ASP B CA 1
ATOM 9599 C C . ASP B 1 464 ? 10.508 10.312 21.547 1 77.75 464 ASP B C 1
ATOM 9601 O O . ASP B 1 464 ? 10.789 11.414 21.062 1 77.75 464 ASP B O 1
ATOM 9605 N N . GLY B 1 465 ? 9.469 9.617 21.281 1 83.06 465 GLY B N 1
ATOM 9606 C CA . GLY B 1 465 ? 8.445 10.258 20.484 1 83.06 465 GLY B CA 1
ATOM 9607 C C . GLY B 1 465 ? 8.484 9.844 19.016 1 83.06 465 GLY B C 1
ATOM 9608 O O . GLY B 1 465 ? 7.586 10.18 18.25 1 83.06 465 GLY B O 1
ATOM 9609 N N . THR B 1 466 ? 9.555 9.164 18.703 1 84.69 466 THR B N 1
ATOM 9610 C CA . THR B 1 466 ? 9.641 8.703 17.328 1 84.69 466 THR B CA 1
ATOM 9611 C C . THR B 1 466 ? 8.648 7.574 17.062 1 84.69 466 THR B C 1
ATOM 9613 O O . THR B 1 466 ? 8.352 6.785 17.969 1 84.69 466 THR B O 1
ATOM 9616 N N . PRO B 1 467 ? 8.156 7.5 15.836 1 90.19 467 PRO B N 1
ATOM 9617 C CA . PRO B 1 467 ? 7.195 6.438 15.523 1 90.19 467 PRO B CA 1
ATOM 9618 C C . PRO B 1 467 ? 7.801 5.043 15.641 1 90.19 467 PRO B C 1
ATOM 9620 O O . PRO B 1 467 ? 8.961 4.84 15.281 1 90.19 467 PRO B O 1
ATOM 9623 N N . ALA B 1 468 ? 7.023 4.168 16.25 1 91.94 468 ALA B N 1
ATOM 9624 C CA . ALA B 1 468 ? 7.441 2.775 16.375 1 91.94 468 ALA B CA 1
ATOM 9625 C C . ALA B 1 468 ? 6.797 1.909 15.297 1 91.94 468 ALA B C 1
ATOM 9627 O O . ALA B 1 468 ? 5.586 1.676 15.32 1 91.94 468 ALA B O 1
ATOM 9628 N N . GLY B 1 469 ? 7.594 1.381 14.422 1 88.88 469 GLY B N 1
ATOM 9629 C CA . GLY B 1 469 ? 7.082 0.515 13.375 1 88.88 469 GLY B CA 1
ATOM 9630 C C . GLY B 1 469 ? 7.137 -0.957 13.734 1 88.88 469 GLY B C 1
ATOM 9631 O O . GLY B 1 469 ? 7.898 -1.358 14.617 1 88.88 469 GLY B O 1
ATOM 9632 N N . ASN B 1 470 ? 6.242 -1.761 13.125 1 87.69 470 ASN B N 1
ATOM 9633 C CA . ASN B 1 470 ? 6.223 -3.217 13.219 1 87.69 470 ASN B CA 1
ATOM 9634 C C . ASN B 1 470 ? 5.871 -3.684 14.625 1 87.69 470 ASN B C 1
ATOM 9636 O O . ASN B 1 470 ? 6.484 -4.617 15.148 1 87.69 470 ASN B O 1
ATOM 9640 N N . VAL B 1 471 ? 5.023 -2.971 15.266 1 91.25 471 VAL B N 1
ATOM 9641 C CA . VAL B 1 471 ? 4.523 -3.355 16.578 1 91.25 471 VAL B CA 1
ATOM 9642 C C . VAL B 1 471 ? 3.076 -3.83 16.469 1 91.25 471 VAL B C 1
ATOM 9644 O O . VAL B 1 471 ? 2.221 -3.109 15.945 1 91.25 471 VAL B O 1
ATOM 9647 N N . GLU B 1 472 ? 2.834 -4.996 16.953 1 91.94 472 GLU B N 1
ATOM 9648 C CA . GLU B 1 472 ? 1.465 -5.504 16.938 1 91.94 472 GLU B CA 1
ATOM 9649 C C . GLU B 1 472 ? 0.629 -4.852 18.047 1 91.94 472 GLU B C 1
ATOM 9651 O O . GLU B 1 472 ? 1.091 -4.703 19.172 1 91.94 472 GLU B O 1
ATOM 9656 N N . VAL B 1 473 ? -0.511 -4.445 17.672 1 93.12 473 VAL B N 1
ATOM 9657 C CA . VAL B 1 473 ? -1.442 -3.836 18.625 1 93.12 473 VAL B CA 1
ATOM 9658 C C . VAL B 1 473 ? -2.752 -4.621 18.641 1 93.12 473 VAL B C 1
ATOM 9660 O O . VAL B 1 473 ? -3.352 -4.855 17.578 1 93.12 473 VAL B O 1
ATOM 9663 N N . LYS B 1 474 ? -3.152 -4.984 19.844 1 93.38 474 LYS B N 1
ATOM 9664 C CA . LYS B 1 474 ? -4.426 -5.676 20 1 93.38 474 LYS B CA 1
ATOM 9665 C C . LYS B 1 474 ? -5.516 -4.715 20.469 1 93.38 474 LYS B C 1
ATOM 9667 O O . LYS B 1 474 ? -5.281 -3.881 21.344 1 93.38 474 LYS B O 1
ATOM 9672 N N . ILE B 1 475 ? -6.621 -4.84 19.812 1 93.31 475 ILE B N 1
ATOM 9673 C CA . ILE B 1 475 ? -7.742 -3.963 20.141 1 93.31 475 ILE B CA 1
ATOM 9674 C C . ILE B 1 475 ? -8.883 -4.785 20.734 1 93.31 475 ILE B C 1
ATOM 9676 O O . ILE B 1 475 ? -9.219 -5.852 20.234 1 93.31 475 ILE B O 1
ATOM 9680 N N . THR B 1 476 ? -9.398 -4.367 21.828 1 91.5 476 THR B N 1
ATOM 9681 C CA . THR B 1 476 ? -10.562 -4.957 22.469 1 91.5 476 THR B CA 1
ATOM 9682 C C . THR B 1 476 ? -11.688 -3.928 22.609 1 91.5 476 THR B C 1
ATOM 9684 O O . THR B 1 476 ? -11.438 -2.771 22.953 1 91.5 476 THR B O 1
ATOM 9687 N N . PRO B 1 477 ? -12.914 -4.246 22.266 1 86.62 477 PRO B N 1
ATOM 9688 C CA . PRO B 1 477 ? -13.492 -5.574 22.031 1 86.62 477 PRO B CA 1
ATOM 9689 C C . PRO B 1 477 ? -13.281 -6.055 20.594 1 86.62 477 PRO B C 1
ATOM 9691 O O . PRO B 1 477 ? -12.852 -5.281 19.734 1 86.62 477 PRO B O 1
ATOM 9694 N N . GLY B 1 478 ? -13.648 -7.395 20.219 1 77.88 478 GLY B N 1
ATOM 9695 C CA . GLY B 1 478 ? -13.656 -7.984 18.891 1 77.88 478 GLY B CA 1
ATOM 9696 C C . GLY B 1 478 ? -12.383 -8.742 18.562 1 77.88 478 GLY B C 1
ATOM 9697 O O . GLY B 1 478 ? -12.328 -9.461 17.547 1 77.88 478 GLY B O 1
ATOM 9698 N N . ASP B 1 479 ? -11.375 -8.625 19.344 1 78.56 479 ASP B N 1
ATOM 9699 C CA . ASP B 1 479 ? -10.125 -9.359 19.172 1 78.56 479 ASP B CA 1
ATOM 9700 C C . ASP B 1 479 ? -9.469 -9.008 17.828 1 78.56 479 ASP B C 1
ATOM 9702 O O . ASP B 1 479 ? -9.039 -9.891 17.094 1 78.56 479 ASP B O 1
ATOM 9706 N N . SER B 1 480 ? -9.539 -7.855 17.469 1 84.94 480 SER B N 1
ATOM 9707 C CA . SER B 1 480 ? -8.859 -7.402 16.25 1 84.94 480 SER B CA 1
ATOM 9708 C C . SER B 1 480 ? -7.438 -6.945 16.562 1 84.94 480 SER B C 1
ATOM 9710 O O . SER B 1 480 ? -7.137 -6.551 17.688 1 84.94 480 SER B O 1
ATOM 9712 N N . SER B 1 481 ? -6.531 -7.191 15.641 1 88.38 481 SER B N 1
ATOM 9713 C CA . SER B 1 481 ? -5.148 -6.762 15.828 1 88.38 481 SER B CA 1
ATOM 9714 C C . SER B 1 481 ? -4.582 -6.145 14.547 1 88.38 481 SER B C 1
ATOM 9716 O O . SER B 1 481 ? -5.109 -6.371 13.461 1 88.38 481 SER B O 1
ATOM 9718 N N . GLY B 1 482 ? -3.686 -5.242 14.758 1 86.81 482 GLY B N 1
ATOM 9719 C CA . GLY B 1 482 ? -2.963 -4.613 13.664 1 86.81 482 GLY B CA 1
ATOM 9720 C C . GLY B 1 482 ? -1.486 -4.422 13.953 1 86.81 482 GLY B C 1
ATOM 9721 O O . GLY B 1 482 ? -1.062 -4.504 15.109 1 86.81 482 GLY B O 1
ATOM 9722 N N . VAL B 1 483 ? -0.688 -4.273 12.906 1 88.25 483 VAL B N 1
ATOM 9723 C CA . VAL B 1 483 ? 0.741 -4.012 13.047 1 88.25 483 VAL B CA 1
ATOM 9724 C C . VAL B 1 483 ? 1.058 -2.602 12.555 1 88.25 483 VAL B C 1
ATOM 9726 O O . VAL B 1 483 ? 0.626 -2.203 11.469 1 88.25 483 VAL B O 1
ATOM 9729 N N . THR B 1 484 ? 1.782 -1.916 13.328 1 89.94 484 THR B N 1
ATOM 9730 C CA . THR B 1 484 ? 2.084 -0.531 12.984 1 89.94 484 THR B CA 1
ATOM 9731 C C . THR B 1 484 ? 3.014 -0.463 11.773 1 89.94 484 THR B C 1
ATOM 9733 O O . THR B 1 484 ? 3.916 -1.29 11.633 1 89.94 484 THR B O 1
ATOM 9736 N N . LYS B 1 485 ? 2.787 0.521 10.992 1 83.75 485 LYS B N 1
ATOM 9737 C CA . LYS B 1 485 ? 3.672 0.84 9.875 1 83.75 485 LYS B CA 1
ATOM 9738 C C . LYS B 1 485 ? 4.855 1.684 10.336 1 83.75 485 LYS B C 1
ATOM 9740 O O . LYS B 1 485 ? 4.965 2.023 11.516 1 83.75 485 LYS B O 1
ATOM 9745 N N . PRO B 1 486 ? 5.793 2.008 9.391 1 82.38 486 PRO B N 1
ATOM 9746 C CA . PRO B 1 486 ? 6.965 2.793 9.789 1 82.38 486 PRO B CA 1
ATOM 9747 C C . PRO B 1 486 ? 6.594 4.148 10.383 1 82.38 486 PRO B C 1
ATOM 9749 O O . PRO B 1 486 ? 7.355 4.707 11.18 1 82.38 486 PRO B O 1
ATOM 9752 N N . ASN B 1 487 ? 5.488 4.637 10.07 1 81.88 487 ASN B N 1
ATOM 9753 C CA . ASN B 1 487 ? 5.051 5.906 10.633 1 81.88 487 ASN B CA 1
ATOM 9754 C C . ASN B 1 487 ? 4.43 5.723 12.016 1 81.88 487 ASN B C 1
ATOM 9756 O O . ASN B 1 487 ? 3.969 6.688 12.625 1 81.88 487 ASN B O 1
ATOM 9760 N N . GLY B 1 488 ? 4.387 4.492 12.461 1 90.19 488 GLY B N 1
ATOM 9761 C CA . GLY B 1 488 ? 3.916 4.176 13.805 1 90.19 488 GLY B CA 1
ATOM 9762 C C . GLY B 1 488 ? 2.41 4.008 13.883 1 90.19 488 GLY B C 1
ATOM 9763 O O . GLY B 1 488 ? 1.861 3.785 14.961 1 90.19 488 GLY B O 1
ATOM 9764 N N . ILE B 1 489 ? 1.719 4.102 12.758 1 88.62 489 ILE B N 1
ATOM 9765 C CA . ILE B 1 489 ? 0.26 4.098 12.789 1 88.62 489 ILE B CA 1
ATOM 9766 C C . ILE B 1 489 ? -0.261 2.746 12.305 1 88.62 489 ILE B C 1
ATOM 9768 O O . ILE B 1 489 ? 0.278 2.17 11.352 1 88.62 489 ILE B O 1
ATOM 9772 N N . THR B 1 490 ? -1.256 2.221 12.977 1 87.06 490 THR B N 1
ATOM 9773 C CA . THR B 1 490 ? -2.045 1.092 12.492 1 87.06 490 THR B CA 1
ATOM 9774 C C . THR B 1 490 ? -3.537 1.404 12.57 1 87.06 490 THR B C 1
ATOM 9776 O O . THR B 1 490 ? -3.977 2.152 13.445 1 87.06 490 THR B O 1
ATOM 9779 N N . LYS B 1 491 ? -4.211 0.979 11.609 1 86 491 LYS B N 1
ATOM 9780 C CA . LYS B 1 491 ? -5.66 1.16 11.562 1 86 491 LYS B CA 1
ATOM 9781 C C . LYS B 1 491 ? -6.387 -0.181 11.641 1 86 491 LYS B C 1
ATOM 9783 O O . LYS B 1 491 ? -6.078 -1.104 10.883 1 86 491 LYS B O 1
ATOM 9788 N N . VAL B 1 492 ? -7.297 -0.251 12.609 1 87.5 492 VAL B N 1
ATOM 9789 C CA . VAL B 1 492 ? -8.047 -1.484 12.812 1 87.5 492 VAL B CA 1
ATOM 9790 C C . VAL B 1 492 ? -9.539 -1.173 12.883 1 87.5 492 VAL B C 1
ATOM 9792 O O . VAL B 1 492 ? -9.945 -0.149 13.438 1 87.5 492 VAL B O 1
ATOM 9795 N N . LYS B 1 493 ? -10.32 -2.027 12.281 1 89 493 LYS B N 1
ATOM 9796 C CA . LYS B 1 493 ? -11.766 -1.85 12.32 1 89 493 LYS B CA 1
ATOM 9797 C C . LYS B 1 493 ? -12.391 -2.67 13.445 1 89 493 LYS B C 1
ATOM 9799 O O . LYS B 1 493 ? -12 -3.816 13.68 1 89 493 LYS B O 1
ATOM 9804 N N . VAL B 1 494 ? -13.258 -2.049 14.172 1 90.56 494 VAL B N 1
ATOM 9805 C CA . VAL B 1 494 ? -14.008 -2.711 15.234 1 90.56 494 VAL B CA 1
ATOM 9806 C C . VAL B 1 494 ? -15.5 -2.715 14.891 1 90.56 494 VAL B C 1
ATOM 9808 O O . VAL B 1 494 ? -16.078 -1.669 14.578 1 90.56 494 VAL B O 1
ATOM 9811 N N . ASN B 1 495 ? -16.094 -3.863 14.922 1 90.5 495 ASN B N 1
ATOM 9812 C CA . ASN B 1 495 ? -17.531 -3.953 14.68 1 90.5 495 ASN B CA 1
ATOM 9813 C C . ASN B 1 495 ? -18.328 -3.482 15.891 1 90.5 495 ASN B C 1
ATOM 9815 O O . ASN B 1 495 ? -18.047 -3.877 17.016 1 90.5 495 ASN B O 1
ATOM 9819 N N . THR B 1 496 ? -19.25 -2.619 15.68 1 90.44 496 THR B N 1
ATOM 9820 C CA . THR B 1 496 ? -20.047 -2.086 16.766 1 90.44 496 THR B CA 1
ATOM 9821 C C . THR B 1 496 ? -21.406 -2.762 16.812 1 90.44 496 THR B C 1
ATOM 9823 O O . THR B 1 496 ? -21.984 -3.086 15.773 1 90.44 496 THR B O 1
ATOM 9826 N N . PRO B 1 497 ? -21.844 -2.984 18.031 1 85.38 497 PRO B N 1
ATOM 9827 C CA . PRO B 1 497 ? -23.203 -3.52 18.141 1 85.38 497 PRO B CA 1
ATOM 9828 C C . PRO B 1 497 ? -24.25 -2.539 17.641 1 85.38 497 PRO B C 1
ATOM 9830 O O . PRO B 1 497 ? -24.047 -1.323 17.703 1 85.38 497 PRO B O 1
ATOM 9833 N N . GLY B 1 498 ? -25.375 -2.979 17.188 1 80.62 498 GLY B N 1
ATOM 9834 C CA . GLY B 1 498 ? -26.422 -2.143 16.609 1 80.62 498 GLY B CA 1
ATOM 9835 C C . GLY B 1 498 ? -27.125 -1.29 17.641 1 80.62 498 GLY B C 1
ATOM 9836 O O . GLY B 1 498 ? -27.719 -0.259 17.297 1 80.62 498 GLY B O 1
ATOM 9837 N N . ASP B 1 499 ? -27.078 -1.672 18.891 1 80.06 499 ASP B N 1
ATOM 9838 C CA . ASP B 1 499 ? -27.922 -0.99 19.875 1 80.06 499 ASP B CA 1
ATOM 9839 C C . ASP B 1 499 ? -27.062 -0.353 20.969 1 80.06 499 ASP B C 1
ATOM 9841 O O . ASP B 1 499 ? -27.594 0.179 21.938 1 80.06 499 ASP B O 1
ATOM 9845 N N . SER B 1 500 ? -25.859 -0.149 20.797 1 83.5 500 SER B N 1
ATOM 9846 C CA . SER B 1 500 ? -25 0.366 21.859 1 83.5 500 SER B CA 1
ATOM 9847 C C . SER B 1 500 ? -24.891 1.884 21.781 1 83.5 500 SER B C 1
ATOM 9849 O O . SER B 1 500 ? -24.859 2.457 20.688 1 83.5 500 SER B O 1
ATOM 9851 N N . ARG B 1 501 ? -24.859 2.6 22.984 1 88.81 501 ARG B N 1
ATOM 9852 C CA . ARG B 1 501 ? -24.766 4.055 23.047 1 88.81 501 ARG B CA 1
ATOM 9853 C C . ARG B 1 501 ? -23.312 4.496 23.203 1 88.81 501 ARG B C 1
ATOM 9855 O O . ARG B 1 501 ? -22.984 5.656 22.953 1 88.81 501 ARG B O 1
ATOM 9862 N N . SER B 1 502 ? -22.531 3.598 23.734 1 93.19 502 SER B N 1
ATOM 9863 C CA . SER B 1 502 ? -21.109 3.891 23.891 1 93.19 502 SER B CA 1
ATOM 9864 C C . SER B 1 502 ? -20.266 2.652 23.609 1 93.19 502 SER B C 1
ATOM 9866 O O . SER B 1 502 ? -20.766 1.527 23.672 1 93.19 502 SER B O 1
ATOM 9868 N N . LEU B 1 503 ? -19.141 2.848 23.156 1 92.31 503 LEU B N 1
ATOM 9869 C CA . LEU B 1 503 ? -18.188 1.784 22.844 1 92.31 503 LEU B CA 1
ATOM 9870 C C . LEU B 1 503 ? -16.828 2.074 23.469 1 92.31 503 LEU B C 1
ATOM 9872 O O . LEU B 1 503 ? -16.188 3.078 23.125 1 92.31 503 LEU B O 1
ATOM 9876 N N . THR B 1 504 ? -16.438 1.277 24.438 1 94.56 504 THR B N 1
ATOM 9877 C CA . THR B 1 504 ? -15.125 1.411 25.047 1 94.56 504 THR B CA 1
ATOM 9878 C C . THR B 1 504 ? -14.102 0.531 24.344 1 94.56 504 THR B C 1
ATOM 9880 O O . THR B 1 504 ? -14.281 -0.686 24.25 1 94.56 504 THR B O 1
ATOM 9883 N N . ILE B 1 505 ? -13.086 1.155 23.844 1 94.25 505 ILE B N 1
ATOM 9884 C CA . ILE B 1 505 ? -12.062 0.472 23.062 1 94.25 505 ILE B CA 1
ATOM 9885 C C . ILE B 1 505 ? -10.727 0.535 23.812 1 94.25 505 ILE B C 1
ATOM 9887 O O . ILE B 1 505 ? -10.328 1.6 24.281 1 94.25 505 ILE B O 1
ATOM 9891 N N . THR B 1 506 ? -10.094 -0.527 23.953 1 95.75 506 THR B N 1
ATOM 9892 C CA . THR B 1 506 ? -8.773 -0.591 24.562 1 95.75 506 THR B CA 1
ATOM 9893 C C . THR B 1 506 ? -7.738 -1.111 23.562 1 95.75 506 THR B C 1
ATOM 9895 O O . THR B 1 506 ? -7.945 -2.15 22.938 1 95.75 506 THR B O 1
ATOM 9898 N N . ALA B 1 507 ? -6.699 -0.329 23.391 1 95 507 ALA B N 1
ATOM 9899 C CA . ALA B 1 507 ? -5.566 -0.74 22.578 1 95 507 ALA B CA 1
ATOM 9900 C C . ALA B 1 507 ? -4.383 -1.156 23.438 1 95 507 ALA B C 1
ATOM 9902 O O . ALA B 1 507 ? -4.039 -0.47 24.406 1 95 507 ALA B O 1
ATOM 9903 N N . LYS B 1 508 ? -3.807 -2.299 23.125 1 95.56 508 LYS B N 1
ATOM 9904 C CA . LYS B 1 508 ? -2.666 -2.822 23.859 1 95.56 508 LYS B CA 1
ATOM 9905 C C . LYS B 1 508 ? -1.584 -3.338 22.922 1 95.56 508 LYS B C 1
ATOM 9907 O O . LYS B 1 508 ? -1.879 -4.055 21.969 1 95.56 508 LYS B O 1
ATOM 9912 N N . THR B 1 509 ? -0.361 -2.887 23.203 1 95.62 509 THR B N 1
ATOM 9913 C CA . THR B 1 509 ? 0.732 -3.43 22.406 1 95.62 509 THR B CA 1
ATOM 9914 C C . THR B 1 509 ? 0.938 -4.91 22.703 1 95.62 509 THR B C 1
ATOM 9916 O O . THR B 1 509 ? 0.667 -5.367 23.828 1 95.62 509 THR B O 1
ATOM 9919 N N . ASN B 1 510 ? 1.277 -5.617 21.672 1 92.94 510 ASN B N 1
ATOM 9920 C CA . ASN B 1 510 ? 1.555 -7.043 21.797 1 92.94 510 ASN B CA 1
ATOM 9921 C C . ASN B 1 510 ? 2.895 -7.41 21.172 1 92.94 510 ASN B C 1
ATOM 9923 O O . ASN B 1 510 ? 2.941 -8.18 20.203 1 92.94 510 ASN B O 1
ATOM 9927 N N . ASP B 1 511 ? 3.885 -6.906 21.781 1 89.38 511 ASP B N 1
ATOM 9928 C CA . ASP B 1 511 ? 5.246 -7.227 21.359 1 89.38 511 ASP B CA 1
ATOM 9929 C C . ASP B 1 511 ? 5.734 -8.516 22.031 1 89.38 511 ASP B C 1
ATOM 9931 O O . ASP B 1 511 ? 5.797 -8.594 23.25 1 89.38 511 ASP B O 1
ATOM 9935 N N . GLU B 1 512 ? 6.086 -9.5 21.297 1 84.94 512 GLU B N 1
ATOM 9936 C CA . GLU B 1 512 ? 6.488 -10.812 21.797 1 84.94 512 GLU B CA 1
ATOM 9937 C C . GLU B 1 512 ? 7.75 -10.719 22.641 1 84.94 512 GLU B C 1
ATOM 9939 O O . GLU B 1 512 ? 7.977 -11.547 23.531 1 84.94 512 GLU B O 1
ATOM 9944 N N . GLY B 1 513 ? 8.57 -9.734 22.453 1 80.44 513 GLY B N 1
ATOM 9945 C CA . GLY B 1 513 ? 9.805 -9.57 23.203 1 80.44 513 GLY B CA 1
ATOM 9946 C C . GLY B 1 513 ? 9.602 -8.906 24.562 1 80.44 513 GLY B C 1
ATOM 9947 O O . GLY B 1 513 ? 10.539 -8.781 25.344 1 80.44 513 GLY B O 1
ATOM 9948 N N . LEU B 1 514 ? 8.359 -8.539 24.844 1 86.06 514 LEU B N 1
ATOM 9949 C CA . LEU B 1 514 ? 8.055 -7.844 26.094 1 86.06 514 LEU B CA 1
ATOM 9950 C C . LEU B 1 514 ? 7.094 -8.656 26.953 1 86.06 514 LEU B C 1
ATOM 9952 O O . LEU B 1 514 ? 6.312 -9.461 26.438 1 86.06 514 LEU B O 1
ATOM 9956 N N . THR B 1 515 ? 7.203 -8.461 28.219 1 85.88 515 THR B N 1
ATOM 9957 C CA . THR B 1 515 ? 6.242 -9.062 29.141 1 85.88 515 THR B CA 1
ATOM 9958 C C . THR B 1 515 ? 4.918 -8.312 29.109 1 85.88 515 THR B C 1
ATOM 9960 O O . THR B 1 515 ? 4.84 -7.203 28.578 1 85.88 515 THR B O 1
ATOM 9963 N N . SER B 1 516 ? 3.891 -8.852 29.609 1 86.69 516 SER B N 1
ATOM 9964 C CA . SER B 1 516 ? 2.566 -8.242 29.625 1 86.69 516 SER B CA 1
ATOM 9965 C C . SER B 1 516 ? 2.576 -6.91 30.359 1 86.69 516 SER B C 1
ATOM 9967 O O . SER B 1 516 ? 1.855 -5.98 29.984 1 86.69 516 SER B O 1
ATOM 9969 N N . GLU B 1 517 ? 3.486 -6.793 31.359 1 83.69 517 GLU B N 1
ATOM 9970 C CA . GLU B 1 517 ? 3.551 -5.57 32.156 1 83.69 517 GLU B CA 1
ATOM 9971 C C . GLU B 1 517 ? 4.27 -4.457 31.406 1 83.69 517 GLU B C 1
ATOM 9973 O O . GLU B 1 517 ? 4.02 -3.273 31.656 1 83.69 517 GLU B O 1
ATOM 9978 N N . GLN B 1 518 ? 5.023 -4.891 30.5 1 86.75 518 GLN B N 1
ATOM 9979 C CA . GLN B 1 518 ? 5.82 -3.916 29.766 1 86.75 518 GLN B CA 1
ATOM 9980 C C . GLN B 1 518 ? 5.039 -3.355 28.578 1 86.75 518 GLN B C 1
ATOM 9982 O O . GLN B 1 518 ? 5.43 -2.344 28 1 86.75 518 GLN B O 1
ATOM 9987 N N . GLN B 1 519 ? 3.949 -4.016 28.344 1 92.81 519 GLN B N 1
ATOM 9988 C CA . GLN B 1 519 ? 3.141 -3.541 27.219 1 92.81 519 GLN B CA 1
ATOM 9989 C C . GLN B 1 519 ? 2.387 -2.268 27.594 1 92.81 519 GLN B C 1
ATOM 9991 O O . GLN B 1 519 ? 2.057 -2.053 28.766 1 92.81 519 GLN B O 1
ATOM 9996 N N . ASP B 1 520 ? 2.23 -1.4 26.719 1 92.25 520 ASP B N 1
ATOM 9997 C CA . ASP B 1 520 ? 1.421 -0.209 26.953 1 92.25 520 ASP B CA 1
ATOM 9998 C C . ASP B 1 520 ? -0.043 -0.459 26.594 1 92.25 520 ASP B C 1
ATOM 10000 O O . ASP B 1 520 ? -0.348 -1.341 25.781 1 92.25 520 ASP B O 1
ATOM 10004 N N . SER B 1 521 ? -0.898 0.173 27.312 1 94.62 521 SER B N 1
ATOM 10005 C CA . SER B 1 521 ? -2.334 0.057 27.078 1 94.62 521 SER B CA 1
ATOM 10006 C C . SER B 1 521 ? -3.033 1.399 27.266 1 94.62 521 SER B C 1
ATOM 10008 O O . SER B 1 521 ? -2.682 2.172 28.156 1 94.62 521 SER B O 1
ATOM 10010 N N . LYS B 1 522 ? -3.871 1.762 26.344 1 94.62 522 LYS B N 1
ATOM 10011 C CA . LYS B 1 522 ? -4.68 2.975 26.422 1 94.62 522 LYS B CA 1
ATOM 10012 C C . LYS B 1 522 ? -6.137 2.688 26.062 1 94.62 522 LYS B C 1
ATOM 10014 O O . LYS B 1 522 ? -6.418 1.826 25.219 1 94.62 522 LYS B O 1
ATOM 10019 N N . THR B 1 523 ? -7.082 3.391 26.734 1 95.25 523 THR B N 1
ATOM 10020 C CA . THR B 1 523 ? -8.508 3.172 26.516 1 95.25 523 THR B CA 1
ATOM 10021 C C . THR B 1 523 ? -9.18 4.453 26.031 1 95.25 523 THR B C 1
ATOM 10023 O O . THR B 1 523 ? -8.836 5.551 26.469 1 95.25 523 THR B O 1
ATOM 10026 N N . LEU B 1 524 ? -10.023 4.332 25.047 1 93.44 524 LEU B N 1
ATOM 10027 C CA . LEU B 1 524 ? -10.852 5.406 24.5 1 93.44 524 LEU B CA 1
ATOM 10028 C C . LEU B 1 524 ? -12.328 5.008 24.5 1 93.44 524 LEU B C 1
ATOM 10030 O O . LEU B 1 524 ? -12.664 3.863 24.203 1 93.44 524 LEU B O 1
ATOM 10034 N N . THR B 1 525 ? -13.172 5.891 24.891 1 94.12 525 THR B N 1
ATOM 10035 C CA . THR B 1 525 ? -14.609 5.641 24.812 1 94.12 525 THR B CA 1
ATOM 10036 C C . THR B 1 525 ? -15.258 6.496 23.734 1 94.12 525 THR B C 1
ATOM 10038 O O . THR B 1 525 ? -15.234 7.727 23.797 1 94.12 525 THR B O 1
ATOM 10041 N N . ALA B 1 526 ? -15.766 5.91 22.75 1 93.44 526 ALA B N 1
ATOM 10042 C CA . ALA B 1 526 ? -16.484 6.578 21.656 1 93.44 526 ALA B CA 1
ATOM 10043 C C . ALA B 1 526 ? -17.984 6.586 21.922 1 93.44 526 ALA B C 1
ATOM 10045 O O . ALA B 1 526 ? -18.531 5.641 22.516 1 93.44 526 ALA B O 1
ATOM 10046 N N . GLN B 1 527 ? -18.672 7.668 21.5 1 94.62 527 GLN B N 1
ATOM 10047 C CA . GLN B 1 527 ? -20.109 7.793 21.672 1 94.62 527 GLN B CA 1
ATOM 10048 C C . GLN B 1 527 ? -20.844 7.512 20.359 1 94.62 527 GLN B C 1
ATOM 10050 O O . GLN B 1 527 ? -20.281 7.695 19.281 1 94.62 527 GLN B O 1
ATOM 10055 N N . ALA B 1 528 ? -22.062 7.031 20.5 1 94.12 528 ALA B N 1
ATOM 10056 C CA . ALA B 1 528 ? -22.859 6.738 19.312 1 94.12 528 ALA B CA 1
ATOM 10057 C C . ALA B 1 528 ? -23.297 8.023 18.609 1 94.12 528 ALA B C 1
ATOM 10059 O O . ALA B 1 528 ? -23.656 9 19.266 1 94.12 528 ALA B O 1
ATOM 10060 N N . TYR B 1 529 ? -23.188 8.008 17.312 1 93.94 529 TYR B N 1
ATOM 10061 C CA . TYR B 1 529 ? -23.75 9.047 16.453 1 93.94 529 TYR B CA 1
ATOM 10062 C C . TYR B 1 529 ? -25.234 9.227 16.719 1 93.94 529 TYR B C 1
ATOM 10064 O O . TYR B 1 529 ? -25.969 8.25 16.875 1 93.94 529 TYR B O 1
ATOM 10072 N N . GLN B 1 530 ? -25.641 10.508 16.844 1 93.25 530 GLN B N 1
ATOM 10073 C CA . GLN B 1 530 ? -27.047 10.805 17.094 1 93.25 530 GLN B CA 1
ATOM 10074 C C . GLN B 1 530 ? -27.766 11.219 15.812 1 93.25 530 GLN B C 1
ATOM 10076 O O . GLN B 1 530 ? -27.531 12.32 15.305 1 93.25 530 GLN B O 1
ATOM 10081 N N . SER B 1 531 ? -28.656 10.352 15.328 1 92.31 531 SER B N 1
ATOM 10082 C CA . SER B 1 531 ? -29.438 10.711 14.156 1 92.31 531 SER B CA 1
ATOM 10083 C C . SER B 1 531 ? -30.562 11.672 14.523 1 92.31 531 SER B C 1
ATOM 10085 O O . SER B 1 531 ? -31 11.719 15.672 1 92.31 531 SER B O 1
ATOM 10087 N N . ILE B 1 532 ? -30.969 12.43 13.578 1 91.38 532 ILE B N 1
ATOM 10088 C CA . ILE B 1 532 ? -32.031 13.398 13.82 1 91.38 532 ILE B CA 1
ATOM 10089 C C . ILE B 1 532 ? -33.281 12.68 14.25 1 91.38 532 ILE B C 1
ATOM 10091 O O . ILE B 1 532 ? -33.75 11.742 13.578 1 91.38 532 ILE B O 1
ATOM 10095 N N . ALA B 1 533 ? -33.875 13.055 15.336 1 90.44 533 ALA B N 1
ATOM 10096 C CA . ALA B 1 533 ? -35.125 12.508 15.867 1 90.44 533 ALA B CA 1
ATOM 10097 C C . ALA B 1 533 ? -35.062 10.977 15.922 1 90.44 533 ALA B C 1
ATOM 10099 O O . ALA B 1 533 ? -36.062 10.305 15.617 1 90.44 533 ALA B O 1
ATOM 10100 N N . ASN B 1 534 ? -33.906 10.469 16.125 1 89.94 534 ASN B N 1
ATOM 10101 C CA . ASN B 1 534 ? -33.688 9.023 16.219 1 89.94 534 ASN B CA 1
ATOM 10102 C C . ASN B 1 534 ? -34.156 8.297 14.977 1 89.94 534 ASN B C 1
ATOM 10104 O O . ASN B 1 534 ? -34.812 7.266 15.07 1 89.94 534 ASN B O 1
ATOM 10108 N N . SER B 1 535 ? -33.906 8.867 13.828 1 91.94 535 SER B N 1
ATOM 10109 C CA . SER B 1 535 ? -34.344 8.281 12.555 1 91.94 535 SER B CA 1
ATOM 10110 C C . SER B 1 535 ? -33.594 6.984 12.273 1 91.94 535 SER B C 1
ATOM 10112 O O . SER B 1 535 ? -34.062 6.164 11.477 1 91.94 535 SER B O 1
ATOM 10114 N N . GLN B 1 536 ? -32.438 6.793 12.836 1 90.56 536 GLN B N 1
ATOM 10115 C CA . GLN B 1 536 ? -31.562 5.629 12.648 1 90.56 536 GLN B CA 1
ATOM 10116 C C . GLN B 1 536 ? -31.078 5.531 11.211 1 90.56 536 GLN B C 1
ATOM 10118 O O . GLN B 1 536 ? -30.844 4.434 10.703 1 90.56 536 GLN B O 1
ATOM 10123 N N . ASN B 1 537 ? -31.094 6.75 10.484 1 92.69 537 ASN B N 1
ATOM 10124 C CA . ASN B 1 537 ? -30.438 6.828 9.188 1 92.69 537 ASN B CA 1
ATOM 10125 C C . ASN B 1 537 ? -28.953 7.125 9.328 1 92.69 537 ASN B C 1
ATOM 10127 O O . ASN B 1 537 ? -28.562 8.102 9.984 1 92.69 537 ASN B O 1
ATOM 10131 N N . TYR B 1 538 ? -28.156 6.215 8.742 1 92.12 538 TYR B N 1
ATOM 10132 C CA . TYR B 1 538 ? -26.719 6.359 8.891 1 92.12 538 TYR B CA 1
ATOM 10133 C C . TYR B 1 538 ? -26.016 6.324 7.539 1 92.12 538 TYR B C 1
ATOM 10135 O O . TYR B 1 538 ? -26.609 5.895 6.543 1 92.12 538 TYR B O 1
ATOM 10143 N N . LEU B 1 539 ? -24.906 6.871 7.465 1 93.81 539 LEU B N 1
ATOM 10144 C CA . LEU B 1 539 ? -23.953 6.75 6.371 1 93.81 539 LEU B CA 1
ATOM 10145 C C . LEU B 1 539 ? -22.547 6.422 6.898 1 93.81 539 LEU B C 1
ATOM 10147 O O . LEU B 1 539 ? -22.078 7.043 7.855 1 93.81 539 LEU B O 1
ATOM 10151 N N . HIS B 1 540 ? -22.031 5.375 6.391 1 93.06 540 HIS B N 1
ATOM 10152 C CA . HIS B 1 540 ? -20.672 5.004 6.773 1 93.06 540 HIS B CA 1
ATOM 10153 C C . HIS B 1 540 ? -19.734 5.035 5.574 1 93.06 540 HIS B C 1
ATOM 10155 O O . HIS B 1 540 ? -20.047 4.469 4.523 1 93.06 540 HIS B O 1
ATOM 10161 N N . ILE B 1 541 ? -18.625 5.742 5.832 1 94.12 541 ILE B N 1
ATOM 10162 C CA . ILE B 1 541 ? -17.609 5.812 4.793 1 94.12 541 ILE B CA 1
ATOM 10163 C C . ILE B 1 541 ? -16.453 4.887 5.145 1 94.12 541 ILE B C 1
ATOM 10165 O O . ILE B 1 541 ? -15.852 5.012 6.215 1 94.12 541 ILE B O 1
ATOM 10169 N N . GLY B 1 542 ? -16.203 3.938 4.258 1 89.69 542 GLY B N 1
ATOM 10170 C CA . GLY B 1 542 ? -15.086 3.033 4.461 1 89.69 542 GLY B CA 1
ATOM 10171 C C . GLY B 1 542 ? -13.945 3.27 3.49 1 89.69 542 GLY B C 1
ATOM 10172 O O . GLY B 1 542 ? -14.133 3.197 2.273 1 89.69 542 GLY B O 1
ATOM 10173 N N . ILE B 1 543 ? -12.773 3.602 4.059 1 86.88 543 ILE B N 1
ATOM 10174 C CA . ILE B 1 543 ? -11.523 3.688 3.305 1 86.88 543 ILE B CA 1
ATOM 10175 C C . ILE B 1 543 ? -10.453 2.824 3.969 1 86.88 543 ILE B C 1
ATOM 10177 O O . ILE B 1 543 ? -10.086 3.061 5.125 1 86.88 543 ILE B O 1
ATOM 10181 N N . ASP B 1 544 ? -9.938 1.833 3.389 1 74.62 544 ASP B N 1
ATOM 10182 C CA . ASP B 1 544 ? -9.156 0.807 4.074 1 74.62 544 ASP B CA 1
ATOM 10183 C C . ASP B 1 544 ? -7.672 1.163 4.086 1 74.62 544 ASP B C 1
ATOM 10185 O O . ASP B 1 544 ? -6.938 0.75 4.988 1 74.62 544 ASP B O 1
ATOM 10189 N N . SER B 1 545 ? -7.164 2.021 3.277 1 70.88 545 SER B N 1
ATOM 10190 C CA . SER B 1 545 ? -5.73 2.301 3.297 1 70.88 545 SER B CA 1
ATOM 10191 C C . SER B 1 545 ? -5.379 3.326 4.371 1 70.88 545 SER B C 1
ATOM 10193 O O . SER B 1 545 ? -6.07 4.336 4.516 1 70.88 545 SER B O 1
ATOM 10195 N N . PRO B 1 546 ? -4.32 2.936 5.152 1 65.88 546 PRO B N 1
ATOM 10196 C CA . PRO B 1 546 ? -3.887 3.926 6.145 1 65.88 546 PRO B CA 1
ATOM 10197 C C . PRO B 1 546 ? -3.223 5.145 5.508 1 65.88 546 PRO B C 1
ATOM 10199 O O . PRO B 1 546 ? -3.178 6.215 6.117 1 65.88 546 PRO B O 1
ATOM 10202 N N . GLU B 1 547 ? -2.648 4.914 4.395 1 79.94 547 GLU B N 1
ATOM 10203 C CA . GLU B 1 547 ? -1.956 6.008 3.723 1 79.94 547 GLU B CA 1
ATOM 10204 C C . GLU B 1 547 ? -1.936 5.801 2.211 1 79.94 547 GLU B C 1
ATOM 10206 O O . GLU B 1 547 ? -1.738 4.68 1.734 1 79.94 547 GLU B O 1
ATOM 10211 N N . PHE B 1 548 ? -2.203 6.914 1.473 1 86.19 548 PHE B N 1
ATOM 10212 C CA . PHE B 1 548 ? -2.178 6.859 0.016 1 86.19 548 PHE B CA 1
ATOM 10213 C C . PHE B 1 548 ? -0.995 7.648 -0.535 1 86.19 548 PHE B C 1
ATOM 10215 O O . PHE B 1 548 ? -0.404 8.469 0.173 1 86.19 548 PHE B O 1
ATOM 10222 N N . GLU B 1 549 ? -0.58 7.324 -1.751 1 84.94 549 GLU B N 1
ATOM 10223 C CA . GLU B 1 549 ? 0.396 8.109 -2.504 1 84.94 549 GLU B CA 1
ATOM 10224 C C . GLU B 1 549 ? -0.25 8.781 -3.709 1 84.94 549 GLU B C 1
ATOM 10226 O O . GLU B 1 549 ? -1.303 8.352 -4.18 1 84.94 549 GLU B O 1
ATOM 10231 N N . ILE B 1 550 ? 0.395 9.844 -4.078 1 83.81 550 ILE B N 1
ATOM 10232 C CA . ILE B 1 550 ? -0.098 10.516 -5.277 1 83.81 550 ILE B CA 1
ATOM 10233 C C . ILE B 1 550 ? -0.132 9.531 -6.445 1 83.81 550 ILE B C 1
ATOM 10235 O O . ILE B 1 550 ? 0.82 8.773 -6.652 1 83.81 550 ILE B O 1
ATOM 10239 N N . GLY B 1 551 ? -1.23 9.523 -7.117 1 77.19 551 GLY B N 1
ATOM 10240 C CA . GLY B 1 551 ? -1.372 8.609 -8.242 1 77.19 551 GLY B CA 1
ATOM 10241 C C . GLY B 1 551 ? -2.174 7.367 -7.906 1 77.19 551 GLY B C 1
ATOM 10242 O O . GLY B 1 551 ? -2.689 6.695 -8.805 1 77.19 551 GLY B O 1
ATOM 10243 N N . ASP B 1 552 ? -2.242 7.094 -6.652 1 81.31 552 ASP B N 1
ATOM 10244 C CA . ASP B 1 552 ? -3.086 5.98 -6.23 1 81.31 552 ASP B CA 1
ATOM 10245 C C . ASP B 1 552 ? -4.559 6.273 -6.504 1 81.31 552 ASP B C 1
ATOM 10247 O O . ASP B 1 552 ? -4.938 7.43 -6.715 1 81.31 552 ASP B O 1
ATOM 10251 N N . THR B 1 553 ? -5.293 5.215 -6.613 1 82.19 553 THR B N 1
ATOM 10252 C CA . THR B 1 553 ? -6.746 5.332 -6.652 1 82.19 553 THR B CA 1
ATOM 10253 C C . THR B 1 553 ? -7.367 4.777 -5.375 1 82.19 553 THR B C 1
ATOM 10255 O O . THR B 1 553 ? -7.285 3.576 -5.105 1 82.19 553 THR B O 1
ATOM 10258 N N . ALA B 1 554 ? -7.934 5.66 -4.648 1 87.56 554 ALA B N 1
ATOM 10259 C CA . ALA B 1 554 ? -8.586 5.25 -3.41 1 87.56 554 ALA B CA 1
ATOM 10260 C C . ALA B 1 554 ? -10.008 4.754 -3.68 1 87.56 554 ALA B C 1
ATOM 10262 O O . ALA B 1 554 ? -10.75 5.363 -4.453 1 87.56 554 ALA B O 1
ATOM 10263 N N . THR B 1 555 ? -10.328 3.641 -3.127 1 87.81 555 THR B N 1
ATOM 10264 C CA . THR B 1 555 ? -11.711 3.164 -3.168 1 87.81 555 THR B CA 1
ATOM 10265 C C . THR B 1 555 ? -12.477 3.625 -1.934 1 87.81 555 THR B C 1
ATOM 10267 O O . THR B 1 555 ? -12.094 3.312 -0.804 1 87.81 555 THR B O 1
ATOM 10270 N N . VAL B 1 556 ? -13.492 4.363 -2.15 1 92.38 556 VAL B N 1
ATOM 10271 C CA . VAL B 1 556 ? -14.344 4.855 -1.071 1 92.38 556 VAL B CA 1
ATOM 10272 C C . VAL B 1 556 ? -15.656 4.082 -1.058 1 92.38 556 VAL B C 1
ATOM 10274 O O . VAL B 1 556 ? -16.438 4.148 -2.014 1 92.38 556 VAL B O 1
ATOM 10277 N N . ASN B 1 557 ? -15.898 3.408 0.022 1 91.31 557 ASN B N 1
ATOM 10278 C CA . ASN B 1 557 ? -17.141 2.654 0.166 1 91.31 557 ASN B CA 1
ATOM 10279 C C . ASN B 1 557 ? -18.172 3.42 0.992 1 91.31 557 ASN B C 1
ATOM 10281 O O . ASN B 1 557 ? -17.859 3.879 2.096 1 91.31 557 ASN B O 1
ATOM 10285 N N . LEU B 1 558 ? -19.281 3.605 0.445 1 93.19 558 LEU B N 1
ATOM 10286 C CA . LEU B 1 558 ? -20.406 4.258 1.126 1 93.19 558 LEU B CA 1
ATOM 10287 C C . LEU B 1 558 ? -21.484 3.248 1.469 1 93.19 558 LEU B C 1
ATOM 10289 O O . LEU B 1 558 ? -22.031 2.592 0.579 1 93.19 558 LEU B O 1
ATOM 10293 N N . TYR B 1 559 ? -21.797 3.244 2.732 1 90 559 TYR B N 1
ATOM 10294 C CA . TYR B 1 559 ? -22.75 2.256 3.215 1 90 559 TYR B CA 1
ATOM 10295 C C . TYR B 1 559 ? -23.875 2.92 4.004 1 90 559 TYR B C 1
ATOM 10297 O O . TYR B 1 559 ? -23.625 3.709 4.914 1 90 559 TYR B O 1
ATOM 10305 N N . THR B 1 560 ? -25.062 2.576 3.672 1 89.19 560 THR B N 1
ATOM 10306 C CA . THR B 1 560 ? -26.203 3.178 4.359 1 89.19 560 THR B CA 1
ATOM 10307 C C . THR B 1 560 ? -26.766 2.221 5.402 1 89.19 560 THR B C 1
ATOM 10309 O O . THR B 1 560 ? -27.625 2.604 6.203 1 89.19 560 THR B O 1
ATOM 10312 N N . GLY B 1 561 ? -26.25 1.039 5.422 1 78.25 561 GLY B N 1
ATOM 10313 C CA . GLY B 1 561 ? -26.734 0.076 6.398 1 78.25 561 GLY B CA 1
ATOM 10314 C C . GLY B 1 561 ? -28.219 -0.237 6.238 1 78.25 561 GLY B C 1
ATOM 10315 O O . GLY B 1 561 ? -28.719 -0.34 5.117 1 78.25 561 GLY B O 1
ATOM 10316 N N . LYS B 1 562 ? -28.844 -0.509 7.414 1 77 562 LYS B N 1
ATOM 10317 C CA . LYS B 1 562 ? -30.266 -0.806 7.434 1 77 562 LYS B CA 1
ATOM 10318 C C . LYS B 1 562 ? -31.094 0.459 7.668 1 77 562 LYS B C 1
ATOM 10320 O O . LYS B 1 562 ? -32.094 0.433 8.391 1 77 562 LYS B O 1
ATOM 10325 N N . SER B 1 563 ? -30.656 1.531 7.059 1 82.75 563 SER B N 1
ATOM 10326 C CA . SER B 1 563 ? -31.344 2.809 7.238 1 82.75 563 SER B CA 1
ATOM 10327 C C . SER B 1 563 ? -32.75 2.77 6.656 1 82.75 563 SER B C 1
ATOM 10329 O O . SER B 1 563 ? -32.938 2.57 5.449 1 82.75 563 SER B O 1
ATOM 10331 N N . PRO B 1 564 ? -33.656 2.994 7.477 1 82.25 564 PRO B N 1
ATOM 10332 C CA . PRO B 1 564 ? -35.062 2.855 7.027 1 82.25 564 PRO B CA 1
ATOM 10333 C C . PRO B 1 564 ? -35.438 3.885 5.969 1 82.25 564 PRO B C 1
ATOM 10335 O O . PRO B 1 564 ? -36.312 3.627 5.137 1 82.25 564 PRO B O 1
ATOM 10338 N N . GLY B 1 565 ? -34.812 5.012 5.957 1 82.56 565 GLY B N 1
ATOM 10339 C CA . GLY B 1 565 ? -35.188 6.074 5.047 1 82.56 565 GLY B CA 1
ATOM 10340 C C . GLY B 1 565 ? -34.5 5.992 3.701 1 82.56 565 GLY B C 1
ATOM 10341 O O . GLY B 1 565 ? -34.781 6.789 2.803 1 82.56 565 GLY B O 1
ATOM 10342 N N . VAL B 1 566 ? -33.781 4.949 3.52 1 81.94 566 VAL B N 1
ATOM 10343 C CA . VAL B 1 566 ? -32.969 4.879 2.307 1 81.94 566 VAL B CA 1
ATOM 10344 C C . VAL B 1 566 ? -33.781 4.254 1.177 1 81.94 566 VAL B C 1
ATOM 10346 O O . VAL B 1 566 ? -34.375 3.193 1.353 1 81.94 566 VAL B O 1
ATOM 10349 N N . THR B 1 567 ? -33.812 4.938 0.108 1 82.5 567 THR B N 1
ATOM 10350 C CA . THR B 1 567 ? -34.375 4.43 -1.141 1 82.5 567 THR B CA 1
ATOM 10351 C C . THR B 1 567 ? -33.375 4.559 -2.275 1 82.5 567 THR B C 1
ATOM 10353 O O . THR B 1 567 ? -32.375 3.818 -2.324 1 82.5 567 THR B O 1
ATOM 10356 N N . ASN B 1 568 ? -33.594 5.5 -3.186 1 82.69 568 ASN B N 1
ATOM 10357 C CA . ASN B 1 568 ? -32.625 5.719 -4.277 1 82.69 568 ASN B CA 1
ATOM 10358 C C . ASN B 1 568 ? -32.125 7.156 -4.297 1 82.69 568 ASN B C 1
ATOM 10360 O O . ASN B 1 568 ? -32.031 7.773 -5.363 1 82.69 568 ASN B O 1
ATOM 10364 N N . GLN B 1 569 ? -31.812 7.574 -3.105 1 87.44 569 GLN B N 1
ATOM 10365 C CA . GLN B 1 569 ? -31.312 8.938 -3.012 1 87.44 569 GLN B CA 1
ATOM 10366 C C . GLN B 1 569 ? -29.906 9.047 -3.594 1 87.44 569 GLN B C 1
ATOM 10368 O O . GLN B 1 569 ? -29.109 8.125 -3.473 1 87.44 569 GLN B O 1
ATOM 10373 N N . ASP B 1 570 ? -29.641 10.203 -4.164 1 90.12 570 ASP B N 1
ATOM 10374 C CA . ASP B 1 570 ? -28.281 10.492 -4.609 1 90.12 570 ASP B CA 1
ATOM 10375 C C . ASP B 1 570 ? -27.359 10.766 -3.418 1 90.12 570 ASP B C 1
ATOM 10377 O O . ASP B 1 570 ? -27.828 11.148 -2.342 1 90.12 570 ASP B O 1
ATOM 10381 N N . VAL B 1 571 ? -26.141 10.5 -3.658 1 93.88 571 VAL B N 1
ATOM 10382 C CA . VAL B 1 571 ? -25.156 10.812 -2.637 1 93.88 571 VAL B CA 1
ATOM 10383 C C . VAL B 1 571 ? -24.203 11.883 -3.158 1 93.88 571 VAL B C 1
ATOM 10385 O O . VAL B 1 571 ? -23.641 11.742 -4.246 1 93.88 571 VAL B O 1
ATOM 10388 N N . THR B 1 572 ? -24.078 12.938 -2.436 1 96.38 572 THR B N 1
ATOM 10389 C CA . THR B 1 572 ? -23.109 13.984 -2.746 1 96.38 572 THR B CA 1
ATOM 10390 C C . THR B 1 572 ? -21.828 13.812 -1.916 1 96.38 572 THR B C 1
ATOM 10392 O O . THR B 1 572 ? -21.891 13.414 -0.751 1 96.38 572 THR B O 1
ATOM 10395 N N . TYR B 1 573 ? -20.719 14.062 -2.523 1 97 573 TYR B N 1
ATOM 10396 C CA . TYR B 1 573 ? -19.469 13.984 -1.764 1 97 573 TYR B CA 1
ATOM 10397 C C . TYR B 1 573 ? -18.578 15.188 -2.047 1 97 573 TYR B C 1
ATOM 10399 O O . TYR B 1 573 ? -18.719 15.836 -3.088 1 97 573 TYR B O 1
ATOM 10407 N N . MET B 1 574 ? -17.766 15.523 -1.091 1 97.62 574 MET B N 1
ATOM 10408 C CA . MET B 1 574 ? -16.797 16.609 -1.176 1 97.62 574 MET B CA 1
ATOM 10409 C C . MET B 1 574 ? -15.445 16.156 -0.622 1 97.62 574 MET B C 1
ATOM 10411 O O . MET B 1 574 ? -15.383 15.375 0.328 1 97.62 574 MET B O 1
ATOM 10415 N N . ILE B 1 575 ? -14.461 16.656 -1.233 1 96.62 575 ILE B N 1
ATOM 10416 C CA . ILE B 1 575 ? -13.102 16.438 -0.752 1 96.62 575 ILE B CA 1
ATOM 10417 C C . ILE B 1 575 ? -12.523 17.75 -0.244 1 96.62 575 ILE B C 1
ATOM 10419 O O . ILE B 1 575 ? -12.469 18.734 -0.979 1 96.62 575 ILE B O 1
ATOM 10423 N N . LEU B 1 576 ? -12.133 17.688 1.012 1 95.06 576 LEU B N 1
ATOM 10424 C CA . LEU B 1 576 ? -11.531 18.875 1.627 1 95.06 576 LEU B CA 1
ATOM 10425 C C . LEU B 1 576 ? -10.047 18.641 1.904 1 95.06 576 LEU B C 1
ATOM 10427 O O . LEU B 1 576 ? -9.656 17.562 2.363 1 95.06 576 LEU B O 1
ATOM 10431 N N . SER B 1 577 ? -9.281 19.547 1.55 1 92.06 577 SER B N 1
ATOM 10432 C CA . SER B 1 577 ? -7.852 19.531 1.847 1 92.06 577 SER B CA 1
ATOM 10433 C C . SER B 1 577 ? -7.332 20.938 2.139 1 92.06 577 SER B C 1
ATOM 10435 O O . SER B 1 577 ? -7.727 21.906 1.479 1 92.06 577 SER B O 1
ATOM 10437 N N . LYS B 1 578 ? -6.504 21.094 3.188 1 87.38 578 LYS B N 1
ATOM 10438 C CA . LYS B 1 578 ? -5.918 22.375 3.576 1 87.38 578 LYS B CA 1
ATOM 10439 C C . LYS B 1 578 ? -7 23.438 3.773 1 87.38 578 LYS B C 1
ATOM 10441 O O . LYS B 1 578 ? -6.832 24.594 3.361 1 87.38 578 LYS B O 1
ATOM 10446 N N . GLY B 1 579 ? -8.156 23.016 4.164 1 87.25 579 GLY B N 1
ATOM 10447 C CA . GLY B 1 579 ? -9.242 23.906 4.508 1 87.25 579 GLY B CA 1
ATOM 10448 C C . GLY B 1 579 ? -10.078 24.328 3.309 1 87.25 579 GLY B C 1
ATOM 10449 O O . GLY B 1 579 ? -10.93 25.203 3.414 1 87.25 579 GLY B O 1
ATOM 10450 N N . GLN B 1 580 ? -9.875 23.703 2.188 1 90.5 580 GLN B N 1
ATOM 10451 C CA . GLN B 1 580 ? -10.586 24.062 0.964 1 90.5 580 GLN B CA 1
ATOM 10452 C C . GLN B 1 580 ? -11.305 22.859 0.365 1 90.5 580 GLN B C 1
ATOM 10454 O O . GLN B 1 580 ? -10.875 21.719 0.554 1 90.5 580 GLN B O 1
ATOM 10459 N N . ILE B 1 581 ? -12.391 23.188 -0.313 1 95.62 581 ILE B N 1
ATOM 10460 C CA . ILE B 1 581 ? -13.031 22.141 -1.109 1 95.62 581 ILE B CA 1
ATOM 10461 C C . ILE B 1 581 ? -12.289 21.969 -2.432 1 95.62 581 ILE B C 1
ATOM 10463 O O . ILE B 1 581 ? -12.242 22.891 -3.248 1 95.62 581 ILE B O 1
ATOM 10467 N N . VAL B 1 582 ? -11.766 20.859 -2.621 1 93.75 582 VAL B N 1
ATOM 10468 C CA . VAL B 1 582 ? -10.922 20.672 -3.795 1 93.75 582 VAL B CA 1
ATOM 10469 C C . VAL B 1 582 ? -11.695 19.938 -4.883 1 93.75 582 VAL B C 1
ATOM 10471 O O . VAL B 1 582 ? -11.398 20.078 -6.07 1 93.75 582 VAL B O 1
ATOM 10474 N N . LYS B 1 583 ? -12.57 19.156 -4.5 1 94.94 583 LYS B N 1
ATOM 10475 C CA . LYS B 1 583 ? -13.383 18.391 -5.441 1 94.94 583 LYS B CA 1
ATOM 10476 C C . LYS B 1 583 ? -14.766 18.109 -4.871 1 94.94 583 LYS B C 1
ATOM 10478 O O . LYS B 1 583 ? -14.945 18.047 -3.654 1 94.94 583 LYS B O 1
ATOM 10483 N N . ALA B 1 584 ? -15.703 18.094 -5.727 1 96.12 584 ALA B N 1
ATOM 10484 C CA . ALA B 1 584 ? -17.062 17.703 -5.348 1 96.12 584 ALA B CA 1
ATOM 10485 C C . ALA B 1 584 ? -17.734 16.891 -6.453 1 96.12 584 ALA B C 1
ATOM 10487 O O . ALA B 1 584 ? -17.359 17.016 -7.625 1 96.12 584 ALA B O 1
ATOM 10488 N N . GLY B 1 585 ? -18.609 16.016 -6.066 1 92.75 585 GLY B N 1
ATOM 10489 C CA . GLY B 1 585 ? -19.344 15.211 -7.035 1 92.75 585 GLY B CA 1
ATOM 10490 C C . GLY B 1 585 ? -20.609 14.586 -6.469 1 92.75 585 GLY B C 1
ATOM 10491 O O . GLY B 1 585 ? -20.859 14.68 -5.266 1 92.75 585 GLY B O 1
ATOM 10492 N N . ARG B 1 586 ? -21.391 14.117 -7.414 1 92.19 586 ARG B N 1
ATOM 10493 C CA . ARG B 1 586 ? -22.641 13.453 -7.055 1 92.19 586 ARG B CA 1
ATOM 10494 C C . ARG B 1 586 ? -22.719 12.07 -7.688 1 92.19 586 ARG B C 1
ATOM 10496 O O . ARG B 1 586 ? -22.359 11.891 -8.852 1 92.19 586 ARG B O 1
ATOM 10503 N N . PHE B 1 587 ? -23.125 11.102 -6.832 1 89.75 587 PHE B N 1
ATOM 10504 C CA . PHE B 1 587 ? -23.359 9.75 -7.32 1 89.75 587 PHE B CA 1
ATOM 10505 C C . PHE B 1 587 ? -24.844 9.445 -7.352 1 89.75 587 PHE B C 1
ATOM 10507 O O . PHE B 1 587 ? -25.531 9.562 -6.336 1 89.75 587 PHE B O 1
ATOM 10514 N N . LYS B 1 588 ? -25.219 9.039 -8.555 1 87.62 588 LYS B N 1
ATOM 10515 C CA . LYS B 1 588 ? -26.609 8.625 -8.703 1 87.62 588 LYS B CA 1
ATOM 10516 C C . LYS B 1 588 ? -26.781 7.152 -8.344 1 87.62 588 LYS B C 1
ATOM 10518 O O . LYS B 1 588 ? -26.297 6.27 -9.055 1 87.62 588 LYS B O 1
ATOM 10523 N N . ARG B 1 589 ? -27.484 6.898 -7.27 1 85.69 589 ARG B N 1
ATOM 10524 C CA . ARG B 1 589 ? -27.672 5.535 -6.793 1 85.69 589 ARG B CA 1
ATOM 10525 C C . ARG B 1 589 ? -28.828 4.855 -7.535 1 85.69 589 ARG B C 1
ATOM 10527 O O . ARG B 1 589 ? -29.844 5.492 -7.84 1 85.69 589 ARG B O 1
ATOM 10534 N N . GLU B 1 590 ? -28.625 3.639 -7.84 1 81.75 590 GLU B N 1
ATOM 10535 C CA . GLU B 1 590 ? -29.656 2.826 -8.492 1 81.75 590 GLU B CA 1
ATOM 10536 C C . GLU B 1 590 ? -29.922 1.548 -7.707 1 81.75 590 GLU B C 1
ATOM 10538 O O . GLU B 1 590 ? -29.734 0.444 -8.219 1 81.75 590 GLU B O 1
ATOM 10543 N N . GLY B 1 591 ? -30.344 1.779 -6.441 1 75.94 591 GLY B N 1
ATOM 10544 C CA . GLY B 1 591 ? -30.75 0.644 -5.625 1 75.94 591 GLY B CA 1
ATOM 10545 C C . GLY B 1 591 ? -29.594 0.016 -4.867 1 75.94 591 GLY B C 1
ATOM 10546 O O . GLY B 1 591 ? -29.797 -0.936 -4.105 1 75.94 591 GLY B O 1
ATOM 10547 N N . GLN B 1 592 ? -28.484 0.528 -4.945 1 80.44 592 GLN B N 1
ATOM 10548 C CA . GLN B 1 592 ? -27.312 -0.035 -4.273 1 80.44 592 GLN B CA 1
ATOM 10549 C C . GLN B 1 592 ? -27.312 0.323 -2.789 1 80.44 592 GLN B C 1
ATOM 10551 O O . GLN B 1 592 ? -27.562 1.471 -2.42 1 80.44 592 GLN B O 1
ATOM 10556 N N . ALA B 1 593 ? -27.125 -0.694 -2 1 76.38 593 ALA B N 1
ATOM 10557 C CA . ALA B 1 593 ? -26.953 -0.415 -0.578 1 76.38 593 ALA B CA 1
ATOM 10558 C C . ALA B 1 593 ? -25.484 -0.12 -0.253 1 76.38 593 ALA B C 1
ATOM 10560 O O . ALA B 1 593 ? -25.188 0.447 0.799 1 76.38 593 ALA B O 1
ATOM 10561 N N . LEU B 1 594 ? -24.656 -0.574 -1.053 1 86.25 594 LEU B N 1
ATOM 10562 C CA . LEU B 1 594 ? -23.234 -0.295 -0.962 1 86.25 594 LEU B CA 1
ATOM 10563 C C . LEU B 1 594 ? -22.703 0.279 -2.273 1 86.25 594 LEU B C 1
ATOM 10565 O O . LEU B 1 594 ? -22.906 -0.314 -3.336 1 86.25 594 LEU B O 1
ATOM 10569 N N . VAL B 1 595 ? -22.141 1.438 -2.123 1 89.06 595 VAL B N 1
ATOM 10570 C CA . VAL B 1 595 ? -21.594 2.115 -3.291 1 89.06 595 VAL B CA 1
ATOM 10571 C C . VAL B 1 595 ? -20.078 2.221 -3.156 1 89.06 595 VAL B C 1
ATOM 10573 O O . VAL B 1 595 ? -19.562 2.514 -2.074 1 89.06 595 VAL B O 1
ATOM 10576 N N . ALA B 1 596 ? -19.406 1.871 -4.16 1 89.5 596 ALA B N 1
ATOM 10577 C CA . ALA B 1 596 ? -17.953 2.043 -4.203 1 89.5 596 ALA B CA 1
ATOM 10578 C C . ALA B 1 596 ? -17.562 3.15 -5.176 1 89.5 596 ALA B C 1
ATOM 10580 O O . ALA B 1 596 ? -17.891 3.09 -6.359 1 89.5 596 ALA B O 1
ATOM 10581 N N . LEU B 1 597 ? -16.875 4.117 -4.684 1 90.19 597 LEU B N 1
ATOM 10582 C CA . LEU B 1 597 ? -16.406 5.219 -5.512 1 90.19 597 LEU B CA 1
ATOM 10583 C C . LEU B 1 597 ? -14.898 5.137 -5.723 1 90.19 597 LEU B C 1
ATOM 10585 O O . LEU B 1 597 ? -14.156 4.801 -4.801 1 90.19 597 LEU B O 1
ATOM 10589 N N . SER B 1 598 ? -14.484 5.375 -6.957 1 85.69 598 SER B N 1
ATOM 10590 C CA . SER B 1 598 ? -13.062 5.469 -7.273 1 85.69 598 SER B CA 1
ATOM 10591 C C . SER B 1 598 ? -12.578 6.914 -7.211 1 85.69 598 SER B C 1
ATOM 10593 O O . SER B 1 598 ? -13.07 7.77 -7.949 1 85.69 598 SER B O 1
ATOM 10595 N N . LEU B 1 599 ? -11.609 7.117 -6.355 1 89.12 599 LEU B N 1
ATOM 10596 C CA . LEU B 1 599 ? -11.086 8.469 -6.164 1 89.12 599 LEU B CA 1
ATOM 10597 C C . LEU B 1 599 ? -9.594 8.531 -6.473 1 89.12 599 LEU B C 1
ATOM 10599 O O . LEU B 1 599 ? -8.781 8.055 -5.684 1 89.12 599 LEU B O 1
ATOM 10603 N N . PRO B 1 600 ? -9.227 9.109 -7.559 1 85.75 600 PRO B N 1
ATOM 10604 C CA . PRO B 1 600 ? -7.797 9.32 -7.793 1 85.75 600 PRO B CA 1
ATOM 10605 C C . PRO B 1 600 ? -7.176 10.305 -6.805 1 85.75 600 PRO B C 1
ATOM 10607 O O . PRO B 1 600 ? -7.715 11.391 -6.586 1 85.75 600 PRO B O 1
ATOM 10610 N N . VAL B 1 601 ? -6.125 9.914 -6.191 1 89.69 601 VAL B N 1
ATOM 10611 C CA . VAL B 1 601 ? -5.426 10.773 -5.238 1 89.69 601 VAL B CA 1
ATOM 10612 C C . VAL B 1 601 ? -4.496 11.727 -5.988 1 89.69 601 VAL B C 1
ATOM 10614 O O . VAL B 1 601 ? -3.594 11.289 -6.707 1 89.69 601 VAL B O 1
ATOM 10617 N N . THR B 1 602 ? -4.734 13.008 -5.832 1 88.56 602 THR B N 1
ATOM 10618 C CA . THR B 1 602 ? -3.979 14.023 -6.551 1 88.56 602 THR B CA 1
ATOM 10619 C C . THR B 1 602 ? -3.109 14.828 -5.59 1 88.56 602 THR B C 1
ATOM 10621 O O . THR B 1 602 ? -3.18 14.641 -4.371 1 88.56 602 THR B O 1
ATOM 10624 N N . LYS B 1 603 ? -2.309 15.758 -6.168 1 84.75 603 LYS B N 1
ATOM 10625 C CA . LYS B 1 603 ? -1.377 16.594 -5.41 1 84.75 603 LYS B CA 1
ATOM 10626 C C . LYS B 1 603 ? -2.119 17.516 -4.445 1 84.75 603 LYS B C 1
ATOM 10628 O O . LYS B 1 603 ? -1.594 17.859 -3.385 1 84.75 603 LYS B O 1
ATOM 10633 N N . ASP B 1 604 ? -3.336 17.844 -4.742 1 88.25 604 ASP B N 1
ATOM 10634 C CA . ASP B 1 604 ? -4.105 18.766 -3.91 1 88.25 604 ASP B CA 1
ATOM 10635 C C . ASP B 1 604 ? -4.531 18.094 -2.602 1 88.25 604 ASP B C 1
ATOM 10637 O O . ASP B 1 604 ? -4.926 18.781 -1.654 1 88.25 604 ASP B O 1
ATOM 10641 N N . MET B 1 605 ? -4.414 16.875 -2.568 1 91.75 605 MET B N 1
ATOM 10642 C CA . MET B 1 605 ? -4.902 16.141 -1.411 1 91.75 605 MET B CA 1
ATOM 10643 C C . MET B 1 605 ? -3.779 15.883 -0.414 1 91.75 605 MET B C 1
ATOM 10645 O O . MET B 1 605 ? -3.992 15.242 0.617 1 91.75 605 MET B O 1
ATOM 10649 N N . VAL B 1 606 ? -2.627 16.375 -0.651 1 88.31 606 VAL B N 1
ATOM 10650 C CA . VAL B 1 606 ? -1.486 16.25 0.251 1 88.31 606 VAL B CA 1
ATOM 10651 C C . VAL B 1 606 ? -1.489 17.406 1.247 1 88.31 606 VAL B C 1
ATOM 10653 O O . VAL B 1 606 ? -1.787 18.547 0.882 1 88.31 606 VAL B O 1
ATOM 10656 N N . PRO B 1 607 ? -1.184 17.203 2.338 1 88.69 607 PRO B N 1
ATOM 10657 C CA . PRO B 1 607 ? -0.695 15.984 3.002 1 88.69 607 PRO B CA 1
ATOM 10658 C C . PRO B 1 607 ? -1.826 15.094 3.506 1 88.69 607 PRO B C 1
ATOM 10660 O O . PRO B 1 607 ? -1.583 13.953 3.914 1 88.69 607 PRO B O 1
ATOM 10663 N N . SER B 1 608 ? -2.986 15.633 3.637 1 90.44 608 SER B N 1
ATOM 10664 C CA . SER B 1 608 ? -4.168 14.867 4.02 1 90.44 608 SER B CA 1
ATOM 10665 C C . SER B 1 608 ? -5.434 15.469 3.422 1 90.44 608 SER B C 1
ATOM 10667 O O . SER B 1 608 ? -5.422 16.594 2.936 1 90.44 608 SER B O 1
ATOM 10669 N N . PHE B 1 609 ? -6.43 14.688 3.412 1 92.81 609 PHE B N 1
ATOM 10670 C CA . PHE B 1 609 ? -7.715 15.211 2.959 1 92.81 609 PHE B CA 1
ATOM 10671 C C . PHE B 1 609 ? -8.859 14.562 3.729 1 92.81 609 PHE B C 1
ATOM 10673 O O . PHE B 1 609 ? -8.664 13.562 4.422 1 92.81 609 PHE B O 1
ATOM 10680 N N . ARG B 1 610 ? -9.961 15.242 3.664 1 94.12 610 ARG B N 1
ATOM 10681 C CA . ARG B 1 610 ? -11.195 14.727 4.262 1 94.12 610 ARG B CA 1
ATOM 10682 C C . ARG B 1 610 ? -12.234 14.422 3.191 1 94.12 610 ARG B C 1
ATOM 10684 O O . ARG B 1 610 ? -12.43 15.203 2.262 1 94.12 610 ARG B O 1
ATOM 10691 N N . PHE B 1 611 ? -12.75 13.281 3.303 1 95.62 611 PHE B N 1
ATOM 10692 C CA . PHE B 1 611 ? -13.867 12.891 2.443 1 95.62 611 PHE B CA 1
ATOM 10693 C C . PHE B 1 611 ? -15.195 13.055 3.174 1 95.62 611 PHE B C 1
ATOM 10695 O O . PHE B 1 611 ? -15.43 12.406 4.195 1 95.62 611 PHE B O 1
ATOM 10702 N N . VAL B 1 612 ? -16.047 13.891 2.648 1 97.31 612 VAL B N 1
ATOM 10703 C CA . VAL B 1 612 ? -17.359 14.125 3.232 1 97.31 612 VAL B CA 1
ATOM 10704 C C . VAL B 1 612 ? -18.453 13.695 2.25 1 97.31 612 VAL B C 1
ATOM 10706 O O . VAL B 1 612 ? -18.359 13.969 1.052 1 97.31 612 VAL B O 1
ATOM 10709 N N . ALA B 1 613 ? -19.391 12.984 2.707 1 97.5 613 ALA B N 1
ATOM 10710 C CA . ALA B 1 613 ? -20.516 12.555 1.875 1 97.5 613 ALA B CA 1
ATOM 10711 C C . ALA B 1 613 ? -21.844 12.68 2.631 1 97.5 613 ALA B C 1
ATOM 10713 O O . ALA B 1 613 ? -21.859 12.648 3.865 1 97.5 613 ALA B O 1
ATOM 10714 N N . TYR B 1 614 ? -22.922 12.891 1.918 1 96.94 614 TYR B N 1
ATOM 10715 C CA . TYR B 1 614 ? -24.234 12.961 2.549 1 96.94 614 TYR B CA 1
ATOM 10716 C C . TYR B 1 614 ? -25.344 12.656 1.548 1 96.94 614 TYR B C 1
ATOM 10718 O O . TYR B 1 614 ? -25.141 12.734 0.336 1 96.94 614 TYR B O 1
ATOM 10726 N N . TYR B 1 615 ? -26.438 12.25 2.039 1 94.81 615 TYR B N 1
ATOM 10727 C CA . TYR B 1 615 ? -27.688 12.094 1.301 1 94.81 615 TYR B CA 1
ATOM 10728 C C . TYR B 1 615 ? -28.859 12.625 2.102 1 94.81 615 TYR B C 1
ATOM 10730 O O . TYR B 1 615 ? -28.734 12.883 3.303 1 94.81 615 TYR B O 1
ATOM 10738 N N . ASN B 1 616 ? -29.922 12.945 1.46 1 93.56 616 ASN B N 1
ATOM 10739 C CA . ASN B 1 616 ? -31.078 13.492 2.164 1 93.56 616 ASN B CA 1
ATOM 10740 C C . ASN B 1 616 ? -32.25 12.516 2.184 1 93.56 616 ASN B C 1
ATOM 10742 O O . ASN B 1 616 ? -32.469 11.781 1.217 1 93.56 616 ASN B O 1
ATOM 10746 N N . VAL B 1 617 ? -32.812 12.438 3.277 1 92.5 617 VAL B N 1
ATOM 10747 C CA . VAL B 1 617 ? -34.094 11.719 3.428 1 92.5 617 VAL B CA 1
ATOM 10748 C C . VAL B 1 617 ? -35.25 12.719 3.486 1 92.5 617 VAL B C 1
ATOM 10750 O O . VAL B 1 617 ? -35.5 13.312 4.535 1 92.5 617 VAL B O 1
ATOM 10753 N N . GLY B 1 618 ? -35.938 12.758 2.428 1 86.25 618 GLY B N 1
ATOM 10754 C CA . GLY B 1 618 ? -36.875 13.859 2.336 1 86.25 618 GLY B CA 1
ATOM 10755 C C . GLY B 1 618 ? -36.219 15.219 2.332 1 86.25 618 GLY B C 1
ATOM 10756 O O . GLY B 1 618 ? -35.062 15.359 1.885 1 86.25 618 GLY B O 1
ATOM 10757 N N . SER B 1 619 ? -36.938 16.25 2.682 1 84.19 619 SER B N 1
ATOM 10758 C CA . SER B 1 619 ? -36.375 17.594 2.645 1 84.19 619 SER B CA 1
ATOM 10759 C C . SER B 1 619 ? -35.906 18.047 4.031 1 84.19 619 SER B C 1
ATOM 10761 O O . SER B 1 619 ? -35.344 19.125 4.184 1 84.19 619 SER B O 1
ATOM 10763 N N . ASN B 1 620 ? -36.031 17.188 5 1 88.19 620 ASN B N 1
ATOM 10764 C CA . ASN B 1 620 ? -35.812 17.688 6.355 1 88.19 620 ASN B CA 1
ATOM 10765 C C . ASN B 1 620 ? -34.625 17 7.012 1 88.19 620 ASN B C 1
ATOM 10767 O O . ASN B 1 620 ? -34.219 17.375 8.125 1 88.19 620 ASN B O 1
ATOM 10771 N N . GLU B 1 621 ? -34.094 16.047 6.352 1 92.88 621 GLU B N 1
ATOM 10772 C CA . GLU B 1 621 ? -33 15.328 6.996 1 92.88 621 GLU B CA 1
ATOM 10773 C C . GLU B 1 621 ? -31.844 15.094 6.023 1 92.88 621 GLU B C 1
ATOM 10775 O O . GLU B 1 621 ? -32.062 14.586 4.922 1 92.88 621 GLU B O 1
ATOM 10780 N N . VAL B 1 622 ? -30.719 15.578 6.488 1 95.25 622 VAL B N 1
ATOM 10781 C CA . VAL B 1 622 ? -29.484 15.258 5.785 1 95.25 622 VAL B CA 1
ATOM 10782 C C . VAL B 1 622 ? -28.672 14.266 6.609 1 95.25 622 VAL B C 1
ATOM 10784 O O . VAL B 1 622 ? -28.453 14.469 7.805 1 95.25 622 VAL B O 1
ATOM 10787 N N . VAL B 1 623 ? -28.328 13.109 6.035 1 96.12 623 VAL B N 1
ATOM 10788 C CA . VAL B 1 623 ? -27.484 12.094 6.676 1 96.12 623 VAL B CA 1
ATOM 10789 C C . VAL B 1 623 ? -26.062 12.18 6.133 1 96.12 623 VAL B C 1
ATOM 10791 O O . VAL B 1 623 ? -25.844 12.07 4.922 1 96.12 623 VAL B O 1
ATOM 10794 N N . SER B 1 624 ? -25.109 12.414 7.039 1 96.75 624 SER B N 1
ATOM 10795 C CA . SER B 1 624 ? -23.766 12.727 6.574 1 96.75 624 SER B CA 1
ATOM 10796 C C . SER B 1 624 ? -22.719 11.906 7.328 1 96.75 624 SER B C 1
ATOM 10798 O O . SER B 1 624 ? -23 11.328 8.375 1 96.75 624 SER B O 1
ATOM 10800 N N . ASP B 1 625 ? -21.562 11.734 6.734 1 96.56 625 ASP B N 1
ATOM 10801 C CA . ASP B 1 625 ? -20.375 11.156 7.336 1 96.56 625 ASP B CA 1
ATOM 10802 C C . ASP B 1 625 ? -19.109 11.742 6.723 1 96.56 625 ASP B C 1
ATOM 10804 O O . ASP B 1 625 ? -19.156 12.398 5.676 1 96.56 625 ASP B O 1
ATOM 10808 N N . SER B 1 626 ? -18.047 11.656 7.457 1 95.69 626 SER B N 1
ATOM 10809 C CA . SER B 1 626 ? -16.75 12.148 6.973 1 95.69 626 SER B CA 1
ATOM 10810 C C . SER B 1 626 ? -15.609 11.289 7.496 1 95.69 626 SER B C 1
ATOM 10812 O O . SER B 1 626 ? -15.734 10.648 8.539 1 95.69 626 SER B O 1
ATOM 10814 N N . VAL B 1 627 ? -14.562 11.227 6.723 1 93.25 627 VAL B N 1
ATOM 10815 C CA . VAL B 1 627 ? -13.383 10.469 7.125 1 93.25 627 VAL B CA 1
ATOM 10816 C C . VAL B 1 627 ? -12.125 11.242 6.758 1 93.25 627 VAL B C 1
ATOM 10818 O O . VAL B 1 627 ? -12.047 11.844 5.684 1 93.25 627 VAL B O 1
ATOM 10821 N N . TRP B 1 628 ? -11.195 11.258 7.707 1 91.88 628 TRP B N 1
ATOM 10822 C CA . TRP B 1 628 ? -9.883 11.844 7.473 1 91.88 628 TRP B CA 1
ATOM 10823 C C . TRP B 1 628 ? -8.93 10.828 6.859 1 91.88 628 TRP B C 1
ATOM 10825 O O . TRP B 1 628 ? -8.844 9.688 7.324 1 91.88 628 TRP B O 1
ATOM 10835 N N . VAL B 1 629 ? -8.227 11.211 5.785 1 91.06 629 VAL B N 1
ATOM 10836 C CA . VAL B 1 629 ? -7.34 10.305 5.07 1 91.06 629 VAL B CA 1
ATOM 10837 C C . VAL B 1 629 ? -5.945 10.914 4.957 1 91.06 629 VAL B C 1
ATOM 10839 O O . VAL B 1 629 ? -5.809 12.094 4.621 1 91.06 629 VAL B O 1
ATOM 10842 N N . ASP B 1 630 ? -4.969 10.086 5.223 1 88.06 630 ASP B N 1
ATOM 10843 C CA . ASP B 1 630 ? -3.58 10.523 5.137 1 88.06 630 ASP B CA 1
ATOM 10844 C C . ASP B 1 630 ? -3.002 10.258 3.748 1 88.06 630 ASP B C 1
ATOM 10846 O O . ASP B 1 630 ? -3.352 9.266 3.107 1 88.06 630 ASP B O 1
ATOM 10850 N N . VAL B 1 631 ? -2.229 11.18 3.303 1 89.81 631 VAL B N 1
ATOM 10851 C CA . VAL B 1 631 ? -1.49 11.016 2.055 1 89.81 631 VAL B CA 1
ATOM 10852 C C . VAL B 1 631 ? 0.004 11.195 2.309 1 89.81 631 VAL B C 1
ATOM 10854 O O . VAL B 1 631 ? 0.411 12.117 3.02 1 89.81 631 VAL B O 1
ATOM 10857 N N . LYS B 1 632 ? 0.807 10.383 1.773 1 87 632 LYS B N 1
ATOM 10858 C CA . LYS B 1 632 ? 2.252 10.453 1.965 1 87 632 LYS B CA 1
ATOM 10859 C C . LYS B 1 632 ? 2.799 11.812 1.532 1 87 632 LYS B C 1
ATOM 10861 O O . LYS B 1 632 ? 2.484 12.297 0.442 1 87 632 LYS B O 1
ATOM 10866 N N . ASP B 1 633 ? 3.6 12.273 2.457 1 85.75 633 ASP B N 1
ATOM 10867 C CA . ASP B 1 633 ? 4.238 13.547 2.15 1 85.75 633 ASP B CA 1
ATOM 10868 C C . ASP B 1 633 ? 5.176 13.422 0.954 1 85.75 633 ASP B C 1
ATOM 10870 O O . ASP B 1 633 ? 6.094 12.594 0.964 1 85.75 633 ASP B O 1
ATOM 10874 N N . THR B 1 634 ? 4.863 14.039 -0.1 1 81.12 634 THR B N 1
ATOM 10875 C CA . THR B 1 634 ? 5.684 13.984 -1.307 1 81.12 634 THR B CA 1
ATOM 10876 C C . THR B 1 634 ? 5.895 15.383 -1.879 1 81.12 634 THR B C 1
ATOM 10878 O O . THR B 1 634 ? 5.004 16.234 -1.809 1 81.12 634 THR B O 1
ATOM 10881 N N . CYS B 1 635 ? 7.129 15.398 -2.35 1 76.12 635 CYS B N 1
ATOM 10882 C CA . CYS B 1 635 ? 7.414 16.672 -3.016 1 76.12 635 CYS B CA 1
ATOM 10883 C C . CYS B 1 635 ? 6.594 16.797 -4.293 1 76.12 635 CYS B C 1
ATOM 10885 O O . CYS B 1 635 ? 6.352 15.82 -4.992 1 76.12 635 CYS B O 1
ATOM 10887 N N . MET B 1 636 ? 5.965 17.906 -4.5 1 70.81 636 MET B N 1
ATOM 10888 C CA . MET B 1 636 ? 5.121 18.156 -5.668 1 70.81 636 MET B CA 1
ATOM 10889 C C . MET B 1 636 ? 5.941 18.125 -6.953 1 70.81 636 MET B C 1
ATOM 10891 O O . MET B 1 636 ? 5.422 17.781 -8.016 1 70.81 636 MET B O 1
ATOM 10895 N N . GLY B 1 637 ? 7.195 18.422 -6.789 1 70.94 637 GLY B N 1
ATOM 10896 C CA . GLY B 1 637 ? 8.07 18.391 -7.949 1 70.94 637 GLY B CA 1
ATOM 10897 C C . GLY B 1 637 ? 9.156 17.328 -7.852 1 70.94 637 GLY B C 1
ATOM 10898 O O . GLY B 1 637 ? 9.203 16.578 -6.879 1 70.94 637 GLY B O 1
ATOM 10899 N N . LYS B 1 638 ? 9.742 17.109 -9.07 1 75.31 638 LYS B N 1
ATOM 10900 C CA . LYS B 1 638 ? 10.859 16.156 -9.117 1 75.31 638 LYS B CA 1
ATOM 10901 C C . LYS B 1 638 ? 12.195 16.891 -8.969 1 75.31 638 LYS B C 1
ATOM 10903 O O . LYS B 1 638 ? 12.414 17.922 -9.594 1 75.31 638 LYS B O 1
ATOM 10908 N N . LEU B 1 639 ? 12.922 16.547 -7.973 1 79.44 639 LEU B N 1
ATOM 10909 C CA . LEU B 1 639 ? 14.273 17.078 -7.805 1 79.44 639 LEU B CA 1
ATOM 10910 C C . LEU B 1 639 ? 15.258 15.961 -7.473 1 79.44 639 LEU B C 1
ATOM 10912 O O . LEU B 1 639 ? 15.047 15.203 -6.523 1 79.44 639 LEU B O 1
ATOM 10916 N N . GLN B 1 640 ? 16.203 15.789 -8.383 1 81.5 640 GLN B N 1
ATOM 10917 C CA . GLN B 1 640 ? 17.281 14.82 -8.148 1 81.5 640 GLN B CA 1
ATOM 10918 C C . GLN B 1 640 ? 18.656 15.461 -8.297 1 81.5 640 GLN B C 1
ATOM 10920 O O . GLN B 1 640 ? 18.875 16.25 -9.219 1 81.5 640 GLN B O 1
ATOM 10925 N N . LEU B 1 641 ? 19.453 15.211 -7.242 1 78.06 641 LEU B N 1
ATOM 10926 C CA . LEU B 1 641 ? 20.828 15.703 -7.254 1 78.06 641 LEU B CA 1
ATOM 10927 C C . LEU B 1 641 ? 21.828 14.555 -7.328 1 78.06 641 LEU B C 1
ATOM 10929 O O . LEU B 1 641 ? 21.766 13.625 -6.516 1 78.06 641 LEU B O 1
ATOM 10933 N N . GLU B 1 642 ? 22.625 14.547 -8.43 1 75.75 642 GLU B N 1
ATOM 10934 C CA . GLU B 1 642 ? 23.641 13.508 -8.586 1 75.75 642 GLU B CA 1
ATOM 10935 C C . GLU B 1 642 ? 25.016 14.109 -8.828 1 75.75 642 GLU B C 1
ATOM 10937 O O . GLU B 1 642 ? 25.141 15.141 -9.5 1 75.75 642 GLU B O 1
ATOM 10942 N N . VAL B 1 643 ? 26.078 13.484 -8.078 1 69.75 643 VAL B N 1
ATOM 10943 C CA . VAL B 1 643 ? 27.453 13.883 -8.359 1 69.75 643 VAL B CA 1
ATOM 10944 C C . VAL B 1 643 ? 27.953 13.164 -9.609 1 69.75 643 VAL B C 1
ATOM 10946 O O . VAL B 1 643 ? 27.859 11.938 -9.703 1 69.75 643 VAL B O 1
ATOM 10949 N N . LYS B 1 644 ? 28.125 13.977 -10.57 1 60.47 644 LYS B N 1
ATOM 10950 C CA . LYS B 1 644 ? 28.547 13.422 -11.852 1 60.47 644 LYS B CA 1
ATOM 10951 C C . LYS B 1 644 ? 29.797 12.57 -11.688 1 60.47 644 LYS B C 1
ATOM 10953 O O . LYS B 1 644 ? 29.969 11.562 -12.383 1 60.47 644 LYS B O 1
ATOM 10958 N N . GLU B 1 645 ? 30.703 13.297 -10.93 1 55.5 645 GLU B N 1
ATOM 10959 C CA . GLU B 1 645 ? 31.938 12.516 -10.828 1 55.5 645 GLU B CA 1
ATOM 10960 C C . GLU B 1 645 ? 31.656 11.133 -10.227 1 55.5 645 GLU B C 1
ATOM 10962 O O . GLU B 1 645 ? 30.562 10.875 -9.734 1 55.5 645 GLU B O 1
ATOM 10967 N N . LYS B 1 646 ? 32.625 10.438 -9.852 1 53.81 646 LYS B N 1
ATOM 10968 C CA . LYS B 1 646 ? 32.594 9.016 -9.516 1 53.81 646 LYS B CA 1
ATOM 10969 C C . LYS B 1 646 ? 31.594 8.742 -8.383 1 53.81 646 LYS B C 1
ATOM 10971 O O . LYS B 1 646 ? 31.672 9.352 -7.316 1 53.81 646 LYS B O 1
ATOM 10976 N N . LYS B 1 647 ? 30.547 8.25 -8.781 1 51.47 647 LYS B N 1
ATOM 10977 C CA . LYS B 1 647 ? 29.422 7.785 -7.969 1 51.47 647 LYS B CA 1
ATOM 10978 C C . LYS B 1 647 ? 29.891 7.363 -6.578 1 51.47 647 LYS B C 1
ATOM 10980 O O . LYS B 1 647 ? 29.156 7.508 -5.598 1 51.47 647 LYS B O 1
ATOM 10985 N N . ASP B 1 648 ? 31.141 6.949 -6.559 1 48.88 648 ASP B N 1
ATOM 10986 C CA . ASP B 1 648 ? 31.531 6.242 -5.344 1 48.88 648 ASP B CA 1
ATOM 10987 C C . ASP B 1 648 ? 32.281 7.164 -4.387 1 48.88 648 ASP B C 1
ATOM 10989 O O . ASP B 1 648 ? 32.844 6.715 -3.381 1 48.88 648 ASP B O 1
ATOM 10993 N N . LEU B 1 649 ? 32.469 8.43 -4.836 1 52.56 649 LEU B N 1
ATOM 10994 C CA . LEU B 1 649 ? 33.281 9.203 -3.902 1 52.56 649 LEU B CA 1
ATOM 10995 C C . LEU B 1 649 ? 32.438 9.742 -2.758 1 52.56 649 LEU B C 1
ATOM 10997 O O . LEU B 1 649 ? 31.547 10.578 -2.973 1 52.56 649 LEU B O 1
ATOM 11001 N N . LYS B 1 650 ? 32.531 9.188 -1.709 1 59.28 650 LYS B N 1
ATOM 11002 C CA . LYS B 1 650 ? 31.812 9.586 -0.499 1 59.28 650 LYS B CA 1
ATOM 11003 C C . LYS B 1 650 ? 32.469 10.797 0.151 1 59.28 650 LYS B C 1
ATOM 11005 O O . LYS B 1 650 ? 31.828 11.531 0.909 1 59.28 650 LYS B O 1
ATOM 11010 N N . PHE B 1 651 ? 33.781 11.031 -0.131 1 62.12 651 PHE B N 1
ATOM 11011 C CA . PHE B 1 651 ? 34.5 12.141 0.486 1 62.12 651 PHE B CA 1
ATOM 11012 C C . PHE B 1 651 ? 35.156 13.023 -0.574 1 62.12 651 PHE B C 1
ATOM 11014 O O . PHE B 1 651 ? 35.656 12.516 -1.586 1 62.12 651 PHE B O 1
ATOM 11021 N N . PHE B 1 652 ? 34.875 14.273 -0.413 1 62.75 652 PHE B N 1
ATOM 11022 C CA . PHE B 1 652 ? 35.469 15.227 -1.353 1 62.75 652 PHE B CA 1
ATOM 11023 C C . PHE B 1 652 ? 36.531 16.078 -0.671 1 62.75 652 PHE B C 1
ATOM 11025 O O . PHE B 1 652 ? 36.281 16.656 0.393 1 62.75 652 PHE B O 1
ATOM 11032 N N . ASP B 1 653 ? 37.625 15.867 -1.219 1 58.78 653 ASP B N 1
ATOM 11033 C CA . ASP B 1 653 ? 38.75 16.609 -0.639 1 58.78 653 ASP B CA 1
ATOM 11034 C C . ASP B 1 653 ? 38.594 18.109 -0.874 1 58.78 653 ASP B C 1
ATOM 11036 O O . ASP B 1 653 ? 38 18.531 -1.869 1 58.78 653 ASP B O 1
ATOM 11040 N N . THR B 1 654 ? 39.094 18.844 0.073 1 61.53 654 THR B N 1
ATOM 11041 C CA . THR B 1 654 ? 39.125 20.297 -0.039 1 61.53 654 THR B CA 1
ATOM 11042 C C . THR B 1 654 ? 39.906 20.719 -1.28 1 61.53 654 THR B C 1
ATOM 11044 O O . THR B 1 654 ? 40.969 20.156 -1.589 1 61.53 654 THR B O 1
ATOM 11047 N N . GLY B 1 655 ? 39.344 21.469 -2.039 1 61.06 655 GLY B N 1
ATOM 11048 C CA . GLY B 1 655 ? 40.031 22.047 -3.18 1 61.06 655 GLY B CA 1
ATOM 11049 C C . GLY B 1 655 ? 39.656 21.406 -4.5 1 61.06 655 GLY B C 1
ATOM 11050 O O . GLY B 1 655 ? 40.031 21.891 -5.566 1 61.06 655 GLY B O 1
ATOM 11051 N N . LYS B 1 656 ? 39 20.344 -4.332 1 65.06 656 LYS B N 1
ATOM 11052 C CA . LYS B 1 656 ? 38.625 19.672 -5.574 1 65.06 656 LYS B CA 1
ATOM 11053 C C . LYS B 1 656 ? 37.281 20.141 -6.059 1 65.06 656 LYS B C 1
ATOM 11055 O O . LYS B 1 656 ? 36.375 20.438 -5.25 1 65.06 656 LYS B O 1
ATOM 11060 N N . LYS B 1 657 ? 37.281 20.297 -7.375 1 68.88 657 LYS B N 1
ATOM 11061 C CA . LYS B 1 657 ? 36 20.703 -7.977 1 68.88 657 LYS B CA 1
ATOM 11062 C C . LYS B 1 657 ? 35.031 19.516 -8.078 1 68.88 657 LYS B C 1
ATOM 11064 O O . LYS B 1 657 ? 35.469 18.406 -8.383 1 68.88 657 LYS B O 1
ATOM 11069 N N . ILE B 1 658 ? 33.75 19.797 -7.68 1 71.69 658 ILE B N 1
ATOM 11070 C CA . ILE B 1 658 ? 32.719 18.781 -7.766 1 71.69 658 ILE B CA 1
ATOM 11071 C C . ILE B 1 658 ? 31.609 19.25 -8.703 1 71.69 658 ILE B C 1
ATOM 11073 O O . ILE B 1 658 ? 31.25 20.438 -8.695 1 71.69 658 ILE B O 1
ATOM 11077 N N . THR B 1 659 ? 31.297 18.344 -9.594 1 74.5 659 THR B N 1
ATOM 11078 C CA . THR B 1 659 ? 30.203 18.656 -10.5 1 74.5 659 THR B CA 1
ATOM 11079 C C . THR B 1 659 ? 28.906 17.969 -10.055 1 74.5 659 THR B C 1
ATOM 11081 O O . THR B 1 659 ? 28.891 16.75 -9.852 1 74.5 659 THR B O 1
ATOM 11084 N N . LEU B 1 660 ? 27.859 18.828 -9.867 1 78.44 660 LEU B N 1
ATOM 11085 C CA . LEU B 1 660 ? 26.547 18.328 -9.469 1 78.44 660 LEU B CA 1
ATOM 11086 C C . LEU B 1 660 ? 25.578 18.328 -10.641 1 78.44 660 LEU B C 1
ATOM 11088 O O . LEU B 1 660 ? 25.531 19.297 -11.406 1 78.44 660 LEU B O 1
ATOM 11092 N N . GLN B 1 661 ? 24.984 17.188 -10.828 1 81.75 661 GLN B N 1
ATOM 11093 C CA . GLN B 1 661 ? 23.906 17.109 -11.812 1 81.75 661 GLN B CA 1
ATOM 11094 C C . GLN B 1 661 ? 22.547 17.25 -11.141 1 81.75 661 GLN B C 1
ATOM 11096 O O . GLN B 1 661 ? 22.203 16.469 -10.25 1 81.75 661 GLN B O 1
ATOM 11101 N N . ILE B 1 662 ? 21.828 18.297 -11.602 1 82.81 662 ILE B N 1
ATOM 11102 C CA . ILE B 1 662 ? 20.5 18.578 -11.039 1 82.81 662 ILE B CA 1
ATOM 11103 C C . ILE B 1 662 ? 19.422 18.219 -12.055 1 82.81 662 ILE B C 1
ATOM 11105 O O . ILE B 1 662 ? 19.453 18.688 -13.195 1 82.81 662 ILE B O 1
ATOM 11109 N N . THR B 1 663 ? 18.578 17.266 -11.672 1 81.62 663 THR B N 1
ATOM 11110 C CA . THR B 1 663 ? 17.406 16.922 -12.477 1 81.62 663 THR B CA 1
ATOM 11111 C C . THR B 1 663 ? 16.125 17.375 -11.789 1 81.62 663 THR B C 1
ATOM 11113 O O . THR B 1 663 ? 15.906 17.109 -10.609 1 81.62 663 THR B O 1
ATOM 11116 N N . GLY B 1 664 ? 15.289 18.219 -12.477 1 79.44 664 GLY B N 1
ATOM 11117 C CA . GLY B 1 664 ? 14.047 18.703 -11.898 1 79.44 664 GLY B CA 1
ATOM 11118 C C . GLY B 1 664 ? 13.031 19.125 -12.938 1 79.44 664 GLY B C 1
ATOM 11119 O O . GLY B 1 664 ? 13.211 18.875 -14.133 1 79.44 664 GLY B O 1
ATOM 11120 N N . ASP B 1 665 ? 11.883 19.734 -12.453 1 77.81 665 ASP B N 1
ATOM 11121 C CA . ASP B 1 665 ? 10.812 20.188 -13.336 1 77.81 665 ASP B CA 1
ATOM 11122 C C . ASP B 1 665 ? 11.227 21.453 -14.086 1 77.81 665 ASP B C 1
ATOM 11124 O O . ASP B 1 665 ? 11.953 22.297 -13.555 1 77.81 665 ASP B O 1
ATOM 11128 N N . PRO B 1 666 ? 10.688 21.578 -15.352 1 79.44 666 PRO B N 1
ATOM 11129 C CA . PRO B 1 666 ? 11.016 22.812 -16.094 1 79.44 666 PRO B CA 1
ATOM 11130 C C . PRO B 1 666 ? 10.508 24.062 -15.391 1 79.44 666 PRO B C 1
ATOM 11132 O O . PRO B 1 666 ? 9.375 24.078 -14.891 1 79.44 666 PRO B O 1
ATOM 11135 N N . GLY B 1 667 ? 11.273 25.047 -15.328 1 75 667 GLY B N 1
ATOM 11136 C CA . GLY B 1 667 ? 10.906 26.328 -14.727 1 75 667 GLY B CA 1
ATOM 11137 C C . GLY B 1 667 ? 11.078 26.344 -13.219 1 75 667 GLY B C 1
ATOM 11138 O O . GLY B 1 667 ? 10.852 27.375 -12.578 1 75 667 GLY B O 1
ATOM 11139 N N . ALA B 1 668 ? 11.5 25.219 -12.695 1 77.31 668 ALA B N 1
ATOM 11140 C CA . ALA B 1 668 ? 11.68 25.141 -11.25 1 77.31 668 ALA B CA 1
ATOM 11141 C C . ALA B 1 668 ? 12.898 25.938 -10.805 1 77.31 668 ALA B C 1
ATOM 11143 O O . ALA B 1 668 ? 13.93 25.953 -11.484 1 77.31 668 ALA B O 1
ATOM 11144 N N . LYS B 1 669 ? 12.719 26.75 -9.742 1 79.25 669 LYS B N 1
ATOM 11145 C CA . LYS B 1 669 ? 13.844 27.406 -9.086 1 79.25 669 LYS B CA 1
ATOM 11146 C C . LYS B 1 669 ? 14.461 26.484 -8.031 1 79.25 669 LYS B C 1
ATOM 11148 O O . LYS B 1 669 ? 13.75 25.938 -7.191 1 79.25 669 LYS B O 1
ATOM 11153 N N . VAL B 1 670 ? 15.789 26.328 -8.141 1 82.5 670 VAL B N 1
ATOM 11154 C CA . VAL B 1 670 ? 16.484 25.422 -7.238 1 82.5 670 VAL B CA 1
ATOM 11155 C C . VAL B 1 670 ? 17.484 26.219 -6.391 1 82.5 670 VAL B C 1
ATOM 11157 O O . VAL B 1 670 ? 18.297 26.969 -6.918 1 82.5 670 VAL B O 1
ATOM 11160 N N . GLY B 1 671 ? 17.234 26.188 -5.07 1 80.94 671 GLY B N 1
ATOM 11161 C CA . GLY B 1 671 ? 18.219 26.703 -4.133 1 80.94 671 GLY B CA 1
ATOM 11162 C C . GLY B 1 671 ? 19.156 25.641 -3.586 1 80.94 671 GLY B C 1
ATOM 11163 O O . GLY B 1 671 ? 18.703 24.578 -3.158 1 80.94 671 GLY B O 1
ATOM 11164 N N . LEU B 1 672 ? 20.469 25.938 -3.666 1 83.88 672 LEU B N 1
ATOM 11165 C CA . LEU B 1 672 ? 21.469 24.984 -3.191 1 83.88 672 LEU B CA 1
ATOM 11166 C C . LEU B 1 672 ? 22.203 25.531 -1.977 1 83.88 672 LEU B C 1
ATOM 11168 O O . LEU B 1 672 ? 22.547 26.703 -1.931 1 83.88 672 LEU B O 1
ATOM 11172 N N . VAL B 1 673 ? 22.297 24.75 -0.967 1 82.62 673 VAL B N 1
ATOM 11173 C CA . VAL B 1 673 ? 23.078 25.078 0.212 1 82.62 673 VAL B CA 1
ATOM 11174 C C . VAL B 1 673 ? 24.188 24.047 0.404 1 82.62 673 VAL B C 1
ATOM 11176 O O . VAL B 1 673 ? 23.938 22.844 0.327 1 82.62 673 VAL B O 1
ATOM 11179 N N . VAL B 1 674 ? 25.406 24.547 0.598 1 78.56 674 VAL B N 1
ATOM 11180 C CA . VAL B 1 674 ? 26.562 23.688 0.865 1 78.56 674 VAL B CA 1
ATOM 11181 C C . VAL B 1 674 ? 27.141 24.016 2.244 1 78.56 674 VAL B C 1
ATOM 11183 O O . VAL B 1 674 ? 27.453 25.172 2.539 1 78.56 674 VAL B O 1
ATOM 11186 N N . VAL B 1 675 ? 27.188 23 3.1 1 78.12 675 VAL B N 1
ATOM 11187 C CA . VAL B 1 675 ? 27.688 23.203 4.457 1 78.12 675 VAL B CA 1
ATOM 11188 C C . VAL B 1 675 ? 28.719 22.109 4.789 1 78.12 675 VAL B C 1
ATOM 11190 O O . VAL B 1 675 ? 28.594 20.984 4.324 1 78.12 675 VAL B O 1
ATOM 11193 N N . ASP B 1 676 ? 29.656 22.578 5.637 1 75.31 676 ASP B N 1
ATOM 11194 C CA . ASP B 1 676 ? 30.656 21.641 6.141 1 75.31 676 ASP B CA 1
ATOM 11195 C C . ASP B 1 676 ? 30.016 20.578 7.023 1 75.31 676 ASP B C 1
ATOM 11197 O O . ASP B 1 676 ? 29.188 20.891 7.883 1 75.31 676 ASP B O 1
ATOM 11201 N N . LYS B 1 677 ? 30.484 19.375 6.836 1 76.69 677 LYS B N 1
ATOM 11202 C CA . LYS B 1 677 ? 29.953 18.266 7.613 1 76.69 677 LYS B CA 1
ATOM 11203 C C . LYS B 1 677 ? 30.172 18.469 9.109 1 76.69 677 LYS B C 1
ATOM 11205 O O . LYS B 1 677 ? 29.344 18.062 9.93 1 76.69 677 LYS B O 1
ATOM 11210 N N . ALA B 1 678 ? 31.312 19.078 9.398 1 76.62 678 ALA B N 1
ATOM 11211 C CA . ALA B 1 678 ? 31.672 19.281 10.797 1 76.62 678 ALA B CA 1
ATOM 11212 C C . ALA B 1 678 ? 30.641 20.141 11.516 1 76.62 678 ALA B C 1
ATOM 11214 O O . ALA B 1 678 ? 30.391 19.953 12.703 1 76.62 678 ALA B O 1
ATOM 11215 N N . VAL B 1 679 ? 30.094 21.016 10.773 1 79.31 679 VAL B N 1
ATOM 11216 C CA . VAL B 1 679 ? 29.078 21.906 11.344 1 79.31 679 VAL B CA 1
ATOM 11217 C C . VAL B 1 679 ? 27.797 21.125 11.633 1 79.31 679 VAL B C 1
ATOM 11219 O O . VAL B 1 679 ? 27.141 21.344 12.656 1 79.31 679 VAL B O 1
ATOM 11222 N N . HIS B 1 680 ? 27.531 20.188 10.836 1 78.88 680 HIS B N 1
ATOM 11223 C CA . HIS B 1 680 ? 26.312 19.406 10.992 1 78.88 680 HIS B CA 1
ATOM 11224 C C . HIS B 1 680 ? 26.453 18.391 12.117 1 78.88 680 HIS B C 1
ATOM 11226 O O . HIS B 1 680 ? 25.438 17.938 12.68 1 78.88 680 HIS B O 1
ATOM 11232 N N . VAL B 1 681 ? 27.656 18.109 12.32 1 75.19 681 VAL B N 1
ATOM 11233 C CA . VAL B 1 681 ? 27.891 17.219 13.453 1 75.19 681 VAL B CA 1
ATOM 11234 C C . VAL B 1 681 ? 27.531 17.938 14.758 1 75.19 681 VAL B C 1
ATOM 11236 O O . VAL B 1 681 ? 27.062 17.312 15.703 1 75.19 681 VAL B O 1
ATOM 11239 N N . LEU B 1 682 ? 27.734 19.25 14.656 1 74 682 LEU B N 1
ATOM 11240 C CA . LEU B 1 682 ? 27.5 20.062 15.859 1 74 682 LEU B CA 1
ATOM 11241 C C . LEU B 1 682 ? 26.016 20.312 16.062 1 74 682 LEU B C 1
ATOM 11243 O O . LEU B 1 682 ? 25.531 20.328 17.203 1 74 682 LEU B O 1
ATOM 11247 N N . ASN B 1 683 ? 25.359 20.594 15.047 1 75.88 683 ASN B N 1
ATOM 11248 C CA . ASN B 1 683 ? 23.938 20.875 15.086 1 75.88 683 ASN B CA 1
ATOM 11249 C C . ASN B 1 683 ? 23.219 20.391 13.828 1 75.88 683 ASN B C 1
ATOM 11251 O O . ASN B 1 683 ? 23.531 20.844 12.727 1 75.88 683 ASN B O 1
ATOM 11255 N N . LYS B 1 684 ? 22.266 19.531 14.062 1 70.62 684 LYS B N 1
ATOM 11256 C CA . LYS B 1 684 ? 21.656 18.844 12.93 1 70.62 684 LYS B CA 1
ATOM 11257 C C . LYS B 1 684 ? 20.375 19.531 12.477 1 70.62 684 LYS B C 1
ATOM 11259 O O . LYS B 1 684 ? 19.688 19.062 11.57 1 70.62 684 LYS B O 1
ATOM 11264 N N . ASN B 1 685 ? 20.094 20.672 13.016 1 79 685 ASN B N 1
ATOM 11265 C CA . ASN B 1 685 ? 18.859 21.359 12.672 1 79 685 ASN B CA 1
ATOM 11266 C C . ASN B 1 685 ? 18.891 21.875 11.234 1 79 685 ASN B C 1
ATOM 11268 O O . ASN B 1 685 ? 19.812 22.594 10.844 1 79 685 ASN B O 1
ATOM 11272 N N . ARG B 1 686 ? 17.969 21.422 10.469 1 84.19 686 ARG B N 1
ATOM 11273 C CA . ARG B 1 686 ? 17.859 21.859 9.078 1 84.19 686 ARG B CA 1
ATOM 11274 C C . ARG B 1 686 ? 16.406 21.844 8.617 1 84.19 686 ARG B C 1
ATOM 11276 O O . ARG B 1 686 ? 15.555 21.219 9.25 1 84.19 686 ARG B O 1
ATOM 11283 N N . LEU B 1 687 ? 16.156 22.609 7.582 1 84.88 687 LEU B N 1
ATOM 11284 C CA . LEU B 1 687 ? 14.844 22.594 6.969 1 84.88 687 LEU B CA 1
ATOM 11285 C C . LEU B 1 687 ? 14.609 21.281 6.227 1 84.88 687 LEU B C 1
ATOM 11287 O O . LEU B 1 687 ? 15.406 20.891 5.371 1 84.88 687 LEU B O 1
ATOM 11291 N N . THR B 1 688 ? 13.633 20.531 6.605 1 84.31 688 THR B N 1
ATOM 11292 C CA . THR B 1 688 ? 13.305 19.25 5.988 1 84.31 688 THR B CA 1
ATOM 11293 C C . THR B 1 688 ? 11.883 19.25 5.43 1 84.31 688 THR B C 1
ATOM 11295 O O . THR B 1 688 ? 11.094 20.156 5.746 1 84.31 688 THR B O 1
ATOM 11298 N N . GLN B 1 689 ? 11.602 18.281 4.598 1 83.44 689 GLN B N 1
ATOM 11299 C CA . GLN B 1 689 ? 10.258 18.141 4.047 1 83.44 689 GLN B CA 1
ATOM 11300 C C . GLN B 1 689 ? 9.227 17.922 5.156 1 83.44 689 GLN B C 1
ATOM 11302 O O . GLN B 1 689 ? 8.117 18.438 5.09 1 83.44 689 GLN B O 1
ATOM 11307 N N . THR B 1 690 ? 9.641 17.219 6.031 1 81.19 690 THR B N 1
ATOM 11308 C CA . THR B 1 690 ? 8.75 16.922 7.148 1 81.19 690 THR B CA 1
ATOM 11309 C C . THR B 1 690 ? 8.344 18.203 7.875 1 81.19 690 THR B C 1
ATOM 11311 O O . THR B 1 690 ? 7.18 18.375 8.242 1 81.19 690 THR B O 1
ATOM 11314 N N . LYS B 1 691 ? 9.289 19.062 8.086 1 83.19 691 LYS B N 1
ATOM 11315 C CA . LYS B 1 691 ? 9 20.328 8.766 1 83.19 691 LYS B CA 1
ATOM 11316 C C . LYS B 1 691 ? 8.031 21.172 7.953 1 83.19 691 LYS B C 1
ATOM 11318 O O . LYS B 1 691 ? 7.16 21.844 8.516 1 83.19 691 LYS B O 1
ATOM 11323 N N . ILE B 1 692 ? 8.172 21.156 6.734 1 87.19 692 ILE B N 1
ATOM 11324 C CA . ILE B 1 692 ? 7.309 21.922 5.848 1 87.19 692 ILE B CA 1
ATOM 11325 C C . ILE B 1 692 ? 5.875 21.406 5.957 1 87.19 692 ILE B C 1
ATOM 11327 O O . ILE B 1 692 ? 4.941 22.188 6.172 1 87.19 692 ILE B O 1
ATOM 11331 N N . TRP B 1 693 ? 5.68 20.141 5.816 1 86.25 693 TRP B N 1
ATOM 11332 C CA . TRP B 1 693 ? 4.336 19.578 5.801 1 86.25 693 TRP B CA 1
ATOM 11333 C C . TRP B 1 693 ? 3.695 19.656 7.184 1 86.25 693 TRP B C 1
ATOM 11335 O O . TRP B 1 693 ? 2.475 19.797 7.301 1 86.25 693 TRP B O 1
ATOM 11345 N N . ASP B 1 694 ? 4.559 19.672 8.18 1 81.88 694 ASP B N 1
ATOM 11346 C CA . ASP B 1 694 ? 4.023 19.875 9.523 1 81.88 694 ASP B CA 1
ATOM 11347 C C . ASP B 1 694 ? 3.357 21.25 9.633 1 81.88 694 ASP B C 1
ATOM 11349 O O . ASP B 1 694 ? 2.305 21.391 10.258 1 81.88 694 ASP B O 1
ATOM 11353 N N . VAL B 1 695 ? 3.953 22.172 9.023 1 83 695 VAL B N 1
ATOM 11354 C CA . VAL B 1 695 ? 3.408 23.516 9.031 1 83 695 VAL B CA 1
ATOM 11355 C C . VAL B 1 695 ? 2.129 23.562 8.195 1 83 695 VAL B C 1
ATOM 11357 O O . VAL B 1 695 ? 1.135 24.172 8.602 1 83 695 VAL B O 1
ATOM 11360 N N . VAL B 1 696 ? 2.104 22.891 7.098 1 83.94 696 VAL B N 1
ATOM 11361 C CA . VAL B 1 696 ? 0.966 22.906 6.184 1 83.94 696 VAL B CA 1
ATOM 11362 C C . VAL B 1 696 ? -0.211 22.156 6.809 1 83.94 696 VAL B C 1
ATOM 11364 O O . VAL B 1 696 ? -1.362 22.578 6.68 1 83.94 696 VAL B O 1
ATOM 11367 N N . GLU B 1 697 ? 0.098 21.109 7.449 1 80.56 697 GLU B N 1
ATOM 11368 C CA . GLU B 1 697 ? -0.94 20.281 8.047 1 80.56 697 GLU B CA 1
ATOM 11369 C C . GLU B 1 697 ? -1.703 21.031 9.125 1 80.56 697 GLU B C 1
ATOM 11371 O O . GLU B 1 697 ? -2.879 20.75 9.375 1 80.56 697 GLU B O 1
ATOM 11376 N N . LYS B 1 698 ? -1.021 21.938 9.711 1 74.69 698 LYS B N 1
ATOM 11377 C CA . LYS B 1 698 ? -1.66 22.734 10.766 1 74.69 698 LYS B CA 1
ATOM 11378 C C . LYS B 1 698 ? -2.76 23.625 10.195 1 74.69 698 LYS B C 1
ATOM 11380 O O . LYS B 1 698 ? -3.584 24.156 10.945 1 74.69 698 LYS B O 1
ATOM 11385 N N . HIS B 1 699 ? -2.848 23.625 8.961 1 74.31 699 HIS B N 1
ATOM 11386 C CA . HIS B 1 699 ? -3.846 24.484 8.336 1 74.31 699 HIS B CA 1
ATOM 11387 C C . HIS B 1 699 ? -5.082 23.688 7.934 1 74.31 699 HIS B C 1
ATOM 11389 O O . HIS B 1 699 ? -5.988 24.219 7.297 1 74.31 699 HIS B O 1
ATOM 11395 N N . ASP B 1 700 ? -5.098 22.453 8.25 1 75.62 700 ASP B N 1
ATOM 11396 C CA . ASP B 1 700 ? -6.355 21.703 8.188 1 75.62 700 ASP B CA 1
ATOM 11397 C C . ASP B 1 700 ? -7.379 22.281 9.164 1 75.62 700 ASP B C 1
ATOM 11399 O O . ASP B 1 700 ? -7.141 22.328 10.375 1 75.62 700 ASP B O 1
ATOM 11403 N N . THR B 1 701 ? -8.445 22.75 8.656 1 79.88 701 THR B N 1
ATOM 11404 C CA . THR B 1 701 ? -9.43 23.438 9.492 1 79.88 701 THR B CA 1
ATOM 11405 C C . THR B 1 701 ? -10.375 22.438 10.148 1 79.88 701 THR B C 1
ATOM 11407 O O . THR B 1 701 ? -11.234 22.828 10.945 1 79.88 701 THR B O 1
ATOM 11410 N N . GLY B 1 702 ? -10.227 21.203 9.766 1 81.31 702 GLY B N 1
ATOM 11411 C CA . GLY B 1 702 ? -11.031 20.188 10.414 1 81.31 702 GLY B CA 1
ATOM 11412 C C . GLY B 1 702 ? -10.477 19.766 11.766 1 81.31 702 GLY B C 1
ATOM 11413 O O . GLY B 1 702 ? -9.289 19.922 12.031 1 81.31 702 GLY B O 1
ATOM 11414 N N . CYS B 1 703 ? -11.312 19.219 12.664 1 72.62 703 CYS B N 1
ATOM 11415 C CA . CYS B 1 703 ? -10.906 19 14.047 1 72.62 703 CYS B CA 1
ATOM 11416 C C . CYS B 1 703 ? -10.758 17.516 14.352 1 72.62 703 CYS B C 1
ATOM 11418 O O . CYS B 1 703 ? -10.023 17.125 15.258 1 72.62 703 CYS B O 1
ATOM 11420 N N . THR B 1 704 ? -11.461 16.672 13.734 1 79.94 704 THR B N 1
ATOM 11421 C CA . THR B 1 704 ? -11.508 15.281 14.18 1 79.94 704 THR B CA 1
ATOM 11422 C C . THR B 1 704 ? -11.195 14.336 13.023 1 79.94 704 THR B C 1
ATOM 11424 O O . THR B 1 704 ? -10.906 14.781 11.914 1 79.94 704 THR B O 1
ATOM 11427 N N . GLY B 1 705 ? -11.031 13.086 13.492 1 80.06 705 GLY B N 1
ATOM 11428 C CA . GLY B 1 705 ? -10.797 12.055 12.492 1 80.06 705 GLY B CA 1
ATOM 11429 C C . GLY B 1 705 ? -12.008 11.773 11.625 1 80.06 705 GLY B C 1
ATOM 11430 O O . GLY B 1 705 ? -11.922 11.023 10.656 1 80.06 705 GLY B O 1
ATOM 11431 N N . GLY B 1 706 ? -13.102 12.422 11.977 1 87.06 706 GLY B N 1
ATOM 11432 C CA . GLY B 1 706 ? -14.297 12.227 11.172 1 87.06 706 GLY B CA 1
ATOM 11433 C C . GLY B 1 706 ? -15.523 11.875 11.992 1 87.06 706 GLY B C 1
ATOM 11434 O O . GLY B 1 706 ? -15.586 12.18 13.188 1 87.06 706 GLY B O 1
ATOM 11435 N N . SER B 1 707 ? -16.609 11.422 11.234 1 87.31 707 SER B N 1
ATOM 11436 C CA . SER B 1 707 ? -17.859 10.883 11.742 1 87.31 707 SER B CA 1
ATOM 11437 C C . SER B 1 707 ? -18.766 11.992 12.258 1 87.31 707 SER B C 1
ATOM 11439 O O . SER B 1 707 ? -19.875 12.18 11.758 1 87.31 707 SER B O 1
ATOM 11441 N N . GLY B 1 708 ? -18.312 12.852 13.305 1 89.56 708 GLY B N 1
ATOM 11442 C CA . GLY B 1 708 ? -19.141 13.891 13.883 1 89.56 708 GLY B CA 1
ATOM 11443 C C . GLY B 1 708 ? -20.156 13.367 14.883 1 89.56 708 GLY B C 1
ATOM 11444 O O . GLY B 1 708 ? -20.531 12.188 14.836 1 89.56 708 GLY B O 1
ATOM 11445 N N . ALA B 1 709 ? -20.734 14.156 15.734 1 91.62 709 ALA B N 1
ATOM 11446 C CA . ALA B 1 709 ? -21.688 13.766 16.766 1 91.62 709 ALA B CA 1
ATOM 11447 C C . ALA B 1 709 ? -23.078 13.57 16.172 1 91.62 709 ALA B C 1
ATOM 11449 O O . ALA B 1 709 ? -23.875 12.781 16.688 1 91.62 709 ALA B O 1
ATOM 11450 N N . ASP B 1 710 ? -23.297 14.359 15.164 1 93.38 710 ASP B N 1
ATOM 11451 C CA . ASP B 1 710 ? -24.562 14.32 14.438 1 93.38 710 ASP B CA 1
ATOM 11452 C C . ASP B 1 710 ? -24.391 14.789 13 1 93.38 710 ASP B C 1
ATOM 11454 O O . ASP B 1 710 ? -23.266 14.961 12.523 1 93.38 710 ASP B O 1
ATOM 11458 N N . ASN B 1 711 ? -25.547 14.938 12.344 1 94.5 711 ASN B N 1
ATOM 11459 C CA . ASN B 1 711 ? -25.469 15.219 10.914 1 94.5 711 ASN B CA 1
ATOM 11460 C C . ASN B 1 711 ? -24.75 16.531 10.641 1 94.5 711 ASN B C 1
ATOM 11462 O O . ASN B 1 711 ? -23.922 16.609 9.727 1 94.5 711 ASN B O 1
ATOM 11466 N N . MET B 1 712 ? -24.984 17.594 11.445 1 94.75 712 MET B N 1
ATOM 11467 C CA . MET B 1 712 ? -24.312 18.875 11.25 1 94.75 712 MET B CA 1
ATOM 11468 C C . MET B 1 712 ? -22.922 18.859 11.859 1 94.75 712 MET B C 1
ATOM 11470 O O . MET B 1 712 ? -22.016 19.516 11.352 1 94.75 712 MET B O 1
ATOM 11474 N N . GLY B 1 713 ? -22.797 18.031 12.867 1 93.12 713 GLY B N 1
ATOM 11475 C CA . GLY B 1 713 ? -21.484 17.875 13.469 1 93.12 713 GLY B CA 1
ATOM 11476 C C . GLY B 1 713 ? -20.438 17.312 12.516 1 93.12 713 GLY B C 1
ATOM 11477 O O . GLY B 1 713 ? -19.25 17.625 12.617 1 93.12 713 GLY B O 1
ATOM 11478 N N . VAL B 1 714 ? -20.906 16.516 11.594 1 95.25 714 VAL B N 1
ATOM 11479 C CA . VAL B 1 714 ? -20.016 15.945 10.594 1 95.25 714 VAL B CA 1
ATOM 11480 C C . VAL B 1 714 ? -19.391 17.062 9.75 1 95.25 714 VAL B C 1
ATOM 11482 O O . VAL B 1 714 ? -18.188 17.062 9.523 1 95.25 714 VAL B O 1
ATOM 11485 N N . PHE B 1 715 ? -20.203 18.047 9.359 1 95.88 715 PHE B N 1
ATOM 11486 C CA . PHE B 1 715 ? -19.734 19.156 8.539 1 95.88 715 PHE B CA 1
ATOM 11487 C C . PHE B 1 715 ? -18.828 20.078 9.352 1 95.88 715 PHE B C 1
ATOM 11489 O O . PHE B 1 715 ? -17.766 20.484 8.875 1 95.88 715 PHE B O 1
ATOM 11496 N N . THR B 1 716 ? -19.234 20.359 10.555 1 92.62 716 THR B N 1
ATOM 11497 C CA . THR B 1 716 ? -18.469 21.25 11.414 1 92.62 716 THR B CA 1
ATOM 11498 C C . THR B 1 716 ? -17.094 20.656 11.695 1 92.62 716 THR B C 1
ATOM 11500 O O . THR B 1 716 ? -16.078 21.344 11.609 1 92.62 716 THR B O 1
ATOM 11503 N N . ASP B 1 717 ? -17.062 19.359 11.977 1 90.38 717 ASP B N 1
ATOM 11504 C CA . ASP B 1 717 ? -15.812 18.688 12.289 1 90.38 717 ASP B CA 1
ATOM 11505 C C . ASP B 1 717 ? -14.898 18.625 11.062 1 90.38 717 ASP B C 1
ATOM 11507 O O . ASP B 1 717 ? -13.68 18.531 11.203 1 90.38 717 ASP B O 1
ATOM 11511 N N . ALA B 1 718 ? -15.508 18.672 9.938 1 93.06 718 ALA B N 1
ATOM 11512 C CA . ALA B 1 718 ? -14.727 18.594 8.703 1 93.06 718 ALA B CA 1
ATOM 11513 C C . ALA B 1 718 ? -14.25 19.984 8.281 1 93.06 718 ALA B C 1
ATOM 11515 O O . ALA B 1 718 ? -13.539 20.125 7.285 1 93.06 718 ALA B O 1
ATOM 11516 N N . GLY B 1 719 ? -14.609 21.016 9 1 92.5 719 GLY B N 1
ATOM 11517 C CA . GLY B 1 719 ? -14.234 22.375 8.648 1 92.5 719 GLY B CA 1
ATOM 11518 C C . GLY B 1 719 ? -15.125 22.984 7.578 1 92.5 719 GLY B C 1
ATOM 11519 O O . GLY B 1 719 ? -14.672 23.797 6.773 1 92.5 719 GLY B O 1
ATOM 11520 N N . LEU B 1 720 ? -16.375 22.516 7.559 1 95.12 720 LEU B N 1
ATOM 11521 C CA . LEU B 1 720 ? -17.297 22.969 6.527 1 95.12 720 LEU B CA 1
ATOM 11522 C C . LEU B 1 720 ? -18.469 23.719 7.148 1 95.12 720 LEU B C 1
ATOM 11524 O O . LEU B 1 720 ? -18.953 23.344 8.227 1 95.12 720 LEU B O 1
ATOM 11528 N N . ALA B 1 721 ? -18.859 24.797 6.516 1 96.62 721 ALA B N 1
ATOM 11529 C CA . ALA B 1 721 ? -20.156 25.438 6.77 1 96.62 721 ALA B CA 1
ATOM 11530 C C . ALA B 1 721 ? -21.219 24.891 5.824 1 96.62 721 ALA B C 1
ATOM 11532 O O . ALA B 1 721 ? -20.984 24.734 4.629 1 96.62 721 ALA B O 1
ATOM 11533 N N . PHE B 1 722 ? -22.266 24.516 6.375 1 97.12 722 PHE B N 1
ATOM 11534 C CA . PHE B 1 722 ? -23.391 23.938 5.637 1 97.12 722 PHE B CA 1
ATOM 11535 C C . PHE B 1 722 ? -24.688 24.703 5.93 1 97.12 722 PHE B C 1
ATOM 11537 O O . PHE B 1 722 ? -24.984 25.016 7.09 1 97.12 722 PHE B O 1
ATOM 11544 N N . GLU B 1 723 ? -25.375 25.078 4.871 1 97.44 723 GLU B N 1
ATOM 11545 C CA . GLU B 1 723 ? -26.672 25.734 4.996 1 97.44 723 GLU B CA 1
ATOM 11546 C C . GLU B 1 723 ? -27.672 25.188 3.984 1 97.44 723 GLU B C 1
ATOM 11548 O O . GLU B 1 723 ? -27.328 24.969 2.822 1 97.44 723 GLU B O 1
ATOM 11553 N N . SER B 1 724 ? -28.844 24.875 4.422 1 96.56 724 SER B N 1
ATOM 11554 C CA . SER B 1 724 ? -29.922 24.422 3.545 1 96.56 724 SER B CA 1
ATOM 11555 C C . SER B 1 724 ? -31.219 25.172 3.82 1 96.56 724 SER B C 1
ATOM 11557 O O . SER B 1 724 ? -31.312 25.906 4.809 1 96.56 724 SER B O 1
ATOM 11559 N N . ASN B 1 725 ? -32.188 25.047 2.939 1 95.06 725 ASN B N 1
ATOM 11560 C CA . ASN B 1 725 ? -33.469 25.75 3.1 1 95.06 725 ASN B CA 1
ATOM 11561 C C . ASN B 1 725 ? -34.344 25.078 4.137 1 95.06 725 ASN B C 1
ATOM 11563 O O . ASN B 1 725 ? -35.062 25.75 4.879 1 95.06 725 ASN B O 1
ATOM 11567 N N . THR B 1 726 ? -34.25 23.688 4.234 1 93.5 726 THR B N 1
ATOM 11568 C CA . THR B 1 726 ? -35.219 23.031 5.105 1 93.5 726 THR B CA 1
ATOM 11569 C C . THR B 1 726 ? -34.531 22.031 6.031 1 93.5 726 THR B C 1
ATOM 11571 O O . THR B 1 726 ? -35.094 21.625 7.047 1 93.5 726 THR B O 1
ATOM 11574 N N . ALA B 1 727 ? -33.375 21.656 5.762 1 92.88 727 ALA B N 1
ATOM 11575 C CA . ALA B 1 727 ? -32.719 20.594 6.523 1 92.88 727 ALA B CA 1
ATOM 11576 C C . ALA B 1 727 ? -31.766 21.172 7.57 1 92.88 727 ALA B C 1
ATOM 11578 O O . ALA B 1 727 ? -30.969 20.438 8.172 1 92.88 727 ALA B O 1
ATOM 11579 N N . GLY B 1 728 ? -31.75 22.469 7.781 1 91.75 728 GLY B N 1
ATOM 11580 C CA . GLY B 1 728 ? -30.906 23.125 8.773 1 91.75 728 GLY B CA 1
ATOM 11581 C C . GLY B 1 728 ? -29.516 23.438 8.258 1 91.75 728 GLY B C 1
ATOM 11582 O O . GLY B 1 728 ? -29.266 23.422 7.051 1 91.75 728 GLY B O 1
ATOM 11583 N N . GLY B 1 729 ? -28.625 23.844 9.203 1 94.69 729 GLY B N 1
ATOM 11584 C CA . GLY B 1 729 ? -27.25 24.25 8.891 1 94.69 729 GLY B CA 1
ATOM 11585 C C . GLY B 1 729 ? -26.328 24.156 10.086 1 94.69 729 GLY B C 1
ATOM 11586 O O . GLY B 1 729 ? -26.766 23.875 11.203 1 94.69 729 GLY B O 1
ATOM 11587 N N . THR B 1 730 ? -25.109 24.312 9.805 1 95.62 730 THR B N 1
ATOM 11588 C CA . THR B 1 730 ? -24.109 24.25 10.859 1 95.62 730 THR B CA 1
ATOM 11589 C C . THR B 1 730 ? -24.094 25.531 11.672 1 95.62 730 THR B C 1
ATOM 11591 O O . THR B 1 730 ? -24.547 26.578 11.203 1 95.62 730 THR B O 1
ATOM 11594 N N . LYS B 1 731 ? -23.562 25.422 12.93 1 90.88 731 LYS B N 1
ATOM 11595 C CA . LYS B 1 731 ? -23.312 26.625 13.727 1 90.88 731 LYS B CA 1
ATOM 11596 C C . LYS B 1 731 ? -22.094 27.375 13.234 1 90.88 731 LYS B C 1
ATOM 11598 O O . LYS B 1 731 ? -21.188 26.781 12.625 1 90.88 731 LYS B O 1
ATOM 11603 N N . THR B 1 732 ? -22.141 28.688 13.43 1 90.38 732 THR B N 1
ATOM 11604 C CA . THR B 1 732 ? -21.031 29.531 12.977 1 90.38 732 THR B CA 1
ATOM 11605 C C . THR B 1 732 ? -19.781 29.281 13.812 1 90.38 732 THR B C 1
ATOM 11607 O O . THR B 1 732 ? -19.859 29.219 15.047 1 90.38 732 THR B O 1
ATOM 11610 N N . ARG B 1 733 ? -18.719 29.094 13.07 1 87.69 733 ARG B N 1
ATOM 11611 C CA . ARG B 1 733 ? -17.422 28.922 13.727 1 87.69 733 ARG B CA 1
ATOM 11612 C C . ARG B 1 733 ? -16.984 30.203 14.414 1 87.69 733 ARG B C 1
ATOM 11614 O O . ARG B 1 733 ? -17.109 31.297 13.836 1 87.69 733 ARG B O 1
ATOM 11621 N N . THR B 1 734 ? -16.484 30.109 15.633 1 80.31 734 THR B N 1
ATOM 11622 C CA . THR B 1 734 ? -16.109 31.312 16.359 1 80.31 734 THR B CA 1
ATOM 11623 C C . THR B 1 734 ? -14.625 31.312 16.703 1 80.31 734 THR B C 1
ATOM 11625 O O . THR B 1 734 ? -14.094 32.312 17.188 1 80.31 734 THR B O 1
ATOM 11628 N N . GLY B 1 735 ? -13.859 30.234 16.531 1 75.75 735 GLY B N 1
ATOM 11629 C CA . GLY B 1 735 ? -12.438 30.172 16.828 1 75.75 735 GLY B CA 1
ATOM 11630 C C . GLY B 1 735 ? -11.602 29.703 15.648 1 75.75 735 GLY B C 1
ATOM 11631 O O . GLY B 1 735 ? -12.125 29.125 14.695 1 75.75 735 GLY B O 1
ATOM 11632 N N . PHE B 1 736 ? -10.281 30.125 15.727 1 67.62 736 PHE B N 1
ATOM 11633 C CA . PHE B 1 736 ? -9.406 29.797 14.609 1 67.62 736 PHE B CA 1
ATOM 11634 C C . PHE B 1 736 ? -8.859 28.391 14.734 1 67.62 736 PHE B C 1
ATOM 11636 O O . PHE B 1 736 ? -8.5 27.766 13.734 1 67.62 736 PHE B O 1
ATOM 11643 N N . SER B 1 737 ? -8.688 27.938 15.945 1 62.09 737 SER B N 1
ATOM 11644 C CA . SER B 1 737 ? -8.133 26.594 16.094 1 62.09 737 SER B CA 1
ATOM 11645 C C . SER B 1 737 ? -9.211 25.531 15.984 1 62.09 737 SER B C 1
ATOM 11647 O O . SER B 1 737 ? -10.352 25.75 16.406 1 62.09 737 SER B O 1
ATOM 11649 N N . PRO B 1 738 ? -9.109 24.594 15.117 1 56.38 738 PRO B N 1
ATOM 11650 C CA . PRO B 1 738 ? -10.117 23.547 14.969 1 56.38 738 PRO B CA 1
ATOM 11651 C C . PRO B 1 738 ? -10.656 23.047 16.312 1 56.38 738 PRO B C 1
ATOM 11653 O O . PRO B 1 738 ? -11.773 22.531 16.375 1 56.38 738 PRO B O 1
ATOM 11656 N N . SER B 1 739 ? -10.031 23.109 17.516 1 42.69 739 SER B N 1
ATOM 11657 C CA . SER B 1 739 ? -10.5 22.562 18.797 1 42.69 739 SER B CA 1
ATOM 11658 C C . SER B 1 739 ? -11.664 23.359 19.344 1 42.69 739 SER B C 1
ATOM 11660 O O . SER B 1 739 ? -12.312 22.953 20.312 1 42.69 739 SER B O 1
ATOM 11662 N N . SER B 1 740 ? -11.875 24.578 19.062 1 35.66 740 SER B N 1
ATOM 11663 C CA . SER B 1 740 ? -12.75 25.438 19.859 1 35.66 740 SER B CA 1
ATOM 11664 C C . SER B 1 740 ? -14.219 25.141 19.562 1 35.66 740 SER B C 1
ATOM 11666 O O . SER B 1 740 ? -15.086 25.969 19.859 1 35.66 740 SER B O 1
ATOM 11668 N N . VAL B 1 741 ? -14.656 24.344 18.891 1 36.5 741 VAL B N 1
ATOM 11669 C CA . VAL B 1 741 ? -16.109 24.266 18.906 1 36.5 741 VAL B CA 1
ATOM 11670 C C . VAL B 1 741 ? -16.609 24 20.328 1 36.5 741 VAL B C 1
ATOM 11672 O O . VAL B 1 741 ? -15.891 23.422 21.141 1 36.5 741 VAL B O 1
ATOM 11675 N N . SER B 1 742 ? -18.062 24.172 20.734 1 31.11 742 SER B N 1
ATOM 11676 C CA . SER B 1 742 ? -18.844 24.375 21.953 1 31.11 742 SER B CA 1
ATOM 11677 C C . SER B 1 742 ? -18.828 23.156 22.859 1 31.11 742 SER B C 1
ATOM 11679 O O . SER B 1 742 ? -19.719 22.312 22.797 1 31.11 742 SER B O 1
ATOM 11681 N N . ALA B 1 743 ? -18.25 22.062 23.109 1 29.95 743 ALA B N 1
ATOM 11682 C CA . ALA B 1 743 ? -18.875 21.281 24.172 1 29.95 743 ALA B CA 1
ATOM 11683 C C . ALA B 1 743 ? -18.859 22.062 25.484 1 29.95 743 ALA B C 1
ATOM 11685 O O . ALA B 1 743 ? -17.797 22.422 25.984 1 29.95 743 ALA B O 1
ATOM 11686 N N . ASP B 1 744 ? -19.828 22.719 25.922 1 27.22 744 ASP B N 1
ATOM 11687 C CA . ASP B 1 744 ? -20.203 22.859 27.328 1 27.22 744 ASP B CA 1
ATOM 11688 C C . ASP B 1 744 ? -20.062 21.531 28.062 1 27.22 744 ASP B C 1
ATOM 11690 O O . ASP B 1 744 ? -20.641 21.359 29.156 1 27.22 744 ASP B O 1
ATOM 11694 N N . LEU B 1 745 ? -20.078 20.312 27.562 1 28.25 745 LEU B N 1
ATOM 11695 C CA . LEU B 1 745 ? -20.188 19.328 28.625 1 28.25 745 LEU B CA 1
ATOM 11696 C C . LEU B 1 745 ? -19 19.453 29.594 1 28.25 745 LEU B C 1
ATOM 11698 O O . LEU B 1 745 ? -17.891 19.797 29.172 1 28.25 745 LEU B O 1
ATOM 11702 N N . ASN B 1 746 ? -19.078 19.516 31.047 1 26.44 746 ASN B N 1
ATOM 11703 C CA . ASN B 1 746 ? -18.266 19.25 32.219 1 26.44 746 ASN B CA 1
ATOM 11704 C C . ASN B 1 746 ? -17.25 18.141 31.953 1 26.44 746 ASN B C 1
ATOM 11706 O O . ASN B 1 746 ? -16.625 17.641 32.906 1 26.44 746 ASN B O 1
ATOM 11710 N N . VAL B 1 747 ? -17.547 17.109 31.266 1 27.17 747 VAL B N 1
ATOM 11711 C CA . VAL B 1 747 ? -16.5 16.094 31.344 1 27.17 747 VAL B CA 1
ATOM 11712 C C . VAL B 1 747 ? -15.18 16.656 30.844 1 27.17 747 VAL B C 1
ATOM 11714 O O . VAL B 1 747 ? -15.164 17.641 30.109 1 27.17 747 VAL B O 1
ATOM 11717 N N . ASN B 1 748 ? -13.914 16.156 31.281 1 25.11 748 ASN B N 1
ATOM 11718 C CA . ASN B 1 748 ? -12.547 16.656 31.203 1 25.11 748 ASN B CA 1
ATOM 11719 C C . ASN B 1 748 ? -12.211 17.109 29.781 1 25.11 748 ASN B C 1
ATOM 11721 O O . ASN B 1 748 ? -12.336 16.344 28.828 1 25.11 748 ASN B O 1
ATOM 11725 N N . PRO B 1 749 ? -12.242 18.391 29.5 1 26.97 749 PRO B N 1
ATOM 11726 C CA . PRO B 1 749 ? -11.898 19.219 28.344 1 26.97 749 PRO B CA 1
ATOM 11727 C C . PRO B 1 749 ? -10.555 18.844 27.719 1 26.97 749 PRO B C 1
ATOM 11729 O O . PRO B 1 749 ? -9.906 19.672 27.078 1 26.97 749 PRO B O 1
ATOM 11732 N N . LEU B 1 750 ? -10.07 17.75 27.953 1 26.31 750 LEU B N 1
ATOM 11733 C CA . LEU B 1 750 ? -8.805 17.375 27.312 1 26.31 750 LEU B CA 1
ATOM 11734 C C . LEU B 1 750 ? -8.812 17.75 25.828 1 26.31 750 LEU B C 1
ATOM 11736 O O . LEU B 1 750 ? -8.008 17.234 25.062 1 26.31 750 LEU B O 1
ATOM 11740 N N . CYS B 1 751 ? -9.797 18.406 25.375 1 26.59 751 CYS B N 1
ATOM 11741 C CA . CYS B 1 751 ? -9.562 19.031 24.062 1 26.59 751 CYS B CA 1
ATOM 11742 C C . CYS B 1 751 ? -8.438 20.047 24.141 1 26.59 751 CYS B C 1
ATOM 11744 O O . CYS B 1 751 ? -8.398 21 23.359 1 26.59 751 CYS B O 1
ATOM 11746 N N . SER B 1 752 ? -7.797 20.312 25.422 1 23.58 752 SER B N 1
ATOM 11747 C CA . SER B 1 752 ? -6.902 21.469 25.469 1 23.58 752 SER B CA 1
ATOM 11748 C C . SER B 1 752 ? -6.094 21.594 24.188 1 23.58 752 SER B C 1
ATOM 11750 O O . SER B 1 752 ? -6.07 20.672 23.359 1 23.58 752 SER B O 1
ATOM 11752 N N . VAL B 1 753 ? -4.836 22.266 24.328 1 21.38 753 VAL B N 1
ATOM 11753 C CA . VAL B 1 753 ? -3.893 22.797 23.344 1 21.38 753 VAL B CA 1
ATOM 11754 C C . VAL B 1 753 ? -3.549 21.703 22.328 1 21.38 753 VAL B C 1
ATOM 11756 O O . VAL B 1 753 ? -3.529 20.516 22.672 1 21.38 753 VAL B O 1
ATOM 11759 N N . CYS B 1 754 ? -3.652 21.906 21.078 1 25.31 754 CYS B N 1
ATOM 11760 C CA . CYS B 1 754 ? -2.889 21.031 20.188 1 25.31 754 CYS B CA 1
ATOM 11761 C C . CYS B 1 754 ? -1.65 20.484 20.875 1 25.31 754 CYS B C 1
ATOM 11763 O O . CYS B 1 754 ? -1.117 19.453 20.484 1 25.31 754 CYS B O 1
ATOM 11765 N N . GLY B 1 755 ? -0.761 21.516 21.422 1 22.38 755 GLY B N 1
ATOM 11766 C CA . GLY B 1 755 ? 0.589 21.141 21.812 1 22.38 755 GLY B CA 1
ATOM 11767 C C . GLY B 1 755 ? 0.628 20.219 23 1 22.38 755 GLY B C 1
ATOM 11768 O O . GLY B 1 755 ? -0.413 19.875 23.578 1 22.38 755 GLY B O 1
ATOM 11769 N N . LYS B 1 756 ? 1.834 20.266 23.891 1 24.44 756 LYS B N 1
ATOM 11770 C CA . LYS B 1 756 ? 2.465 19.562 25 1 24.44 756 LYS B CA 1
ATOM 11771 C C . LYS B 1 756 ? 1.636 19.688 26.281 1 24.44 756 LYS B C 1
ATOM 11773 O O . LYS B 1 756 ? 2.141 19.453 27.375 1 24.44 756 LYS B O 1
ATOM 11778 N N . PHE B 1 757 ? 0.39 20.109 26.453 1 23.41 757 PHE B N 1
ATOM 11779 C CA . PHE B 1 757 ? 0.121 20.5 27.828 1 23.41 757 PHE B CA 1
ATOM 11780 C C . PHE B 1 757 ? -0.074 19.281 28.719 1 23.41 757 PHE B C 1
ATOM 11782 O O . PHE B 1 757 ? -0.671 18.281 28.297 1 23.41 757 PHE B O 1
ATOM 11789 N N . LYS B 1 758 ? 0.802 19.25 29.844 1 23.41 758 LYS B N 1
ATOM 11790 C CA . LYS B 1 758 ? 0.796 18.406 31.047 1 23.41 758 LYS B CA 1
ATOM 11791 C C . LYS B 1 758 ? -0.563 18.453 31.734 1 23.41 758 LYS B C 1
ATOM 11793 O O . LYS B 1 758 ? -1.019 19.516 32.156 1 23.41 758 LYS B O 1
ATOM 11798 N N . CYS B 1 759 ? -1.543 17.859 31.438 1 23.39 759 CYS B N 1
ATOM 11799 C CA . CYS B 1 759 ? -2.717 17.734 32.281 1 23.39 759 CYS B CA 1
ATOM 11800 C C . CYS B 1 759 ? -2.314 17.344 33.719 1 23.39 759 CYS B C 1
ATOM 11802 O O . CYS B 1 759 ? -1.804 16.234 33.938 1 23.39 759 CYS B O 1
ATOM 11804 N N . LYS B 1 760 ? -1.782 18.297 34.625 1 22.73 760 LYS B N 1
ATOM 11805 C CA . LYS B 1 760 ? -1.636 18 36.031 1 22.73 760 LYS B CA 1
ATOM 11806 C C . LYS B 1 760 ? -2.959 17.547 36.625 1 22.73 760 LYS B C 1
ATOM 11808 O O . LYS B 1 760 ? -3.984 18.203 36.469 1 22.73 760 LYS B O 1
ATOM 11813 N N . ILE B 1 761 ? -3.225 16.312 36.844 1 21.97 761 ILE B N 1
ATOM 11814 C CA . ILE B 1 761 ? -4.215 15.727 37.75 1 21.97 761 ILE B CA 1
ATOM 11815 C C . ILE B 1 761 ? -4.242 16.5 39.062 1 21.97 761 ILE B C 1
ATOM 11817 O O . ILE B 1 761 ? -3.213 16.656 39.75 1 21.97 761 ILE B O 1
ATOM 11821 N N . TRP B 1 762 ? -5.035 17.594 39.219 1 19.88 762 TRP B N 1
ATOM 11822 C CA . TRP B 1 762 ? -5.332 18.188 40.5 1 19.88 762 TRP B CA 1
ATOM 11823 C C . TRP B 1 762 ? -5.852 17.141 41.5 1 19.88 762 TRP B C 1
ATOM 11825 O O . TRP B 1 762 ? -6.82 16.438 41.188 1 19.88 762 TRP B O 1
ATOM 11835 N N . ASN B 1 763 ? -4.961 16.547 42.312 1 20.25 763 ASN B N 1
ATOM 11836 C CA . ASN B 1 763 ? -5.246 15.836 43.562 1 20.25 763 ASN B CA 1
ATOM 11837 C C . ASN B 1 763 ? -6.035 16.703 44.531 1 20.25 763 ASN B C 1
ATOM 11839 O O . ASN B 1 763 ? -5.629 17.828 44.844 1 20.25 763 ASN B O 1
ATOM 11843 N N . GLY B 1 764 ? -7.391 16.828 44.562 1 18.3 764 GLY B N 1
ATOM 11844 C CA . GLY B 1 764 ? -8.266 17.297 45.625 1 18.3 764 GLY B CA 1
ATOM 11845 C C . GLY B 1 764 ? -7.859 16.812 47 1 18.3 764 GLY B C 1
ATOM 11846 O O . GLY B 1 764 ? -8.641 16.891 47.938 1 18.3 764 GLY B O 1
ATOM 11847 N N . SER B 1 765 ? -6.723 16.5 47.531 1 18.22 765 SER B N 1
ATOM 11848 C CA . SER B 1 765 ? -6.742 16.328 49 1 18.22 765 SER B CA 1
ATOM 11849 C C . SER B 1 765 ? -7.066 17.641 49.719 1 18.22 765 SER B C 1
ATOM 11851 O O . SER B 1 765 ? -7.812 17.641 50.688 1 18.22 765 SER B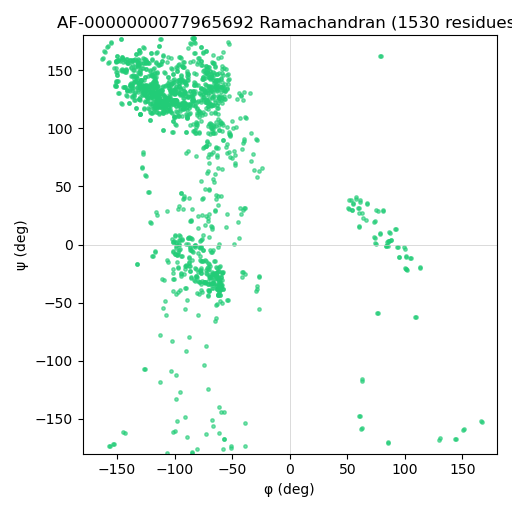 O 1
ATOM 11853 N N . HIS B 1 766 ? -6.309 18.781 49.75 1 17.83 766 HIS B N 1
ATOM 11854 C CA . HIS B 1 766 ? -6.25 19.594 50.938 1 17.83 766 HIS B CA 1
ATOM 11855 C C . HIS B 1 766 ? -7.512 20.438 51.094 1 17.83 766 HIS B C 1
ATOM 11857 O O . HIS B 1 766 ? -7.91 21.156 50.188 1 17.83 766 HIS B O 1
ATOM 11863 N N . LEU B 1 767 ? -8.258 19.859 52.125 1 16.02 767 LEU B N 1
ATOM 11864 C CA . LEU B 1 767 ? -8.523 20.5 53.406 1 16.02 767 LEU B CA 1
ATOM 11865 C C . LEU B 1 767 ? -7.234 21 54.031 1 16.02 767 LEU B C 1
ATOM 11867 O O . LEU B 1 767 ? -6.199 20.328 53.969 1 16.02 767 LEU B O 1
#

InterPro domains:
  IPR002890 Macroglobulin domain [PF01835] (215-309)
  IPR011625 Alpha-2-macroglobulin, bait region domain [PF07703] (539-682)
  IPR011625 Alpha-2-macroglobulin, bait region domain [SM01359] (539-682)
  IPR013783 Immunoglobulin-like fold [G3DSA:2.60.40.10] (436-536)
  IPR040839 Macroglobulin domain MG4 [PF17789] (439-529)
  IPR041425 Complement C3/4/5, macroglobulin domain MG1 [PF17790] (109-209)
  IPR041555 Macroglobulin domain MG3 [PF17791] (311-396)
  IPR050473 Alpha-2-macroglobulin/Complement system [PTHR11412] (92-727)

pLDDT: mean 75.93, std 25.98, range [13.66, 98.12]

Solvent-accessible surface area (backbone atoms only — not comparable to full-atom values): 86440 Å² total; per-residue (Å²): 127,41,50,66,39,77,63,79,70,61,70,63,34,52,44,59,62,86,79,76,71,79,79,77,83,80,80,75,85,73,85,74,82,76,80,78,85,68,87,74,64,95,55,72,50,74,44,78,44,70,45,72,81,70,81,84,80,82,80,83,80,77,89,83,87,90,90,82,76,87,74,82,83,80,90,85,83,88,80,90,74,90,67,87,79,86,78,77,82,77,84,84,81,81,78,78,81,73,80,76,60,87,59,77,64,72,54,59,56,37,44,39,44,35,34,39,29,54,40,45,37,59,38,80,39,38,33,40,43,38,42,41,74,63,87,68,70,61,42,61,32,40,34,37,32,22,38,51,88,78,60,79,48,73,72,33,74,49,78,46,70,23,46,63,88,69,24,51,41,80,45,72,46,52,43,60,65,83,50,86,75,66,63,88,82,52,93,75,50,49,30,33,42,32,41,36,42,90,90,49,70,48,72,43,64,32,27,52,37,61,63,69,47,46,60,45,63,41,59,68,56,32,63,36,42,68,51,34,74,47,42,34,33,40,37,39,25,28,80,88,48,31,40,38,94,54,76,43,53,31,33,38,34,36,25,42,64,84,68,45,75,78,46,75,50,77,41,69,20,58,68,18,47,39,79,50,73,46,72,42,50,73,89,50,80,65,37,54,28,34,42,38,35,23,40,60,91,28,65,84,56,70,31,76,37,73,34,35,31,43,87,78,78,76,59,68,46,45,72,44,81,43,53,77,49,71,53,40,62,62,66,96,56,92,50,69,45,40,36,38,38,36,31,30,29,75,81,66,49,58,34,48,28,38,30,41,36,34,39,28,39,32,58,86,92,44,79,44,71,31,76,77,42,56,41,81,28,61,24,54,79,12,36,29,63,50,73,46,50,58,67,40,50,42,73,77,38,83,56,69,75,76,43,55,79,26,24,35,31,38,40,36,39,38,29,35,66,84,62,82,46,75,50,75,45,71,47,70,62,27,26,27,30,60,32,70,46,41,68,40,73,58,62,33,41,56,24,37,52,57,18,31,59,33,66,40,28,40,33,32,19,32,73,73,64,45,51,33,47,73,38,34,33,39,34,38,66,86,75,29,54,29,42,15,36,74,78,3,43,25,68,38,58,33,67,35,50,50,82,49,64,60,47,68,38,35,43,30,50,56,50,86,92,49,55,82,78,33,37,32,71,43,75,50,73,28,35,41,45,45,38,72,91,70,58,60,49,51,43,44,76,45,66,84,69,75,60,42,46,75,64,39,59,44,60,40,32,41,33,36,71,87,20,74,69,67,66,59,54,47,38,38,36,38,34,34,26,69,40,34,54,76,45,72,51,75,44,82,45,59,58,42,53,39,44,53,41,68,40,72,38,49,78,72,36,53,52,32,29,32,46,35,38,34,35,52,47,71,45,59,36,56,36,33,23,30,41,57,44,45,27,54,84,64,63,81,35,56,75,43,82,40,60,68,52,69,82,72,62,76,64,35,51,38,87,57,74,50,40,38,31,39,38,37,52,89,84,50,80,82,74,85,66,83,45,62,52,52,55,43,72,72,36,75,65,68,85,46,71,65,60,53,49,54,59,53,56,67,45,38,41,37,55,53,21,27,34,22,56,26,44,48,37,17,38,49,34,60,23,30,34,40,39,39,80,60,46,49,56,43,80,66,53,86,57,89,56,45,70,58,68,78,81,75,68,85,63,84,64,77,69,58,66,93,65,85,78,76,79,75,78,81,76,78,64,90,118,128,40,50,67,38,77,64,79,71,63,70,63,35,53,45,60,64,86,80,78,74,80,80,77,83,81,80,74,84,71,84,75,81,74,80,76,85,70,86,76,64,94,55,74,50,74,45,78,43,72,39,71,64,74,81,86,79,79,82,81,82,80,76,86,76,88,84,81,75,87,92,83,88,73,80,81,83,80,90,74,78,85,88,82,89,82,90,81,88,85,79,85,75,82,78,78,80,79,74,79,55,83,64,69,70,68,56,60,57,36,46,38,43,36,33,37,30,55,38,44,37,60,38,79,40,40,32,39,42,35,42,41,73,63,86,69,70,63,44,61,32,40,35,36,32,24,39,51,88,78,59,79,47,73,74,33,74,48,78,45,71,22,47,63,87,68,26,50,40,79,45,71,48,54,42,60,66,85,49,84,76,66,64,87,84,53,94,76,51,50,30,33,41,34,43,36,42,90,88,49,72,48,72,44,63,32,27,53,36,61,65,71,46,47,61,46,61,40,60,68,55,34,63,38,44,65,50,35,73,47,44,34,34,41,36,40,26,26,80,88,51,32,39,38,91,52,74,42,53,32,32,38,33,36,25,43,62,84,69,44,75,77,47,74,49,78,41,68,22,58,69,17,47,38,79,51,73,45,71,41,49,72,89,51,80,67,35,55,29,36,42,37,37,24,40,61,90,29,64,84,55,71,32,76,36,72,35,35,32,42,88,78,77,77,59,68,48,45,71,44,81,43,52,77,50,72,52,40,63,61,63,94,57,91,48,69,47,39,35,36,38,38,31,29,30,76,83,66,49,59,36,47,28,39,29,41,36,33,37,27,39,33,57,86,91,44,76,44,72,29,75,76,42,56,41,83,29,63,24,55,79,12,35,29,66,49,71,48,48,57,66,40,49,41,73,76,38,84,55,70,76,76,43,56,79,26,24,35,30,38,41,38,38,38,31,35,67,85,63,80,47,74,50,75,46,71,49,71,62,27,28,27,30,60,29,70,44,42,69,41,73,57,64,33,41,55,25,36,53,56,17,32,59,35,68,41,28,39,34,32,20,32,72,74,61,46,52,33,46,73,41,36,33,38,34,38,67,85,74,31,56,29,44,16,36,75,77,4,44,28,69,40,58,33,67,34,48,50,84,48,63,62,46,69,38,34,42,29,50,57,51,86,93,50,55,83,79,34,37,32,71,43,75,49,73,27,36,42,44,47,40,72,90,69,56,61,48,51,44,42,76,46,64,85,70,76,60,41,47,73,65,38,58,45,59,40,32,42,34,37,72,88,21,73,70,67,65,59,53,48,37,39,36,36,33,33,24,68,42,33,52,76,46,72,53,74,44,82,45,59,58,43,52,40,44,51,42,66,40,74,36,49,79,74,36,51,52,32,29,33,46,34,38,35,33,52,47,70,47,59,34,57,35,33,23,30,40,58,43,45,25,53,85,65,62,80,34,55,73,44,82,41,59,70,51,68,82,73,62,76,67,34,48,40,82,51,67,51,38,40,30,42,38,40,52,90,84,51,80,82,73,85,68,84,47,61,53,50,56,42,72,74,37,74,63,69,86,46,71,66,58,53,50,54,59,52,57,67,45,39,41,35,57,54,21,27,33,23,56,26,44,48,36,17,37,48,34,61,22,31,33,40,38,39,78,60,46,48,57,43,79,66,55,88,57,88,56,45,69,59,68,82,73,78,66,85,63,87,63,78,66,56,68,95,66,85,76,77,80,74,79,80,78,80,70,84,123